Protein AF-A0A543CP16-F1 (afdb_monomer_lite)

Secondary structure (DSSP, 8-state):
--STHHHHHHHTTTSEEEEPPHHHHHHHHHHH-S--TT-EEEESHHHHHHHHHTT-SEEEETTEEEEPTTT--TTSHHHHHHHHHHHHHHHHHTT-------SSS-TTHHHHHHHHHHHHTT-PPP-----------S-----TTHHHHTTS-HHHHHHHHHT-TTHHHHHHHHHHHHGGGSS-TTS--HHHHHHH-TTS-EEEETTTTEEEEHHHHTTSTTT-SSTTHHHHS-HHHHHHHHHHHHHHHHHHHHHHHHSS---PPPTT-SSPPPPS-TTTHHHHTHHHHHHHTT-SSSSTTSHHHHHHHGGGGSTTHHHHHHHHHHHHHHHHHHHHHHHT-HHHHHHHHHHHHHHHHHHHHTT-GGGSS-HHHHHHHHHHHHTT-SS---TTHHHHTT-STTT-GGGG-GGGGSTT--S----HHHHHTSSSHHHHHHHTT---BTTB-HHHHHHHHHHHHHBHHHHHHHHHHHHHHHHS-EEEEESS--S-EEE--GGGTTSSSS-HHHHHHHHHHHHHHHHHHHHHHHHS--S--HHHHHHHSEEEEESSSS--EEHHHHHHHHHHHHHHHHHHTHHHHHHHHHH-S-SB-S---TT--SEEEEEEE-TT-TT---EEEEETTEEEEEETTEEEEE-TTT--EEEEEE--SS--S-EEEE-SSEEEEEETTEEEEEETTB-SS-SEE-SS-SSSSS----EEEEETTEEEEEETTEEEEE-TTT--EEEEEE----------EEEE-SSEEEEEETTEEEEEETTT--EEEE-SS-SSSS-SS---EEEEETTEEEEEETTEEEEE-TTT--EEEEEE--S-------EEEE-SSEEEEEETTEEEEEETTB-SS-SEEEE-STT-SS---EEEEETTEEEEEETTEEEEE-TTT--EEEEEE-S-S-S-S----EEEE-SSEEEEEETTEEEEEE-PPPS---

Radius of gyration: 31.69 Å; chains: 1; bounding box: 88×59×90 Å

Organism: NCBI:txid1490222

Sequence (946 aa):
MANDGRALARGIANGVTEALPTYLRKRLERGLGADLSLMRVHTGPVADRLARTLGAEAFTYGSDVFFRDGAYAPDTPQGLWLLAHEAAHVAQQAGARSLDDNTHDDPWERDADRCADRILAGRRAPSTAYGPPRVPVIQRHVSFEHRLLGDAPTADLVAVSTNGPTRGQFLGNQIELLTLWQDDPEQVTESDINAKCPWIRTLRLGPGNLLVTYGELNALPDYLADAGALDTVDPTIVLPILQVIRQEGFNQLTSLLTGGNPNVTFAQAACEPWSLSLVNNIVETTALDTLTIGLGSVGQNHYQGLLARNACHFAPFSWYRWQASHLIARDLAAQAHATGDPEMARRAWVHHGYADHFLEDSFAAGHLVNKTLIMQWFIEWAAQQTLLPVADWDAIKNITEARQPSLAGRWLYDPSFAGPSNDPQTDQEAASLVDRVVGSGILADGPVDQLAAYKNYLTFLASAVAQLGSATLHDYYNDNSVWASSAASTTPYELWGDSTLLSGANGGAGVQATSETAQLSQEALLEILGTGTTSITTAQIRAHFPTKAGPDRDHLHSLETWATTQKSFCMDRFGEFGPTIKTALLGLASPRLGLVSQDQDFTSVWSASLPGSGFYPVNSLFHGDRLFSASDGYVYELDPHSGAVLHTLRLTTDGDTTSLATNGTTLYAGVSGHAYAIALDDWSGYAWKTTRNLGGTLDEQVNLLVSGTRLFAGSDGSVYELAPTTGAVLHSTELTSSLGGGVTRVSTDGTYLFAGVHGYAYGVRLSDWTTTWETPDNLGGTFAYEEVNVFVSGTRLFAGSDGYVYELAPATGQILRSLQLTTDVGGDVTRMATDGTYLFAGVHGYAYGVRLNDWGDYAWSRSVGGTLAYEEVSVLSLDGRLFAGSNGHVYRLTPETGTVQYGQLLTSTVGAGDYDTSILTDGTFLYAGVHGYAYKVLVTTPSNAT

Structure (mmCIF, N/CA/C/O backbone):
data_AF-A0A543CP16-F1
#
_entry.id   AF-A0A543CP16-F1
#
loop_
_atom_site.group_PDB
_atom_site.id
_atom_site.type_symbol
_atom_site.label_atom_id
_atom_site.label_alt_id
_atom_site.label_comp_id
_atom_site.label_asym_id
_atom_site.label_entity_id
_atom_site.label_seq_id
_atom_site.pdbx_PDB_ins_code
_atom_site.Cartn_x
_atom_site.Cartn_y
_atom_site.Cartn_z
_atom_site.occupancy
_atom_site.B_iso_or_equiv
_atom_site.auth_seq_id
_atom_site.auth_comp_id
_atom_site.auth_asym_id
_atom_site.auth_atom_id
_atom_site.pdbx_PDB_model_num
ATOM 1 N N . MET A 1 1 ? 25.132 -16.169 -0.697 1.00 32.31 1 MET A N 1
ATOM 2 C CA . MET A 1 1 ? 25.993 -16.164 0.510 1.00 32.31 1 MET A CA 1
ATOM 3 C C . MET A 1 1 ? 27.246 -17.045 0.342 1.00 32.31 1 MET A C 1
ATOM 5 O O . MET A 1 1 ? 27.589 -17.802 1.242 1.00 32.31 1 MET A O 1
ATOM 9 N N . ALA A 1 2 ? 27.940 -16.976 -0.800 1.00 26.27 2 ALA A N 1
ATOM 10 C CA . ALA A 1 2 ? 29.213 -17.689 -1.022 1.00 26.27 2 ALA A CA 1
ATOM 11 C C . ALA A 1 2 ? 30.069 -17.101 -2.165 1.00 26.27 2 ALA A C 1
ATOM 13 O O . ALA A 1 2 ? 31.294 -17.176 -2.094 1.00 26.27 2 ALA A O 1
ATOM 14 N N . ASN A 1 3 ? 29.446 -16.494 -3.186 1.00 28.75 3 ASN A N 1
ATOM 15 C CA . ASN A 1 3 ? 30.147 -15.830 -4.300 1.00 28.75 3 ASN A CA 1
ATOM 16 C C . ASN A 1 3 ? 30.188 -14.298 -4.156 1.00 28.75 3 ASN A C 1
ATOM 18 O O . ASN A 1 3 ? 31.047 -13.647 -4.746 1.00 28.75 3 ASN A O 1
ATOM 22 N N . ASP A 1 4 ? 29.307 -13.744 -3.324 1.00 39.00 4 ASP A N 1
ATOM 23 C CA . ASP A 1 4 ? 28.976 -12.318 -3.201 1.00 39.00 4 ASP A CA 1
ATOM 24 C C . ASP A 1 4 ? 30.219 -11.450 -2.881 1.00 39.00 4 ASP A C 1
ATOM 26 O O . ASP A 1 4 ? 30.393 -10.345 -3.393 1.00 39.00 4 ASP A O 1
ATOM 30 N N . GLY A 1 5 ? 31.173 -12.006 -2.124 1.00 32.81 5 GLY A N 1
ATOM 31 C CA . GLY A 1 5 ? 32.444 -11.355 -1.790 1.00 32.81 5 GLY A CA 1
ATOM 32 C C . GLY A 1 5 ? 33.422 -11.146 -2.959 1.00 32.81 5 GLY A C 1
ATOM 33 O O . GLY A 1 5 ? 34.444 -10.489 -2.767 1.00 32.81 5 GLY A O 1
ATOM 34 N N . ARG A 1 6 ? 33.166 -11.677 -4.167 1.00 34.50 6 ARG A N 1
ATOM 35 C CA . ARG A 1 6 ? 34.040 -11.455 -5.342 1.00 34.50 6 ARG A CA 1
ATOM 36 C C . ARG A 1 6 ? 33.771 -10.142 -6.075 1.00 34.50 6 ARG A C 1
ATOM 38 O O . ARG A 1 6 ? 34.725 -9.571 -6.600 1.00 34.50 6 ARG A O 1
ATOM 45 N N . ALA A 1 7 ? 32.529 -9.657 -6.090 1.00 34.59 7 ALA A N 1
ATOM 46 C CA . ALA A 1 7 ? 32.197 -8.355 -6.671 1.00 34.59 7 ALA A CA 1
ATOM 47 C C . ALA A 1 7 ? 32.784 -7.224 -5.811 1.00 34.59 7 ALA A C 1
ATOM 49 O O . ALA A 1 7 ? 33.578 -6.416 -6.296 1.00 34.59 7 ALA A O 1
ATOM 50 N N . LEU A 1 8 ? 32.519 -7.268 -4.498 1.00 37.38 8 LEU A N 1
ATOM 51 C CA . LEU A 1 8 ? 33.074 -6.325 -3.521 1.00 37.38 8 LEU A CA 1
ATOM 52 C C . LEU A 1 8 ? 34.612 -6.261 -3.589 1.00 37.38 8 LEU A C 1
ATOM 54 O O . LEU A 1 8 ? 35.193 -5.179 -3.601 1.00 37.38 8 LEU A O 1
ATOM 58 N N . ALA A 1 9 ? 35.282 -7.413 -3.723 1.00 35.53 9 ALA A N 1
ATOM 59 C CA . ALA A 1 9 ? 36.740 -7.490 -3.827 1.00 35.53 9 ALA A CA 1
ATOM 60 C C . ALA A 1 9 ? 37.336 -6.858 -5.104 1.00 35.53 9 ALA A C 1
ATOM 62 O O . ALA A 1 9 ? 38.525 -6.539 -5.104 1.00 35.53 9 ALA A O 1
ATOM 63 N N . ARG A 1 10 ? 36.555 -6.653 -6.178 1.00 36.19 10 ARG A N 1
ATOM 64 C CA . ARG A 1 10 ? 37.014 -5.902 -7.363 1.00 36.19 10 ARG A CA 1
ATOM 65 C C . ARG A 1 10 ? 36.952 -4.387 -7.138 1.00 36.19 10 ARG A C 1
ATOM 67 O O . ARG A 1 10 ? 37.895 -3.698 -7.513 1.00 36.19 10 ARG A O 1
ATOM 74 N N . GLY A 1 11 ? 35.920 -3.883 -6.455 1.00 36.59 11 GLY A N 1
ATOM 75 C CA . GLY A 1 11 ? 35.843 -2.471 -6.045 1.00 36.59 11 GLY A CA 1
ATOM 76 C C . GLY A 1 11 ? 36.830 -2.099 -4.926 1.00 36.59 11 GLY A C 1
ATOM 77 O O . GLY A 1 11 ? 37.403 -1.012 -4.922 1.00 36.59 11 GLY A O 1
ATOM 78 N N . ILE A 1 12 ? 37.102 -3.024 -3.998 1.00 39.78 12 ILE A N 1
ATOM 79 C CA . ILE A 1 12 ? 37.961 -2.812 -2.813 1.00 39.78 12 ILE A CA 1
ATOM 80 C C . ILE A 1 12 ? 39.469 -2.981 -3.131 1.00 39.78 12 ILE A C 1
ATOM 82 O O . ILE A 1 12 ? 40.305 -3.010 -2.234 1.00 39.78 12 ILE A O 1
ATOM 86 N N . ALA A 1 13 ? 39.879 -2.981 -4.406 1.00 34.19 13 ALA A N 1
ATOM 87 C CA . ALA A 1 13 ? 41.264 -3.218 -4.855 1.00 34.19 13 ALA A CA 1
ATOM 88 C C . ALA A 1 13 ? 42.350 -2.224 -4.347 1.00 34.19 13 ALA A C 1
ATOM 90 O O . ALA A 1 13 ? 43.521 -2.374 -4.690 1.00 34.19 13 ALA A O 1
ATOM 91 N N . ASN A 1 14 ? 41.988 -1.232 -3.522 1.00 41.44 14 ASN A N 1
ATOM 92 C CA . ASN A 1 14 ? 42.895 -0.296 -2.840 1.00 41.44 14 ASN A CA 1
ATOM 93 C C . ASN A 1 14 ? 42.814 -0.354 -1.290 1.00 41.44 14 ASN A C 1
ATOM 95 O O . ASN A 1 14 ? 43.392 0.500 -0.615 1.00 41.44 14 ASN A O 1
ATOM 99 N N . GLY A 1 15 ? 42.088 -1.319 -0.711 1.00 44.03 15 GLY A N 1
ATOM 100 C CA . GLY A 1 15 ? 41.993 -1.561 0.737 1.00 44.03 15 GLY A CA 1
ATOM 101 C C . GLY A 1 15 ? 42.762 -2.811 1.179 1.00 44.03 15 GLY A C 1
ATOM 102 O O . GLY A 1 15 ? 42.984 -3.723 0.384 1.00 44.03 15 GLY A O 1
ATOM 103 N N . VAL A 1 16 ? 43.166 -2.876 2.453 1.00 52.72 16 VAL A N 1
ATOM 104 C CA . VAL A 1 16 ? 43.825 -4.069 3.015 1.00 52.72 16 VAL A CA 1
ATOM 105 C C . VAL A 1 16 ? 42.785 -4.922 3.737 1.00 52.72 16 VAL A C 1
ATOM 107 O O . VAL A 1 16 ? 42.403 -4.626 4.873 1.00 52.72 16 VAL A O 1
ATOM 110 N N . THR A 1 17 ? 42.335 -5.978 3.058 1.00 61.28 17 THR A N 1
ATOM 111 C CA . THR A 1 17 ? 41.457 -7.020 3.606 1.00 61.28 17 THR A CA 1
ATOM 112 C C . THR A 1 17 ? 42.283 -8.241 4.010 1.00 61.28 17 THR A C 1
ATOM 114 O O . THR A 1 17 ? 42.918 -8.871 3.164 1.00 61.28 17 THR A O 1
ATOM 117 N N . GLU A 1 18 ? 42.238 -8.629 5.284 1.00 72.00 18 GLU A N 1
ATOM 118 C CA . GLU A 1 18 ? 42.916 -9.823 5.800 1.00 72.00 18 GLU A CA 1
ATOM 119 C C . GLU A 1 18 ? 41.935 -10.834 6.414 1.00 72.00 18 GLU A C 1
ATOM 121 O O . GLU A 1 18 ? 40.929 -10.489 7.038 1.00 72.00 18 GLU A O 1
ATOM 126 N N . ALA A 1 19 ? 42.247 -12.123 6.261 1.00 77.81 19 ALA A N 1
ATOM 127 C CA . ALA A 1 19 ? 41.578 -13.190 6.999 1.00 77.81 19 ALA A CA 1
ATOM 128 C C . ALA A 1 19 ? 42.189 -13.303 8.402 1.00 77.81 19 ALA A C 1
ATOM 130 O O . ALA A 1 19 ? 43.414 -13.344 8.544 1.00 77.81 19 ALA A O 1
ATOM 131 N N . LEU A 1 20 ? 41.348 -13.386 9.438 1.00 80.31 20 LEU A N 1
ATOM 132 C CA . LEU A 1 20 ? 41.815 -13.223 10.814 1.00 80.31 20 LEU A CA 1
ATOM 133 C C . LEU A 1 20 ? 42.894 -14.267 11.202 1.00 80.31 20 LEU A C 1
ATOM 135 O O . LEU A 1 20 ? 42.661 -15.475 11.044 1.00 80.31 20 LEU A O 1
ATOM 139 N N . PRO A 1 21 ? 44.058 -13.848 11.750 1.00 83.88 21 PRO A N 1
ATOM 140 C CA . PRO A 1 21 ? 45.146 -14.749 12.118 1.00 83.88 21 PRO A CA 1
ATOM 141 C C . PRO A 1 21 ? 44.679 -15.952 12.942 1.00 83.88 21 PRO A C 1
ATOM 143 O O . PRO A 1 21 ? 43.956 -15.817 13.927 1.00 83.88 21 PRO A O 1
ATOM 146 N N . THR A 1 22 ? 45.133 -17.155 12.572 1.00 78.69 22 THR A N 1
ATOM 147 C CA . THR A 1 22 ? 44.592 -18.429 13.100 1.00 78.69 22 THR A CA 1
ATOM 148 C C . THR A 1 22 ? 44.652 -18.554 14.632 1.00 78.69 22 THR A C 1
ATOM 150 O O . THR A 1 22 ? 43.859 -19.296 15.212 1.00 78.69 22 THR A O 1
ATOM 153 N N . TYR A 1 23 ? 45.560 -17.841 15.306 1.00 81.56 23 TYR A N 1
ATOM 154 C CA . TYR A 1 23 ? 45.631 -17.816 16.770 1.00 81.56 23 TYR A CA 1
ATOM 155 C C . TYR A 1 23 ? 44.585 -16.877 17.408 1.00 81.56 23 TYR A C 1
ATOM 157 O O . TYR A 1 23 ? 44.006 -17.246 18.429 1.00 81.56 23 TYR A O 1
ATOM 165 N N . LEU A 1 24 ? 44.295 -15.722 16.789 1.00 85.25 24 LEU A N 1
ATOM 166 C CA . LEU A 1 24 ? 43.206 -14.820 17.185 1.00 85.25 24 LEU A CA 1
ATOM 167 C C . LEU A 1 24 ? 41.859 -15.490 16.929 1.00 85.25 24 LEU A C 1
ATOM 169 O O . LEU A 1 24 ? 41.069 -15.636 17.856 1.00 85.25 24 LEU A O 1
ATOM 173 N N . ARG A 1 25 ? 41.640 -16.018 15.718 1.00 87.50 25 ARG A N 1
ATOM 174 C CA . ARG A 1 25 ? 40.396 -16.710 15.358 1.00 87.50 25 ARG A CA 1
ATOM 175 C C . ARG A 1 25 ? 40.046 -17.827 16.353 1.00 87.50 25 ARG A C 1
ATOM 177 O O . ARG A 1 25 ? 39.002 -17.769 16.994 1.00 87.50 25 ARG A O 1
ATOM 184 N N . LYS A 1 26 ? 40.988 -18.737 16.638 1.00 82.75 26 LYS A N 1
ATOM 185 C CA . LYS A 1 26 ? 40.817 -19.817 17.637 1.00 82.75 26 LYS A CA 1
ATOM 186 C C . LYS A 1 26 ? 40.678 -19.347 19.095 1.00 82.75 26 LYS A C 1
ATOM 188 O O . LYS A 1 26 ? 40.353 -20.166 19.963 1.00 82.75 26 LYS A O 1
ATOM 193 N N . ARG A 1 27 ? 40.968 -18.075 19.396 1.00 82.69 27 ARG A N 1
ATOM 194 C CA . ARG A 1 27 ? 40.705 -17.439 20.697 1.00 82.69 27 ARG A CA 1
ATOM 195 C C . ARG A 1 27 ? 39.275 -16.900 20.751 1.00 82.69 27 ARG A C 1
ATOM 197 O O . ARG A 1 27 ? 38.585 -17.181 21.729 1.00 82.69 27 ARG A O 1
ATOM 204 N N . LEU A 1 28 ? 38.835 -16.197 19.706 1.00 85.19 28 LEU A N 1
ATOM 205 C CA . LEU A 1 28 ? 37.492 -15.618 19.599 1.00 85.19 28 LEU A CA 1
ATOM 206 C C . LEU A 1 28 ? 36.420 -16.718 19.511 1.00 85.19 28 LEU A C 1
ATOM 208 O O . LEU A 1 28 ? 35.553 -16.783 20.380 1.00 85.19 28 LEU A O 1
ATOM 212 N N . GLU A 1 29 ? 36.565 -17.679 18.591 1.00 83.94 29 GLU A N 1
ATOM 213 C CA . GLU A 1 29 ? 35.678 -18.855 18.435 1.00 83.94 29 GLU A CA 1
ATOM 214 C C . GLU A 1 29 ? 35.504 -19.640 19.746 1.00 83.94 29 GLU A C 1
ATOM 216 O O . GLU A 1 29 ? 34.424 -20.123 20.084 1.00 83.94 29 GLU A O 1
ATOM 221 N N . ARG A 1 30 ? 36.574 -19.749 20.544 1.00 79.50 30 ARG A N 1
ATOM 222 C CA . ARG A 1 30 ? 36.542 -20.454 21.833 1.00 79.50 30 ARG A CA 1
ATOM 223 C C . ARG A 1 30 ? 35.718 -19.714 22.888 1.00 79.50 30 ARG A C 1
ATOM 225 O O . ARG A 1 30 ? 35.100 -20.375 23.725 1.00 79.50 30 ARG A O 1
ATOM 232 N N . GLY A 1 31 ? 35.727 -18.381 22.869 1.00 76.19 31 GLY A N 1
ATOM 233 C CA . GLY A 1 31 ? 34.929 -17.543 23.764 1.00 76.19 31 GLY A CA 1
ATOM 234 C C . GLY A 1 31 ? 33.466 -17.463 23.328 1.00 76.19 31 GLY A C 1
ATOM 235 O O . GLY A 1 31 ? 32.573 -17.805 24.112 1.00 76.19 31 GLY A O 1
ATOM 236 N N . LEU A 1 32 ? 33.258 -17.085 22.063 1.00 76.69 32 LEU A N 1
ATOM 237 C CA . LEU A 1 32 ? 31.966 -16.830 21.415 1.00 76.69 32 LEU A CA 1
ATOM 238 C C . LEU A 1 32 ? 31.191 -18.095 21.054 1.00 76.69 32 LEU A C 1
ATOM 240 O O . LEU A 1 32 ? 29.971 -18.054 20.982 1.00 76.69 32 LEU A O 1
ATOM 244 N N . GLY A 1 33 ? 31.858 -19.234 20.871 1.00 72.81 33 GLY A N 1
ATOM 245 C CA . GLY A 1 33 ? 31.217 -20.515 20.564 1.00 72.81 33 GLY A CA 1
ATOM 246 C C . GLY A 1 33 ? 30.683 -20.679 19.136 1.00 72.81 33 GLY A C 1
ATOM 247 O O . GLY A 1 33 ? 30.185 -21.763 18.849 1.00 72.81 33 GLY A O 1
ATOM 248 N N . ALA A 1 34 ? 30.811 -19.663 18.280 1.00 70.69 34 ALA A N 1
ATOM 249 C CA . ALA A 1 34 ? 30.492 -19.697 16.852 1.00 70.69 34 ALA A CA 1
ATOM 250 C C . ALA A 1 34 ? 31.739 -19.998 15.990 1.00 70.69 34 ALA A C 1
ATOM 252 O O . ALA A 1 34 ? 32.868 -19.931 16.486 1.00 70.69 34 ALA A O 1
ATOM 253 N N . ASP A 1 35 ? 31.535 -20.312 14.707 1.00 77.31 35 ASP A N 1
ATOM 254 C CA . ASP A 1 35 ? 32.611 -20.344 13.706 1.00 77.31 35 ASP A CA 1
ATOM 255 C C . ASP A 1 35 ? 32.870 -18.932 13.165 1.00 77.31 35 ASP A C 1
ATOM 257 O O . ASP A 1 35 ? 31.935 -18.204 12.845 1.00 77.31 35 ASP A O 1
ATOM 261 N N . LEU A 1 36 ? 34.144 -18.557 13.048 1.00 81.19 36 LEU A N 1
ATOM 262 C CA . LEU A 1 36 ? 34.584 -17.280 12.480 1.00 81.19 36 LEU A CA 1
ATOM 263 C C . LEU A 1 36 ? 35.494 -17.504 11.260 1.00 81.19 36 LEU A C 1
ATOM 265 O O . LEU A 1 36 ? 36.272 -16.629 10.882 1.00 81.19 36 LEU A O 1
ATOM 269 N N . SER A 1 37 ? 35.437 -18.680 10.624 1.00 78.62 37 SER A N 1
ATOM 270 C CA . SER A 1 37 ? 36.195 -18.998 9.404 1.00 78.62 37 SER A CA 1
ATOM 271 C C . SER A 1 37 ? 35.905 -18.044 8.233 1.00 78.62 37 SER A C 1
ATOM 273 O O . SER A 1 37 ? 36.800 -17.744 7.430 1.00 78.62 37 SER A O 1
ATOM 275 N N . LEU A 1 38 ? 34.682 -17.513 8.169 1.00 75.06 38 LEU A N 1
ATOM 276 C CA . LEU A 1 38 ? 34.252 -16.526 7.178 1.00 75.06 38 LEU A CA 1
ATOM 277 C C . LEU A 1 38 ? 34.659 -15.087 7.532 1.00 75.06 38 LEU A C 1
ATOM 279 O O . LEU A 1 38 ? 34.729 -14.264 6.626 1.00 75.06 38 LEU A O 1
ATOM 283 N N . MET A 1 39 ? 35.033 -14.804 8.787 1.00 83.31 39 MET A N 1
ATOM 284 C CA . MET A 1 39 ? 35.362 -13.454 9.262 1.00 83.31 39 MET A CA 1
ATOM 285 C C . MET A 1 39 ? 36.518 -12.812 8.475 1.00 83.31 39 MET A C 1
ATOM 287 O O . MET A 1 39 ? 37.585 -13.422 8.299 1.00 83.31 39 MET A O 1
ATOM 291 N N . ARG A 1 40 ? 36.334 -11.564 8.042 1.00 82.06 40 ARG A N 1
ATOM 292 C CA . ARG A 1 40 ? 37.348 -10.722 7.389 1.00 82.06 40 ARG A CA 1
ATOM 293 C C . ARG A 1 40 ? 37.524 -9.418 8.153 1.00 82.06 40 ARG A C 1
ATOM 295 O O . ARG A 1 40 ? 36.583 -8.913 8.755 1.00 82.06 40 ARG A O 1
ATOM 302 N N . VAL A 1 41 ? 38.739 -8.885 8.116 1.00 81.81 41 VAL A N 1
ATOM 303 C CA . VAL A 1 41 ? 39.078 -7.579 8.682 1.00 81.81 41 VAL A CA 1
ATOM 304 C C . VAL A 1 41 ? 39.536 -6.659 7.558 1.00 81.81 41 VAL A C 1
ATOM 306 O O . VAL A 1 41 ? 40.439 -7.010 6.801 1.00 81.81 41 VAL A O 1
ATOM 309 N N . HIS A 1 42 ? 38.932 -5.479 7.479 1.00 78.12 42 HIS A N 1
ATOM 310 C CA . HIS A 1 42 ? 39.233 -4.427 6.513 1.00 78.12 42 HIS A CA 1
ATOM 311 C C . HIS A 1 42 ? 39.881 -3.239 7.217 1.00 78.12 42 HIS A C 1
ATOM 313 O O . HIS A 1 42 ? 39.372 -2.739 8.223 1.00 78.12 42 HIS A O 1
ATOM 319 N N . THR A 1 43 ? 40.998 -2.767 6.667 1.00 78.94 43 THR A N 1
ATOM 320 C CA . THR A 1 43 ? 41.755 -1.622 7.190 1.00 78.94 43 THR A CA 1
ATOM 321 C C . THR A 1 43 ? 42.197 -0.678 6.069 1.00 78.94 43 THR A C 1
ATOM 323 O O . THR A 1 43 ? 42.227 -1.038 4.887 1.00 78.94 43 THR A O 1
ATOM 326 N N . GLY A 1 44 ? 42.545 0.555 6.444 1.00 73.50 44 GLY A N 1
ATOM 327 C CA . GLY A 1 44 ? 42.998 1.598 5.522 1.00 73.50 44 GLY A CA 1
ATOM 328 C C . GLY A 1 44 ? 41.883 2.548 5.051 1.00 73.50 44 GLY A C 1
ATOM 329 O O . GLY A 1 44 ? 40.776 2.522 5.590 1.00 73.50 44 GLY A O 1
ATOM 330 N N . PRO A 1 45 ? 42.151 3.407 4.045 1.00 56.16 45 PRO A N 1
ATOM 331 C CA . PRO A 1 45 ? 41.350 4.612 3.771 1.00 56.16 45 PRO A CA 1
ATOM 332 C C . PRO A 1 45 ? 39.881 4.404 3.367 1.00 56.16 45 PRO A C 1
ATOM 334 O O . PRO A 1 45 ? 39.106 5.360 3.392 1.00 56.16 45 PRO A O 1
ATOM 337 N N . VAL A 1 46 ? 39.493 3.189 2.965 1.00 56.25 46 VAL A N 1
ATOM 338 C CA . VAL A 1 46 ? 38.095 2.842 2.652 1.00 56.25 46 VAL A CA 1
ATOM 339 C C . VAL A 1 46 ? 37.338 2.479 3.933 1.00 56.25 46 VAL A C 1
ATOM 341 O O . VAL A 1 46 ? 36.315 3.093 4.223 1.00 56.25 46 VAL A O 1
ATOM 344 N N . ALA A 1 47 ? 37.882 1.564 4.743 1.00 59.53 47 ALA A N 1
ATOM 345 C CA . ALA A 1 47 ? 37.319 1.200 6.046 1.00 59.53 47 ALA A CA 1
ATOM 346 C C . ALA A 1 47 ? 37.259 2.409 6.998 1.00 59.53 47 ALA A C 1
ATOM 348 O O . ALA A 1 47 ? 36.234 2.648 7.631 1.00 59.53 47 ALA A O 1
ATOM 349 N N . ASP A 1 48 ? 38.304 3.244 7.000 1.00 60.16 48 ASP A N 1
ATOM 350 C CA . ASP A 1 48 ? 38.351 4.494 7.763 1.00 60.16 48 ASP A CA 1
ATOM 351 C C . ASP A 1 48 ? 37.256 5.492 7.360 1.00 60.16 48 ASP A C 1
ATOM 353 O O . ASP A 1 48 ? 36.661 6.141 8.221 1.00 60.16 48 ASP A O 1
ATOM 357 N N . ARG A 1 49 ? 36.935 5.583 6.064 1.00 52.00 49 ARG A N 1
ATOM 358 C CA . ARG A 1 49 ? 35.844 6.433 5.574 1.00 52.00 49 ARG A CA 1
ATOM 359 C C . ARG A 1 49 ? 34.482 5.901 6.011 1.00 52.00 49 ARG A C 1
ATOM 361 O O . ARG A 1 49 ? 33.684 6.675 6.526 1.00 52.00 49 ARG A O 1
ATOM 368 N N . LEU A 1 50 ? 34.240 4.600 5.840 1.00 45.69 50 LEU A N 1
ATOM 369 C CA . LEU A 1 50 ? 32.975 3.958 6.209 1.00 45.69 50 LEU A CA 1
ATOM 370 C C . LEU A 1 50 ? 32.715 4.058 7.721 1.00 45.69 50 LEU A C 1
ATOM 372 O O . LEU A 1 50 ? 31.652 4.524 8.127 1.00 45.69 50 LEU A O 1
ATOM 376 N N . ALA A 1 51 ? 33.714 3.738 8.552 1.00 50.81 51 ALA A N 1
ATOM 377 C CA . ALA A 1 51 ? 33.610 3.858 10.006 1.00 50.81 51 ALA A CA 1
ATOM 378 C C . ALA A 1 51 ? 33.322 5.306 10.445 1.00 50.81 51 ALA A C 1
ATOM 380 O O . ALA A 1 51 ? 32.488 5.531 11.318 1.00 50.81 51 ALA A O 1
ATOM 381 N N . ARG A 1 52 ? 33.930 6.312 9.794 1.00 57.47 52 ARG A N 1
ATOM 382 C CA . ARG A 1 52 ? 33.633 7.734 10.058 1.00 57.47 52 ARG A CA 1
ATOM 383 C C . ARG A 1 52 ? 32.235 8.159 9.616 1.00 57.47 52 ARG A C 1
ATOM 385 O O . ARG A 1 52 ? 31.635 8.967 10.318 1.00 57.47 52 ARG A O 1
ATOM 392 N N . THR A 1 53 ? 31.709 7.633 8.509 1.00 43.28 53 THR A N 1
ATOM 393 C CA . THR A 1 53 ? 30.319 7.882 8.080 1.00 43.28 53 THR A CA 1
ATOM 394 C C . THR A 1 53 ? 29.309 7.351 9.100 1.00 43.28 53 THR A C 1
ATOM 396 O O . THR A 1 53 ? 28.287 7.993 9.325 1.00 43.28 53 THR A O 1
ATOM 399 N N . LEU A 1 54 ? 29.622 6.231 9.759 1.00 41.66 54 LEU A N 1
ATOM 400 C CA . LEU A 1 54 ? 28.819 5.646 10.841 1.00 41.66 54 LEU A CA 1
ATOM 401 C C . LEU A 1 54 ? 29.156 6.207 12.241 1.00 41.66 54 LEU A C 1
ATOM 403 O O . LEU A 1 54 ? 28.482 5.884 13.211 1.00 41.66 54 LEU A O 1
ATOM 407 N N . GLY A 1 55 ? 30.180 7.061 12.362 1.00 44.97 55 GLY A N 1
ATOM 408 C CA . GLY A 1 55 ? 30.615 7.673 13.624 1.00 44.97 55 GLY A CA 1
ATOM 409 C C . GLY A 1 55 ? 31.448 6.779 14.558 1.00 44.97 55 GLY A C 1
ATOM 410 O O . GLY A 1 55 ? 31.800 7.223 15.649 1.00 44.97 55 GLY A O 1
ATOM 411 N N . ALA A 1 56 ? 31.796 5.561 14.139 1.00 57.47 56 ALA A N 1
ATOM 412 C CA . ALA A 1 56 ? 32.354 4.509 14.989 1.00 57.47 56 ALA A CA 1
ATOM 413 C C . ALA A 1 56 ? 33.899 4.387 14.936 1.00 57.47 56 ALA A C 1
ATOM 415 O O . ALA A 1 56 ? 34.588 5.079 14.173 1.00 57.47 56 ALA A O 1
ATOM 416 N N . GLU A 1 57 ? 34.462 3.503 15.771 1.00 67.00 57 GLU A N 1
ATOM 417 C CA . GLU A 1 57 ? 35.883 3.099 15.723 1.00 67.00 57 GLU A CA 1
ATOM 418 C C . GLU A 1 57 ? 36.101 1.785 14.952 1.00 67.00 57 GLU A C 1
ATOM 420 O O . GLU A 1 57 ? 37.127 1.624 14.287 1.00 67.00 57 GLU A O 1
ATOM 425 N N . ALA A 1 58 ? 35.112 0.895 14.961 1.00 67.81 58 ALA A N 1
ATOM 426 C CA . ALA A 1 58 ? 34.945 -0.198 14.011 1.00 67.81 58 ALA A CA 1
ATOM 427 C C . ALA A 1 58 ? 33.440 -0.430 13.761 1.00 67.81 58 ALA A C 1
ATOM 429 O O . ALA A 1 58 ? 32.616 0.248 14.374 1.00 67.81 58 ALA A O 1
ATOM 430 N N . PHE A 1 59 ? 33.088 -1.294 12.806 1.00 63.06 59 PHE A N 1
ATOM 431 C CA . PHE A 1 59 ? 31.736 -1.848 12.673 1.00 63.06 59 PHE A CA 1
ATOM 432 C C . PHE A 1 59 ? 31.751 -3.184 11.914 1.00 63.06 59 PHE A C 1
ATOM 434 O O . PHE A 1 59 ? 32.675 -3.459 11.138 1.00 63.06 59 PHE A O 1
ATOM 441 N N . THR A 1 60 ? 30.689 -3.978 12.075 1.00 67.06 60 THR A N 1
ATOM 442 C CA . THR A 1 60 ? 30.526 -5.305 11.461 1.00 67.06 60 THR A CA 1
ATOM 443 C C . THR A 1 60 ? 29.309 -5.380 10.541 1.00 67.06 60 THR A C 1
ATOM 445 O O . THR A 1 60 ? 28.190 -5.069 10.953 1.00 67.06 60 THR A O 1
ATOM 448 N N . TYR A 1 61 ? 29.509 -5.900 9.327 1.00 53.56 61 TYR A N 1
ATOM 449 C CA . TYR A 1 61 ? 28.443 -6.230 8.380 1.00 53.56 61 TYR A CA 1
ATOM 450 C C . TYR A 1 61 ? 28.622 -7.654 7.824 1.00 53.56 61 TYR A C 1
ATOM 452 O O . TYR A 1 61 ? 29.581 -7.952 7.110 1.00 53.56 61 TYR A O 1
ATOM 460 N N . GLY A 1 62 ? 27.705 -8.560 8.164 1.00 62.22 62 GLY A N 1
ATOM 461 C CA . GLY A 1 62 ? 27.740 -9.974 7.791 1.00 62.22 62 GLY A CA 1
ATOM 462 C C . GLY A 1 62 ? 28.902 -10.727 8.446 1.00 62.22 62 GLY A C 1
ATOM 463 O O . GLY A 1 62 ? 28.808 -11.195 9.578 1.00 62.22 62 GLY A O 1
ATOM 464 N N . SER A 1 63 ? 30.003 -10.888 7.712 1.00 74.75 63 SER A N 1
ATOM 465 C CA . SER A 1 63 ? 31.269 -11.452 8.217 1.00 74.75 63 SER A CA 1
ATOM 466 C C . SER A 1 63 ? 32.445 -10.480 8.088 1.00 74.75 63 SER A C 1
ATOM 468 O O . SER A 1 63 ? 33.584 -10.841 8.388 1.00 74.75 63 SER A O 1
ATOM 470 N N . ASP A 1 64 ? 32.187 -9.252 7.650 1.00 68.94 64 ASP A N 1
ATOM 471 C CA . ASP A 1 64 ? 33.196 -8.272 7.286 1.00 68.94 64 ASP A CA 1
ATOM 472 C C . ASP A 1 64 ? 33.241 -7.158 8.336 1.00 68.94 64 ASP A C 1
ATOM 474 O O . ASP A 1 64 ? 32.255 -6.460 8.573 1.00 68.94 64 ASP A O 1
ATOM 478 N N . VAL A 1 65 ? 34.400 -7.014 8.984 1.00 73.81 65 VAL A N 1
ATOM 479 C CA . VAL A 1 65 ? 34.637 -6.028 10.045 1.00 73.81 65 VAL A CA 1
ATOM 480 C C . VAL A 1 65 ? 35.548 -4.925 9.531 1.00 73.81 65 VAL A C 1
ATOM 482 O O . VAL A 1 65 ? 36.659 -5.193 9.071 1.00 73.81 65 VAL A O 1
ATOM 485 N N . PHE A 1 66 ? 35.105 -3.681 9.640 1.00 79.38 66 PHE A N 1
ATOM 486 C CA . PHE A 1 66 ? 35.791 -2.507 9.115 1.00 79.38 66 PHE A CA 1
ATOM 487 C C . PHE A 1 66 ? 36.312 -1.658 10.268 1.00 79.38 66 PHE A C 1
ATOM 489 O O . PHE A 1 66 ? 35.531 -1.186 11.088 1.00 79.38 66 PHE A O 1
ATOM 496 N N . PHE A 1 67 ? 37.624 -1.432 10.324 1.00 78.56 67 PHE A N 1
ATOM 497 C CA . PHE A 1 67 ? 38.238 -0.599 11.359 1.00 78.56 67 PHE A CA 1
ATOM 498 C C . PHE A 1 67 ? 38.578 0.794 10.836 1.00 78.56 67 PHE A C 1
ATOM 500 O O . PHE A 1 67 ? 39.080 0.965 9.720 1.00 78.56 67 PHE A O 1
ATOM 507 N N . ARG A 1 68 ? 38.386 1.787 11.703 1.00 81.94 68 ARG A N 1
ATOM 508 C CA . ARG A 1 68 ? 38.922 3.136 11.539 1.00 81.94 68 ARG A CA 1
ATOM 509 C C . ARG A 1 68 ? 40.454 3.122 11.572 1.00 81.94 68 ARG A C 1
ATOM 511 O O . ARG A 1 68 ? 41.064 2.226 12.160 1.00 81.94 68 ARG A O 1
ATOM 518 N N . ASP A 1 69 ? 41.093 4.112 10.948 1.00 85.00 69 ASP A N 1
ATOM 519 C CA . ASP A 1 69 ? 42.556 4.184 10.912 1.00 85.00 69 ASP A CA 1
ATOM 520 C C . ASP A 1 69 ? 43.148 4.231 12.333 1.00 85.00 69 ASP A C 1
ATOM 522 O O . ASP A 1 69 ? 42.717 5.011 13.185 1.00 85.00 69 ASP A O 1
ATOM 526 N N . GLY A 1 70 ? 44.109 3.343 12.593 1.00 79.25 70 GLY A N 1
ATOM 527 C CA . GLY A 1 70 ? 44.708 3.115 13.911 1.00 79.25 70 GLY A CA 1
ATOM 528 C C . GLY A 1 70 ? 43.907 2.254 14.907 1.00 79.25 70 GLY A C 1
ATOM 529 O O . GLY A 1 70 ? 44.479 1.882 15.931 1.00 79.25 70 GLY A O 1
ATOM 530 N N . ALA A 1 71 ? 42.643 1.895 14.643 1.00 80.19 71 ALA A N 1
ATOM 531 C CA . ALA A 1 71 ? 41.805 1.157 15.604 1.00 80.19 71 ALA A CA 1
ATOM 532 C C . ALA A 1 71 ? 42.079 -0.365 15.643 1.00 80.19 71 ALA A C 1
ATOM 534 O O . ALA A 1 71 ? 41.952 -0.999 16.694 1.00 80.19 71 ALA A O 1
ATOM 535 N N . TYR A 1 72 ? 42.503 -0.969 14.525 1.00 86.00 72 TYR A N 1
ATOM 536 C CA . TYR A 1 72 ? 42.854 -2.396 14.474 1.00 86.00 72 TYR A CA 1
ATOM 537 C C . TYR A 1 72 ? 44.215 -2.669 15.137 1.00 86.00 72 TYR A C 1
ATOM 539 O O . TYR A 1 72 ? 45.261 -2.690 14.486 1.00 86.00 72 TYR A O 1
ATOM 547 N N . ALA A 1 73 ? 44.201 -2.889 16.453 1.00 86.31 73 ALA A N 1
ATOM 548 C CA . ALA A 1 73 ? 45.399 -3.132 17.260 1.00 86.31 73 ALA A CA 1
ATOM 549 C C . ALA A 1 73 ? 45.271 -4.402 18.140 1.00 86.31 73 ALA A C 1
ATOM 551 O O . ALA A 1 73 ? 45.272 -4.297 19.371 1.00 86.31 73 ALA A O 1
ATOM 552 N N . PRO A 1 74 ? 45.162 -5.612 17.552 1.00 87.06 74 PRO A N 1
ATOM 553 C CA . PRO A 1 74 ? 44.782 -6.846 18.260 1.00 87.06 74 PRO A CA 1
ATOM 554 C C . PRO A 1 74 ? 45.804 -7.378 19.282 1.00 87.06 74 PRO A C 1
ATOM 556 O O . PRO A 1 74 ? 45.467 -8.249 20.084 1.00 87.06 74 PRO A O 1
ATOM 559 N N . ASP A 1 75 ? 47.036 -6.863 19.283 1.00 84.81 75 ASP A N 1
ATOM 560 C CA . ASP A 1 75 ? 48.047 -7.147 20.315 1.00 84.81 75 ASP A CA 1
ATOM 561 C C . ASP A 1 75 ? 47.934 -6.216 21.543 1.00 84.81 75 ASP A C 1
ATOM 563 O O . ASP A 1 75 ? 48.577 -6.447 22.571 1.00 84.81 75 ASP A O 1
ATOM 567 N N . THR A 1 76 ? 47.105 -5.168 21.470 1.00 84.75 76 THR A N 1
ATOM 568 C CA . THR A 1 76 ? 46.785 -4.279 22.601 1.00 84.75 76 THR A CA 1
ATOM 569 C C . THR A 1 76 ? 45.501 -4.735 23.298 1.00 84.75 76 THR A C 1
ATOM 571 O O . THR A 1 76 ? 44.616 -5.268 22.629 1.00 84.75 76 THR A O 1
ATOM 574 N N . PRO A 1 77 ? 45.325 -4.507 24.615 1.00 75.88 77 PRO A N 1
ATOM 575 C CA . PRO A 1 77 ? 44.069 -4.832 25.292 1.00 75.88 77 PRO A CA 1
ATOM 576 C C . PRO A 1 77 ? 42.851 -4.154 24.650 1.00 75.88 77 PRO A C 1
ATOM 578 O O . PRO A 1 77 ? 41.828 -4.801 24.475 1.00 75.88 77 PRO A O 1
ATOM 581 N N . GLN A 1 78 ? 42.982 -2.884 24.259 1.00 71.88 78 GLN A N 1
ATOM 582 C CA . GLN A 1 78 ? 41.913 -2.073 23.674 1.00 71.88 78 GLN A CA 1
ATOM 583 C C . GLN A 1 78 ? 41.522 -2.555 22.269 1.00 71.88 78 GLN A C 1
ATOM 585 O O . GLN A 1 78 ? 40.365 -2.888 22.041 1.00 71.88 78 GLN A O 1
ATOM 590 N N . GLY A 1 79 ? 42.481 -2.672 21.344 1.00 80.25 79 GLY A N 1
ATOM 591 C CA . GLY A 1 79 ? 42.198 -3.140 19.982 1.00 80.25 79 GLY A CA 1
ATOM 592 C C . GLY A 1 79 ? 41.800 -4.619 19.917 1.00 80.25 79 GLY A C 1
ATOM 593 O O . GLY A 1 79 ? 41.055 -5.016 19.025 1.00 80.25 79 GLY A O 1
ATOM 594 N N . LEU A 1 80 ? 42.231 -5.438 20.884 1.00 86.25 80 LEU A N 1
ATOM 595 C CA . LEU A 1 80 ? 41.721 -6.799 21.062 1.00 86.25 80 LEU A CA 1
ATOM 596 C C . LEU A 1 80 ? 40.283 -6.820 21.592 1.00 86.25 80 LEU A C 1
ATOM 598 O O . LEU A 1 80 ? 39.522 -7.696 21.194 1.00 86.25 80 LEU A O 1
ATOM 602 N N . TRP A 1 81 ? 39.930 -5.912 22.505 1.00 87.50 81 TRP A N 1
ATOM 603 C CA . TRP A 1 81 ? 38.571 -5.790 23.034 1.00 87.50 81 TRP A CA 1
ATOM 604 C C . TRP A 1 81 ? 37.614 -5.358 21.924 1.00 87.50 81 TRP A C 1
ATOM 606 O O . TRP A 1 81 ? 36.634 -6.055 21.693 1.00 87.50 81 TRP A O 1
ATOM 616 N N . LEU A 1 82 ? 37.979 -4.334 21.142 1.00 81.81 82 LEU A N 1
ATOM 617 C CA . LEU A 1 82 ? 37.211 -3.893 19.974 1.00 81.81 82 LEU A CA 1
ATOM 618 C C . LEU A 1 82 ? 37.054 -5.033 18.952 1.00 81.81 82 LEU A C 1
ATOM 620 O O . LEU A 1 82 ? 35.942 -5.381 18.583 1.00 81.81 82 LEU A O 1
ATOM 624 N N . LEU A 1 83 ? 38.141 -5.727 18.588 1.00 88.19 83 LEU A N 1
ATOM 625 C CA . LEU A 1 83 ? 38.063 -6.911 17.719 1.00 88.19 83 LEU A CA 1
ATOM 626 C C . LEU A 1 83 ? 37.186 -8.041 18.295 1.00 88.19 83 LEU A C 1
ATOM 628 O O . LEU A 1 83 ? 36.593 -8.804 17.535 1.00 88.19 83 LEU A O 1
ATOM 632 N N . ALA A 1 84 ? 37.125 -8.196 19.617 1.00 83.06 84 ALA A N 1
ATOM 633 C CA . ALA A 1 84 ? 36.321 -9.223 20.273 1.00 83.06 84 ALA A CA 1
ATOM 634 C C . ALA A 1 84 ? 34.834 -8.838 20.397 1.00 83.06 84 ALA A C 1
ATOM 636 O O . ALA A 1 84 ? 33.995 -9.738 20.365 1.00 83.06 84 ALA A O 1
ATOM 637 N N . HIS A 1 85 ? 34.533 -7.541 20.496 1.00 81.81 85 HIS A N 1
ATOM 638 C CA . HIS A 1 85 ? 33.196 -6.951 20.414 1.00 81.81 85 HIS A CA 1
ATOM 639 C C . HIS A 1 85 ? 32.661 -7.100 18.975 1.00 81.81 85 HIS A C 1
ATOM 641 O O . HIS A 1 85 ? 31.648 -7.759 18.761 1.00 81.81 85 HIS A O 1
ATOM 647 N N . GLU A 1 86 ? 33.420 -6.678 17.960 1.00 86.44 86 GLU A N 1
ATOM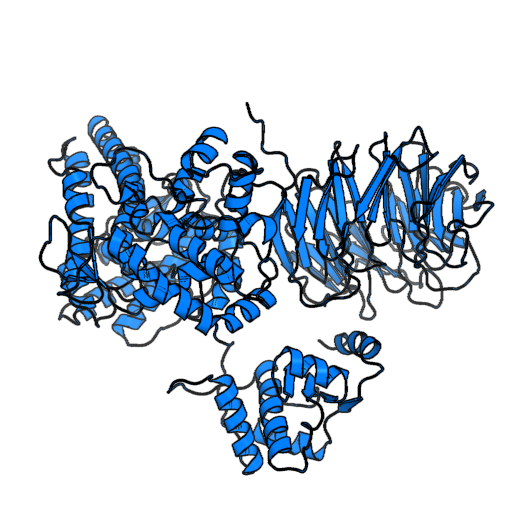 648 C CA . GLU A 1 86 ? 33.052 -6.864 16.545 1.00 86.44 86 GLU A CA 1
ATOM 649 C C . GLU A 1 86 ? 32.910 -8.347 16.151 1.00 86.44 86 GLU A C 1
ATOM 651 O O . GLU A 1 86 ? 31.981 -8.750 15.455 1.00 86.44 86 GLU A O 1
ATOM 656 N N . ALA A 1 87 ? 33.784 -9.227 16.650 1.00 82.56 87 ALA A N 1
ATOM 657 C CA . ALA A 1 87 ? 33.616 -10.665 16.441 1.00 82.56 87 ALA A CA 1
ATOM 658 C C . ALA A 1 87 ? 32.365 -11.234 17.133 1.00 82.56 87 ALA A C 1
ATOM 660 O O . ALA A 1 87 ? 31.844 -12.258 16.681 1.00 82.56 87 ALA A O 1
ATOM 661 N N . ALA A 1 88 ? 31.875 -10.599 18.205 1.00 75.00 88 ALA A N 1
ATOM 662 C CA . ALA A 1 88 ? 30.581 -10.934 18.781 1.00 75.00 88 ALA A CA 1
ATOM 663 C C . ALA A 1 88 ? 29.457 -10.545 17.818 1.00 75.00 88 ALA A C 1
ATOM 665 O O . ALA A 1 88 ? 28.619 -11.401 17.551 1.00 75.00 88 ALA A O 1
ATOM 666 N N . HIS A 1 89 ? 29.502 -9.360 17.197 1.00 63.19 89 HIS A N 1
ATOM 667 C CA . HIS A 1 89 ? 28.572 -9.002 16.121 1.00 63.19 89 HIS A CA 1
ATOM 668 C C . HIS A 1 89 ? 28.614 -9.986 14.946 1.00 63.19 89 HIS A C 1
ATOM 670 O O . HIS A 1 89 ? 27.555 -10.391 14.483 1.00 63.19 89 HIS A O 1
ATOM 676 N N . VAL A 1 90 ? 29.786 -10.474 14.515 1.00 72.69 90 VAL A N 1
ATOM 677 C CA . VAL A 1 90 ? 29.857 -11.527 13.476 1.00 72.69 90 VAL A CA 1
ATOM 678 C C . VAL A 1 90 ? 29.158 -12.814 13.941 1.00 72.69 90 VAL A C 1
ATOM 680 O O . VAL A 1 90 ? 28.396 -13.413 13.189 1.00 72.69 90 VAL A O 1
ATOM 683 N N . ALA A 1 91 ? 29.367 -13.243 15.190 1.00 70.75 91 ALA A N 1
ATOM 684 C CA . ALA A 1 91 ? 28.725 -14.439 15.751 1.00 70.75 91 ALA A CA 1
ATOM 685 C C . ALA A 1 91 ? 27.208 -14.271 16.002 1.00 70.75 91 ALA A C 1
ATOM 687 O O . ALA A 1 91 ? 26.450 -15.243 15.948 1.00 70.75 91 ALA A O 1
ATOM 688 N N . GLN A 1 92 ? 26.775 -13.043 16.282 1.00 60.31 92 GLN A N 1
ATOM 689 C CA . GLN A 1 92 ? 25.388 -12.625 16.469 1.00 60.31 92 GLN A CA 1
ATOM 690 C C . GLN A 1 92 ? 24.655 -12.563 15.117 1.00 60.31 92 GLN A C 1
ATOM 692 O O . GLN A 1 92 ? 23.617 -13.202 14.965 1.00 60.31 92 GLN A O 1
ATOM 697 N N . GLN A 1 93 ? 25.235 -11.903 14.107 1.00 52.94 93 GLN A N 1
ATOM 698 C CA . GLN A 1 93 ? 24.715 -11.824 12.732 1.00 52.94 93 GLN A CA 1
ATOM 699 C C . GLN A 1 93 ? 24.753 -13.189 12.012 1.00 52.94 93 GLN A C 1
ATOM 701 O O . GLN A 1 93 ? 23.897 -13.466 11.176 1.00 52.94 93 GLN A O 1
ATOM 706 N N . ALA A 1 94 ? 25.671 -14.089 12.390 1.00 53.25 94 ALA A N 1
ATOM 707 C CA . ALA A 1 94 ? 25.666 -15.500 11.983 1.00 53.25 94 ALA A CA 1
ATOM 708 C C . ALA A 1 94 ? 24.690 -16.396 12.790 1.00 53.25 94 ALA A C 1
ATOM 710 O O . ALA A 1 94 ? 24.639 -17.605 12.555 1.00 53.25 94 ALA A O 1
ATOM 711 N N . GLY A 1 95 ? 23.911 -15.829 13.722 1.00 55.25 95 GLY A N 1
ATOM 712 C CA . GLY A 1 95 ? 22.722 -16.461 14.307 1.00 55.25 95 GLY A CA 1
ATOM 713 C C . GLY A 1 95 ? 22.923 -17.318 15.564 1.00 55.25 95 GLY A C 1
ATOM 714 O O . GLY A 1 95 ? 22.276 -18.360 15.674 1.00 55.25 95 GLY A O 1
ATOM 715 N N . ALA A 1 96 ? 23.804 -16.945 16.512 1.00 42.28 96 ALA A N 1
ATOM 716 C CA . ALA A 1 96 ? 24.092 -17.825 17.661 1.00 42.28 96 ALA A CA 1
ATOM 717 C C . ALA A 1 96 ? 24.372 -17.201 19.058 1.00 42.28 96 ALA A C 1
ATOM 719 O O . ALA A 1 96 ? 25.126 -17.822 19.817 1.00 42.28 96 ALA A O 1
ATOM 720 N N . ARG A 1 97 ? 23.760 -16.066 19.469 1.00 35.75 97 ARG A N 1
ATOM 721 C CA . ARG A 1 97 ? 23.581 -15.714 20.913 1.00 35.75 97 ARG A CA 1
ATOM 722 C C . ARG A 1 97 ? 22.719 -14.477 21.217 1.00 35.75 97 ARG A C 1
ATOM 724 O O . ARG A 1 97 ? 22.737 -13.521 20.459 1.00 35.75 97 ARG A O 1
ATOM 731 N N . SER A 1 98 ? 22.047 -14.501 22.378 1.00 35.69 98 SER A N 1
ATOM 732 C CA . SER A 1 98 ? 21.524 -13.334 23.119 1.00 35.69 98 SER A CA 1
ATOM 733 C C . SER A 1 98 ? 21.304 -13.692 24.610 1.00 35.69 98 SER A C 1
ATOM 735 O O . SER A 1 98 ? 21.339 -14.881 24.961 1.00 35.69 98 SER A O 1
ATOM 737 N N . LEU A 1 99 ? 21.122 -12.695 25.491 1.00 33.81 99 LEU A N 1
ATOM 738 C CA . LEU A 1 99 ? 21.061 -12.820 26.962 1.00 33.81 99 LEU A CA 1
ATOM 739 C C . LEU A 1 99 ? 19.872 -12.071 27.600 1.00 33.81 99 LEU A C 1
ATOM 741 O O . LEU A 1 99 ? 19.366 -11.107 27.038 1.00 33.81 99 LEU A O 1
ATOM 745 N N . ASP A 1 100 ? 19.494 -12.497 28.814 1.00 29.69 100 ASP A N 1
ATOM 746 C CA . ASP A 1 100 ? 18.384 -11.938 29.608 1.00 29.69 100 ASP A CA 1
ATOM 747 C C . ASP A 1 100 ? 18.477 -10.429 29.901 1.00 29.69 100 ASP A C 1
ATOM 749 O O . ASP A 1 100 ? 19.555 -9.866 30.133 1.00 29.69 100 ASP A O 1
ATOM 753 N N . ASP A 1 101 ? 17.295 -9.813 29.967 1.00 31.12 101 ASP A N 1
ATOM 754 C CA . ASP A 1 101 ? 17.072 -8.376 30.118 1.00 31.12 101 ASP A CA 1
ATOM 755 C C . ASP A 1 101 ? 17.144 -7.916 31.585 1.00 31.12 101 ASP A C 1
ATOM 757 O O . ASP A 1 101 ? 16.453 -8.448 32.460 1.00 31.12 101 ASP A O 1
ATOM 761 N N . ASN A 1 102 ? 17.950 -6.881 31.843 1.00 30.20 102 ASN A N 1
ATOM 762 C CA . ASN A 1 102 ? 17.541 -5.750 32.680 1.00 30.20 102 ASN A CA 1
ATOM 763 C C . ASN A 1 102 ? 18.438 -4.511 32.426 1.00 30.20 102 ASN A C 1
ATOM 765 O O . ASN A 1 102 ? 19.564 -4.613 31.924 1.00 30.20 102 ASN A O 1
ATOM 769 N N . THR A 1 103 ? 17.922 -3.336 32.805 1.00 28.22 103 THR A N 1
ATOM 770 C CA . THR A 1 103 ? 18.569 -2.002 32.826 1.00 28.22 103 THR A CA 1
ATOM 771 C C . THR A 1 103 ? 19.187 -1.464 31.515 1.00 28.22 103 THR A C 1
ATOM 773 O O . THR A 1 103 ? 20.393 -1.552 31.311 1.00 28.22 103 THR A O 1
ATOM 776 N N . HIS A 1 104 ? 18.363 -0.780 30.714 1.00 38.50 104 HIS A N 1
ATOM 777 C CA . HIS A 1 104 ? 18.594 0.616 30.271 1.00 38.50 104 HIS A CA 1
ATOM 778 C C . HIS A 1 104 ? 19.821 1.004 29.403 1.00 38.50 104 HIS A C 1
ATOM 780 O O . HIS A 1 104 ? 20.194 2.170 29.389 1.00 38.50 104 HIS A O 1
ATOM 786 N N . ASP A 1 105 ? 20.390 0.074 28.638 1.00 36.22 105 ASP A N 1
ATOM 787 C CA . ASP A 1 105 ? 21.415 0.315 27.598 1.00 36.22 105 ASP A CA 1
ATOM 788 C C . ASP A 1 105 ? 21.219 -0.717 26.461 1.00 36.22 105 ASP A C 1
ATOM 790 O O . ASP A 1 105 ? 20.535 -1.727 26.677 1.00 36.22 105 ASP A O 1
ATOM 794 N N . ASP A 1 106 ? 21.815 -0.537 25.275 1.00 45.31 106 ASP A N 1
ATOM 795 C CA . ASP A 1 106 ? 21.597 -1.453 24.135 1.00 45.31 106 ASP A CA 1
ATOM 796 C C . ASP A 1 106 ? 21.988 -2.916 24.481 1.00 45.31 106 ASP A C 1
ATOM 798 O O . ASP A 1 106 ? 23.107 -3.161 24.947 1.00 45.31 106 ASP A O 1
ATOM 802 N N . PRO A 1 107 ? 21.086 -3.910 24.331 1.00 50.38 107 PRO A N 1
ATOM 803 C CA . PRO A 1 107 ? 21.383 -5.301 24.670 1.00 50.38 107 PRO A CA 1
ATOM 804 C C . PRO A 1 107 ? 22.454 -5.978 23.803 1.00 50.38 107 PRO A C 1
ATOM 806 O O . PRO A 1 107 ? 23.132 -6.868 24.320 1.00 50.38 107 PRO A O 1
ATOM 809 N N . TRP A 1 108 ? 22.606 -5.606 22.525 1.00 46.78 108 TRP A N 1
ATOM 810 C CA . TRP A 1 108 ? 23.545 -6.276 21.610 1.00 46.78 108 TRP A CA 1
ATOM 811 C C . TRP A 1 108 ? 24.968 -5.787 21.868 1.00 46.78 108 TRP A C 1
ATOM 813 O O . TRP A 1 108 ? 25.851 -6.616 22.096 1.00 46.78 108 TRP A O 1
ATOM 823 N N . GLU A 1 109 ? 25.148 -4.470 22.004 1.00 57.09 109 GLU A N 1
ATOM 824 C CA . GLU A 1 109 ? 26.384 -3.838 22.492 1.00 57.09 109 GLU A CA 1
ATOM 825 C C . GLU A 1 109 ? 26.785 -4.409 23.864 1.00 57.09 109 GLU A C 1
ATOM 827 O O . GLU A 1 109 ? 27.897 -4.899 24.054 1.00 57.09 109 GLU A O 1
ATOM 832 N N . ARG A 1 110 ? 25.847 -4.477 24.824 1.00 57.22 110 ARG A N 1
ATOM 833 C CA . ARG A 1 110 ? 26.104 -5.035 26.169 1.00 57.22 110 ARG A CA 1
ATOM 834 C C . ARG A 1 110 ? 26.283 -6.555 26.223 1.00 57.22 110 ARG A C 1
ATOM 836 O O . ARG A 1 110 ? 26.590 -7.078 27.306 1.00 57.22 110 ARG A O 1
ATOM 843 N N . ASP A 1 111 ? 26.064 -7.289 25.137 1.00 61.50 111 ASP A N 1
ATOM 844 C CA . ASP A 1 111 ? 26.515 -8.679 24.999 1.00 61.50 111 ASP A CA 1
ATOM 845 C C . ASP A 1 111 ? 27.862 -8.756 24.269 1.00 61.50 111 ASP A C 1
ATOM 847 O O . ASP A 1 111 ? 28.718 -9.542 24.678 1.00 61.50 111 ASP A O 1
ATOM 851 N N . ALA A 1 112 ? 28.105 -7.891 23.281 1.00 61.69 112 ALA A N 1
ATOM 852 C CA . ALA A 1 112 ? 29.385 -7.762 22.592 1.00 61.69 112 ALA A CA 1
ATOM 853 C C . ALA A 1 112 ? 30.510 -7.345 23.558 1.00 61.69 112 ALA A C 1
ATOM 855 O O . ALA A 1 112 ? 31.506 -8.063 23.672 1.00 61.69 112 ALA A O 1
ATOM 856 N N . ASP A 1 113 ? 30.297 -6.309 24.373 1.00 67.31 113 ASP A N 1
ATOM 857 C CA . ASP A 1 113 ? 31.160 -5.887 25.488 1.00 67.31 113 ASP A CA 1
ATOM 858 C C . ASP A 1 113 ? 31.424 -7.028 26.472 1.00 67.31 113 ASP A C 1
ATOM 860 O O . ASP A 1 113 ? 32.556 -7.331 26.852 1.00 67.31 113 ASP A O 1
ATOM 864 N N . ARG A 1 114 ? 30.353 -7.715 26.878 1.00 69.69 114 ARG A N 1
ATOM 865 C CA . ARG A 1 114 ? 30.388 -8.804 27.864 1.00 69.69 114 ARG A CA 1
ATOM 866 C C . ARG A 1 114 ? 31.094 -10.040 27.312 1.00 69.69 114 ARG A C 1
ATOM 868 O O . ARG A 1 114 ? 31.697 -10.799 28.078 1.00 69.69 114 ARG A O 1
ATOM 875 N N . CYS A 1 115 ? 31.045 -10.248 26.001 1.00 70.88 115 CYS A N 1
ATOM 876 C CA . CYS A 1 115 ? 31.824 -11.244 25.286 1.00 70.88 115 CYS A CA 1
ATOM 877 C C . CYS A 1 115 ? 33.292 -10.818 25.173 1.00 70.88 115 CYS A C 1
ATOM 879 O O . CYS A 1 115 ? 34.161 -11.623 25.519 1.00 70.88 115 CYS A O 1
ATOM 881 N N . ALA A 1 116 ? 33.577 -9.569 24.799 1.00 76.06 116 ALA A N 1
ATOM 882 C CA . ALA A 1 116 ? 34.921 -9.003 24.717 1.00 76.06 116 ALA A CA 1
ATOM 883 C C . ALA A 1 116 ? 35.658 -9.081 26.064 1.00 76.06 116 ALA A C 1
ATOM 885 O O . ALA A 1 116 ? 36.721 -9.703 26.150 1.00 76.06 116 ALA A O 1
ATOM 886 N N . ASP A 1 117 ? 35.047 -8.597 27.146 1.00 76.81 117 ASP A N 1
ATOM 887 C CA . ASP A 1 117 ? 35.542 -8.700 28.524 1.00 76.81 117 ASP A CA 1
ATOM 888 C C . ASP A 1 117 ? 35.865 -10.146 28.917 1.00 76.81 117 ASP A C 1
ATOM 890 O O . ASP A 1 117 ? 36.921 -10.445 29.488 1.00 76.81 117 ASP A O 1
ATOM 894 N N . ARG A 1 118 ? 34.969 -11.087 28.592 1.00 73.94 118 ARG A N 1
ATOM 895 C CA . ARG A 1 118 ? 35.163 -12.508 28.916 1.00 73.94 118 ARG A CA 1
ATOM 896 C C . ARG A 1 118 ? 36.261 -13.142 28.063 1.00 73.94 118 ARG A C 1
ATOM 898 O O . ARG A 1 118 ? 36.995 -13.975 28.590 1.00 73.94 118 ARG A O 1
ATOM 905 N N . ILE A 1 119 ? 36.439 -12.725 26.812 1.00 79.19 119 ILE A N 1
ATOM 906 C CA . ILE A 1 119 ? 37.507 -13.163 25.895 1.00 79.19 119 ILE A CA 1
ATOM 907 C C . ILE A 1 119 ? 38.878 -12.600 26.300 1.00 79.19 119 ILE A C 1
ATOM 909 O O . ILE A 1 119 ? 39.894 -13.311 26.230 1.00 79.19 119 ILE A O 1
ATOM 913 N N . LEU A 1 120 ? 38.922 -11.361 26.794 1.00 80.44 120 LEU A N 1
ATOM 914 C CA . LEU A 1 120 ? 40.099 -10.787 27.445 1.00 80.44 120 LEU A CA 1
ATOM 915 C C . LEU A 1 120 ? 40.436 -11.568 28.722 1.00 80.44 120 LEU A C 1
ATOM 917 O O . LEU A 1 120 ? 41.579 -11.994 28.888 1.00 80.44 120 LEU A O 1
ATOM 921 N N . ALA A 1 121 ? 39.436 -11.868 29.557 1.00 75.69 121 ALA A N 1
ATOM 922 C CA . ALA A 1 121 ? 39.574 -12.665 30.779 1.00 75.69 121 ALA A CA 1
ATOM 923 C C . ALA A 1 121 ? 39.746 -14.189 30.556 1.00 75.69 121 ALA A C 1
ATOM 925 O O . ALA A 1 121 ? 39.816 -14.943 31.532 1.00 75.69 121 ALA A O 1
ATOM 926 N N . GLY A 1 122 ? 39.801 -14.667 29.306 1.00 72.88 122 GLY A N 1
ATOM 927 C CA . GLY A 1 122 ? 40.044 -16.075 28.956 1.00 72.88 122 GLY A CA 1
ATOM 928 C C . GLY A 1 122 ? 38.893 -17.050 29.260 1.00 72.88 122 GLY A C 1
ATOM 929 O O . GLY A 1 122 ? 39.133 -18.244 29.445 1.00 72.88 122 GLY A O 1
ATOM 930 N N . ARG A 1 123 ? 37.651 -16.562 29.340 1.00 72.06 123 ARG A N 1
ATOM 931 C CA . ARG A 1 123 ? 36.430 -17.311 29.695 1.00 72.06 123 ARG A CA 1
ATOM 932 C C . ARG A 1 123 ? 35.504 -17.494 28.482 1.00 72.06 123 ARG A C 1
ATOM 934 O O . ARG A 1 123 ? 35.563 -16.741 27.519 1.00 72.06 123 ARG A O 1
ATOM 941 N N . ARG A 1 124 ? 34.611 -18.488 28.553 1.00 59.66 124 ARG A N 1
ATOM 942 C CA . ARG A 1 124 ? 33.581 -18.778 27.533 1.00 59.66 124 ARG A CA 1
ATOM 943 C C . ARG A 1 124 ? 32.230 -18.147 27.905 1.00 59.66 124 ARG A C 1
ATOM 945 O O . ARG A 1 124 ? 31.925 -18.025 29.098 1.00 59.66 124 ARG A O 1
ATOM 952 N N . ALA A 1 125 ? 31.430 -17.757 26.915 1.00 55.69 125 ALA A N 1
ATOM 953 C CA . ALA A 1 125 ? 30.048 -17.289 27.092 1.00 55.69 125 ALA A CA 1
ATOM 954 C C . ALA A 1 125 ? 29.033 -18.464 27.232 1.00 55.69 125 ALA A C 1
ATOM 956 O O . ALA A 1 125 ? 29.364 -19.592 26.840 1.00 55.69 125 ALA A O 1
ATOM 957 N N . PRO A 1 126 ? 27.827 -18.252 27.811 1.00 45.00 126 PRO A N 1
ATOM 958 C CA . PRO A 1 126 ? 26.762 -19.262 27.980 1.00 45.00 126 PRO A CA 1
ATOM 959 C C . PRO A 1 126 ? 25.776 -19.287 26.790 1.00 45.00 126 PRO A C 1
ATOM 961 O O . PRO A 1 126 ? 25.635 -18.289 26.100 1.00 45.00 126 PRO A O 1
ATOM 964 N N . SER A 1 127 ? 25.170 -20.433 26.450 1.00 35.78 127 SER A N 1
ATOM 965 C CA . SER A 1 127 ? 24.381 -20.616 25.205 1.00 35.78 127 SER A CA 1
ATOM 966 C C . SER A 1 127 ? 22.880 -20.803 25.438 1.00 35.78 127 SER A C 1
ATOM 968 O O . SER A 1 127 ? 22.487 -21.767 26.095 1.00 35.78 127 SER A O 1
ATOM 970 N N . THR A 1 128 ? 22.087 -19.957 24.786 1.00 31.41 128 THR A N 1
ATOM 971 C CA . THR A 1 128 ? 20.622 -19.992 24.643 1.00 31.41 128 THR A CA 1
ATOM 972 C C . THR A 1 128 ? 20.270 -19.490 23.236 1.00 31.41 128 THR A C 1
ATOM 974 O O . THR A 1 128 ? 21.008 -18.666 22.694 1.00 31.41 128 THR A O 1
ATOM 977 N N . ALA A 1 129 ? 19.209 -20.021 22.621 1.00 33.06 129 ALA A N 1
ATOM 978 C CA . ALA A 1 129 ? 18.810 -19.700 21.244 1.00 33.06 129 ALA A CA 1
ATOM 979 C C . ALA A 1 129 ? 17.720 -18.615 21.227 1.00 33.06 129 ALA A C 1
ATOM 981 O O . ALA A 1 129 ? 16.781 -18.711 22.012 1.00 33.06 129 ALA A O 1
ATOM 982 N N . TYR A 1 130 ? 17.856 -17.612 20.352 1.00 34.00 130 TYR A N 1
ATOM 983 C CA . TYR A 1 130 ? 16.994 -16.423 20.289 1.00 34.00 130 TYR A CA 1
ATOM 984 C C . TYR A 1 130 ? 16.925 -15.820 18.873 1.00 34.00 130 TYR A C 1
ATOM 986 O O . TYR A 1 130 ? 17.744 -16.158 18.020 1.00 34.00 130 TYR A O 1
ATOM 994 N N . GLY A 1 131 ? 15.926 -14.956 18.652 1.00 31.45 131 GLY A N 1
ATOM 995 C CA . GLY A 1 131 ? 15.617 -14.279 17.383 1.00 31.45 131 GLY A CA 1
ATOM 996 C C . GLY A 1 131 ? 16.174 -12.840 17.240 1.00 31.45 131 GLY A C 1
ATOM 997 O O . GLY A 1 131 ? 17.134 -12.493 17.930 1.00 31.45 131 GLY A O 1
ATOM 998 N N . PRO A 1 132 ? 15.607 -12.026 16.321 1.00 25.42 132 PRO A N 1
ATOM 999 C CA . PRO A 1 132 ? 16.208 -10.778 15.809 1.00 25.42 132 PRO A CA 1
ATOM 1000 C C . PRO A 1 132 ? 16.085 -9.511 16.714 1.00 25.42 132 PRO A C 1
ATOM 1002 O O . PRO A 1 132 ? 15.447 -9.572 17.767 1.00 25.42 132 PRO A O 1
ATOM 1005 N N . PRO A 1 133 ? 16.730 -8.371 16.342 1.00 26.34 133 PRO A N 1
ATOM 1006 C CA . PRO A 1 133 ? 16.841 -7.135 17.157 1.00 26.34 133 PRO A CA 1
ATOM 1007 C C . PRO A 1 133 ? 15.572 -6.246 17.285 1.00 26.34 133 PRO A C 1
ATOM 1009 O O . PRO A 1 133 ? 14.530 -6.563 16.720 1.00 26.34 133 PRO A O 1
ATOM 1012 N N . ARG A 1 134 ? 15.672 -5.116 18.030 1.00 29.20 134 ARG A N 1
ATOM 1013 C CA . ARG A 1 134 ? 14.570 -4.179 18.398 1.00 29.20 134 ARG A CA 1
ATOM 1014 C C . ARG A 1 134 ? 14.793 -2.705 17.961 1.00 29.20 134 ARG A C 1
ATOM 1016 O O . ARG A 1 134 ? 15.872 -2.184 18.217 1.00 29.20 134 ARG A O 1
ATOM 1023 N N . VAL A 1 135 ? 13.786 -2.018 17.376 1.00 31.72 135 VAL A N 1
ATOM 1024 C CA . VAL A 1 135 ? 13.794 -0.616 16.803 1.00 31.72 135 VAL A CA 1
ATOM 1025 C C . VAL A 1 135 ? 12.322 -0.009 16.832 1.00 31.72 135 VAL A C 1
ATOM 1027 O O . VAL A 1 135 ? 11.473 -0.829 17.129 1.00 31.72 135 VAL A O 1
ATOM 1030 N N . PRO A 1 136 ? 11.934 1.297 16.604 1.00 31.03 136 PRO A N 1
ATOM 1031 C CA . PRO A 1 136 ? 10.564 1.942 16.808 1.00 31.03 136 PRO A CA 1
ATOM 1032 C C . PRO A 1 136 ? 9.424 1.868 15.713 1.00 31.03 136 PRO A C 1
ATOM 1034 O O . PRO A 1 136 ? 9.753 1.675 14.556 1.00 31.03 136 PRO A O 1
ATOM 1037 N N . VAL A 1 137 ? 8.112 2.084 16.028 1.00 31.72 137 VAL A N 1
ATOM 1038 C CA . VAL A 1 137 ? 6.885 1.607 15.273 1.00 31.72 137 VAL A CA 1
ATOM 1039 C C . VAL A 1 137 ? 5.935 2.697 14.727 1.00 31.72 137 VAL A C 1
ATOM 1041 O O . VAL A 1 137 ? 6.225 3.889 14.789 1.00 31.72 137 VAL A O 1
ATOM 1044 N N . ILE A 1 138 ? 4.783 2.248 14.195 1.00 28.53 138 ILE A N 1
ATOM 1045 C CA . ILE A 1 138 ? 3.562 2.981 13.841 1.00 28.53 138 ILE A CA 1
ATOM 1046 C C . ILE A 1 138 ? 2.316 2.195 14.342 1.00 28.53 138 ILE A C 1
ATOM 1048 O O . ILE A 1 138 ? 2.030 1.145 13.784 1.00 28.53 138 ILE A O 1
ATOM 1052 N N . GLN A 1 139 ? 1.600 2.719 15.355 1.00 38.47 139 GLN A N 1
ATOM 1053 C CA . GLN A 1 139 ? 0.275 2.317 15.910 1.00 38.47 139 GLN A CA 1
ATOM 1054 C C . GLN A 1 139 ? 0.029 0.826 16.262 1.00 38.47 139 GLN A C 1
ATOM 1056 O O . GLN A 1 139 ? 0.094 -0.070 15.423 1.00 38.47 139 GLN A O 1
ATOM 1061 N N . ARG A 1 140 ? -0.368 0.543 17.513 1.00 39.41 140 ARG A N 1
ATOM 1062 C CA . ARG A 1 140 ? -0.649 -0.820 18.009 1.00 39.41 140 ARG A CA 1
ATOM 1063 C C . ARG A 1 140 ? -2.002 -1.338 17.499 1.00 39.41 140 ARG A C 1
ATOM 1065 O O . ARG A 1 140 ? -3.023 -1.099 18.116 1.00 39.41 140 ARG A O 1
ATOM 1072 N N . HIS A 1 141 ? -2.004 -2.144 16.440 1.00 49.91 141 HIS A N 1
ATOM 1073 C CA . HIS A 1 141 ? -3.229 -2.755 15.882 1.00 49.91 141 HIS A CA 1
ATOM 1074 C C . HIS A 1 141 ? -3.728 -3.993 16.676 1.00 49.91 141 HIS A C 1
ATOM 1076 O O . HIS A 1 141 ? -4.468 -4.831 16.153 1.00 49.91 141 HIS A O 1
ATOM 1082 N N . VAL A 1 142 ? -3.304 -4.139 17.942 1.00 55.25 142 VAL A N 1
ATOM 1083 C CA . VAL A 1 142 ? -3.789 -5.182 18.866 1.00 55.25 142 VAL A CA 1
ATOM 1084 C C . VAL A 1 142 ? -4.925 -4.605 19.704 1.00 55.25 142 VAL A C 1
ATOM 1086 O O . VAL A 1 142 ? -4.783 -4.399 20.909 1.00 55.25 142 VAL A O 1
ATOM 1089 N N . SER A 1 143 ? -6.052 -4.362 19.041 1.00 70.06 143 SER A N 1
ATOM 1090 C CA . SER A 1 143 ? -7.262 -3.732 19.586 1.00 70.06 143 SER A CA 1
ATOM 1091 C C . SER A 1 143 ? -8.069 -4.725 20.453 1.00 70.06 143 SER A C 1
ATOM 1093 O O . SER A 1 143 ? -9.256 -5.004 20.238 1.00 70.06 143 SER A O 1
ATOM 1095 N N . PHE A 1 144 ? -7.386 -5.398 21.388 1.00 83.62 144 PHE A N 1
ATOM 1096 C CA . PHE A 1 144 ? -7.939 -6.508 22.175 1.00 83.62 144 PHE A CA 1
ATOM 1097 C C . PHE A 1 144 ? -8.863 -6.019 23.293 1.00 83.62 144 PHE A C 1
ATOM 1099 O O . PHE A 1 144 ? -9.786 -6.730 23.701 1.00 83.62 144 PHE A O 1
ATOM 1106 N N . GLU A 1 145 ? -8.602 -4.815 23.791 1.00 86.94 145 GLU A N 1
ATOM 1107 C CA . GLU A 1 145 ? -9.472 -4.050 24.671 1.00 86.94 145 GLU A CA 1
ATOM 1108 C C . GLU A 1 145 ? -10.725 -3.564 23.937 1.00 86.94 145 GLU A C 1
ATOM 1110 O O . GLU A 1 145 ? -11.792 -3.749 24.506 1.00 86.94 145 GLU A O 1
ATOM 1115 N N . HIS A 1 146 ? -10.665 -3.097 22.680 1.00 89.94 146 HIS A N 1
ATOM 1116 C CA . HIS A 1 146 ? -11.858 -2.826 21.850 1.00 89.94 146 HIS A CA 1
ATOM 1117 C C . HIS A 1 146 ? -12.721 -4.098 21.721 1.00 89.94 146 HIS A C 1
ATOM 1119 O O . HIS A 1 146 ? -13.926 -4.093 21.990 1.00 89.94 146 HIS A O 1
ATOM 1125 N N . ARG A 1 147 ? -12.084 -5.257 21.478 1.00 90.94 147 ARG A N 1
ATOM 1126 C CA . ARG A 1 147 ? -12.761 -6.572 21.459 1.00 90.94 147 ARG A CA 1
ATOM 1127 C C . ARG A 1 147 ? -13.421 -6.964 22.791 1.00 90.94 147 ARG A C 1
ATOM 1129 O O . ARG A 1 147 ? -14.315 -7.814 22.805 1.00 90.94 147 ARG A O 1
ATOM 1136 N N . LEU A 1 148 ? -13.002 -6.378 23.913 1.00 90.12 148 LEU A N 1
ATOM 1137 C CA . LEU A 1 148 ? -13.668 -6.541 25.207 1.00 90.12 148 LEU A CA 1
ATOM 1138 C C . LEU A 1 148 ? -14.692 -5.431 25.499 1.00 90.12 148 LEU A C 1
ATOM 1140 O O . LEU A 1 148 ? -15.743 -5.736 26.057 1.00 90.12 148 LEU A O 1
ATOM 1144 N N . LEU A 1 149 ? -14.417 -4.178 25.135 1.00 88.19 149 LEU A N 1
ATOM 1145 C CA . LEU A 1 149 ? -15.239 -3.000 25.433 1.00 88.19 149 LEU A CA 1
ATOM 1146 C C . LEU A 1 149 ? -16.645 -3.082 24.822 1.00 88.19 149 LEU A C 1
ATOM 1148 O O . LEU A 1 149 ? -17.586 -2.629 25.474 1.00 88.19 149 LEU A O 1
ATOM 1152 N N . GLY A 1 150 ? -16.789 -3.756 23.673 1.00 84.69 150 GLY A N 1
ATOM 1153 C CA . GLY A 1 150 ? -18.069 -4.033 23.015 1.00 84.69 150 GLY A CA 1
ATOM 1154 C C . GLY A 1 150 ? -19.142 -4.639 23.939 1.00 84.69 150 GLY A C 1
ATOM 1155 O O . GLY A 1 150 ? -20.050 -3.937 24.368 1.00 84.69 150 GLY A O 1
ATOM 1156 N N . ASP A 1 151 ? -19.080 -5.942 24.245 1.00 88.94 151 ASP A N 1
ATOM 1157 C CA . ASP A 1 151 ? -20.143 -6.640 25.010 1.00 88.94 151 ASP A CA 1
ATOM 1158 C C . ASP A 1 151 ? -19.766 -7.018 26.460 1.00 88.94 151 ASP A C 1
ATOM 1160 O O . ASP A 1 151 ? -20.554 -7.674 27.150 1.00 88.94 151 ASP A O 1
ATOM 1164 N N . ALA A 1 152 ? -18.570 -6.685 26.961 1.00 91.44 152 ALA A N 1
ATOM 1165 C CA . ALA A 1 152 ? -18.203 -7.083 28.323 1.00 91.44 152 ALA A CA 1
ATOM 1166 C C . ALA A 1 152 ? -18.917 -6.246 29.406 1.00 91.44 152 ALA A C 1
ATOM 1168 O O . ALA A 1 152 ? -19.047 -5.026 29.274 1.00 91.44 152 ALA A O 1
ATOM 1169 N N . PRO A 1 153 ? -19.307 -6.860 30.542 1.00 92.06 153 PRO A N 1
ATOM 1170 C CA . PRO A 1 153 ? -19.821 -6.119 31.686 1.00 92.06 153 PRO A CA 1
ATOM 1171 C C . PRO A 1 153 ? -18.784 -5.136 32.248 1.00 92.06 153 PRO A C 1
ATOM 1173 O O . PRO A 1 153 ? -17.664 -5.520 32.592 1.00 92.06 153 PRO A O 1
ATOM 1176 N N . THR A 1 154 ? -19.197 -3.884 32.457 1.00 94.06 154 THR A N 1
ATOM 1177 C CA . THR A 1 154 ? -18.371 -2.790 33.009 1.00 94.06 154 THR A CA 1
ATOM 1178 C C . THR A 1 154 ? -17.658 -3.192 34.300 1.00 94.06 154 THR A C 1
ATOM 1180 O O . THR A 1 154 ? -16.488 -2.880 34.504 1.00 94.06 154 THR A O 1
ATOM 1183 N N . ALA A 1 155 ? -18.351 -3.931 35.172 1.00 94.31 155 ALA A N 1
ATOM 1184 C CA . ALA A 1 155 ? -17.813 -4.394 36.448 1.00 94.31 155 ALA A CA 1
ATOM 1185 C C . ALA A 1 155 ? -16.645 -5.386 36.291 1.00 94.31 155 ALA A C 1
ATOM 1187 O O . ALA A 1 155 ? -15.725 -5.366 37.108 1.00 94.31 155 ALA A O 1
ATOM 1188 N N . ASP A 1 156 ? -16.655 -6.217 35.246 1.00 93.69 156 ASP A N 1
ATOM 1189 C CA . ASP A 1 156 ? -15.576 -7.167 34.96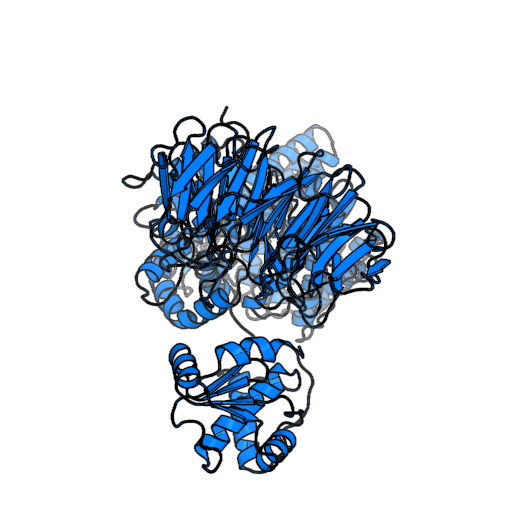9 1.00 93.69 156 ASP A CA 1
ATOM 1190 C C . ASP A 1 156 ? -14.397 -6.490 34.264 1.00 93.69 156 ASP A C 1
ATOM 1192 O O . ASP A 1 156 ? -13.252 -6.758 34.620 1.00 93.69 156 ASP A O 1
ATOM 1196 N N . LEU A 1 157 ? -14.647 -5.533 33.363 1.00 93.19 157 LEU A N 1
ATOM 1197 C CA . LEU A 1 157 ? -13.599 -4.678 32.786 1.00 93.19 157 LEU A CA 1
ATOM 1198 C C . LEU A 1 157 ? -12.862 -3.873 33.870 1.00 93.19 157 LEU A C 1
ATOM 1200 O O . LEU A 1 157 ? -11.630 -3.855 33.913 1.00 93.19 157 LEU A O 1
ATOM 1204 N N . VAL A 1 158 ? -13.610 -3.280 34.806 1.00 93.94 158 VAL A N 1
ATOM 1205 C CA . VAL A 1 158 ? -13.058 -2.616 35.996 1.00 93.94 158 VAL A CA 1
ATOM 1206 C C . VAL A 1 158 ? -12.314 -3.611 36.892 1.00 93.94 158 VAL A C 1
ATOM 1208 O O . VAL A 1 158 ? -11.264 -3.270 37.436 1.00 93.94 158 VAL A O 1
ATOM 1211 N N . ALA A 1 159 ? -12.785 -4.853 37.039 1.00 93.12 159 ALA A N 1
ATOM 1212 C CA . ALA A 1 159 ? -12.045 -5.874 37.781 1.00 93.12 159 ALA A CA 1
ATOM 1213 C C . ALA A 1 159 ? -10.729 -6.267 37.085 1.00 93.12 159 ALA A C 1
ATOM 1215 O O . ALA A 1 159 ? -9.725 -6.457 37.772 1.00 93.12 159 ALA A O 1
ATOM 1216 N N . VAL A 1 160 ? -10.686 -6.346 35.752 1.00 91.44 160 VAL A N 1
ATOM 1217 C CA . VAL A 1 160 ? -9.448 -6.606 35.001 1.00 91.44 160 VAL A CA 1
ATOM 1218 C C . VAL A 1 160 ? -8.424 -5.490 35.229 1.00 91.44 160 VAL A C 1
ATOM 1220 O O . VAL A 1 160 ? -7.292 -5.787 35.622 1.00 91.44 160 VAL A O 1
ATOM 1223 N N . SER A 1 161 ? -8.836 -4.227 35.080 1.00 89.44 161 SER A N 1
ATOM 1224 C CA . SER A 1 161 ? -7.957 -3.053 35.179 1.00 89.44 161 SER A CA 1
ATOM 1225 C C . SER A 1 161 ? -7.558 -2.654 36.608 1.00 89.44 161 SER A C 1
ATOM 1227 O O . SER A 1 161 ? -6.551 -1.976 36.786 1.00 89.44 161 SER A O 1
ATOM 1229 N N . THR A 1 162 ? -8.280 -3.117 37.637 1.00 90.25 162 THR A N 1
ATOM 1230 C CA . THR A 1 162 ? -7.965 -2.847 39.061 1.00 90.25 162 THR A CA 1
ATOM 1231 C C . THR A 1 162 ? -7.465 -4.065 39.850 1.00 90.25 162 THR A C 1
ATOM 1233 O O . THR A 1 162 ? -7.302 -3.985 41.068 1.00 90.25 162 THR A O 1
ATOM 1236 N N . ASN A 1 163 ? -7.224 -5.205 39.188 1.00 88.88 163 ASN A N 1
ATOM 1237 C CA . ASN A 1 163 ? -6.933 -6.493 39.840 1.00 88.88 163 ASN A CA 1
ATOM 1238 C C . ASN A 1 163 ? -8.024 -6.945 40.845 1.00 88.88 163 ASN A C 1
ATOM 1240 O O . ASN A 1 163 ? -7.749 -7.547 41.885 1.00 88.88 163 ASN A O 1
ATOM 1244 N N . GLY A 1 164 ? -9.283 -6.658 40.506 1.00 90.12 164 GLY A N 1
ATOM 1245 C CA . GLY A 1 164 ? -10.483 -7.028 41.252 1.00 90.12 164 GLY A CA 1
ATOM 1246 C C . GLY A 1 164 ? -10.841 -8.525 41.193 1.00 90.12 164 GLY A C 1
ATOM 1247 O O . GLY A 1 164 ? -10.283 -9.293 40.407 1.00 90.12 164 GLY A O 1
ATOM 1248 N N . PRO A 1 165 ? -11.802 -8.971 42.024 1.00 90.88 165 PRO A N 1
ATOM 1249 C CA . PRO A 1 165 ? -11.990 -10.386 42.352 1.00 90.88 165 PRO A CA 1
ATOM 1250 C C . PRO A 1 165 ? -12.506 -11.272 41.207 1.00 90.88 165 PRO A C 1
ATOM 1252 O O . PRO A 1 165 ? -12.261 -12.476 41.240 1.00 90.88 165 PRO A O 1
ATOM 1255 N N . THR A 1 166 ? -13.202 -10.726 40.204 1.00 92.81 166 THR A N 1
ATOM 1256 C CA . THR A 1 166 ? -13.711 -11.509 39.060 1.00 92.81 166 THR A CA 1
ATOM 1257 C C . THR A 1 166 ? -12.708 -11.640 37.910 1.00 92.81 166 THR A C 1
ATOM 1259 O O . THR A 1 166 ? -12.876 -12.525 37.070 1.00 92.81 166 THR A O 1
ATOM 1262 N N . ARG A 1 167 ? -11.616 -10.852 37.906 1.00 92.69 167 ARG A N 1
ATOM 1263 C CA . ARG A 1 167 ? -10.592 -10.787 36.839 1.00 92.69 167 ARG A CA 1
ATOM 1264 C C . ARG A 1 167 ? -10.160 -12.154 36.317 1.00 92.69 167 ARG A C 1
ATOM 1266 O O . ARG A 1 167 ? -10.187 -12.386 35.115 1.00 92.69 167 ARG A O 1
ATOM 1273 N N . GLY A 1 168 ? -9.774 -13.061 37.216 1.00 93.88 168 GLY A N 1
ATOM 1274 C CA . GLY A 1 168 ? -9.273 -14.385 36.834 1.00 93.88 168 GLY A CA 1
ATOM 1275 C C . GLY A 1 168 ? -10.322 -15.261 36.141 1.00 93.88 168 GLY A C 1
ATOM 1276 O O . GLY A 1 168 ? -9.992 -15.985 35.207 1.00 93.88 168 GLY A O 1
ATOM 1277 N N . GLN A 1 169 ? -11.588 -15.160 36.558 1.00 93.81 169 GLN A N 1
ATOM 1278 C CA . GLN A 1 169 ? -12.698 -15.887 35.937 1.00 93.81 169 GLN A CA 1
ATOM 1279 C C . GLN A 1 169 ? -13.080 -15.268 34.587 1.00 93.81 169 GLN A C 1
ATOM 1281 O O . GLN A 1 169 ? -13.271 -15.995 33.617 1.00 93.81 169 GLN A O 1
ATOM 1286 N N . PHE A 1 170 ? -13.156 -13.936 34.507 1.00 93.06 170 PHE A N 1
ATOM 1287 C CA . PHE A 1 170 ? -13.493 -13.236 33.269 1.00 93.06 170 PHE A CA 1
ATOM 1288 C C . PHE A 1 170 ? -12.439 -13.462 32.173 1.00 93.06 170 PHE A C 1
ATOM 1290 O O . PHE A 1 170 ? -12.792 -13.865 31.065 1.00 93.06 170 PHE A O 1
ATOM 1297 N N . LEU A 1 171 ? -11.150 -13.282 32.492 1.00 93.62 171 LEU A N 1
ATOM 1298 C CA . LEU A 1 171 ? -10.056 -13.549 31.552 1.00 93.62 171 LEU A CA 1
ATOM 1299 C C . LEU A 1 171 ? -10.033 -15.025 31.128 1.00 93.62 171 LEU A C 1
ATOM 1301 O O . LEU A 1 171 ? -9.920 -15.303 29.940 1.00 93.62 171 LEU A O 1
ATOM 1305 N N . GLY A 1 172 ? -10.216 -15.964 32.066 1.00 94.88 172 GLY A N 1
ATOM 1306 C CA . GLY A 1 172 ? -10.305 -17.395 31.754 1.00 94.88 172 GLY A CA 1
ATOM 1307 C C . GLY A 1 172 ? -11.423 -17.721 30.758 1.00 94.88 172 GLY A C 1
ATOM 1308 O O . GLY A 1 172 ? -11.167 -18.375 29.750 1.00 94.88 172 GLY A O 1
ATOM 1309 N N . ASN A 1 173 ? -12.633 -17.194 30.977 1.00 92.88 173 ASN A N 1
ATOM 1310 C CA . ASN A 1 173 ? -13.763 -17.372 30.058 1.00 92.88 173 ASN A CA 1
ATOM 1311 C C . ASN A 1 173 ? -13.476 -16.803 28.654 1.00 92.88 173 ASN A C 1
ATOM 1313 O O . ASN A 1 173 ? -13.848 -17.418 27.660 1.00 92.88 173 ASN A O 1
ATOM 1317 N N . GLN A 1 174 ? -12.819 -15.640 28.566 1.00 93.56 174 GLN A N 1
ATOM 1318 C CA . GLN A 1 174 ? -12.472 -15.002 27.289 1.00 93.56 174 GLN A CA 1
ATOM 1319 C C . GLN A 1 174 ? -11.371 -15.759 26.530 1.00 93.56 174 GLN A C 1
ATOM 1321 O O . GLN A 1 174 ? -11.435 -15.863 25.307 1.00 93.56 174 GLN A O 1
ATOM 1326 N N . ILE A 1 175 ? -10.398 -16.333 27.241 1.00 95.31 175 ILE A N 1
ATOM 1327 C CA . ILE A 1 175 ? -9.372 -17.206 26.655 1.00 95.31 175 ILE A CA 1
ATOM 1328 C C . ILE A 1 175 ? -10.027 -18.496 26.136 1.00 95.31 175 ILE A C 1
ATOM 1330 O O . ILE A 1 175 ? -9.848 -18.832 24.969 1.00 95.31 175 ILE A O 1
ATOM 1334 N N . GLU A 1 176 ? -10.864 -19.162 26.946 1.00 94.62 176 GLU A N 1
ATOM 1335 C CA . GLU A 1 176 ? -11.611 -20.365 26.535 1.00 94.62 176 GLU A CA 1
ATOM 1336 C C . GLU A 1 176 ? -12.577 -20.131 25.359 1.00 94.62 176 GLU A C 1
ATOM 1338 O O . GLU A 1 176 ? -12.886 -21.076 24.631 1.00 94.62 176 GLU A O 1
ATOM 1343 N N . LEU A 1 177 ? -13.083 -18.905 25.197 1.00 94.44 177 LEU A N 1
ATOM 1344 C CA . LEU A 1 177 ? -13.883 -18.485 24.048 1.00 94.44 177 LEU A CA 1
ATOM 1345 C C . LEU A 1 177 ? -13.018 -18.376 22.785 1.00 94.44 177 LEU A C 1
ATOM 1347 O O . LEU A 1 177 ? -13.389 -18.922 21.751 1.00 94.44 177 LEU A O 1
ATOM 1351 N N . LEU A 1 178 ? -11.861 -17.711 22.859 1.00 95.31 178 LEU A N 1
ATOM 1352 C CA . LEU A 1 178 ? -10.974 -17.546 21.702 1.00 95.31 178 LEU A CA 1
ATOM 1353 C C . LEU A 1 178 ? -10.368 -18.879 21.237 1.00 95.31 178 LEU A C 1
ATOM 1355 O O . LEU A 1 178 ? -10.266 -19.102 20.033 1.00 95.31 178 LEU A O 1
ATOM 1359 N N . THR A 1 179 ? -10.075 -19.809 22.156 1.00 96.50 179 THR A N 1
ATOM 1360 C CA . THR A 1 179 ? -9.613 -21.172 21.826 1.00 96.50 179 THR A CA 1
ATOM 1361 C C . THR A 1 179 ? -10.555 -21.929 20.877 1.00 96.50 179 THR A C 1
ATOM 1363 O O . THR A 1 179 ? -10.092 -22.819 20.170 1.00 96.50 179 THR A O 1
ATOM 1366 N N . LEU A 1 180 ? -11.851 -21.583 20.799 1.00 96.38 180 LEU A N 1
ATOM 1367 C CA . LEU A 1 180 ? -12.787 -22.229 19.864 1.00 96.38 180 LEU A CA 1
ATOM 1368 C C . LEU A 1 180 ? -12.348 -22.100 18.395 1.00 96.38 180 LEU A C 1
ATOM 1370 O O . LEU A 1 180 ? -12.550 -23.032 17.624 1.00 96.38 180 LEU A O 1
ATOM 1374 N N . TRP A 1 181 ? -11.742 -20.971 18.015 1.00 96.75 181 TRP A N 1
ATOM 1375 C CA . TRP A 1 181 ? -11.341 -20.683 16.632 1.00 96.75 181 TRP A CA 1
ATOM 1376 C C . TRP A 1 181 ? -9.901 -21.092 16.292 1.00 96.75 181 TRP A C 1
ATOM 1378 O O . TRP A 1 181 ? -9.488 -20.904 15.152 1.00 96.75 181 TRP A O 1
ATOM 1388 N N . GLN A 1 182 ? -9.135 -21.627 17.249 1.00 95.69 182 GLN A N 1
ATOM 1389 C CA . GLN A 1 182 ? -7.684 -21.787 17.111 1.00 95.69 182 GLN A CA 1
ATOM 1390 C C . GLN A 1 182 ? -7.260 -22.758 15.993 1.00 95.69 182 GLN A C 1
ATOM 1392 O O . GLN A 1 182 ? -6.299 -22.463 15.286 1.00 95.69 182 GLN A O 1
ATOM 1397 N N . ASP A 1 183 ? -7.951 -23.895 15.838 1.00 95.06 183 ASP A N 1
ATOM 1398 C CA . ASP A 1 183 ? -7.536 -24.982 14.930 1.00 95.06 183 ASP A CA 1
ATOM 1399 C C . ASP A 1 183 ? -8.390 -25.087 13.647 1.00 95.06 183 ASP A C 1
ATOM 1401 O O . ASP A 1 183 ? -7.856 -25.332 12.566 1.00 95.06 183 ASP A O 1
ATOM 1405 N N . ASP A 1 184 ? -9.715 -24.918 13.751 1.00 94.81 184 ASP A N 1
ATOM 1406 C CA . ASP A 1 184 ? -10.662 -24.959 12.623 1.00 94.81 184 ASP A CA 1
ATOM 1407 C C . ASP A 1 184 ? -11.773 -23.906 12.837 1.00 94.81 184 ASP A C 1
ATOM 1409 O O . ASP A 1 184 ? -12.810 -24.189 13.450 1.00 94.81 184 ASP A O 1
ATOM 1413 N N . PRO A 1 185 ? -11.555 -22.654 12.391 1.00 94.50 185 PRO A N 1
ATOM 1414 C CA . PRO A 1 185 ? -12.431 -21.538 12.729 1.00 94.50 185 PRO A CA 1
ATOM 1415 C C . PRO A 1 185 ? -13.784 -21.539 12.011 1.00 94.50 185 PRO A C 1
ATOM 1417 O O . PRO A 1 185 ? -14.661 -20.760 12.389 1.00 94.50 185 PRO A O 1
ATOM 1420 N N . GLU A 1 186 ? -13.973 -22.386 10.997 1.00 93.12 186 GLU A N 1
ATOM 1421 C CA . GLU A 1 186 ? -15.226 -22.480 10.240 1.00 93.12 186 GLU A CA 1
ATOM 1422 C C . GLU A 1 186 ? -16.255 -23.412 10.914 1.00 93.12 186 GLU A C 1
ATOM 1424 O O . GLU A 1 186 ? -17.447 -23.324 10.615 1.00 93.12 186 GLU A O 1
ATOM 1429 N N . GLN A 1 187 ? -15.832 -24.259 11.865 1.00 94.69 187 GLN A N 1
ATOM 1430 C CA . GLN A 1 187 ? -16.730 -25.138 12.640 1.00 94.69 187 GLN A CA 1
ATOM 1431 C C . GLN A 1 187 ? -17.489 -24.403 13.753 1.00 94.69 187 GLN A C 1
ATOM 1433 O O . GLN A 1 187 ? -18.506 -24.909 14.229 1.00 94.69 187 GLN A O 1
ATOM 1438 N N . VAL A 1 188 ? -16.975 -23.261 14.226 1.00 96.00 188 VAL A N 1
ATOM 1439 C CA . VAL A 1 188 ? -17.491 -22.592 15.430 1.00 96.00 188 VAL A CA 1
ATOM 1440 C C . VAL A 1 188 ? -18.908 -22.075 15.187 1.00 96.00 188 VAL A C 1
ATOM 1442 O O . VAL A 1 188 ? -19.177 -21.405 14.187 1.00 96.00 188 VAL A O 1
ATOM 1445 N N . THR A 1 189 ? -19.820 -22.354 16.120 1.00 96.38 189 THR A N 1
ATOM 1446 C CA . THR A 1 189 ? -21.217 -21.917 16.036 1.00 96.38 189 THR A CA 1
ATOM 1447 C C . THR A 1 189 ? -21.583 -20.908 17.122 1.00 96.38 189 THR A C 1
ATOM 1449 O O . THR A 1 189 ? -20.972 -20.827 18.190 1.00 96.38 189 THR A O 1
ATOM 1452 N N . GLU A 1 190 ? -22.673 -20.180 16.890 1.00 96.25 190 GLU A N 1
ATOM 1453 C CA . GLU A 1 190 ? -23.325 -19.311 17.870 1.00 96.25 190 GLU A CA 1
ATOM 1454 C C . GLU A 1 190 ? -23.667 -20.065 19.168 1.00 96.25 190 GLU A C 1
ATOM 1456 O O . GLU A 1 190 ? -23.673 -19.470 20.246 1.00 96.25 190 GLU A O 1
ATOM 1461 N N . SER A 1 191 ? -23.918 -21.379 19.090 1.00 96.44 191 SER A N 1
ATOM 1462 C CA . SER A 1 191 ? -24.201 -22.215 20.260 1.00 96.44 191 SER A CA 1
ATOM 1463 C C . SER A 1 191 ? -22.969 -22.435 21.138 1.00 96.44 191 SER A C 1
ATOM 1465 O O . SER A 1 191 ? -23.119 -22.535 22.356 1.00 96.44 191 SER A O 1
ATOM 1467 N N . ASP A 1 192 ? -21.773 -22.503 20.553 1.00 95.69 192 ASP A N 1
ATOM 1468 C CA . ASP A 1 192 ? -20.518 -22.705 21.286 1.00 95.69 192 ASP A CA 1
ATOM 1469 C C . ASP A 1 192 ? -20.103 -21.411 21.996 1.00 95.69 192 ASP A C 1
ATOM 1471 O O . ASP A 1 192 ? -19.781 -21.421 23.186 1.00 95.69 192 ASP A O 1
ATOM 1475 N N . ILE A 1 193 ? -20.243 -20.276 21.301 1.00 94.44 193 ILE A N 1
ATOM 1476 C CA . ILE A 1 193 ? -20.041 -18.931 21.859 1.00 94.44 193 ILE A CA 1
ATOM 1477 C C . ILE A 1 193 ? -21.016 -18.687 23.017 1.00 94.44 193 ILE A C 1
ATOM 1479 O O . ILE A 1 193 ? -20.594 -18.343 24.121 1.00 94.44 193 ILE A O 1
ATOM 1483 N N . ASN A 1 194 ? -22.314 -18.938 22.812 1.00 91.94 194 ASN A N 1
ATOM 1484 C CA . ASN A 1 194 ? -23.340 -18.772 23.844 1.00 91.94 194 ASN A CA 1
ATOM 1485 C C . ASN A 1 194 ? -23.165 -19.744 25.032 1.00 91.94 194 ASN A C 1
ATOM 1487 O O . ASN A 1 194 ? -23.574 -19.428 26.148 1.00 91.94 194 ASN A O 1
ATOM 1491 N N . ALA A 1 195 ? -22.530 -20.905 24.838 1.00 91.44 195 ALA A N 1
ATOM 1492 C CA . ALA A 1 195 ? -22.186 -21.816 25.933 1.00 91.44 195 ALA A CA 1
ATOM 1493 C C . ALA A 1 195 ? -21.012 -21.318 26.804 1.00 91.44 195 ALA A C 1
ATOM 1495 O O . ALA A 1 195 ? -20.895 -21.749 27.953 1.00 91.44 195 ALA A O 1
ATOM 1496 N N . LYS A 1 196 ? -20.162 -20.416 26.287 1.00 88.25 196 LYS A N 1
ATOM 1497 C CA . LYS A 1 196 ? -19.053 -19.772 27.019 1.00 88.25 196 LYS A CA 1
ATOM 1498 C C . LYS A 1 196 ? -19.440 -18.407 27.596 1.00 88.25 196 LYS A C 1
ATOM 1500 O O . LYS A 1 196 ? -19.254 -18.158 28.787 1.00 88.25 196 LYS A O 1
ATOM 1505 N N . CYS A 1 197 ? -19.982 -17.530 26.755 1.00 86.94 197 CYS A N 1
ATOM 1506 C CA . CYS A 1 197 ? -20.246 -16.123 27.050 1.00 86.94 197 CYS A CA 1
ATOM 1507 C C . CYS A 1 197 ? -21.627 -15.698 26.501 1.00 86.94 197 CYS A C 1
ATOM 1509 O O . CYS A 1 197 ? -21.694 -14.975 25.508 1.00 86.94 197 CYS A O 1
ATOM 1511 N N . PRO A 1 198 ? -22.743 -16.108 27.140 1.00 86.81 198 PRO A N 1
ATOM 1512 C CA . PRO A 1 198 ? -24.119 -15.872 26.662 1.00 86.81 198 PRO A CA 1
ATOM 1513 C C . PRO A 1 198 ? -24.575 -14.400 26.621 1.00 86.81 198 PRO A C 1
ATOM 1515 O O . PRO A 1 198 ? -25.718 -14.122 26.270 1.00 86.81 198 PRO A O 1
ATOM 1518 N N . TRP A 1 199 ? -23.718 -13.456 27.014 1.00 84.69 199 TRP A N 1
ATOM 1519 C CA . TRP A 1 199 ? -23.945 -12.014 26.875 1.00 84.69 199 TRP A CA 1
ATOM 1520 C C . TRP A 1 199 ? -23.379 -11.435 25.569 1.00 84.69 199 TRP A C 1
ATOM 1522 O O . TRP A 1 199 ? -23.726 -10.312 25.222 1.00 84.69 199 TRP A O 1
ATOM 1532 N N . ILE A 1 200 ? -22.530 -12.176 24.845 1.00 90.00 200 ILE A N 1
ATOM 1533 C CA . ILE A 1 200 ? -21.903 -11.695 23.610 1.00 90.00 200 ILE A CA 1
ATOM 1534 C C . ILE A 1 200 ? -22.874 -11.827 22.433 1.00 90.00 200 ILE A C 1
ATOM 1536 O O . ILE A 1 200 ? -23.347 -12.917 22.100 1.00 90.00 200 ILE A O 1
ATOM 1540 N N . ARG A 1 201 ? -23.126 -10.703 21.763 1.00 93.44 201 ARG A N 1
ATOM 1541 C CA . ARG A 1 201 ? -23.859 -10.607 20.504 1.00 93.44 201 ARG A CA 1
ATOM 1542 C C . ARG A 1 201 ? -23.000 -11.199 19.389 1.00 93.44 201 ARG A C 1
ATOM 1544 O O . ARG A 1 201 ? -21.822 -10.876 19.240 1.00 93.44 201 ARG A O 1
ATOM 1551 N N . THR A 1 202 ? -23.605 -12.068 18.591 1.00 95.38 202 THR A N 1
ATOM 1552 C CA . THR A 1 202 ? -22.971 -12.717 17.438 1.00 95.38 202 THR A CA 1
ATOM 1553 C C . THR A 1 202 ? -23.618 -12.242 16.147 1.00 95.38 202 THR A C 1
ATOM 1555 O O . THR A 1 202 ? -24.819 -11.967 16.102 1.00 95.38 202 THR A O 1
ATOM 1558 N N . LEU A 1 203 ? -22.803 -12.098 15.106 1.00 94.81 203 LEU A N 1
ATOM 1559 C CA . LEU A 1 203 ? -23.193 -11.631 13.780 1.00 94.81 203 LEU A CA 1
ATOM 1560 C C . LEU A 1 203 ? -22.507 -12.476 12.708 1.00 94.81 203 LEU A C 1
ATOM 1562 O O . LEU A 1 203 ? -21.567 -13.221 12.988 1.00 94.81 203 LEU A O 1
ATOM 1566 N N . ARG A 1 204 ? -22.975 -12.346 11.465 1.00 93.25 204 ARG A N 1
ATOM 1567 C CA . ARG A 1 204 ? -22.329 -12.961 10.305 1.00 93.25 204 ARG A CA 1
ATOM 1568 C C . ARG A 1 204 ? -21.990 -11.920 9.243 1.00 93.25 204 ARG A C 1
ATOM 1570 O O . ARG A 1 204 ? -22.755 -10.973 9.052 1.00 93.25 204 ARG A O 1
ATOM 1577 N N . LEU A 1 205 ? -20.830 -12.074 8.608 1.00 90.31 205 LEU A N 1
ATOM 1578 C CA . LEU A 1 205 ? -20.238 -11.094 7.692 1.00 90.31 205 LEU A CA 1
ATOM 1579 C C . LEU A 1 205 ? -19.993 -11.647 6.289 1.00 90.31 205 LEU A C 1
ATOM 1581 O O . LEU A 1 205 ? -19.692 -12.832 6.114 1.00 90.31 205 LEU A O 1
ATOM 1585 N N . GLY A 1 206 ? -20.045 -10.735 5.316 1.00 82.62 206 GLY A N 1
ATOM 1586 C CA . GLY A 1 206 ? -19.659 -10.966 3.928 1.00 82.62 206 GLY A CA 1
ATOM 1587 C C . GLY A 1 206 ? -20.473 -12.035 3.181 1.00 82.62 206 GLY A C 1
ATOM 1588 O O . GLY A 1 206 ? -21.366 -12.681 3.737 1.00 82.62 206 GLY A O 1
ATOM 1589 N N . PRO A 1 207 ? -20.130 -12.295 1.906 1.00 80.69 207 PRO A N 1
ATOM 1590 C CA . PRO A 1 207 ? -20.755 -13.360 1.118 1.00 80.69 207 PRO A CA 1
ATOM 1591 C C . PRO A 1 207 ? -20.449 -14.771 1.657 1.00 80.69 207 PRO A C 1
ATOM 1593 O O . PRO A 1 207 ? -21.174 -15.712 1.343 1.00 80.69 207 PRO A O 1
ATOM 1596 N N . GLY A 1 208 ? -19.406 -14.923 2.485 1.00 81.25 208 GLY A N 1
ATOM 1597 C CA . GLY A 1 208 ? -19.063 -16.177 3.167 1.00 81.25 208 GLY A CA 1
ATOM 1598 C C . GLY A 1 208 ? -19.842 -16.456 4.452 1.00 81.25 208 GLY A C 1
ATOM 1599 O O . GLY A 1 208 ? -19.681 -17.536 5.012 1.00 81.25 208 GLY A O 1
ATOM 1600 N N . ASN A 1 209 ? -20.685 -15.527 4.928 1.00 90.19 209 ASN A N 1
ATOM 1601 C CA . ASN A 1 209 ? -21.492 -15.712 6.141 1.00 90.19 209 ASN A CA 1
ATOM 1602 C C . ASN A 1 209 ? -20.627 -16.026 7.395 1.00 90.19 209 ASN A C 1
ATOM 1604 O O . ASN A 1 209 ? -21.018 -16.819 8.261 1.00 90.19 209 ASN A O 1
ATOM 1608 N N . LEU A 1 210 ? -19.436 -15.410 7.474 1.00 93.25 210 LEU A N 1
ATOM 1609 C CA . LEU A 1 210 ? -18.402 -15.646 8.492 1.00 93.25 210 LEU A CA 1
ATOM 1610 C C . LEU A 1 210 ? -18.896 -15.258 9.888 1.00 93.25 210 LEU A C 1
ATOM 1612 O O . LEU A 1 210 ? -19.351 -14.133 10.075 1.00 93.25 210 LEU A O 1
ATOM 1616 N N . LEU A 1 211 ? -18.774 -16.157 10.868 1.00 95.75 211 LEU A N 1
ATOM 1617 C CA . LEU A 1 211 ? -19.202 -15.901 12.246 1.00 95.75 211 LEU A CA 1
ATOM 1618 C C . LEU A 1 211 ? -18.219 -14.986 12.991 1.00 95.75 211 LEU A C 1
ATOM 1620 O O . LEU A 1 211 ? -17.026 -15.290 13.102 1.00 95.75 211 LEU A O 1
ATOM 1624 N N . VAL A 1 212 ? -18.759 -13.907 13.558 1.00 94.88 212 VAL A N 1
ATOM 1625 C CA . VAL A 1 212 ? -18.044 -12.949 14.408 1.00 94.88 212 VAL A CA 1
ATOM 1626 C C . VAL A 1 212 ? -18.833 -12.622 15.674 1.00 94.88 212 VAL A C 1
ATOM 1628 O O . VAL A 1 212 ? -20.062 -12.729 15.730 1.00 94.88 212 VAL A O 1
ATOM 1631 N N . THR A 1 213 ? -18.116 -12.186 16.697 1.00 95.38 213 THR A N 1
ATOM 1632 C CA . THR A 1 213 ? -18.664 -11.501 17.873 1.00 95.38 213 THR A CA 1
ATOM 1633 C C . THR A 1 213 ? -18.756 -9.995 17.617 1.00 95.38 213 THR A C 1
ATOM 1635 O O . THR A 1 213 ? -18.048 -9.464 16.764 1.00 95.38 213 THR A O 1
ATOM 1638 N N . TYR A 1 214 ? -19.599 -9.277 18.361 1.00 94.81 214 TYR A N 1
ATOM 1639 C CA . TYR A 1 214 ? -19.685 -7.818 18.231 1.00 94.81 214 TYR A CA 1
ATOM 1640 C C . TYR A 1 214 ? -18.346 -7.127 18.538 1.00 94.81 214 TYR A C 1
ATOM 1642 O O . TYR A 1 214 ? -17.918 -6.290 17.758 1.00 94.81 214 TYR A O 1
ATOM 1650 N N . GLY A 1 215 ? -17.612 -7.570 19.566 1.00 92.56 215 GLY A N 1
ATOM 1651 C CA . GLY A 1 215 ? -16.263 -7.059 19.845 1.00 92.56 215 GLY A CA 1
ATOM 1652 C C . GLY A 1 215 ? -15.246 -7.302 18.717 1.00 92.56 215 GLY A C 1
ATOM 1653 O O . GLY A 1 215 ? -14.305 -6.535 18.560 1.00 92.56 215 GLY A O 1
ATOM 1654 N N . GLU A 1 216 ? -15.421 -8.322 17.874 1.00 93.06 216 GLU A N 1
ATOM 1655 C CA . GLU A 1 216 ? -14.585 -8.466 16.670 1.00 93.06 216 GLU A CA 1
ATOM 1656 C C . GLU A 1 216 ? -14.940 -7.417 15.599 1.00 93.06 216 GLU A C 1
ATOM 1658 O O . GLU A 1 216 ? -14.056 -6.997 14.859 1.00 93.06 216 GLU A O 1
ATOM 1663 N N . LEU A 1 217 ? -16.180 -6.905 15.564 1.00 92.38 217 LEU A N 1
ATOM 1664 C CA . LEU A 1 217 ? -16.536 -5.737 14.742 1.00 92.38 217 LEU A CA 1
ATOM 1665 C C . LEU A 1 217 ? -15.891 -4.443 15.253 1.00 92.38 217 LEU A C 1
ATOM 1667 O O . LEU A 1 217 ? -15.559 -3.597 14.431 1.00 92.38 217 LEU A O 1
ATOM 1671 N N . ASN A 1 218 ? -15.678 -4.303 16.566 1.00 91.75 218 ASN A N 1
ATOM 1672 C CA . ASN A 1 218 ? -14.936 -3.181 17.154 1.00 91.75 218 ASN A CA 1
ATOM 1673 C C . ASN A 1 218 ? -13.433 -3.188 16.793 1.00 91.75 218 ASN A C 1
ATOM 1675 O O . ASN A 1 218 ? -12.778 -2.161 16.928 1.00 91.75 218 ASN A O 1
ATOM 1679 N N . ALA A 1 219 ? -12.871 -4.312 16.332 1.00 89.62 219 ALA A N 1
ATOM 1680 C CA . ALA A 1 219 ? -11.445 -4.439 15.993 1.00 89.62 219 ALA A CA 1
ATOM 1681 C C . ALA A 1 219 ? -11.151 -4.472 14.477 1.00 89.62 219 ALA A C 1
ATOM 1683 O O . ALA A 1 219 ? -10.005 -4.342 14.066 1.00 89.62 219 ALA A O 1
ATOM 1684 N N . LEU A 1 220 ? -12.164 -4.647 13.622 1.00 88.62 220 LEU A N 1
ATOM 1685 C CA . LEU A 1 220 ? -11.988 -4.649 12.162 1.00 88.62 220 LEU A CA 1
ATOM 1686 C C . LEU A 1 220 ? -11.744 -3.274 11.485 1.00 88.62 220 LEU A C 1
ATOM 1688 O O . LEU A 1 220 ? -11.167 -3.297 10.395 1.00 88.62 220 LEU A O 1
ATOM 1692 N N . PRO A 1 221 ? -12.121 -2.096 12.037 1.00 88.38 221 PRO A N 1
ATOM 1693 C CA . PRO A 1 221 ? -11.881 -0.803 11.378 1.00 88.38 221 PRO A CA 1
ATOM 1694 C C . PRO A 1 221 ? -10.400 -0.450 11.190 1.00 88.38 221 PRO A C 1
ATOM 1696 O O . PRO A 1 221 ? -10.066 0.211 10.211 1.00 88.38 221 PRO A O 1
ATOM 1699 N N . ASP A 1 222 ? -9.513 -0.973 12.043 1.00 83.12 222 ASP A N 1
ATOM 1700 C CA . ASP A 1 222 ? -8.052 -0.893 11.877 1.00 83.12 222 ASP A CA 1
ATOM 1701 C C . ASP A 1 222 ? -7.557 -1.537 10.563 1.00 83.12 222 ASP A C 1
ATOM 1703 O O . ASP A 1 222 ? -6.492 -1.199 10.049 1.00 83.12 222 ASP A O 1
ATOM 1707 N N . TYR A 1 223 ? -8.333 -2.472 10.003 1.00 85.44 223 TYR A N 1
ATOM 1708 C CA . TYR A 1 223 ? -7.959 -3.297 8.851 1.00 85.44 223 TYR A CA 1
ATOM 1709 C C . TYR A 1 223 ? -8.810 -3.028 7.601 1.00 85.44 223 TYR A C 1
ATOM 1711 O O . TYR A 1 223 ? -8.483 -3.531 6.525 1.00 85.44 223 TYR A O 1
ATOM 1719 N N . LEU A 1 224 ? -9.923 -2.290 7.722 1.00 87.12 224 LEU A N 1
ATOM 1720 C CA . LEU A 1 224 ? -10.917 -2.123 6.658 1.00 87.12 224 LEU A CA 1
ATOM 1721 C C . LEU A 1 224 ? -11.471 -0.691 6.601 1.00 87.12 224 LEU A C 1
ATOM 1723 O O . LEU A 1 224 ? -11.969 -0.148 7.583 1.00 87.12 224 LEU A O 1
ATOM 1727 N N . ALA A 1 225 ? -11.432 -0.115 5.395 1.00 86.25 225 ALA A N 1
ATOM 1728 C CA . ALA A 1 225 ? -11.722 1.294 5.112 1.00 86.25 225 ALA A CA 1
ATOM 1729 C C . ALA A 1 225 ? -13.049 1.822 5.676 1.00 86.25 225 ALA A C 1
ATOM 1731 O O . ALA A 1 225 ? -13.095 2.936 6.193 1.00 86.25 225 ALA A O 1
ATOM 1732 N N . ASP A 1 226 ? -14.121 1.039 5.561 1.00 87.75 226 ASP A N 1
ATOM 1733 C CA . ASP A 1 226 ? -15.486 1.467 5.845 1.00 87.75 226 ASP A CA 1
ATOM 1734 C C . ASP A 1 226 ? -16.378 0.287 6.273 1.00 87.75 226 ASP A C 1
ATOM 1736 O O . ASP A 1 226 ? -16.079 -0.881 6.021 1.00 87.75 226 ASP A O 1
ATOM 1740 N N . ALA A 1 227 ? -17.518 0.591 6.895 1.00 87.12 227 ALA A N 1
ATOM 1741 C CA . ALA A 1 227 ? -18.460 -0.420 7.378 1.00 87.12 227 ALA A CA 1
ATOM 1742 C C . ALA A 1 227 ? -19.108 -1.280 6.269 1.00 87.12 227 ALA A C 1
ATOM 1744 O O . ALA A 1 227 ? -19.595 -2.372 6.552 1.00 87.12 227 ALA A O 1
ATOM 1745 N N . GLY A 1 228 ? -19.137 -0.815 5.016 1.00 85.25 228 GLY A N 1
ATOM 1746 C CA . GLY A 1 228 ? -19.619 -1.579 3.863 1.00 85.25 228 GLY A CA 1
ATOM 1747 C C . GLY A 1 228 ? -18.604 -2.609 3.358 1.00 85.25 228 GLY A C 1
ATOM 1748 O O . GLY A 1 228 ? -19.007 -3.649 2.829 1.00 85.25 228 GLY A O 1
ATOM 1749 N N . ALA A 1 229 ? -17.305 -2.391 3.586 1.00 85.62 229 ALA A N 1
ATOM 1750 C CA . ALA A 1 229 ? -16.264 -3.386 3.322 1.00 85.62 229 ALA A CA 1
ATOM 1751 C C . ALA A 1 229 ? -16.498 -4.683 4.127 1.00 85.62 229 ALA A C 1
ATOM 1753 O O . ALA A 1 229 ? -16.345 -5.778 3.585 1.00 85.62 229 ALA A O 1
ATOM 1754 N N . LEU A 1 230 ? -16.983 -4.571 5.372 1.00 82.25 230 LEU A N 1
ATOM 1755 C CA . LEU A 1 230 ? -17.334 -5.704 6.252 1.00 82.25 230 LEU A CA 1
ATOM 1756 C C . LEU A 1 230 ? -18.396 -6.650 5.650 1.00 82.25 230 LEU A C 1
ATOM 1758 O O . LEU A 1 230 ? -18.443 -7.833 5.986 1.00 82.25 230 LEU A O 1
ATOM 1762 N N . ASP A 1 231 ? -19.235 -6.137 4.747 1.00 83.12 231 ASP A N 1
ATOM 1763 C CA . ASP A 1 231 ? -20.296 -6.886 4.065 1.00 83.12 231 ASP A CA 1
ATOM 1764 C C . ASP A 1 231 ? -19.918 -7.345 2.643 1.00 83.12 231 ASP A C 1
ATOM 1766 O O . ASP A 1 231 ? -20.669 -8.106 2.029 1.00 83.12 231 ASP A O 1
ATOM 1770 N N . THR A 1 232 ? -18.782 -6.894 2.096 1.00 85.94 232 THR A N 1
ATOM 1771 C CA . THR A 1 232 ? -18.466 -7.037 0.659 1.00 85.94 232 THR A CA 1
ATOM 1772 C C . THR A 1 232 ? -17.082 -7.598 0.337 1.00 85.94 232 THR A C 1
ATOM 1774 O O . THR A 1 232 ? -16.909 -8.137 -0.756 1.00 85.94 232 THR A O 1
ATOM 1777 N N . VAL A 1 233 ? -16.111 -7.517 1.252 1.00 86.00 233 VAL A N 1
ATOM 1778 C CA . VAL A 1 233 ? -14.770 -8.093 1.058 1.00 86.00 233 VAL A CA 1
ATOM 1779 C C . VAL A 1 233 ? -14.828 -9.626 1.097 1.00 86.00 233 VAL A C 1
ATOM 1781 O O . VAL A 1 233 ? -15.648 -10.226 1.797 1.00 86.00 233 VAL A O 1
ATOM 1784 N N . ASP A 1 234 ? -13.968 -10.268 0.305 1.00 87.94 234 ASP A N 1
ATOM 1785 C CA . ASP A 1 234 ? -13.944 -11.723 0.171 1.00 87.94 234 ASP A CA 1
ATOM 1786 C C . ASP A 1 234 ? -13.516 -12.419 1.487 1.00 87.94 234 ASP A C 1
ATOM 1788 O O . ASP A 1 234 ? -12.579 -11.959 2.151 1.00 87.94 234 ASP A O 1
ATOM 1792 N N . PRO A 1 235 ? -14.149 -13.546 1.874 1.00 89.25 235 PRO A N 1
ATOM 1793 C CA . PRO A 1 235 ? -13.773 -14.317 3.059 1.00 89.25 235 PRO A CA 1
ATOM 1794 C C . PRO A 1 235 ? -12.294 -14.713 3.130 1.00 89.25 235 PRO A C 1
ATOM 1796 O O . PRO A 1 235 ? -11.756 -14.794 4.232 1.00 89.25 235 PRO A O 1
ATOM 1799 N N . THR A 1 236 ? -11.625 -14.905 1.989 1.00 89.25 236 THR A N 1
ATOM 1800 C CA . THR A 1 236 ? -10.181 -15.203 1.920 1.00 89.25 236 THR A CA 1
ATOM 1801 C C . THR A 1 236 ? -9.289 -14.065 2.426 1.00 89.25 236 THR A C 1
ATOM 1803 O O . THR A 1 236 ? -8.136 -14.317 2.756 1.00 89.25 236 THR A O 1
ATOM 1806 N N . ILE A 1 237 ? -9.821 -12.843 2.550 1.00 88.62 237 ILE A N 1
ATOM 1807 C CA . ILE A 1 237 ? -9.153 -11.681 3.158 1.00 88.62 237 ILE A CA 1
ATOM 1808 C C . ILE A 1 237 ? -9.649 -11.469 4.597 1.00 88.62 237 ILE A C 1
ATOM 1810 O O . ILE A 1 237 ? -8.845 -11.305 5.513 1.00 88.62 237 ILE A O 1
ATOM 1814 N N . VAL A 1 238 ? -10.969 -11.514 4.828 1.00 89.62 238 VAL A N 1
ATOM 1815 C CA . VAL A 1 238 ? -11.549 -11.203 6.152 1.00 89.62 238 VAL A CA 1
ATOM 1816 C C . VAL A 1 238 ? -11.241 -12.282 7.199 1.00 89.62 238 VAL A C 1
ATOM 1818 O O . VAL A 1 238 ? -10.981 -11.945 8.354 1.00 89.62 238 VAL A O 1
ATOM 1821 N N . LEU A 1 239 ? -11.244 -13.571 6.836 1.00 93.06 239 LEU A N 1
ATOM 1822 C CA . LEU A 1 239 ? -10.991 -14.648 7.801 1.00 93.06 239 LEU A CA 1
ATOM 1823 C C . LEU A 1 239 ? -9.544 -14.626 8.337 1.00 93.06 239 LEU A C 1
ATOM 1825 O O . LEU A 1 239 ? -9.402 -14.646 9.560 1.00 93.06 239 LEU A O 1
ATOM 1829 N N . PRO A 1 240 ? -8.480 -14.488 7.518 1.00 91.38 240 PRO A N 1
ATOM 1830 C CA . PRO A 1 240 ? -7.120 -14.361 8.047 1.00 91.38 240 PRO A CA 1
ATOM 1831 C C . PRO A 1 240 ? -6.887 -13.126 8.927 1.00 91.38 240 PRO A C 1
ATOM 1833 O O . PRO A 1 240 ? -6.121 -13.209 9.888 1.00 91.38 240 PRO A O 1
ATOM 1836 N N . ILE A 1 241 ? -7.576 -12.008 8.658 1.00 88.56 241 ILE A N 1
ATOM 1837 C CA . ILE A 1 241 ? -7.561 -10.807 9.515 1.00 88.56 241 ILE A CA 1
ATOM 1838 C C . ILE A 1 241 ? -8.247 -11.091 10.861 1.00 88.56 241 ILE A C 1
ATOM 1840 O O . ILE A 1 241 ? -7.673 -10.826 11.918 1.00 88.56 241 ILE A O 1
ATOM 1844 N N . LEU A 1 242 ? -9.436 -11.706 10.846 1.00 91.81 242 LEU A N 1
ATOM 1845 C CA . LEU A 1 242 ? -10.127 -12.142 12.067 1.00 91.81 242 LEU A CA 1
ATOM 1846 C C . LEU A 1 242 ? -9.266 -13.089 12.912 1.00 91.81 242 LEU A C 1
ATOM 1848 O O . LEU A 1 242 ? -9.319 -13.026 14.136 1.00 91.81 242 LEU A O 1
ATOM 1852 N N . GLN A 1 243 ? -8.459 -13.948 12.287 1.00 93.31 243 GLN A N 1
ATOM 1853 C CA . GLN A 1 243 ? -7.548 -14.837 13.009 1.00 93.31 243 GLN A CA 1
ATOM 1854 C C . GLN A 1 243 ? -6.361 -14.107 13.650 1.00 93.31 243 GLN A C 1
ATOM 1856 O O . GLN A 1 243 ? -5.971 -14.477 14.755 1.00 93.31 243 GLN A O 1
ATOM 1861 N N . VAL A 1 244 ? -5.854 -13.022 13.053 1.00 86.19 244 VAL A N 1
ATOM 1862 C CA . VAL A 1 244 ? -4.879 -12.140 13.724 1.00 86.19 244 VAL A CA 1
ATOM 1863 C C . VAL A 1 244 ? -5.513 -11.466 14.949 1.00 86.19 244 VAL A C 1
ATOM 1865 O O . VAL A 1 244 ? -4.961 -11.550 16.044 1.00 86.19 244 VAL A O 1
ATOM 1868 N N . ILE A 1 245 ? -6.723 -10.907 14.816 1.00 88.81 245 ILE A N 1
ATOM 1869 C CA . ILE A 1 245 ? -7.475 -10.312 15.942 1.00 88.81 245 ILE A CA 1
ATOM 1870 C C . ILE A 1 245 ? -7.713 -11.345 17.066 1.00 88.81 245 ILE A C 1
ATOM 1872 O O . ILE A 1 245 ? -7.580 -11.032 18.254 1.00 88.81 245 ILE A O 1
ATOM 1876 N N . ARG A 1 246 ? -8.034 -12.597 16.709 1.00 93.31 246 ARG A N 1
ATOM 1877 C CA . ARG A 1 246 ? -8.281 -13.698 17.658 1.00 93.31 246 ARG A CA 1
ATOM 1878 C C . ARG A 1 246 ? -7.014 -14.179 18.361 1.00 93.31 246 ARG A C 1
ATOM 1880 O O . ARG A 1 246 ? -7.040 -14.313 19.586 1.00 93.31 246 ARG A O 1
ATOM 1887 N N . GLN A 1 247 ? -5.922 -14.406 17.628 1.00 91.50 247 GLN A N 1
ATOM 1888 C CA . GLN A 1 247 ? -4.667 -14.886 18.213 1.00 91.50 247 GLN A CA 1
ATOM 1889 C C . GLN A 1 247 ? -4.032 -13.823 19.112 1.00 91.50 247 GLN A C 1
ATOM 1891 O O . GLN A 1 247 ? -3.623 -14.132 20.229 1.00 91.50 247 GLN A O 1
ATOM 1896 N N . GLU A 1 248 ? -4.034 -12.554 18.694 1.00 85.44 248 GLU A N 1
ATOM 1897 C CA . GLU A 1 248 ? -3.510 -11.463 19.514 1.00 85.44 248 GLU A CA 1
ATOM 1898 C C . GLU A 1 248 ? -4.382 -11.227 20.751 1.00 85.44 248 GLU A C 1
ATOM 1900 O O . GLU A 1 248 ? -3.861 -11.133 21.863 1.00 85.44 248 GLU A O 1
ATOM 1905 N N . GLY A 1 249 ? -5.712 -11.285 20.614 1.00 89.06 249 GLY A N 1
ATOM 1906 C CA . GLY A 1 249 ? -6.616 -11.311 21.763 1.00 89.06 249 GLY A CA 1
ATOM 1907 C C . GLY A 1 249 ? -6.305 -12.452 22.741 1.00 89.06 249 GLY A C 1
ATOM 1908 O O . GLY A 1 249 ? -6.267 -12.237 23.952 1.00 89.06 249 GLY A O 1
ATOM 1909 N N . PHE A 1 250 ? -6.026 -13.658 22.244 1.00 93.12 250 PHE A N 1
ATOM 1910 C CA . PHE A 1 250 ? -5.673 -14.812 23.075 1.00 93.12 250 PHE A CA 1
ATOM 1911 C C . PHE A 1 250 ? -4.319 -14.615 23.778 1.00 93.12 250 PHE A C 1
ATOM 1913 O O . PHE A 1 250 ? -4.199 -14.873 24.982 1.00 93.12 250 PHE A O 1
ATOM 1920 N N . ASN A 1 251 ? -3.320 -14.110 23.052 1.00 87.00 251 ASN A N 1
ATOM 1921 C CA . ASN A 1 251 ? -1.967 -13.864 23.544 1.00 87.00 251 ASN A CA 1
ATOM 1922 C C . ASN A 1 251 ? -1.952 -12.777 24.633 1.00 87.00 251 ASN A C 1
ATOM 1924 O O . ASN A 1 251 ? -1.418 -13.012 25.722 1.00 87.00 251 ASN A O 1
ATOM 1928 N N . GLN A 1 252 ? -2.613 -11.636 24.404 1.00 87.06 252 GLN A N 1
ATOM 1929 C CA . GLN A 1 252 ? -2.702 -10.547 25.385 1.00 87.06 252 GLN A CA 1
ATOM 1930 C C . GLN A 1 252 ? -3.502 -10.947 26.628 1.00 87.06 252 GLN A C 1
ATOM 1932 O O . GLN A 1 252 ? -3.051 -10.721 27.752 1.00 87.06 252 GLN A O 1
ATOM 1937 N N . LEU A 1 253 ? -4.656 -11.606 26.477 1.00 91.50 253 LEU A N 1
ATOM 1938 C CA . LEU A 1 253 ? -5.474 -12.004 27.630 1.00 91.50 253 LEU A CA 1
ATOM 1939 C C . LEU A 1 253 ? -4.792 -13.089 28.473 1.00 91.50 253 LEU A C 1
ATOM 1941 O O . LEU A 1 253 ? -4.865 -13.045 29.705 1.00 91.50 253 LEU A O 1
ATOM 1945 N N . THR A 1 254 ? -4.060 -14.009 27.839 1.00 91.94 254 THR A N 1
ATOM 1946 C CA . THR A 1 254 ? -3.220 -14.985 28.550 1.00 91.94 254 THR A CA 1
ATOM 1947 C C . THR A 1 254 ? -2.040 -14.306 29.247 1.00 91.94 254 THR A C 1
ATOM 1949 O O . THR A 1 254 ? -1.742 -14.649 30.395 1.00 91.94 254 THR A O 1
ATOM 1952 N N . SER A 1 255 ? -1.424 -13.295 28.625 1.00 88.00 255 SER A N 1
ATOM 1953 C CA . SER A 1 255 ? -0.392 -12.458 29.250 1.00 88.00 255 SER A CA 1
ATOM 1954 C C . SER A 1 255 ? -0.928 -11.745 30.499 1.00 88.00 255 SER A C 1
ATOM 1956 O O . SER A 1 255 ? -0.350 -11.880 31.579 1.00 88.00 255 SER A O 1
ATOM 1958 N N . LEU A 1 256 ? -2.101 -11.104 30.416 1.00 87.75 256 LEU A N 1
ATOM 1959 C CA . LEU A 1 256 ? -2.765 -10.474 31.564 1.00 87.75 256 LEU A CA 1
ATOM 1960 C C . LEU A 1 256 ? -3.121 -11.473 32.676 1.00 87.75 256 LEU A C 1
ATOM 1962 O O . LEU A 1 256 ? -3.025 -11.125 33.857 1.00 87.75 256 LEU A O 1
ATOM 1966 N N . LEU A 1 257 ? -3.552 -12.691 32.334 1.00 91.56 257 LEU A N 1
ATOM 1967 C CA . LEU A 1 257 ? -3.945 -13.707 33.316 1.00 91.56 257 LEU A CA 1
ATOM 1968 C C . LEU A 1 257 ? -2.743 -14.371 34.009 1.00 91.56 257 LEU A C 1
ATOM 1970 O O . LEU A 1 257 ? -2.832 -14.686 35.196 1.00 91.56 257 LEU A O 1
ATOM 1974 N N . THR A 1 258 ? -1.643 -14.601 33.287 1.00 90.56 258 THR A N 1
ATOM 1975 C CA . THR A 1 258 ? -0.531 -15.461 33.742 1.00 90.56 258 THR A CA 1
ATOM 1976 C C . THR A 1 258 ? 0.783 -14.727 34.012 1.00 90.56 258 THR A C 1
ATOM 1978 O O . THR A 1 258 ? 1.630 -15.256 34.732 1.00 90.56 258 THR A O 1
ATOM 1981 N N . GLY A 1 259 ? 0.966 -13.526 33.456 1.00 84.38 259 GLY A N 1
ATOM 1982 C CA . GLY A 1 259 ? 2.236 -12.796 33.456 1.00 84.38 259 GLY A CA 1
ATOM 1983 C C . GLY A 1 259 ? 3.220 -13.220 32.356 1.00 84.38 259 GLY A C 1
ATOM 1984 O O . GLY A 1 259 ? 4.374 -12.800 32.404 1.00 84.38 259 GLY A O 1
ATOM 1985 N N . GLY A 1 260 ? 2.803 -14.042 31.384 1.00 80.81 260 GLY A N 1
ATOM 1986 C CA . GLY A 1 260 ? 3.627 -14.429 30.235 1.00 80.81 260 GLY A CA 1
ATOM 1987 C C . GLY A 1 260 ? 2.826 -14.513 28.935 1.00 80.81 260 GLY A C 1
ATOM 1988 O O . GLY A 1 260 ? 1.744 -15.096 28.903 1.00 80.81 260 GLY A O 1
ATOM 1989 N N . ASN A 1 261 ? 3.373 -13.954 27.853 1.00 78.69 261 ASN A N 1
ATOM 1990 C CA . ASN A 1 261 ? 2.822 -14.115 26.506 1.00 78.69 261 ASN A CA 1
ATOM 1991 C C . ASN A 1 261 ? 3.041 -15.574 26.039 1.00 78.69 261 ASN A C 1
ATOM 1993 O O . ASN A 1 261 ? 4.194 -16.017 26.021 1.00 78.69 261 ASN A O 1
ATOM 1997 N N . PRO A 1 262 ? 1.987 -16.333 25.676 1.00 82.38 262 PRO A N 1
ATOM 1998 C CA . PRO A 1 262 ? 2.130 -17.709 25.203 1.00 82.38 262 PRO A CA 1
ATOM 1999 C C . PRO A 1 262 ? 2.583 -17.805 23.734 1.00 82.38 262 PRO A C 1
ATOM 2001 O O . PRO A 1 262 ? 2.997 -18.886 23.322 1.00 82.38 262 PRO A O 1
ATOM 2004 N N . ASN A 1 263 ? 2.528 -16.704 22.969 1.00 80.62 263 ASN A N 1
ATOM 2005 C CA . ASN A 1 263 ? 2.953 -16.591 21.568 1.00 80.62 263 ASN A CA 1
ATOM 2006 C C . ASN A 1 263 ? 2.339 -17.680 20.661 1.00 80.62 263 ASN A C 1
ATOM 2008 O O . ASN A 1 263 ? 3.049 -18.396 19.951 1.00 80.62 263 ASN A O 1
ATOM 2012 N N . VAL A 1 264 ? 1.015 -17.834 20.724 1.00 86.69 264 VAL A N 1
ATOM 2013 C CA . VAL A 1 264 ? 0.257 -18.841 19.971 1.00 86.69 264 VAL A CA 1
ATOM 2014 C C . VAL A 1 264 ? -0.288 -18.243 18.680 1.00 86.69 264 VAL A C 1
ATOM 2016 O O . VAL A 1 264 ? -1.008 -17.247 18.710 1.00 86.69 264 VAL A O 1
ATOM 2019 N N . THR A 1 265 ? 0.043 -18.891 17.567 1.00 86.31 265 THR A N 1
ATOM 2020 C CA . THR A 1 265 ? -0.484 -18.637 16.219 1.00 86.31 265 THR A CA 1
ATOM 2021 C C . THR A 1 265 ? -1.785 -19.407 16.018 1.00 86.31 265 THR A C 1
ATOM 2023 O O . THR A 1 265 ? -1.874 -20.571 16.418 1.00 86.31 265 THR A O 1
ATOM 2026 N N . PHE A 1 266 ? -2.794 -18.787 15.407 1.00 92.62 266 PHE A N 1
ATOM 2027 C CA . PHE A 1 266 ? -4.060 -19.450 15.074 1.00 92.62 266 PHE A CA 1
ATOM 2028 C C . PHE A 1 266 ? -4.039 -19.955 13.624 1.00 92.62 266 PHE A C 1
ATOM 2030 O O . PHE A 1 266 ? -3.389 -19.382 12.745 1.00 92.62 266 PHE A O 1
ATOM 2037 N N . ALA A 1 267 ? -4.753 -21.048 13.355 1.00 92.75 267 ALA A N 1
ATOM 2038 C CA . ALA A 1 267 ? -4.870 -21.596 12.013 1.00 92.75 267 ALA A CA 1
ATOM 2039 C C . ALA A 1 267 ? -5.502 -20.570 11.059 1.00 92.75 267 ALA A C 1
ATOM 2041 O O . ALA A 1 267 ? -6.484 -19.912 11.393 1.00 92.75 267 ALA A O 1
ATOM 2042 N N . GLN A 1 268 ? -4.958 -20.479 9.843 1.00 92.06 268 GLN A N 1
ATOM 2043 C CA . GLN A 1 268 ? -5.376 -19.528 8.803 1.00 92.06 268 GLN A CA 1
ATOM 2044 C C . GLN A 1 268 ? -5.109 -18.036 9.114 1.00 92.06 268 GLN A C 1
ATOM 2046 O O . GLN A 1 268 ? -5.580 -17.189 8.361 1.00 92.06 268 GLN A O 1
ATOM 2051 N N . ALA A 1 269 ? -4.354 -17.685 10.166 1.00 85.62 269 ALA A N 1
ATOM 2052 C CA . ALA A 1 269 ? -3.950 -16.298 10.423 1.00 85.62 269 ALA A CA 1
ATOM 2053 C C . ALA A 1 269 ? -3.115 -15.695 9.280 1.00 85.62 269 ALA A C 1
ATOM 2055 O O . ALA A 1 269 ? -2.281 -16.371 8.680 1.00 85.62 269 ALA A O 1
ATOM 2056 N N . ALA A 1 270 ? -3.325 -14.401 9.001 1.00 78.38 270 ALA A N 1
ATOM 2057 C CA . ALA A 1 270 ? -2.587 -13.679 7.959 1.00 78.38 270 ALA A CA 1
ATOM 2058 C C . ALA A 1 270 ? -1.078 -13.574 8.252 1.00 78.38 270 ALA A C 1
ATOM 2060 O O . ALA A 1 270 ? -0.274 -13.466 7.329 1.00 78.38 270 ALA A O 1
ATOM 2061 N N . CYS A 1 271 ? -0.693 -13.604 9.529 1.00 72.44 271 CYS A N 1
ATOM 2062 C CA . CYS A 1 271 ? 0.691 -13.581 9.985 1.00 72.44 271 CYS A CA 1
ATOM 2063 C C . CYS A 1 271 ? 0.849 -14.332 11.317 1.00 72.44 271 CYS A C 1
ATOM 2065 O O . CYS A 1 271 ? -0.123 -14.563 12.039 1.00 72.44 271 CYS A O 1
ATOM 2067 N N . GLU A 1 272 ? 2.092 -14.660 11.664 1.00 70.06 272 GLU A N 1
ATOM 2068 C CA . GLU A 1 272 ? 2.470 -15.095 13.015 1.00 70.06 272 GLU A CA 1
ATOM 2069 C C . GLU A 1 272 ? 2.154 -14.002 14.067 1.00 70.06 272 GLU A C 1
ATOM 2071 O O . GLU A 1 272 ? 2.030 -12.825 13.702 1.00 70.06 272 GLU A O 1
ATOM 2076 N N . PRO A 1 273 ? 2.041 -14.352 15.365 1.00 63.09 273 PRO A N 1
ATOM 2077 C CA . PRO A 1 273 ? 1.880 -13.391 16.450 1.00 63.09 273 PRO A CA 1
ATOM 2078 C C . PRO A 1 273 ? 2.987 -12.346 16.468 1.00 63.09 273 PRO A C 1
ATOM 2080 O O . PRO A 1 273 ? 4.159 -12.664 16.240 1.00 63.09 273 PRO A O 1
ATOM 2083 N N . TRP A 1 274 ? 2.628 -11.099 16.756 1.00 55.19 274 TRP A N 1
ATOM 2084 C CA . TRP A 1 274 ? 3.561 -9.995 16.569 1.00 55.19 274 TRP A CA 1
ATOM 2085 C C . TRP A 1 274 ? 4.653 -10.006 17.629 1.00 55.19 274 TRP A C 1
ATOM 2087 O O . TRP A 1 274 ? 4.402 -9.983 18.840 1.00 55.19 274 TRP A O 1
ATOM 2097 N N . SER A 1 275 ? 5.903 -9.969 17.167 1.00 41.12 275 SER A N 1
ATOM 2098 C CA . SER A 1 275 ? 6.991 -9.628 18.064 1.00 41.12 275 SER A CA 1
ATOM 2099 C C . SER A 1 275 ? 6.809 -8.156 18.437 1.00 41.12 275 SER A C 1
ATOM 2101 O O . SER A 1 275 ? 6.693 -7.299 17.565 1.00 41.12 275 SER A O 1
ATOM 2103 N N . LEU A 1 276 ? 6.751 -7.834 19.735 1.00 36.56 276 LEU A N 1
ATOM 2104 C CA . LEU A 1 276 ? 6.665 -6.445 20.215 1.00 36.56 276 LEU A CA 1
ATOM 2105 C C . LEU A 1 276 ? 8.031 -5.744 20.067 1.00 36.56 276 LEU A C 1
ATOM 2107 O O . LEU A 1 276 ? 8.652 -5.284 21.026 1.00 36.56 276 LEU A O 1
ATOM 2111 N N . SER A 1 277 ? 8.511 -5.725 18.827 1.00 31.59 277 SER A N 1
ATOM 2112 C CA . SER A 1 277 ? 9.623 -4.965 18.301 1.00 31.59 277 SER A CA 1
ATOM 2113 C C . SER A 1 277 ? 9.059 -4.032 17.256 1.00 31.59 277 SER A C 1
ATOM 2115 O O . SER A 1 277 ? 8.281 -4.395 16.378 1.00 31.59 277 SER A O 1
ATOM 2117 N N . LEU A 1 278 ? 9.422 -2.779 17.405 1.00 40.00 278 LEU A N 1
ATOM 2118 C CA . LEU A 1 278 ? 8.548 -1.733 16.970 1.00 40.00 278 LEU A CA 1
ATOM 2119 C C . LEU A 1 278 ? 8.742 -1.444 15.442 1.00 40.00 278 LEU A C 1
ATOM 2121 O O . LEU A 1 278 ? 7.767 -1.552 14.702 1.00 40.00 278 LEU A O 1
ATOM 2125 N N . VAL A 1 279 ? 9.958 -1.248 14.897 1.00 33.53 279 VAL A N 1
ATOM 2126 C CA . VAL A 1 279 ? 10.187 -0.993 13.439 1.00 33.53 279 VAL A CA 1
ATOM 2127 C C . VAL A 1 279 ? 9.929 -2.212 12.578 1.00 33.53 279 VAL A C 1
ATOM 2129 O O . VAL A 1 279 ? 9.681 -2.060 11.381 1.00 33.53 279 VAL A O 1
ATOM 2132 N N . ASN A 1 280 ? 9.986 -3.409 13.176 1.00 34.88 280 ASN A N 1
ATOM 2133 C CA . ASN A 1 280 ? 9.753 -4.645 12.447 1.00 34.88 280 ASN A CA 1
ATOM 2134 C C . ASN A 1 280 ? 8.427 -4.571 11.689 1.00 34.88 280 ASN A C 1
ATOM 2136 O O . ASN A 1 280 ? 8.353 -5.061 10.575 1.00 34.88 280 ASN A O 1
ATOM 2140 N N . ASN A 1 281 ? 7.423 -3.883 12.239 1.00 43.84 281 ASN A N 1
ATOM 2141 C CA . ASN A 1 281 ? 6.071 -3.799 11.701 1.00 43.84 281 ASN A CA 1
ATOM 2142 C C . ASN A 1 281 ? 5.962 -3.276 10.262 1.00 43.84 281 ASN A C 1
ATOM 2144 O O . ASN A 1 281 ? 5.049 -3.713 9.577 1.00 43.84 281 ASN A O 1
ATOM 2148 N N . ILE A 1 282 ? 6.869 -2.447 9.725 1.00 43.12 282 ILE A N 1
ATOM 2149 C CA . ILE A 1 282 ? 6.779 -2.080 8.287 1.00 43.12 282 ILE A CA 1
ATOM 2150 C C . ILE A 1 282 ? 7.110 -3.290 7.374 1.00 43.12 282 ILE A C 1
ATOM 2152 O O . ILE A 1 282 ? 6.679 -3.334 6.223 1.00 43.12 282 ILE A O 1
ATOM 2156 N N . VAL A 1 283 ? 7.807 -4.299 7.912 1.00 39.09 283 VAL A N 1
ATOM 2157 C CA . VAL A 1 283 ? 8.202 -5.559 7.250 1.00 39.09 283 VAL A CA 1
ATOM 2158 C C . VAL A 1 283 ? 7.383 -6.772 7.745 1.00 39.09 283 VAL A C 1
ATOM 2160 O O . VAL A 1 283 ? 7.111 -7.691 6.982 1.00 39.09 283 VAL A O 1
ATOM 2163 N N . GLU A 1 284 ? 6.939 -6.787 9.006 1.00 45.50 284 GLU A N 1
ATOM 2164 C CA . GLU A 1 284 ? 6.075 -7.833 9.580 1.00 45.50 284 GLU A CA 1
ATOM 2165 C C . GLU A 1 284 ? 4.611 -7.650 9.132 1.00 45.50 284 GLU A C 1
ATOM 2167 O O . GLU A 1 284 ? 3.947 -8.631 8.797 1.00 45.50 284 GLU A O 1
ATOM 2172 N N . THR A 1 285 ? 4.117 -6.410 8.989 1.00 55.41 285 THR A N 1
ATOM 2173 C CA . THR A 1 285 ? 2.776 -6.156 8.416 1.00 55.41 285 THR A CA 1
ATOM 2174 C C . THR A 1 285 ? 2.727 -6.319 6.899 1.00 55.41 285 THR A C 1
ATOM 2176 O O . THR A 1 285 ? 1.638 -6.280 6.332 1.00 55.41 285 THR A O 1
ATOM 2179 N N . THR A 1 286 ? 3.855 -6.582 6.222 1.00 63.28 286 THR A N 1
ATOM 2180 C CA . THR A 1 286 ? 3.869 -6.889 4.782 1.00 63.28 286 THR A CA 1
ATOM 2181 C C . THR A 1 286 ? 2.931 -8.049 4.440 1.00 63.28 286 THR A C 1
ATOM 2183 O O . THR A 1 286 ? 2.324 -8.017 3.381 1.00 63.28 286 THR A O 1
ATOM 2186 N N . ALA A 1 287 ? 2.716 -9.020 5.336 1.00 68.00 287 ALA A N 1
ATOM 2187 C CA . ALA A 1 287 ? 1.742 -10.090 5.107 1.00 68.00 287 ALA A CA 1
ATOM 2188 C C . ALA A 1 287 ? 0.280 -9.586 5.065 1.00 68.00 287 ALA A C 1
ATOM 2190 O O . ALA A 1 287 ? -0.472 -9.954 4.163 1.00 68.00 287 ALA A O 1
ATOM 2191 N N . LEU A 1 288 ? -0.108 -8.697 5.990 1.00 74.56 288 LEU A N 1
ATOM 2192 C CA . LEU A 1 288 ? -1.425 -8.041 5.999 1.00 74.56 288 LEU A CA 1
ATOM 2193 C C . LEU A 1 288 ? -1.586 -7.082 4.813 1.00 74.56 288 LEU A C 1
ATOM 2195 O O . LEU A 1 288 ? -2.656 -7.017 4.207 1.00 74.56 288 LEU A O 1
ATOM 2199 N N . ASP A 1 289 ? -0.521 -6.373 4.444 1.00 78.06 289 ASP A N 1
ATOM 2200 C CA . ASP A 1 289 ? -0.534 -5.464 3.304 1.00 78.06 289 ASP A CA 1
ATOM 2201 C C . ASP A 1 289 ? -0.642 -6.221 1.975 1.00 78.06 289 ASP A C 1
ATOM 2203 O O . ASP A 1 289 ? -1.530 -5.936 1.182 1.00 78.06 289 ASP A O 1
ATOM 2207 N N . THR A 1 290 ? 0.155 -7.276 1.775 1.00 76.44 290 THR A N 1
ATOM 2208 C CA . THR A 1 290 ? 0.044 -8.213 0.643 1.00 76.44 290 THR A CA 1
ATOM 2209 C C . THR A 1 290 ? -1.356 -8.820 0.538 1.00 76.44 290 THR A C 1
ATOM 2211 O O . THR A 1 290 ? -1.906 -8.878 -0.560 1.00 76.44 290 THR A O 1
ATOM 2214 N N . LEU A 1 291 ? -1.963 -9.226 1.658 1.00 80.06 291 LEU A N 1
ATOM 2215 C CA . LEU A 1 291 ? -3.330 -9.757 1.686 1.00 80.06 291 LEU A CA 1
ATOM 2216 C C . LEU A 1 291 ? -4.381 -8.709 1.270 1.00 80.06 291 LEU A C 1
ATOM 2218 O O . LEU A 1 291 ? -5.406 -9.055 0.686 1.00 80.06 291 LEU A O 1
ATOM 2222 N N . THR A 1 292 ? -4.130 -7.428 1.551 1.00 83.44 292 THR A N 1
ATOM 2223 C CA . THR A 1 292 ? -5.073 -6.321 1.314 1.00 83.44 292 THR A CA 1
ATOM 2224 C C . THR A 1 292 ? -4.728 -5.444 0.102 1.00 83.44 292 THR A C 1
ATOM 2226 O O . THR A 1 292 ? -5.510 -4.559 -0.240 1.00 83.44 292 THR A O 1
ATOM 2229 N N . ILE A 1 293 ? -3.638 -5.721 -0.628 1.00 81.00 293 ILE A N 1
ATOM 2230 C CA . ILE A 1 293 ? -3.129 -4.913 -1.761 1.00 81.00 293 ILE A CA 1
ATOM 2231 C C . ILE A 1 293 ? -4.108 -4.797 -2.948 1.00 81.00 293 ILE A C 1
ATOM 2233 O O . ILE A 1 293 ? -3.940 -3.968 -3.840 1.00 81.00 293 ILE A O 1
ATOM 2237 N N . GLY A 1 294 ? -5.159 -5.625 -2.970 1.00 81.25 294 GLY A N 1
ATOM 2238 C CA . GLY A 1 294 ? -6.270 -5.550 -3.927 1.00 81.25 294 GLY A CA 1
ATOM 2239 C C . GLY A 1 294 ? -7.499 -4.759 -3.470 1.00 81.25 294 GLY A C 1
ATOM 2240 O O . GLY A 1 294 ? -8.462 -4.685 -4.229 1.00 81.25 294 GLY A O 1
ATOM 2241 N N . LEU A 1 295 ? -7.519 -4.203 -2.256 1.00 85.06 295 LEU A N 1
ATOM 2242 C CA . LEU A 1 295 ? -8.694 -3.512 -1.726 1.00 85.06 295 LEU A CA 1
ATOM 2243 C C . LEU A 1 295 ? -8.790 -2.068 -2.238 1.00 85.06 295 LEU A C 1
ATOM 2245 O O . LEU A 1 295 ? -7.825 -1.306 -2.227 1.00 85.06 295 LEU A O 1
ATOM 2249 N N . GLY A 1 296 ? -10.001 -1.653 -2.612 1.00 85.00 296 GLY A N 1
ATOM 2250 C CA . GLY A 1 296 ? -10.269 -0.332 -3.184 1.00 85.00 296 GLY A CA 1
ATOM 2251 C C . GLY A 1 296 ? -10.167 -0.300 -4.713 1.00 85.00 296 GLY A C 1
ATOM 2252 O O . GLY A 1 296 ? -9.835 -1.285 -5.364 1.00 85.00 296 GLY A O 1
ATOM 2253 N N . SER A 1 297 ? -10.489 0.851 -5.300 1.00 80.75 297 SER A N 1
ATOM 2254 C CA . SER A 1 297 ? -10.568 1.063 -6.755 1.00 80.75 297 SER A CA 1
ATOM 2255 C C . SER A 1 297 ? -9.228 0.943 -7.497 1.00 80.75 297 SER A C 1
ATOM 2257 O O . SER A 1 297 ? -9.233 0.625 -8.685 1.00 80.75 297 SER A O 1
ATOM 2259 N N . VAL A 1 298 ? -8.100 1.178 -6.819 1.00 78.50 298 VAL A N 1
ATOM 2260 C CA . VAL A 1 298 ? -6.731 1.042 -7.361 1.00 78.50 298 VAL A CA 1
ATOM 2261 C C . VAL A 1 298 ? -5.764 0.330 -6.396 1.00 78.50 298 VAL A C 1
ATOM 2263 O O . VAL A 1 298 ? -4.553 0.424 -6.569 1.00 78.50 298 VAL A O 1
ATOM 2266 N N . GLY A 1 299 ? -6.280 -0.360 -5.371 1.00 82.31 299 GLY A N 1
ATOM 2267 C CA . GLY A 1 299 ? -5.480 -0.948 -4.282 1.00 82.31 299 GLY A CA 1
ATOM 2268 C C . GLY A 1 299 ? -5.261 -0.022 -3.075 1.00 82.31 299 GLY A C 1
ATOM 2269 O O . GLY A 1 299 ? -4.560 -0.384 -2.138 1.00 82.31 299 GLY A O 1
ATOM 2270 N N . GLN A 1 300 ? -5.867 1.172 -3.050 1.00 87.31 300 GLN A N 1
ATOM 2271 C CA . GLN A 1 300 ? -5.609 2.186 -2.019 1.00 87.31 300 GLN A CA 1
ATOM 2272 C C . GLN A 1 300 ? -6.178 1.875 -0.622 1.00 87.31 300 GLN A C 1
ATOM 2274 O O . GLN A 1 300 ? -5.893 2.598 0.333 1.00 87.31 300 GLN A O 1
ATOM 2279 N N . ASN A 1 301 ? -7.015 0.845 -0.484 1.00 88.81 301 ASN A N 1
ATOM 2280 C CA . ASN A 1 301 ? -7.544 0.393 0.807 1.00 88.81 301 ASN A CA 1
ATOM 2281 C C . ASN A 1 301 ? -6.728 -0.779 1.383 1.00 88.81 301 ASN A C 1
ATOM 2283 O O . ASN A 1 301 ? -7.201 -1.453 2.294 1.00 88.81 301 ASN A O 1
ATOM 2287 N N . HIS A 1 302 ? -5.514 -1.003 0.868 1.00 86.69 302 HIS A N 1
ATOM 2288 C CA . HIS A 1 302 ? -4.507 -1.830 1.524 1.00 86.69 302 HIS A CA 1
ATOM 2289 C C . HIS A 1 302 ? -4.121 -1.275 2.905 1.00 86.69 302 HIS A C 1
ATOM 2291 O O . HIS A 1 302 ? -4.272 -0.079 3.177 1.00 86.69 302 HIS A O 1
ATOM 2297 N N . TYR A 1 303 ? -3.633 -2.152 3.777 1.00 82.62 303 TYR A N 1
ATOM 2298 C CA . TYR A 1 303 ? -3.363 -1.891 5.192 1.00 82.62 303 TYR A CA 1
ATOM 2299 C C . TYR A 1 303 ? -2.446 -0.674 5.431 1.00 82.62 303 TYR A C 1
ATOM 2301 O O . TYR A 1 303 ? -2.755 0.189 6.253 1.00 82.62 303 TYR A O 1
ATOM 2309 N N . GLN A 1 304 ? -1.364 -0.524 4.663 1.00 80.88 304 GLN A N 1
ATOM 2310 C CA . GLN A 1 304 ? -0.464 0.633 4.747 1.00 80.88 304 GLN A CA 1
ATOM 2311 C C . GLN A 1 304 ? -1.102 1.926 4.203 1.00 80.88 304 GLN A C 1
ATOM 2313 O O . GLN A 1 304 ? -0.847 3.012 4.734 1.00 80.88 304 GLN A O 1
ATOM 2318 N N . GLY A 1 305 ? -2.011 1.818 3.231 1.00 86.25 305 GLY A N 1
ATOM 2319 C CA . GLY A 1 305 ? -2.854 2.921 2.765 1.00 86.25 305 GLY A CA 1
ATOM 2320 C C . GLY A 1 305 ? -3.860 3.393 3.822 1.00 86.25 305 GLY A C 1
ATOM 2321 O O . GLY A 1 305 ? -4.086 4.598 3.956 1.00 86.25 305 GLY A O 1
ATOM 2322 N N . LEU A 1 306 ? -4.420 2.472 4.615 1.00 85.12 306 LEU A N 1
ATOM 2323 C CA . LEU A 1 306 ? -5.270 2.788 5.770 1.00 85.12 306 LEU A CA 1
ATOM 2324 C C . LEU A 1 306 ? -4.459 3.468 6.879 1.00 85.12 306 LEU A C 1
ATOM 2326 O O . LEU A 1 306 ? -4.787 4.594 7.252 1.00 85.12 306 LEU A O 1
ATOM 2330 N N . LEU A 1 307 ? -3.344 2.868 7.310 1.00 80.19 307 LEU A N 1
ATOM 2331 C CA . LEU A 1 307 ? -2.365 3.448 8.247 1.00 80.19 307 LEU A CA 1
ATOM 2332 C C . LEU A 1 307 ? -1.973 4.894 7.898 1.00 80.19 307 LEU A C 1
ATOM 2334 O O . LEU A 1 307 ? -1.848 5.753 8.777 1.00 80.19 307 LEU A O 1
ATOM 2338 N N . ALA A 1 308 ? -1.786 5.178 6.608 1.00 86.38 308 ALA A N 1
ATOM 2339 C CA . ALA A 1 308 ? -1.437 6.509 6.136 1.00 86.38 308 ALA A CA 1
ATOM 2340 C C . ALA A 1 308 ? -2.571 7.540 6.303 1.00 86.38 308 ALA A C 1
ATOM 2342 O O . ALA A 1 308 ? -2.298 8.731 6.486 1.00 86.38 308 ALA A O 1
ATOM 2343 N N . ARG A 1 309 ? -3.832 7.094 6.255 1.00 90.75 309 ARG A N 1
ATOM 2344 C CA . ARG A 1 309 ? -5.042 7.929 6.339 1.00 90.75 309 ARG A CA 1
ATOM 2345 C C . ARG A 1 309 ? -5.711 7.956 7.714 1.00 90.75 309 ARG A C 1
ATOM 2347 O O . ARG A 1 309 ? -6.569 8.808 7.934 1.00 90.75 309 ARG A O 1
ATOM 2354 N N . ASN A 1 310 ? -5.313 7.087 8.641 1.00 88.06 310 ASN A N 1
ATOM 2355 C CA . ASN A 1 310 ? -6.011 6.800 9.900 1.00 88.06 310 ASN A CA 1
ATOM 2356 C C . ASN A 1 310 ? -6.003 7.924 10.973 1.00 88.06 310 ASN A C 1
ATOM 2358 O O . ASN A 1 310 ? -6.176 7.676 12.166 1.00 88.06 310 ASN A O 1
ATOM 2362 N N . ALA A 1 311 ? -5.874 9.199 10.587 1.00 91.31 311 ALA A N 1
ATOM 2363 C CA . ALA A 1 311 ? -6.106 10.312 11.511 1.00 91.31 311 ALA A CA 1
ATOM 2364 C C . ALA A 1 311 ? -7.539 10.304 12.086 1.00 91.31 311 ALA A C 1
ATOM 2366 O O . ALA A 1 311 ? -7.758 10.884 13.144 1.00 91.31 311 ALA A O 1
ATOM 2367 N N . CYS A 1 312 ? -8.480 9.593 11.449 1.00 91.56 312 CYS A N 1
ATOM 2368 C CA . CYS A 1 312 ? -9.832 9.325 11.939 1.00 91.56 312 CYS A CA 1
ATOM 2369 C C . CYS A 1 312 ? -9.922 8.607 13.294 1.00 91.56 312 CYS A C 1
ATOM 2371 O O . CYS A 1 312 ? -11.001 8.622 13.865 1.00 91.56 312 CYS A O 1
ATOM 2373 N N . HIS A 1 313 ? -8.845 8.028 13.831 1.00 92.00 313 HIS A N 1
ATOM 2374 C CA . HIS A 1 313 ? -8.825 7.473 15.194 1.00 92.00 313 HIS A CA 1
ATOM 2375 C C . HIS A 1 313 ? -8.513 8.557 16.248 1.00 92.00 313 HIS A C 1
ATOM 2377 O O . HIS A 1 313 ? -8.884 8.466 17.416 1.00 92.00 313 HIS A O 1
ATOM 2383 N N . PHE A 1 314 ? -7.848 9.637 15.839 1.00 93.69 314 PHE A N 1
ATOM 2384 C CA . PHE A 1 314 ? -7.290 10.650 16.731 1.00 93.69 314 PHE A CA 1
ATOM 2385 C C . PHE A 1 314 ? -8.283 11.787 16.995 1.00 93.69 314 PHE A C 1
ATOM 2387 O O . PHE A 1 314 ? -8.965 12.266 16.088 1.00 93.69 314 PHE A O 1
ATOM 2394 N N . ALA A 1 315 ? -8.343 12.280 18.232 1.00 92.44 315 ALA A N 1
ATOM 2395 C CA . ALA A 1 315 ? -9.263 13.348 18.606 1.00 92.44 315 ALA A CA 1
ATOM 2396 C C . ALA A 1 315 ? -8.814 14.711 18.017 1.00 92.44 315 ALA A C 1
ATOM 2398 O O . ALA A 1 315 ? -7.728 15.212 18.338 1.00 92.44 315 ALA A O 1
ATOM 2399 N N . PRO A 1 316 ? -9.650 15.362 17.184 1.00 93.00 316 PRO A N 1
ATOM 2400 C CA . PRO A 1 316 ? -11.111 15.332 17.250 1.00 93.00 316 PRO A CA 1
ATOM 2401 C C . PRO A 1 316 ? -11.793 14.513 16.144 1.00 93.00 316 PRO A C 1
ATOM 2403 O O . PRO A 1 316 ? -13.017 14.462 16.120 1.00 93.00 316 PRO A O 1
ATOM 2406 N N . PHE A 1 317 ? -11.057 13.919 15.207 1.00 95.19 317 PHE A N 1
ATOM 2407 C CA . PHE A 1 317 ? -11.614 13.294 14.006 1.00 95.19 317 PHE A CA 1
ATOM 2408 C C . PHE A 1 317 ? -12.465 12.052 14.322 1.00 95.19 317 PHE A C 1
ATOM 2410 O O . PHE A 1 317 ? -13.571 11.918 13.790 1.00 95.19 317 PHE A O 1
ATOM 2417 N N . SER A 1 318 ? -12.028 11.214 15.270 1.00 94.06 318 SER A N 1
ATOM 2418 C CA . SER A 1 318 ? -12.771 10.033 15.755 1.00 94.06 318 SER A CA 1
ATOM 2419 C C . SER A 1 318 ? -14.174 10.351 16.251 1.00 94.06 318 SER A C 1
ATOM 2421 O O . SER A 1 318 ? -15.108 9.573 16.063 1.00 94.06 318 SER A O 1
ATOM 2423 N N . TRP A 1 319 ? -14.379 11.561 16.763 1.00 93.56 319 TRP A N 1
ATOM 2424 C CA . TRP A 1 319 ? -15.685 12.042 17.196 1.00 93.56 319 TRP A CA 1
ATOM 2425 C C . TRP A 1 319 ? -16.693 12.139 16.049 1.00 93.56 319 TRP A C 1
ATOM 2427 O O . TRP A 1 319 ? -17.880 11.869 16.241 1.00 93.56 319 TRP A O 1
ATOM 2437 N N . TYR A 1 320 ? -16.225 12.543 14.868 1.00 93.31 320 TYR A N 1
ATOM 2438 C CA . TYR A 1 320 ? -17.038 12.699 13.664 1.00 93.31 320 TYR A CA 1
ATOM 2439 C C . TYR A 1 320 ? -17.129 11.377 12.896 1.00 93.31 320 TYR A C 1
ATOM 2441 O O . TYR A 1 320 ? -18.194 11.076 12.357 1.00 93.31 320 TYR A O 1
ATOM 2449 N N . ARG A 1 321 ? -16.073 10.548 12.928 1.00 92.50 321 ARG A N 1
ATOM 2450 C CA . ARG A 1 321 ? -16.058 9.191 12.358 1.00 92.50 321 ARG A CA 1
ATOM 2451 C C . ARG A 1 321 ? -17.042 8.250 13.067 1.00 92.50 321 ARG A C 1
ATOM 2453 O O . ARG A 1 321 ? -17.867 7.623 12.396 1.00 92.50 321 ARG A O 1
ATOM 2460 N N . TRP A 1 322 ? -17.050 8.248 14.408 1.00 95.19 322 TRP A N 1
ATOM 2461 C CA . TRP A 1 322 ? -18.107 7.618 15.212 1.00 95.19 322 TRP A CA 1
ATOM 2462 C C . TRP A 1 322 ? -19.474 8.208 14.854 1.00 95.19 322 TRP A C 1
ATOM 2464 O O . TRP A 1 322 ? -20.397 7.468 14.529 1.00 95.19 322 TRP A O 1
ATOM 2474 N N . GLN A 1 323 ? -19.619 9.541 14.858 1.00 93.88 323 GLN A N 1
ATOM 2475 C CA . GLN A 1 323 ? -20.927 10.182 14.689 1.00 93.88 323 GLN A CA 1
ATOM 2476 C C . GLN A 1 323 ? -21.569 9.879 13.328 1.00 93.88 323 GLN A C 1
ATOM 2478 O O . GLN A 1 323 ? -22.772 9.624 13.278 1.00 93.88 323 GLN A O 1
ATOM 2483 N N . ALA A 1 324 ? -20.800 9.891 12.238 1.00 91.81 324 ALA A N 1
ATOM 2484 C CA . ALA A 1 324 ? -21.293 9.542 10.909 1.00 91.81 324 ALA A CA 1
ATOM 2485 C C . ALA A 1 324 ? -21.768 8.080 10.858 1.00 91.81 324 ALA A C 1
ATOM 2487 O O . ALA A 1 324 ? -22.907 7.808 10.473 1.00 91.81 324 ALA A O 1
ATOM 2488 N N . SER A 1 325 ? -20.929 7.155 11.329 1.00 93.44 325 SER A N 1
ATOM 2489 C CA . SER A 1 325 ? -21.201 5.713 11.327 1.00 93.44 325 SER A CA 1
ATOM 2490 C C . SER A 1 325 ? -22.392 5.346 12.225 1.00 93.44 325 SER A C 1
ATOM 2492 O O . SER A 1 325 ? -23.299 4.630 11.799 1.00 93.44 325 SER A O 1
ATOM 2494 N N . HIS A 1 326 ? -22.466 5.931 13.426 1.00 96.12 326 HIS A N 1
ATOM 2495 C CA . HIS A 1 326 ? -23.571 5.766 14.378 1.00 96.12 326 HIS A CA 1
ATOM 2496 C C . HIS A 1 326 ? -24.895 6.319 13.842 1.00 96.12 326 HIS A C 1
ATOM 2498 O O . HIS A 1 326 ? -25.951 5.724 14.045 1.00 96.12 326 HIS A O 1
ATOM 2504 N N . LEU A 1 327 ? -24.878 7.444 13.118 1.00 95.81 327 LEU A N 1
ATOM 2505 C CA . LEU A 1 327 ? -26.090 7.974 12.483 1.00 95.81 327 LEU A CA 1
ATOM 2506 C C . LEU A 1 327 ? -26.605 7.049 11.368 1.00 95.81 327 LEU A C 1
ATOM 2508 O O . LEU A 1 327 ? -27.817 6.847 11.283 1.00 95.81 327 LEU A O 1
ATOM 2512 N N . ILE A 1 328 ? -25.715 6.433 10.580 1.00 95.69 328 ILE A N 1
ATOM 2513 C CA . ILE A 1 328 ? -26.091 5.415 9.582 1.00 95.69 328 ILE A CA 1
ATOM 2514 C C . ILE A 1 328 ? -26.657 4.164 10.272 1.00 95.69 328 ILE A C 1
ATOM 2516 O O . ILE A 1 328 ? -27.714 3.673 9.874 1.00 95.69 328 ILE A O 1
ATOM 2520 N N . ALA A 1 329 ? -26.018 3.688 11.346 1.00 97.75 329 ALA A N 1
ATOM 2521 C CA . ALA A 1 329 ? -26.511 2.565 12.146 1.00 97.75 329 ALA A CA 1
ATOM 2522 C C . ALA A 1 329 ? -27.929 2.815 12.690 1.00 97.75 329 ALA A C 1
ATOM 2524 O O . ALA A 1 329 ? -28.803 1.955 12.570 1.00 97.75 329 ALA A O 1
ATOM 2525 N N . ARG A 1 330 ? -28.189 4.012 13.233 1.00 98.19 330 ARG A N 1
ATOM 2526 C CA . ARG A 1 330 ? -29.506 4.416 13.758 1.00 98.19 330 ARG A CA 1
ATOM 2527 C C . ARG A 1 330 ? -30.584 4.481 12.678 1.00 98.19 330 ARG A C 1
ATOM 2529 O O . ARG A 1 330 ? -31.714 4.079 12.947 1.00 98.19 330 ARG A O 1
ATOM 2536 N N . ASP A 1 331 ? -30.259 4.968 11.482 1.00 98.06 331 ASP A N 1
ATOM 2537 C CA . ASP A 1 331 ? -31.207 5.001 10.363 1.00 98.06 331 ASP A CA 1
ATOM 2538 C C . ASP A 1 331 ? -31.532 3.584 9.866 1.00 98.06 331 ASP A C 1
ATOM 2540 O O . ASP A 1 331 ? -32.705 3.220 9.770 1.00 98.06 331 ASP A O 1
ATOM 2544 N N . LEU A 1 332 ? -30.514 2.732 9.685 1.00 98.12 332 LEU A N 1
ATOM 2545 C CA . LEU A 1 332 ? -30.698 1.311 9.372 1.00 98.12 332 LEU A CA 1
ATOM 2546 C C . LEU A 1 332 ? -31.539 0.594 10.438 1.00 98.12 332 LEU A C 1
ATOM 2548 O O . LEU A 1 332 ? -32.441 -0.160 10.087 1.00 98.12 332 LEU A O 1
ATOM 2552 N N . ALA A 1 333 ? -31.316 0.862 11.728 1.00 98.50 333 ALA A N 1
ATOM 2553 C CA . ALA A 1 333 ? -32.124 0.298 12.810 1.00 98.50 333 ALA A CA 1
ATOM 2554 C C . ALA A 1 333 ? -33.589 0.766 12.766 1.00 98.50 333 ALA A C 1
ATOM 2556 O O . ALA A 1 333 ? -34.497 -0.032 13.004 1.00 98.50 333 ALA A O 1
ATOM 2557 N N . ALA A 1 334 ? -33.839 2.039 12.444 1.00 98.38 334 ALA A N 1
ATOM 2558 C CA . ALA A 1 334 ? -35.192 2.581 12.339 1.00 98.38 334 ALA A CA 1
ATOM 2559 C C . ALA A 1 334 ? -35.938 1.996 11.128 1.00 98.38 334 ALA A C 1
ATOM 2561 O O . ALA A 1 334 ? -37.104 1.605 11.245 1.00 98.38 334 ALA A O 1
ATOM 2562 N N . GLN A 1 335 ? -35.256 1.864 9.986 1.00 98.25 335 GLN A N 1
ATOM 2563 C CA . GLN A 1 335 ? -35.790 1.179 8.810 1.00 98.25 335 GLN A CA 1
ATOM 2564 C C . GLN A 1 335 ? -36.024 -0.321 9.086 1.00 98.25 335 GLN A C 1
ATOM 2566 O O . GLN A 1 335 ? -37.077 -0.848 8.719 1.00 98.25 335 GLN A O 1
ATOM 2571 N N . ALA A 1 336 ? -35.112 -0.999 9.794 1.00 98.31 336 ALA A N 1
ATOM 2572 C CA . ALA A 1 336 ? -35.248 -2.405 10.183 1.00 98.31 336 ALA A CA 1
ATOM 2573 C C . ALA A 1 336 ? -36.458 -2.632 11.102 1.00 98.31 336 ALA A C 1
ATOM 2575 O O . ALA A 1 336 ? -37.245 -3.546 10.868 1.00 98.31 336 ALA A O 1
ATOM 2576 N N . HIS A 1 337 ? -36.673 -1.759 12.094 1.00 98.19 337 HIS A N 1
ATOM 2577 C CA . HIS A 1 337 ? -37.869 -1.800 12.938 1.00 98.19 337 HIS A CA 1
ATOM 2578 C C . HIS A 1 337 ? -39.156 -1.584 12.124 1.00 98.19 337 HIS A C 1
ATOM 2580 O O . HIS A 1 337 ? -40.137 -2.305 12.301 1.00 98.19 337 HIS A O 1
ATOM 2586 N N . ALA A 1 338 ? -39.158 -0.613 11.205 1.00 98.12 338 ALA A N 1
ATOM 2587 C CA . ALA A 1 338 ? -40.327 -0.283 10.387 1.00 98.12 338 ALA A CA 1
ATOM 2588 C C . ALA A 1 338 ? -40.691 -1.362 9.345 1.00 98.12 338 ALA A C 1
ATOM 2590 O O . ALA A 1 338 ? -41.847 -1.441 8.925 1.00 98.12 338 ALA A O 1
ATOM 2591 N N . THR A 1 339 ? -39.722 -2.178 8.920 1.00 98.00 339 THR A N 1
ATOM 2592 C CA . THR A 1 339 ? -39.892 -3.237 7.907 1.00 98.00 339 THR A CA 1
ATOM 2593 C C . THR A 1 339 ? -39.997 -4.644 8.496 1.00 98.00 339 THR A C 1
ATOM 2595 O O . THR A 1 339 ? -40.615 -5.513 7.881 1.00 98.00 339 THR A O 1
ATOM 2598 N N . GLY A 1 340 ? -39.413 -4.877 9.674 1.00 96.81 340 GLY A N 1
ATOM 2599 C CA . GLY A 1 340 ? -39.185 -6.210 10.233 1.00 96.81 340 GLY A CA 1
ATOM 2600 C C . GLY A 1 340 ? -38.033 -6.973 9.563 1.00 96.81 340 GLY A C 1
ATOM 2601 O O . GLY A 1 340 ? -37.986 -8.196 9.684 1.00 96.81 340 GLY A O 1
ATOM 2602 N N . ASP A 1 341 ? -37.144 -6.289 8.834 1.00 96.81 341 ASP A N 1
ATOM 2603 C CA . ASP A 1 341 ? -36.045 -6.907 8.084 1.00 96.81 341 ASP A CA 1
ATOM 2604 C C . ASP A 1 341 ? -34.841 -7.253 8.999 1.00 96.81 341 ASP A C 1
ATOM 2606 O O . ASP A 1 341 ? -34.178 -6.346 9.519 1.00 96.81 341 ASP A O 1
ATOM 2610 N N . PRO A 1 342 ? -34.519 -8.549 9.203 1.00 94.38 342 PRO A N 1
ATOM 2611 C CA . PRO A 1 342 ? -33.399 -8.963 10.043 1.00 94.38 342 PRO A CA 1
ATOM 2612 C C . PRO A 1 342 ? -32.030 -8.686 9.407 1.00 94.38 342 PRO A C 1
ATOM 2614 O O . PRO A 1 342 ? -31.060 -8.505 10.139 1.00 94.38 342 PRO A O 1
ATOM 2617 N N . GLU A 1 343 ? -31.932 -8.620 8.077 1.00 93.38 343 GLU A N 1
ATOM 2618 C CA . GLU A 1 343 ? -30.685 -8.275 7.386 1.00 93.38 343 GLU A CA 1
ATOM 2619 C C . GLU A 1 343 ? -30.382 -6.785 7.570 1.00 93.38 343 GLU A C 1
ATOM 2621 O O . GLU A 1 343 ? -29.260 -6.393 7.882 1.00 93.38 343 GLU A O 1
ATOM 2626 N N . MET A 1 344 ? -31.409 -5.942 7.505 1.00 95.38 344 MET A N 1
ATOM 2627 C CA . MET A 1 344 ? -31.275 -4.520 7.813 1.00 95.38 344 MET A CA 1
ATOM 2628 C C . MET A 1 344 ? -30.888 -4.276 9.283 1.00 95.38 344 MET A C 1
ATOM 2630 O O . MET A 1 344 ? -30.061 -3.407 9.563 1.00 95.38 344 MET A O 1
ATOM 2634 N N . ALA A 1 345 ? -31.403 -5.088 10.216 1.00 96.69 345 ALA A N 1
ATOM 2635 C CA . ALA A 1 345 ? -30.979 -5.069 11.618 1.00 96.69 345 ALA A CA 1
ATOM 2636 C C . ALA A 1 345 ? -29.525 -5.549 11.807 1.00 96.69 345 ALA A C 1
ATOM 2638 O O . ALA A 1 345 ? -28.790 -4.964 12.604 1.00 96.69 345 ALA A O 1
ATOM 2639 N N . ARG A 1 346 ? -29.081 -6.572 11.060 1.00 95.50 346 ARG A N 1
ATOM 2640 C CA . ARG A 1 346 ? -27.678 -7.024 11.033 1.00 95.50 346 ARG A CA 1
ATOM 2641 C C . ARG A 1 346 ? -26.761 -5.895 10.557 1.00 95.50 346 ARG A C 1
ATOM 2643 O O . ARG A 1 346 ? -25.800 -5.564 11.244 1.00 95.50 346 ARG A O 1
ATOM 2650 N N . ARG A 1 347 ? -27.106 -5.241 9.444 1.00 95.56 347 ARG A N 1
ATOM 2651 C CA . ARG A 1 347 ? -26.355 -4.101 8.891 1.00 95.56 347 ARG A CA 1
ATOM 2652 C C . ARG A 1 347 ? -26.305 -2.906 9.840 1.00 95.56 347 ARG A C 1
ATOM 2654 O O . ARG A 1 347 ? -25.259 -2.273 9.948 1.00 95.56 347 ARG A O 1
ATOM 2661 N N . ALA A 1 348 ? -27.384 -2.628 10.574 1.00 97.38 348 ALA A N 1
ATOM 2662 C CA . ALA A 1 348 ? -27.375 -1.607 11.621 1.00 97.38 348 ALA A CA 1
ATOM 2663 C C . ALA A 1 348 ? -26.283 -1.882 12.672 1.00 97.38 348 ALA A C 1
ATOM 2665 O O . ALA A 1 348 ? -25.514 -0.984 12.998 1.00 97.38 348 ALA A O 1
ATOM 2666 N N . TRP A 1 349 ? -26.154 -3.130 13.138 1.00 97.00 349 TRP A N 1
ATOM 2667 C CA . TRP A 1 349 ? -25.091 -3.536 14.065 1.00 97.00 349 TRP A CA 1
ATOM 2668 C C . TRP A 1 349 ? -23.686 -3.532 13.449 1.00 97.00 349 TRP A C 1
ATOM 2670 O O . TRP A 1 349 ? -22.741 -3.194 14.154 1.00 97.00 349 TRP A O 1
ATOM 2680 N N . VAL A 1 350 ? -23.531 -3.851 12.158 1.00 95.38 350 VAL A N 1
ATOM 2681 C CA . VAL A 1 350 ? -22.239 -3.745 11.445 1.00 95.38 350 VAL A CA 1
ATOM 2682 C C . VAL A 1 350 ? -21.751 -2.293 11.415 1.00 95.38 350 VAL A C 1
ATOM 2684 O O . VAL A 1 350 ? -20.635 -2.009 11.846 1.00 95.38 350 VAL A O 1
ATOM 2687 N N . HIS A 1 351 ? -22.614 -1.354 11.010 1.00 95.75 351 HIS A N 1
ATOM 2688 C CA . HIS A 1 351 ? -22.303 0.078 11.066 1.00 95.75 351 HIS A CA 1
ATOM 2689 C C . HIS A 1 351 ? -22.104 0.595 12.504 1.00 95.75 351 HIS A C 1
ATOM 2691 O O . HIS A 1 351 ? -21.378 1.568 12.691 1.00 95.75 351 HIS A O 1
ATOM 2697 N N . HIS A 1 352 ? -22.715 -0.038 13.513 1.00 97.44 352 HIS A N 1
ATOM 2698 C CA . HIS A 1 352 ? -22.562 0.352 14.918 1.00 97.44 352 HIS A CA 1
ATOM 2699 C C . HIS A 1 352 ? -21.252 -0.142 15.545 1.00 97.44 352 HIS A C 1
ATOM 2701 O O . HIS A 1 352 ? -20.600 0.635 16.227 1.00 97.44 352 HIS A O 1
ATOM 2707 N N . GLY A 1 353 ? -20.821 -1.380 15.278 1.00 95.25 353 GLY A N 1
ATOM 2708 C CA . GLY A 1 353 ? -19.512 -1.877 15.731 1.00 95.25 353 GLY A CA 1
ATOM 2709 C C . GLY A 1 353 ? -18.362 -1.106 15.080 1.00 95.25 353 GLY A C 1
ATOM 2710 O O . GLY A 1 353 ? -17.431 -0.681 15.758 1.00 95.25 353 GLY A O 1
ATOM 2711 N N . TYR A 1 354 ? -18.503 -0.802 13.783 1.00 93.69 354 TYR A N 1
ATOM 2712 C CA . TYR A 1 354 ? -17.597 0.105 13.076 1.00 93.69 354 TYR A CA 1
ATOM 2713 C C . TYR A 1 354 ? -17.605 1.528 13.670 1.00 93.69 354 TYR A C 1
ATOM 2715 O O . TYR A 1 354 ? -16.583 2.203 13.655 1.00 93.69 354 TYR A O 1
ATOM 2723 N N . ALA A 1 355 ? -18.736 2.003 14.210 1.00 95.88 355 ALA A N 1
ATOM 2724 C CA . ALA A 1 355 ? -18.800 3.292 14.896 1.00 95.88 355 ALA A CA 1
ATOM 2725 C C . ALA A 1 355 ? -18.116 3.250 16.270 1.00 95.88 355 ALA A C 1
ATOM 2727 O O . ALA A 1 355 ? -17.285 4.113 16.553 1.00 95.88 355 ALA A O 1
ATOM 2728 N N . ASP A 1 356 ? -18.487 2.284 17.117 1.00 95.94 356 ASP A N 1
ATOM 2729 C CA . ASP A 1 356 ? -18.066 2.192 18.520 1.00 95.94 356 ASP A CA 1
ATOM 2730 C C . ASP A 1 356 ? -16.542 2.045 18.664 1.00 95.94 356 ASP A C 1
ATOM 2732 O O . ASP A 1 356 ? -15.989 2.593 19.610 1.00 95.94 356 ASP A O 1
ATOM 2736 N N . HIS A 1 357 ? -15.846 1.463 17.685 1.00 94.50 357 HIS A N 1
ATOM 2737 C CA . HIS A 1 357 ? -14.382 1.521 17.581 1.00 94.50 357 HIS A CA 1
ATOM 2738 C C . HIS A 1 357 ? -13.819 2.952 17.752 1.00 94.50 357 HIS A C 1
ATOM 2740 O O . HIS A 1 357 ? -12.977 3.201 18.610 1.00 94.50 357 HIS A O 1
ATOM 2746 N N . PHE A 1 358 ? -14.347 3.934 17.009 1.00 94.50 358 PHE A N 1
ATOM 2747 C CA . PHE A 1 358 ? -13.897 5.333 17.096 1.00 94.50 358 PHE A CA 1
ATOM 2748 C C . PHE A 1 358 ? -14.403 6.048 18.365 1.00 94.50 358 PHE A C 1
ATOM 2750 O O . PHE A 1 358 ? -13.894 7.107 18.747 1.00 94.50 358 PHE A O 1
ATOM 2757 N N . LEU A 1 359 ? -15.411 5.491 19.045 1.00 96.31 359 LEU A N 1
ATOM 2758 C CA . LEU A 1 359 ? -15.778 5.893 20.406 1.00 96.31 359 LEU A CA 1
ATOM 2759 C C . LEU A 1 359 ? -14.741 5.372 21.402 1.00 96.31 359 LEU A C 1
ATOM 2761 O O . LEU A 1 359 ? -14.357 6.126 22.288 1.00 96.31 359 LEU A O 1
ATOM 2765 N N . GLU A 1 360 ? -14.264 4.142 21.248 1.00 94.00 360 GLU A N 1
ATOM 2766 C CA . GLU A 1 360 ? -13.274 3.506 22.123 1.00 94.00 360 GLU A CA 1
ATOM 2767 C C . GLU A 1 360 ? -11.897 4.185 21.980 1.00 94.00 360 GLU A C 1
ATOM 2769 O O . GLU A 1 360 ? -11.363 4.650 22.994 1.00 94.00 360 GLU A O 1
ATOM 2774 N N . ASP A 1 361 ? -11.441 4.449 20.744 1.00 92.81 361 ASP A N 1
ATOM 2775 C CA . ASP A 1 361 ? -10.304 5.340 20.429 1.00 92.81 361 ASP A CA 1
ATOM 2776 C C . ASP A 1 361 ? -10.407 6.686 21.166 1.00 92.81 361 ASP A C 1
ATOM 2778 O O . ASP A 1 361 ? -9.428 7.226 21.679 1.00 92.81 361 ASP A O 1
ATOM 2782 N N . SER A 1 362 ? -11.615 7.261 21.240 1.00 94.19 362 SER A N 1
ATOM 2783 C CA . SER A 1 362 ? -11.829 8.578 21.853 1.00 94.19 362 SER A CA 1
ATOM 2784 C C . SER A 1 362 ? -11.551 8.604 23.363 1.00 94.19 362 SER A C 1
ATOM 2786 O O . SER A 1 362 ? -11.511 9.694 23.938 1.00 94.19 362 SER A O 1
ATOM 2788 N N . PHE A 1 363 ? -11.341 7.449 24.006 1.00 93.38 363 PHE A N 1
ATOM 2789 C CA . PHE A 1 363 ? -10.872 7.322 25.390 1.00 93.38 363 PHE A CA 1
ATOM 2790 C C . PHE A 1 363 ? -9.462 6.698 25.507 1.00 93.38 363 PHE A C 1
ATOM 2792 O O . PHE A 1 363 ? -8.963 6.561 26.624 1.00 93.38 363 PHE A O 1
ATOM 2799 N N . ALA A 1 364 ? -8.790 6.355 24.406 1.00 90.19 364 ALA A N 1
ATOM 2800 C CA . ALA A 1 364 ? -7.416 5.858 24.428 1.00 90.19 364 ALA A CA 1
ATOM 2801 C C . ALA A 1 364 ? -6.413 7.021 24.564 1.00 90.19 364 ALA A C 1
ATOM 2803 O O . ALA A 1 364 ? -6.462 8.015 23.836 1.00 90.19 364 ALA A O 1
ATOM 2804 N N . ALA A 1 365 ? -5.479 6.924 25.515 1.00 90.50 365 ALA A N 1
ATOM 2805 C CA . ALA A 1 365 ? -4.575 8.033 25.838 1.00 90.50 365 ALA A CA 1
ATOM 2806 C C . ALA A 1 365 ? -3.655 8.453 24.667 1.00 90.50 365 ALA A C 1
ATOM 2808 O O . ALA A 1 365 ? -3.462 9.656 24.468 1.00 90.50 365 ALA A O 1
ATOM 2809 N N . GLY A 1 366 ? -3.162 7.513 23.847 1.00 86.81 366 GLY A N 1
ATOM 2810 C CA . GLY A 1 366 ? -2.397 7.803 22.622 1.00 86.81 366 GLY A CA 1
ATOM 2811 C C . GLY A 1 366 ? -3.181 8.519 21.525 1.00 86.81 366 GLY A C 1
ATOM 2812 O O . GLY A 1 366 ? -2.574 9.150 20.662 1.00 86.81 366 GLY A O 1
ATOM 2813 N N . HIS A 1 367 ? -4.514 8.491 21.587 1.00 92.12 367 HIS A N 1
ATOM 2814 C CA . HIS A 1 367 ? -5.420 9.068 20.593 1.00 92.12 367 HIS A CA 1
ATOM 2815 C C . HIS A 1 367 ? -5.952 10.453 21.001 1.00 92.12 367 HIS A C 1
ATOM 2817 O O . HIS A 1 367 ? -6.502 11.184 20.173 1.00 92.12 367 HIS A O 1
ATOM 2823 N N . LEU A 1 368 ? -5.713 10.892 22.245 1.00 94.12 368 LEU A N 1
ATOM 2824 C CA . LEU A 1 368 ? -6.020 12.244 22.741 1.00 94.12 368 LEU A CA 1
ATOM 2825 C C . LEU A 1 368 ? -5.006 13.311 22.274 1.00 94.12 368 LEU A C 1
ATOM 2827 O O . LEU A 1 368 ? -4.722 14.280 22.982 1.00 94.12 368 LEU A O 1
ATOM 2831 N N . VAL A 1 369 ? -4.464 13.151 21.067 1.00 92.12 369 VAL A N 1
ATOM 2832 C CA . VAL A 1 369 ? -3.497 14.044 20.410 1.00 92.12 369 VAL A CA 1
ATOM 2833 C C . VAL A 1 369 ? -3.879 14.220 18.936 1.00 92.12 369 VAL A C 1
ATOM 2835 O O . VAL A 1 369 ? -4.670 13.453 18.401 1.00 92.12 369 VAL A O 1
ATOM 2838 N N . ASN A 1 370 ? -3.336 15.227 18.249 1.00 94.62 370 ASN A N 1
ATOM 2839 C CA . ASN A 1 370 ? -3.746 15.556 16.879 1.00 94.62 370 ASN A CA 1
ATOM 2840 C C . ASN A 1 370 ? -2.727 15.039 15.843 1.00 94.62 370 ASN A C 1
ATOM 2842 O O . ASN A 1 370 ? -1.704 15.685 15.607 1.00 94.62 370 ASN A O 1
ATOM 2846 N N . LYS A 1 371 ? -2.990 13.869 15.237 1.00 92.94 371 LYS A N 1
ATOM 2847 C CA . LYS A 1 371 ? -2.044 13.167 14.343 1.00 92.94 371 LYS A CA 1
ATOM 2848 C C . LYS A 1 371 ? -1.498 14.041 13.206 1.00 92.94 371 LYS A C 1
ATOM 2850 O O . LYS A 1 371 ? -0.281 14.166 13.070 1.00 92.94 371 LYS A O 1
ATOM 2855 N N . THR A 1 372 ? -2.366 14.672 12.416 1.00 93.81 372 THR A N 1
ATOM 2856 C CA . THR A 1 372 ? -1.959 15.492 11.259 1.00 93.81 372 THR A CA 1
ATOM 2857 C C . THR A 1 372 ? -1.119 16.700 11.670 1.00 93.81 372 THR A C 1
ATOM 2859 O O . THR A 1 372 ? -0.110 16.988 11.027 1.00 93.81 372 THR A O 1
ATOM 2862 N N . LEU A 1 373 ? -1.462 17.357 12.780 1.00 95.31 373 LEU A N 1
ATOM 2863 C CA . LEU A 1 373 ? -0.690 18.468 13.339 1.00 95.31 373 LEU A CA 1
ATOM 2864 C C . LEU A 1 373 ? 0.724 18.037 13.776 1.00 95.31 373 LEU A C 1
ATOM 2866 O O . LEU A 1 373 ? 1.694 18.744 13.502 1.00 95.31 373 LEU A O 1
ATOM 2870 N N . ILE A 1 374 ? 0.870 16.855 14.385 1.00 93.69 374 ILE A N 1
ATOM 2871 C CA . ILE A 1 374 ? 2.185 16.308 14.769 1.00 93.69 374 ILE A CA 1
ATOM 2872 C C . ILE A 1 374 ? 3.025 15.977 13.527 1.00 93.69 374 ILE A C 1
ATOM 2874 O O . ILE A 1 374 ? 4.219 16.277 13.498 1.00 93.69 374 ILE A O 1
ATOM 2878 N N . MET A 1 375 ? 2.412 15.433 12.470 1.00 93.25 375 MET A N 1
ATOM 2879 C CA . MET A 1 375 ? 3.091 15.205 11.187 1.00 93.25 375 MET A CA 1
ATOM 2880 C C . MET A 1 375 ? 3.571 16.527 10.556 1.00 93.25 375 MET A C 1
ATOM 2882 O O . MET A 1 375 ? 4.694 16.598 10.060 1.00 93.25 375 MET A O 1
ATOM 2886 N N . GLN A 1 376 ? 2.780 17.606 10.625 1.00 95.81 376 GLN A N 1
ATOM 2887 C CA . GLN A 1 376 ? 3.203 18.940 10.166 1.00 95.81 376 GLN A CA 1
ATOM 2888 C C . GLN A 1 376 ? 4.389 19.481 10.981 1.00 95.81 376 GLN A C 1
ATOM 2890 O O . GLN A 1 376 ? 5.322 20.059 10.420 1.00 95.81 376 GLN A O 1
ATOM 2895 N N . TRP A 1 377 ? 4.397 19.262 12.297 1.00 95.44 377 TRP A N 1
ATOM 2896 C CA . TRP A 1 377 ? 5.526 19.616 13.162 1.00 95.44 377 TRP A CA 1
ATOM 2897 C C . TRP A 1 377 ? 6.775 18.784 12.882 1.00 95.44 377 TRP A C 1
ATOM 2899 O O . TRP A 1 377 ? 7.884 19.308 12.983 1.00 95.44 377 TRP A O 1
ATOM 2909 N N . PHE A 1 378 ? 6.617 17.521 12.481 1.00 91.25 378 PHE A N 1
ATOM 2910 C CA . PHE A 1 378 ? 7.736 16.707 12.024 1.00 91.25 378 PHE A CA 1
ATOM 2911 C C . PHE A 1 378 ? 8.385 17.306 10.768 1.00 91.25 378 PHE A C 1
ATOM 2913 O O . PHE A 1 378 ? 9.609 17.395 10.708 1.00 91.25 378 PHE A O 1
ATOM 2920 N N . ILE A 1 379 ? 7.602 17.808 9.804 1.00 92.62 379 ILE A N 1
ATOM 2921 C CA . ILE A 1 379 ? 8.139 18.534 8.637 1.00 92.62 379 ILE A CA 1
ATOM 2922 C C . ILE A 1 379 ? 8.861 19.826 9.067 1.00 92.62 379 ILE A C 1
ATOM 2924 O O . ILE A 1 379 ? 9.970 20.096 8.600 1.00 92.62 379 ILE A O 1
ATOM 2928 N N . GLU A 1 380 ? 8.295 20.602 9.998 1.00 93.44 380 GLU A N 1
ATOM 2929 C CA . GLU A 1 380 ? 8.938 21.810 10.551 1.00 93.44 380 GLU A CA 1
ATOM 2930 C C . GLU A 1 380 ? 10.274 21.515 11.261 1.00 93.44 380 GLU A C 1
ATOM 2932 O O . GLU A 1 380 ? 11.200 22.329 11.201 1.00 93.44 380 GLU A O 1
ATOM 2937 N N . TRP A 1 381 ? 10.395 20.354 11.909 1.00 91.19 381 TRP A N 1
ATOM 2938 C CA . TRP A 1 381 ? 11.625 19.872 12.540 1.00 91.19 381 TRP A CA 1
ATOM 2939 C C . TRP A 1 381 ? 12.634 19.319 11.523 1.00 91.19 381 TRP A C 1
ATOM 2941 O O . TRP A 1 381 ? 13.819 19.662 11.578 1.00 91.19 381 TRP A O 1
ATOM 2951 N N . ALA A 1 382 ? 12.174 18.506 10.568 1.00 87.00 382 ALA A N 1
ATOM 2952 C CA . ALA A 1 382 ? 12.992 17.891 9.524 1.00 87.00 382 ALA A CA 1
ATOM 2953 C C . ALA A 1 382 ? 13.674 18.952 8.646 1.00 87.00 382 ALA A C 1
ATOM 2955 O O . ALA A 1 382 ? 14.850 18.814 8.313 1.00 87.00 382 ALA A O 1
ATOM 2956 N N . ALA A 1 383 ? 12.986 20.068 8.378 1.00 89.38 383 ALA A N 1
ATOM 2957 C CA . ALA A 1 383 ? 13.521 21.222 7.652 1.00 89.38 383 ALA A CA 1
ATOM 2958 C C . ALA A 1 383 ? 14.753 21.881 8.304 1.00 89.38 383 ALA A C 1
ATOM 2960 O O . ALA A 1 383 ? 15.439 22.672 7.656 1.00 89.38 383 ALA A O 1
ATOM 2961 N N . GLN A 1 384 ? 15.032 21.579 9.575 1.00 88.50 384 GLN A N 1
ATOM 2962 C CA . GLN A 1 384 ? 16.174 22.101 10.330 1.00 88.50 384 GLN A CA 1
ATOM 2963 C C . GLN A 1 384 ? 17.345 21.100 10.395 1.00 88.50 384 GLN A C 1
ATOM 2965 O O . GLN A 1 384 ? 18.419 21.446 10.887 1.00 88.50 384 GLN A O 1
ATOM 2970 N N . GLN A 1 385 ? 17.172 19.875 9.880 1.00 82.75 385 GLN A N 1
ATOM 2971 C CA . GLN A 1 385 ? 18.175 18.810 9.939 1.00 82.75 385 GLN A CA 1
ATOM 2972 C C . GLN A 1 385 ? 19.073 18.809 8.696 1.00 82.75 385 GLN A C 1
ATOM 2974 O O . GLN A 1 385 ? 18.608 18.718 7.565 1.00 82.75 385 GLN A O 1
ATOM 2979 N N . THR A 1 386 ? 20.391 18.841 8.894 1.00 70.50 386 THR A N 1
ATOM 2980 C CA . THR A 1 386 ? 21.376 18.873 7.792 1.00 70.50 386 THR A CA 1
ATOM 2981 C C . THR A 1 386 ? 21.725 17.502 7.211 1.00 70.50 386 THR A C 1
ATOM 2983 O O . THR A 1 386 ? 22.362 17.430 6.164 1.00 70.50 386 THR A O 1
ATOM 2986 N N . LEU A 1 387 ? 21.358 16.415 7.899 1.00 65.81 387 LEU A N 1
ATOM 2987 C CA . LEU A 1 387 ? 21.773 15.038 7.591 1.00 65.81 387 LEU A CA 1
ATOM 2988 C C . LEU A 1 387 ? 20.610 14.035 7.716 1.00 65.81 387 LEU A C 1
ATOM 2990 O O . LEU A 1 387 ? 20.834 12.891 8.116 1.00 65.81 387 LEU A O 1
ATOM 2994 N N . LEU A 1 388 ? 19.373 14.465 7.449 1.00 69.56 388 LEU A N 1
ATOM 2995 C CA . LEU A 1 388 ? 18.187 13.604 7.414 1.00 69.56 388 LEU A CA 1
ATOM 2996 C C . LEU A 1 388 ? 17.616 13.588 5.982 1.00 69.56 388 LEU A C 1
ATOM 2998 O O . LEU A 1 388 ? 16.956 14.550 5.592 1.00 69.56 388 LEU A O 1
ATOM 3002 N N . PRO A 1 389 ? 17.885 12.543 5.178 1.00 66.56 389 PRO A N 1
ATOM 3003 C CA . PRO A 1 389 ? 17.350 12.446 3.824 1.00 66.56 389 PRO A CA 1
ATOM 3004 C C . PRO A 1 389 ? 15.869 12.052 3.877 1.00 66.56 389 PRO A C 1
ATOM 3006 O O . PRO A 1 389 ? 15.534 10.886 4.062 1.00 66.56 389 PRO A O 1
ATOM 3009 N N . VAL A 1 390 ? 14.971 13.023 3.721 1.00 72.94 390 VAL A N 1
ATOM 3010 C CA . VAL A 1 390 ? 13.531 12.761 3.592 1.00 72.94 390 VAL A CA 1
ATOM 3011 C C . VAL A 1 390 ? 13.186 12.636 2.107 1.00 72.94 390 VAL A C 1
ATOM 3013 O O . VAL A 1 390 ? 13.498 13.529 1.320 1.00 72.94 390 VAL A O 1
ATOM 3016 N N . ALA A 1 391 ? 12.558 11.527 1.709 1.00 72.19 391 ALA A N 1
ATOM 3017 C CA . ALA A 1 391 ? 12.099 11.340 0.334 1.00 72.19 391 ALA A CA 1
ATOM 3018 C C . ALA A 1 391 ? 11.018 12.367 -0.043 1.00 72.19 391 ALA A C 1
ATOM 3020 O O . ALA A 1 391 ? 10.289 12.861 0.817 1.00 72.19 391 ALA A O 1
ATOM 3021 N N . ASP A 1 392 ? 10.934 12.698 -1.335 1.00 76.94 392 ASP A N 1
ATOM 3022 C CA . ASP A 1 392 ? 9.966 13.656 -1.893 1.00 76.94 392 ASP A CA 1
ATOM 3023 C C . ASP A 1 392 ? 9.950 15.041 -1.206 1.00 76.94 392 ASP A C 1
ATOM 3025 O O . ASP A 1 392 ? 8.952 15.766 -1.254 1.00 76.94 392 ASP A O 1
ATOM 3029 N N . TRP A 1 393 ? 11.068 15.438 -0.581 1.00 83.69 393 TRP A N 1
ATOM 3030 C CA . TRP A 1 393 ? 11.162 16.644 0.249 1.00 83.69 393 TRP A CA 1
ATOM 3031 C C . TRP A 1 393 ? 10.642 17.911 -0.441 1.00 83.69 393 TRP A C 1
ATOM 3033 O O . TRP A 1 393 ? 9.941 18.708 0.179 1.00 83.69 393 TRP A O 1
ATOM 3043 N N . ASP A 1 394 ? 10.916 18.088 -1.736 1.00 82.69 394 ASP A N 1
ATOM 3044 C CA . ASP A 1 394 ? 10.458 19.257 -2.493 1.00 82.69 394 ASP A CA 1
ATOM 3045 C C . ASP A 1 394 ? 8.929 19.386 -2.591 1.00 82.69 394 ASP A C 1
ATOM 3047 O O . ASP A 1 394 ? 8.436 20.515 -2.668 1.00 82.69 394 ASP A O 1
ATOM 3051 N N . ALA A 1 395 ? 8.188 18.275 -2.522 1.00 83.62 395 ALA A N 1
ATOM 3052 C CA . ALA A 1 395 ? 6.730 18.269 -2.442 1.00 83.62 395 ALA A CA 1
ATOM 3053 C C . ALA A 1 395 ? 6.242 18.573 -1.015 1.00 83.62 395 ALA A C 1
ATOM 3055 O O . ALA A 1 395 ? 5.396 19.450 -0.816 1.00 83.62 395 ALA A O 1
ATOM 3056 N N . ILE A 1 396 ? 6.785 17.874 -0.012 1.00 89.31 396 ILE A N 1
ATOM 3057 C CA . ILE A 1 396 ? 6.195 17.840 1.338 1.00 89.31 396 ILE A CA 1
ATOM 3058 C C . ILE A 1 396 ? 6.693 18.943 2.286 1.00 89.31 396 ILE A C 1
ATOM 3060 O O . ILE A 1 396 ? 5.979 19.298 3.219 1.00 89.31 396 ILE A O 1
ATOM 3064 N N . LYS A 1 397 ? 7.858 19.562 2.038 1.00 90.38 397 LYS A N 1
ATOM 3065 C CA . LYS A 1 397 ? 8.476 20.593 2.911 1.00 90.38 397 LYS A CA 1
ATOM 3066 C C . LYS A 1 397 ? 7.622 21.836 3.193 1.00 90.38 397 LYS A C 1
ATOM 3068 O O . LYS A 1 397 ? 7.917 22.594 4.114 1.00 90.38 397 LYS A O 1
ATOM 3073 N N . ASN A 1 398 ? 6.597 22.082 2.378 1.00 91.44 398 ASN A N 1
ATOM 3074 C CA . ASN A 1 398 ? 5.670 23.202 2.548 1.00 91.44 398 ASN A CA 1
ATOM 3075 C C . ASN A 1 398 ? 4.434 22.834 3.394 1.00 91.44 398 ASN A C 1
ATOM 3077 O O . ASN A 1 398 ? 3.628 23.712 3.696 1.00 91.44 398 ASN A O 1
ATOM 3081 N N . ILE A 1 399 ? 4.266 21.566 3.781 1.00 95.06 399 ILE A N 1
ATOM 3082 C CA . ILE A 1 399 ? 3.098 21.066 4.517 1.00 95.06 399 ILE A CA 1
ATOM 3083 C C . ILE A 1 399 ? 3.369 21.203 6.018 1.00 95.06 399 ILE A C 1
ATOM 3085 O O . ILE A 1 399 ? 3.667 20.254 6.737 1.00 95.06 399 ILE A O 1
ATOM 3089 N N . THR A 1 400 ? 3.307 22.455 6.466 1.00 95.38 400 THR A N 1
ATOM 3090 C CA . THR A 1 400 ? 3.576 22.900 7.839 1.00 95.38 400 THR A CA 1
ATOM 3091 C C . THR A 1 400 ? 2.327 23.540 8.448 1.00 95.38 400 THR A C 1
ATOM 3093 O O . THR A 1 400 ? 1.422 23.948 7.711 1.00 95.38 400 THR A O 1
ATOM 3096 N N . GLU A 1 401 ? 2.264 23.672 9.777 1.00 95.12 401 GLU A N 1
ATOM 3097 C CA . GLU A 1 401 ? 1.095 24.224 10.490 1.00 95.12 401 GLU A CA 1
ATOM 3098 C C . GLU A 1 401 ? 0.774 25.645 9.995 1.00 95.12 401 GLU A C 1
ATOM 3100 O O . GLU A 1 401 ? -0.384 26.010 9.807 1.00 95.12 401 GLU A O 1
ATOM 3105 N N . ALA A 1 402 ? 1.814 26.434 9.711 1.00 94.19 402 ALA A N 1
ATOM 3106 C CA . ALA A 1 402 ? 1.687 27.819 9.262 1.00 94.19 402 ALA A CA 1
ATOM 3107 C C . ALA A 1 402 ? 1.194 27.988 7.809 1.00 94.19 402 ALA A C 1
ATOM 3109 O O . ALA A 1 402 ? 0.747 29.080 7.456 1.00 94.19 402 ALA A O 1
ATOM 3110 N N . ARG A 1 403 ? 1.306 26.957 6.957 1.00 95.12 403 ARG A N 1
ATOM 3111 C CA . ARG A 1 403 ? 0.944 27.025 5.523 1.00 95.12 403 ARG A CA 1
ATOM 3112 C C . ARG A 1 403 ? -0.292 26.201 5.179 1.00 95.12 403 ARG A C 1
ATOM 3114 O O . ARG A 1 403 ? -1.029 26.582 4.278 1.00 95.12 403 ARG A O 1
ATOM 3121 N N . GLN A 1 404 ? -0.539 25.120 5.917 1.00 96.62 404 GLN A N 1
ATOM 3122 C CA . GLN A 1 404 ? -1.702 24.245 5.754 1.00 96.62 404 GLN A CA 1
ATOM 3123 C C . GLN A 1 404 ? -2.470 24.081 7.086 1.00 96.62 404 GLN A C 1
ATOM 3125 O O . GLN A 1 404 ? -2.670 22.954 7.545 1.00 96.62 404 GLN A O 1
ATOM 3130 N N . PRO A 1 405 ? -2.905 25.177 7.746 1.00 94.25 405 PRO A N 1
ATOM 3131 C CA . PRO A 1 405 ? -3.517 25.128 9.082 1.00 94.25 405 PRO A CA 1
ATOM 3132 C C . PRO A 1 405 ? -4.83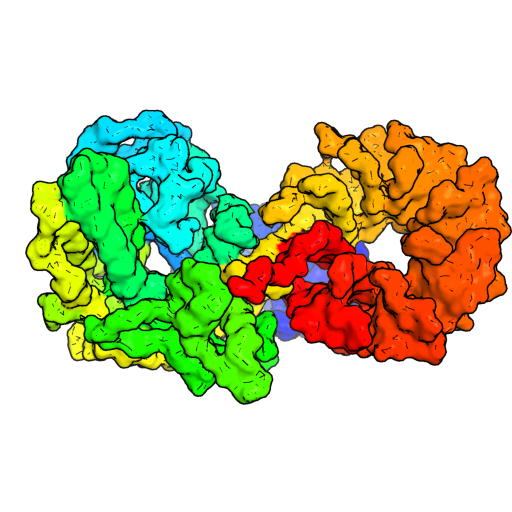0 24.328 9.134 1.00 94.25 405 PRO A C 1
ATOM 3134 O O . PRO A 1 405 ? -5.236 23.888 10.209 1.00 94.25 405 PRO A O 1
ATOM 3137 N N . SER A 1 406 ? -5.483 24.121 7.985 1.00 93.31 406 SER A N 1
ATOM 3138 C CA . SER A 1 406 ? -6.695 23.309 7.845 1.00 93.31 406 SER A CA 1
ATOM 3139 C C . SER A 1 406 ? -6.503 21.853 8.270 1.00 93.31 406 SER A C 1
ATOM 3141 O O . SER A 1 406 ? -7.414 21.262 8.843 1.00 93.31 406 SER A O 1
ATOM 3143 N N . LEU A 1 407 ? -5.324 21.269 8.018 1.00 95.06 407 LEU A N 1
ATOM 3144 C CA . LEU A 1 407 ? -5.089 19.827 8.183 1.00 95.06 407 LEU A CA 1
ATOM 3145 C C . LEU A 1 407 ? -5.210 19.357 9.638 1.00 95.06 407 LEU A C 1
ATOM 3147 O O . LEU A 1 407 ? -5.510 18.194 9.881 1.00 95.06 407 LEU A O 1
ATOM 3151 N N . ALA A 1 408 ? -5.025 20.260 10.603 1.00 93.50 408 ALA A N 1
ATOM 3152 C CA . ALA A 1 408 ? -5.204 19.988 12.028 1.00 93.50 408 ALA A CA 1
ATOM 3153 C C . ALA A 1 408 ? -6.683 19.969 12.478 1.00 93.50 408 ALA A C 1
ATOM 3155 O O . ALA A 1 408 ? -6.957 19.694 13.645 1.00 93.50 408 ALA A O 1
ATOM 3156 N N . GLY A 1 409 ? -7.635 20.320 11.602 1.00 94.00 409 GLY A N 1
ATOM 3157 C CA . GLY A 1 409 ? -9.076 20.247 11.875 1.00 94.00 409 GLY A CA 1
ATOM 3158 C C . GLY A 1 409 ? -9.540 21.067 13.085 1.00 94.00 409 GLY A C 1
ATOM 3159 O O . GLY A 1 409 ? -10.498 20.685 13.746 1.00 94.00 409 GLY A O 1
ATOM 3160 N N . ARG A 1 410 ? -8.861 22.173 13.438 1.00 93.25 410 ARG A N 1
ATOM 3161 C CA . ARG A 1 410 ? -9.022 22.853 14.748 1.00 93.25 410 ARG A CA 1
ATOM 3162 C C . ARG A 1 410 ? -10.468 23.240 15.108 1.00 93.25 410 ARG A C 1
ATOM 3164 O O . ARG A 1 410 ? -10.820 23.226 16.283 1.00 93.25 410 ARG A O 1
ATOM 3171 N N . TRP A 1 411 ? -11.322 23.539 14.128 1.00 91.88 411 TRP A N 1
ATOM 3172 C CA . TRP A 1 411 ? -12.748 23.834 14.356 1.00 91.88 411 TRP A CA 1
ATOM 3173 C C . TRP A 1 411 ? -13.565 22.621 14.832 1.00 91.88 411 TRP A C 1
ATOM 3175 O O . TRP A 1 411 ? -14.584 22.808 15.488 1.00 91.88 411 TRP A O 1
ATOM 3185 N N . LEU A 1 412 ? -13.122 21.391 14.554 1.00 93.69 412 LEU A N 1
ATOM 3186 C CA . LEU A 1 412 ? -13.790 20.151 14.966 1.00 93.69 412 LEU A CA 1
ATOM 3187 C C . LEU A 1 412 ? -13.790 19.964 16.496 1.00 93.69 412 LEU A C 1
ATOM 3189 O O . LEU A 1 412 ? -14.637 19.239 17.021 1.00 93.69 412 LEU A O 1
ATOM 3193 N N . TYR A 1 413 ? -12.888 20.642 17.222 1.00 93.50 413 TYR A N 1
ATOM 3194 C CA . TYR A 1 413 ? -12.906 20.681 18.689 1.00 93.50 413 TYR A CA 1
ATOM 3195 C C . TYR A 1 413 ? -14.115 21.450 19.267 1.00 93.50 413 TYR A C 1
ATOM 3197 O O . TYR A 1 413 ? -14.409 21.288 20.453 1.00 93.50 413 TYR A O 1
ATOM 3205 N N . ASP A 1 414 ? -14.834 22.251 18.468 1.00 89.25 414 ASP A N 1
ATOM 3206 C CA . ASP A 1 414 ? -16.123 22.837 18.857 1.00 89.25 414 ASP A CA 1
ATOM 3207 C C . ASP A 1 414 ? -17.250 21.801 18.653 1.00 89.25 414 ASP A C 1
ATOM 3209 O O . ASP A 1 414 ? -17.571 21.461 17.513 1.00 89.25 414 ASP A O 1
ATOM 3213 N N . PRO A 1 415 ? -17.908 21.303 19.720 1.00 77.88 415 PRO A N 1
ATOM 3214 C CA . PRO A 1 415 ? -18.970 20.302 19.603 1.00 77.88 415 PRO A CA 1
ATOM 3215 C C . PRO A 1 415 ? -20.274 20.843 18.985 1.00 77.88 415 PRO A C 1
ATOM 3217 O O . PRO A 1 415 ? -21.234 20.086 18.850 1.00 77.88 415 PRO A O 1
ATOM 3220 N N . SER A 1 416 ? -20.344 22.135 18.642 1.00 82.50 416 SER A N 1
ATOM 3221 C CA . SER A 1 416 ? -21.440 22.731 17.869 1.00 82.50 416 SER A CA 1
ATOM 3222 C C . SER A 1 416 ? -21.173 22.793 16.359 1.00 82.50 416 SER A C 1
ATOM 3224 O O . SER A 1 416 ? -22.076 23.153 15.598 1.00 82.50 416 SER A O 1
ATOM 3226 N N . PHE A 1 417 ? -19.971 22.419 15.901 1.00 86.44 417 PHE A N 1
ATOM 3227 C CA . PHE A 1 417 ? -19.659 22.340 14.478 1.00 86.44 417 PHE A CA 1
ATOM 3228 C C . PHE A 1 417 ? -20.454 21.210 13.801 1.00 86.44 417 PHE A C 1
ATOM 3230 O O . PHE A 1 417 ? -20.450 20.063 14.240 1.00 86.44 417 PHE A O 1
ATOM 3237 N N . ALA A 1 418 ? -21.152 21.553 12.715 1.00 76.94 418 ALA A N 1
ATOM 3238 C CA . ALA A 1 418 ? -22.082 20.663 12.010 1.00 76.94 418 ALA A CA 1
ATOM 3239 C C . ALA A 1 418 ? -21.638 20.304 10.577 1.00 76.94 418 ALA A C 1
ATOM 3241 O O . ALA A 1 418 ? -22.435 19.775 9.802 1.00 76.94 418 ALA A O 1
ATOM 3242 N N . GLY A 1 419 ? -20.401 20.641 10.199 1.00 70.44 419 GLY A N 1
ATOM 3243 C CA . GLY A 1 419 ? -19.806 20.214 8.931 1.00 70.44 419 GLY A CA 1
ATOM 3244 C C . GLY A 1 419 ? -19.206 18.803 9.010 1.00 70.44 419 GLY A C 1
ATOM 3245 O O . GLY A 1 419 ? -19.177 18.205 10.088 1.00 70.44 419 GLY A O 1
ATOM 3246 N N . PRO A 1 420 ? -18.720 18.264 7.879 1.00 74.75 420 PRO A N 1
ATOM 3247 C CA . PRO A 1 420 ? -17.990 17.002 7.860 1.00 74.75 420 PRO A CA 1
ATOM 3248 C C . PRO A 1 420 ? -16.627 17.120 8.560 1.00 74.75 420 PRO A C 1
ATOM 3250 O O . PRO A 1 420 ? -16.085 18.215 8.733 1.00 74.75 420 PRO A O 1
ATOM 3253 N N . SER A 1 421 ? -16.070 15.964 8.917 1.00 87.25 421 SER A N 1
ATOM 3254 C CA . SER A 1 421 ? -14.645 15.816 9.216 1.00 87.25 421 SER A CA 1
ATOM 3255 C C . SER A 1 421 ? -13.800 16.141 7.976 1.00 87.25 421 SER A C 1
ATOM 3257 O O . SER A 1 421 ? -14.277 15.962 6.858 1.00 87.25 421 SER A O 1
ATOM 3259 N N . ASN A 1 422 ? -12.553 16.569 8.180 1.00 91.50 422 ASN A N 1
ATOM 3260 C CA . ASN A 1 422 ? -11.515 16.647 7.144 1.00 91.50 422 ASN A CA 1
ATOM 3261 C C . ASN A 1 422 ? -10.337 15.715 7.481 1.00 91.50 422 ASN A C 1
ATOM 3263 O O . ASN A 1 422 ? -9.167 16.095 7.407 1.00 91.50 422 ASN A O 1
ATOM 3267 N N . ASP A 1 423 ? -10.669 14.516 7.966 1.00 93.25 423 ASP A N 1
ATOM 3268 C CA . ASP A 1 423 ? -9.700 13.438 8.115 1.00 93.25 423 ASP A CA 1
ATOM 3269 C C . ASP A 1 423 ? -9.483 12.717 6.773 1.00 93.25 423 ASP A C 1
ATOM 3271 O O . ASP A 1 423 ? -10.432 12.575 5.993 1.00 93.25 423 ASP A O 1
ATOM 3275 N N . PRO A 1 424 ? -8.270 12.196 6.511 1.00 94.00 424 PRO A N 1
ATOM 3276 C CA . PRO A 1 424 ? -7.926 11.698 5.186 1.00 94.00 424 PRO A CA 1
ATOM 3277 C C . PRO A 1 424 ? -8.746 10.483 4.730 1.00 94.00 424 PRO A C 1
ATOM 3279 O O . PRO A 1 424 ? -8.833 10.241 3.528 1.00 94.00 424 PRO A O 1
ATOM 3282 N N . GLN A 1 425 ? -9.320 9.697 5.650 1.00 91.50 425 GLN A N 1
ATOM 3283 C CA . GLN A 1 425 ? -10.116 8.513 5.311 1.00 91.50 425 GLN A CA 1
ATOM 3284 C C . GLN A 1 425 ? -11.541 8.910 4.900 1.00 91.50 425 GLN A C 1
ATOM 3286 O O . GLN A 1 425 ? -12.009 8.488 3.843 1.00 91.50 425 GLN A O 1
ATOM 3291 N N . THR A 1 426 ? -12.188 9.790 5.667 1.00 89.94 426 THR A N 1
ATOM 3292 C CA . THR A 1 426 ? -13.479 10.396 5.307 1.00 89.94 426 THR A CA 1
ATOM 3293 C C . THR A 1 426 ? -13.377 11.196 4.004 1.00 89.94 426 THR A C 1
ATOM 3295 O O . THR A 1 426 ? -14.280 11.121 3.171 1.00 89.94 426 THR A O 1
ATOM 3298 N N . ASP A 1 427 ? -12.260 11.894 3.770 1.00 91.00 427 ASP A N 1
ATOM 3299 C CA . ASP A 1 427 ? -11.991 12.540 2.481 1.00 91.00 427 ASP A CA 1
ATOM 3300 C C . ASP A 1 427 ? -11.879 11.511 1.350 1.00 91.00 427 ASP A C 1
ATOM 3302 O O . ASP A 1 427 ? -12.512 11.664 0.310 1.00 91.00 427 ASP A O 1
ATOM 3306 N N . GLN A 1 428 ? -11.105 10.438 1.539 1.00 90.44 428 GLN A N 1
ATOM 3307 C CA . GLN A 1 428 ? -10.857 9.415 0.518 1.00 90.44 428 GLN A CA 1
ATOM 3308 C C . GLN A 1 428 ? -12.131 8.667 0.066 1.00 90.44 428 GLN A C 1
ATOM 3310 O O . GLN A 1 428 ? -12.173 8.144 -1.053 1.00 90.44 428 GLN A O 1
ATOM 3315 N N . GLU A 1 429 ? -13.177 8.650 0.888 1.00 87.81 429 GLU A N 1
ATOM 3316 C CA . GLU A 1 429 ? -14.489 8.067 0.577 1.00 87.81 429 GLU A CA 1
ATOM 3317 C C . GLU A 1 429 ? -15.382 8.952 -0.307 1.00 87.81 429 GLU A C 1
ATOM 3319 O O . GLU A 1 429 ? -16.337 8.448 -0.906 1.00 87.81 429 GLU A O 1
ATOM 3324 N N . ALA A 1 430 ? -15.096 10.252 -0.443 1.00 88.38 430 ALA A N 1
ATOM 3325 C CA . ALA A 1 430 ? -15.921 11.129 -1.269 1.00 88.38 430 ALA A CA 1
ATOM 3326 C C . ALA A 1 430 ? -15.814 10.761 -2.763 1.00 88.38 430 ALA A C 1
ATOM 3328 O O . ALA A 1 430 ? -14.741 10.436 -3.275 1.00 88.38 430 ALA A O 1
ATOM 3329 N N . ALA A 1 431 ? -16.941 10.798 -3.482 1.00 85.75 431 ALA A N 1
ATOM 3330 C CA . ALA A 1 431 ? -17.064 10.153 -4.792 1.00 85.75 431 ALA A CA 1
ATOM 3331 C C . ALA A 1 431 ? -16.248 10.823 -5.917 1.00 85.75 431 ALA A C 1
ATOM 3333 O O . ALA A 1 431 ? -15.636 10.117 -6.725 1.00 85.75 431 ALA A O 1
ATOM 3334 N N . SER A 1 432 ? -16.193 12.159 -5.981 1.00 86.12 432 SER A N 1
ATOM 3335 C CA . SER A 1 432 ? -15.442 12.881 -7.020 1.00 86.12 432 SER A CA 1
ATOM 3336 C C . SER A 1 432 ? -14.110 13.437 -6.510 1.00 86.12 432 SER A C 1
ATOM 3338 O O . SER A 1 432 ? -13.994 13.826 -5.352 1.00 86.12 432 SER A O 1
ATOM 3340 N N . LEU A 1 433 ? -13.116 13.554 -7.401 1.00 86.44 433 LEU A N 1
ATOM 3341 C CA . LEU A 1 433 ? -11.838 14.231 -7.119 1.00 86.44 433 LEU A CA 1
ATOM 3342 C C . LEU A 1 433 ? -12.049 15.647 -6.551 1.00 86.44 433 LEU A C 1
ATOM 3344 O O . LEU A 1 433 ? -11.295 16.085 -5.689 1.00 86.44 433 LEU A O 1
ATOM 3348 N N . VAL A 1 434 ? -13.079 16.367 -7.011 1.00 88.38 434 VAL A N 1
ATOM 3349 C CA . VAL A 1 434 ? -13.384 17.721 -6.524 1.00 88.38 434 VAL A CA 1
ATOM 3350 C C . VAL A 1 434 ? -13.798 17.682 -5.054 1.00 88.38 434 VAL A C 1
ATOM 3352 O O . VAL A 1 434 ? -13.299 18.485 -4.269 1.00 88.38 434 VAL A O 1
ATOM 3355 N N . ASP A 1 435 ? -14.645 16.727 -4.667 1.00 88.88 435 ASP A N 1
ATOM 3356 C CA . ASP A 1 435 ? -15.074 16.568 -3.275 1.00 88.88 435 ASP A CA 1
ATOM 3357 C C . ASP A 1 435 ? -13.898 16.166 -2.372 1.00 88.88 435 ASP A C 1
ATOM 3359 O O . ASP A 1 435 ? -13.764 16.717 -1.284 1.00 88.88 435 ASP A O 1
ATOM 3363 N N . ARG A 1 436 ? -12.994 15.291 -2.842 1.00 92.88 436 ARG A N 1
ATOM 3364 C CA . ARG A 1 436 ? -11.793 14.862 -2.092 1.00 92.88 436 ARG A CA 1
ATOM 3365 C C . ARG A 1 436 ? -10.771 15.992 -1.900 1.00 92.88 436 ARG A C 1
ATOM 3367 O O . ARG A 1 436 ? -10.231 16.176 -0.809 1.00 92.88 436 ARG A O 1
ATOM 3374 N N . VAL A 1 437 ? -10.546 16.802 -2.939 1.00 91.94 437 VAL A N 1
ATOM 3375 C CA . VAL A 1 437 ? -9.690 18.003 -2.877 1.00 91.94 437 VAL A CA 1
ATOM 3376 C C . VAL A 1 437 ? -10.277 19.058 -1.933 1.00 91.94 437 VAL A C 1
ATOM 3378 O O . VAL A 1 437 ? -9.530 19.697 -1.193 1.00 91.94 437 VAL A O 1
ATOM 3381 N N . VAL A 1 438 ? -11.601 19.251 -1.941 1.00 90.25 438 VAL A N 1
ATOM 3382 C CA . VAL A 1 438 ? -12.283 20.230 -1.077 1.00 90.25 438 VAL A CA 1
ATOM 3383 C C . VAL A 1 438 ? -12.374 19.750 0.374 1.00 90.25 438 VAL A C 1
ATOM 3385 O O . VAL A 1 438 ? -12.126 20.556 1.271 1.00 90.25 438 VAL A O 1
ATOM 3388 N N . GLY A 1 439 ? -12.684 18.470 0.602 1.00 90.88 439 GLY A N 1
ATOM 3389 C CA . GLY A 1 439 ? -12.819 17.856 1.928 1.00 90.88 439 GLY A CA 1
ATOM 3390 C C . GLY A 1 439 ? -11.565 18.038 2.776 1.00 90.88 439 GLY A C 1
ATOM 3391 O O . GLY A 1 439 ? -11.635 18.669 3.830 1.00 90.88 439 GLY A O 1
ATOM 3392 N N . SER A 1 440 ? -10.402 17.664 2.224 1.00 93.19 440 SER A N 1
ATOM 3393 C CA . SER A 1 440 ? -9.100 17.760 2.909 1.00 93.19 440 SER A CA 1
ATOM 3394 C C . SER A 1 440 ? -8.714 19.167 3.378 1.00 93.19 440 SER A C 1
ATOM 3396 O O . SER A 1 440 ? -7.792 19.333 4.181 1.00 93.19 440 SER A O 1
ATOM 3398 N N . GLY A 1 441 ? -9.396 20.210 2.891 1.00 92.19 441 GLY A N 1
ATOM 3399 C CA . GLY A 1 441 ? -9.151 21.597 3.280 1.00 92.19 441 GLY A CA 1
ATOM 3400 C C . GLY A 1 441 ? -7.785 22.131 2.838 1.00 92.19 441 GLY A C 1
ATOM 3401 O O . GLY A 1 441 ? -7.364 23.186 3.327 1.00 92.19 441 GLY A O 1
ATOM 3402 N N . ILE A 1 442 ? -7.089 21.419 1.942 1.00 94.25 442 ILE A N 1
ATOM 3403 C CA . ILE A 1 442 ? -5.755 21.778 1.461 1.00 94.25 442 ILE A CA 1
ATOM 3404 C C . ILE A 1 442 ? -5.793 23.095 0.673 1.00 94.25 442 ILE A C 1
ATOM 3406 O O . ILE A 1 442 ? -6.672 23.337 -0.162 1.00 94.25 442 ILE A O 1
ATOM 3410 N N . LEU A 1 443 ? -4.826 23.968 0.948 1.00 93.44 443 LEU A N 1
ATOM 3411 C CA . LEU A 1 443 ? -4.755 25.317 0.399 1.00 93.44 443 LEU A CA 1
ATOM 3412 C C . LEU A 1 443 ? -3.689 25.407 -0.699 1.00 93.44 443 LEU A C 1
ATOM 3414 O O . LEU A 1 443 ? -2.601 24.843 -0.579 1.00 93.44 443 LEU A O 1
ATOM 3418 N N . ALA A 1 444 ? -3.980 26.174 -1.752 1.00 92.31 444 ALA A N 1
ATOM 3419 C CA . ALA A 1 444 ? -2.973 26.581 -2.730 1.00 92.31 444 ALA A CA 1
ATOM 3420 C C . ALA A 1 444 ? -1.897 27.459 -2.058 1.00 92.31 444 ALA A C 1
ATOM 3422 O O . ALA A 1 444 ? -2.215 28.322 -1.236 1.00 92.31 444 ALA A O 1
ATOM 3423 N N . ASP A 1 445 ? -0.628 27.258 -2.416 1.00 85.25 445 ASP A N 1
ATOM 3424 C CA . ASP A 1 445 ? 0.527 27.796 -1.690 1.00 85.25 445 ASP A CA 1
ATOM 3425 C C . ASP A 1 445 ? 1.520 28.488 -2.638 1.00 85.25 445 ASP A C 1
ATOM 3427 O O . ASP A 1 445 ? 2.364 27.864 -3.286 1.00 85.25 445 ASP A O 1
ATOM 3431 N N . GLY A 1 446 ? 1.416 29.816 -2.730 1.00 85.81 446 GLY A N 1
ATOM 3432 C CA . GLY A 1 446 ? 2.270 30.639 -3.586 1.00 85.81 446 GLY A CA 1
ATOM 3433 C C . GLY A 1 446 ? 2.094 30.299 -5.076 1.00 85.81 446 GLY A C 1
ATOM 3434 O O . GLY A 1 446 ? 1.033 30.591 -5.624 1.00 85.81 446 GLY A O 1
ATOM 3435 N N . PRO A 1 447 ? 3.112 29.737 -5.761 1.00 83.81 447 PRO A N 1
ATOM 3436 C CA . PRO A 1 447 ? 2.992 29.283 -7.148 1.00 83.81 447 PRO A CA 1
ATOM 3437 C C . PRO A 1 447 ? 2.345 27.892 -7.295 1.00 83.81 447 PRO A C 1
ATOM 3439 O O . PRO A 1 447 ? 2.114 27.464 -8.422 1.00 83.81 447 PRO A O 1
ATOM 3442 N N . VAL A 1 448 ? 2.101 27.167 -6.196 1.00 84.50 448 VAL A N 1
ATOM 3443 C CA . VAL A 1 448 ? 1.510 25.821 -6.207 1.00 84.50 448 VAL A CA 1
ATOM 3444 C C . VAL A 1 448 ? -0.014 25.946 -6.191 1.00 84.50 448 VAL A C 1
ATOM 3446 O O . VAL A 1 448 ? -0.578 26.450 -5.219 1.00 84.50 448 VAL A O 1
ATOM 3449 N N . ASP A 1 449 ? -0.685 25.507 -7.259 1.00 90.81 449 ASP A N 1
ATOM 3450 C CA . ASP A 1 449 ? -2.152 25.478 -7.316 1.00 90.81 449 ASP A CA 1
ATOM 3451 C C . ASP A 1 449 ? -2.761 24.418 -6.377 1.00 90.81 449 ASP A C 1
ATOM 3453 O O . ASP A 1 449 ? -2.054 23.612 -5.775 1.00 90.81 449 ASP A O 1
ATOM 3457 N N . GLN A 1 450 ? -4.088 24.420 -6.229 1.00 91.44 450 GLN A N 1
ATOM 3458 C CA . GLN A 1 450 ? -4.775 23.546 -5.274 1.00 91.44 450 GLN A CA 1
ATOM 3459 C C . GLN A 1 450 ? -4.644 22.047 -5.608 1.00 91.44 450 GLN A C 1
ATOM 3461 O O . GLN A 1 450 ? -4.565 21.232 -4.692 1.00 91.44 450 GLN A O 1
ATOM 3466 N N . LEU A 1 451 ? -4.577 21.665 -6.889 1.00 88.31 451 LEU A N 1
ATOM 3467 C CA . LEU A 1 451 ? -4.435 20.262 -7.291 1.00 88.31 451 LEU A CA 1
ATOM 3468 C C . LEU A 1 451 ? -2.989 19.783 -7.110 1.00 88.31 451 LEU A C 1
ATOM 3470 O O . LEU A 1 451 ? -2.761 18.654 -6.678 1.00 88.31 451 LEU A O 1
ATOM 3474 N N . ALA A 1 452 ? -2.009 20.647 -7.379 1.00 86.75 452 ALA A N 1
ATOM 3475 C CA . ALA A 1 452 ? -0.610 20.387 -7.051 1.00 86.75 452 ALA A CA 1
ATOM 3476 C C . ALA A 1 452 ? -0.384 20.310 -5.525 1.00 86.75 452 ALA A C 1
ATOM 3478 O O . ALA A 1 452 ? 0.316 19.416 -5.052 1.00 86.75 452 ALA A O 1
ATOM 3479 N N . ALA A 1 453 ? -1.034 21.177 -4.741 1.00 91.94 453 ALA A N 1
ATOM 3480 C CA . ALA A 1 453 ? -1.002 21.127 -3.279 1.00 91.94 453 ALA A CA 1
ATOM 3481 C C . ALA A 1 453 ? -1.651 19.842 -2.734 1.00 91.94 453 ALA A C 1
ATOM 3483 O O . ALA A 1 453 ? -1.087 19.212 -1.841 1.00 91.94 453 ALA A O 1
ATOM 3484 N N . TYR A 1 454 ? -2.774 19.403 -3.316 1.00 93.06 454 TYR A N 1
ATOM 3485 C CA . TYR A 1 454 ? -3.408 18.125 -2.984 1.00 93.06 454 TYR A CA 1
ATOM 3486 C C . TYR A 1 454 ? -2.497 16.928 -3.294 1.00 93.06 454 TYR A C 1
ATOM 3488 O O . TYR A 1 454 ? -2.304 16.072 -2.436 1.00 93.06 454 TYR A O 1
ATOM 3496 N N . LYS A 1 455 ? -1.837 16.895 -4.461 1.00 89.88 455 LYS A N 1
ATOM 3497 C CA . LYS A 1 455 ? -0.848 15.846 -4.776 1.00 89.88 455 LYS A CA 1
ATOM 3498 C C . LYS A 1 455 ? 0.315 15.823 -3.781 1.00 89.88 455 LYS A C 1
ATOM 3500 O O . LYS A 1 455 ? 0.688 14.750 -3.318 1.00 89.88 455 LYS A O 1
ATOM 3505 N N . ASN A 1 456 ? 0.837 16.987 -3.390 1.00 91.25 456 ASN A N 1
ATOM 3506 C CA . ASN A 1 456 ? 1.867 17.074 -2.350 1.00 91.25 456 ASN A CA 1
ATOM 3507 C C . ASN A 1 456 ? 1.361 16.555 -0.990 1.00 91.25 456 ASN A C 1
ATOM 3509 O O . ASN A 1 456 ? 2.117 15.913 -0.264 1.00 91.25 456 ASN A O 1
ATOM 3513 N N . TYR A 1 457 ? 0.091 16.799 -0.654 1.00 94.19 457 TYR A N 1
ATOM 3514 C CA . TYR A 1 457 ? -0.560 16.280 0.552 1.00 94.19 457 TYR A CA 1
ATOM 3515 C C . TYR A 1 457 ? -0.697 14.754 0.541 1.00 94.19 457 TYR A C 1
ATOM 3517 O O . TYR A 1 457 ? -0.342 14.119 1.532 1.00 94.19 457 TYR A O 1
ATOM 3525 N N . LEU A 1 458 ? -1.072 14.146 -0.587 1.00 93.25 458 LEU A N 1
ATOM 3526 C CA . LEU A 1 458 ? -1.068 12.685 -0.736 1.00 93.25 458 LEU A CA 1
ATOM 3527 C C . LEU A 1 458 ? 0.346 12.096 -0.561 1.00 93.25 458 LEU A C 1
ATOM 3529 O O . LEU A 1 458 ? 0.513 11.079 0.109 1.00 93.25 458 LEU A O 1
ATOM 3533 N N . THR A 1 459 ? 1.383 12.767 -1.071 1.00 88.88 459 THR A N 1
ATOM 3534 C CA . THR A 1 459 ? 2.789 12.382 -0.836 1.00 88.88 459 THR A CA 1
ATOM 3535 C C . THR A 1 459 ? 3.210 12.527 0.634 1.00 88.88 459 THR A C 1
ATOM 3537 O O . THR A 1 459 ? 3.994 11.722 1.132 1.00 88.88 459 THR A O 1
ATOM 3540 N N . PHE A 1 460 ? 2.675 13.514 1.359 1.00 92.31 460 PHE A N 1
ATOM 3541 C CA . PHE A 1 460 ? 2.902 13.700 2.799 1.00 92.31 460 PHE A CA 1
ATOM 3542 C C . PHE A 1 460 ? 2.214 12.623 3.647 1.00 92.31 460 PHE A C 1
ATOM 3544 O O . PHE A 1 460 ? 2.845 12.096 4.561 1.00 92.31 460 PHE A O 1
ATOM 3551 N N . LEU A 1 461 ? 0.981 12.226 3.308 1.00 92.00 461 LEU A N 1
ATOM 3552 C CA . LEU A 1 461 ? 0.313 11.077 3.932 1.00 92.00 461 LEU A CA 1
ATOM 3553 C C . LEU A 1 461 ? 1.095 9.777 3.684 1.00 92.00 461 LEU A C 1
ATOM 3555 O O . LEU A 1 461 ? 1.322 9.009 4.616 1.00 92.00 461 LEU A O 1
ATOM 3559 N N . ALA A 1 462 ? 1.566 9.560 2.452 1.00 87.31 462 ALA A N 1
ATOM 3560 C CA . ALA A 1 462 ? 2.357 8.386 2.079 1.00 87.31 462 ALA A CA 1
ATOM 3561 C C . ALA A 1 462 ? 3.773 8.356 2.679 1.00 87.31 462 ALA A C 1
ATOM 3563 O O . ALA A 1 462 ? 4.427 7.314 2.629 1.00 87.31 462 ALA A O 1
ATOM 3564 N N . SER A 1 463 ? 4.271 9.463 3.237 1.00 82.44 463 SER A N 1
ATOM 3565 C CA . SER A 1 463 ? 5.623 9.543 3.792 1.00 82.44 463 SER A CA 1
ATOM 3566 C C . SER A 1 463 ? 5.719 8.785 5.118 1.00 82.44 463 SER A C 1
ATOM 3568 O O . SER A 1 463 ? 5.321 9.295 6.168 1.00 82.44 463 SER A O 1
ATOM 3570 N N . ALA A 1 464 ? 6.326 7.593 5.096 1.00 75.12 464 ALA A N 1
ATOM 3571 C CA . ALA A 1 464 ? 6.570 6.793 6.302 1.00 75.12 464 ALA A CA 1
ATOM 3572 C C . ALA A 1 464 ? 7.313 7.599 7.390 1.00 75.12 464 ALA A C 1
ATOM 3574 O O . ALA A 1 464 ? 7.036 7.470 8.581 1.00 75.12 464 ALA A O 1
ATOM 3575 N N . VAL A 1 465 ? 8.205 8.506 6.972 1.00 74.19 465 VAL A N 1
ATOM 3576 C CA . VAL A 1 465 ? 8.971 9.392 7.861 1.00 74.19 465 VAL A CA 1
ATOM 3577 C C . VAL A 1 465 ? 8.075 10.392 8.601 1.00 74.19 465 VAL A C 1
ATOM 3579 O O . VAL A 1 465 ? 8.277 10.622 9.790 1.00 74.19 465 VAL A O 1
ATOM 3582 N N . ALA A 1 466 ? 7.070 10.967 7.930 1.00 82.19 466 ALA A N 1
ATOM 3583 C CA . ALA A 1 466 ? 6.113 11.869 8.575 1.00 82.19 466 ALA A CA 1
ATOM 3584 C C . ALA A 1 466 ? 5.217 11.112 9.571 1.00 82.19 466 ALA A C 1
ATOM 3586 O O . ALA A 1 466 ? 4.965 11.600 10.674 1.00 82.19 466 ALA A O 1
ATOM 3587 N N . GLN A 1 467 ? 4.792 9.896 9.210 1.00 79.50 467 GLN A N 1
ATOM 3588 C CA . GLN A 1 467 ? 3.947 9.033 10.043 1.00 79.50 467 GLN A CA 1
ATOM 3589 C C . GLN A 1 467 ? 4.633 8.654 11.372 1.00 79.50 467 GLN A C 1
ATOM 3591 O O . GLN A 1 467 ? 4.008 8.786 12.430 1.00 79.50 467 GLN A O 1
ATOM 3596 N N . LEU A 1 468 ? 5.931 8.304 11.347 1.00 71.94 468 LEU A N 1
ATOM 3597 C CA . LEU A 1 468 ? 6.752 8.024 12.545 1.00 71.94 468 LEU A CA 1
ATOM 3598 C C . LEU A 1 468 ? 6.724 9.157 13.590 1.00 71.94 468 LEU A C 1
ATOM 3600 O O . LEU A 1 468 ? 6.767 8.897 14.797 1.00 71.94 468 LEU A O 1
ATOM 3604 N N . GLY A 1 469 ? 6.619 10.414 13.141 1.00 73.75 469 GLY A N 1
ATOM 3605 C CA . GLY A 1 469 ? 6.499 11.573 14.027 1.00 73.75 469 GLY A CA 1
ATOM 3606 C C . GLY A 1 469 ? 5.239 11.526 14.897 1.00 73.75 469 GLY A C 1
ATOM 3607 O O . GLY A 1 469 ? 5.300 11.841 16.083 1.00 73.75 469 GLY A O 1
ATOM 3608 N N . SER A 1 470 ? 4.109 11.077 14.341 1.00 78.88 470 SER A N 1
ATOM 3609 C CA . SER A 1 470 ? 2.866 10.889 15.105 1.00 78.88 470 SER A CA 1
ATOM 3610 C C . SER A 1 470 ? 2.902 9.648 16.002 1.00 78.88 470 SER A C 1
ATOM 3612 O O . SER A 1 470 ? 2.496 9.719 17.163 1.00 78.88 470 SER A O 1
ATOM 3614 N N . ALA A 1 471 ? 3.466 8.545 15.498 1.00 71.50 471 ALA A N 1
ATOM 3615 C CA . ALA A 1 471 ? 3.542 7.271 16.206 1.00 71.50 471 ALA A CA 1
ATOM 3616 C C . ALA A 1 471 ? 4.289 7.372 17.543 1.00 71.50 471 ALA A C 1
ATOM 3618 O O . ALA A 1 471 ? 3.817 6.869 18.554 1.00 71.50 471 ALA A O 1
ATOM 3619 N N . THR A 1 472 ? 5.401 8.111 17.588 1.00 70.19 472 THR A N 1
ATOM 3620 C CA . THR A 1 472 ? 6.202 8.223 18.821 1.00 70.19 472 THR A CA 1
ATOM 3621 C C . THR A 1 472 ? 5.436 8.890 19.974 1.00 70.19 472 THR A C 1
ATOM 3623 O O . THR A 1 472 ? 5.669 8.565 21.139 1.00 70.19 472 THR A O 1
ATOM 3626 N N . LEU A 1 473 ? 4.513 9.817 19.681 1.00 79.19 473 LEU A N 1
ATOM 3627 C CA . LEU A 1 473 ? 3.678 10.446 20.711 1.00 79.19 473 LEU A CA 1
ATOM 3628 C C . LEU A 1 473 ? 2.517 9.538 21.136 1.00 79.19 473 LEU A C 1
ATOM 3630 O O . LEU A 1 473 ? 2.235 9.431 22.328 1.00 79.19 473 LEU A O 1
ATOM 3634 N N . HIS A 1 474 ? 1.885 8.888 20.158 1.00 81.94 474 HIS A N 1
ATOM 3635 C CA . HIS A 1 474 ? 0.863 7.864 20.362 1.00 81.94 474 HIS A CA 1
ATOM 3636 C C . HIS A 1 474 ? 1.379 6.759 21.297 1.00 81.94 474 HIS A C 1
ATOM 3638 O O . HIS A 1 474 ? 0.813 6.541 22.364 1.00 81.94 474 HIS A O 1
ATOM 3644 N N . ASP A 1 475 ? 2.519 6.147 20.971 1.00 73.44 475 ASP A N 1
ATOM 3645 C CA . ASP A 1 475 ? 3.095 5.042 21.743 1.00 73.44 475 ASP A CA 1
ATOM 3646 C C . ASP A 1 475 ? 3.520 5.480 23.147 1.00 73.44 475 ASP A C 1
ATOM 3648 O O . ASP A 1 475 ? 3.318 4.749 24.118 1.00 73.44 475 ASP A O 1
ATOM 3652 N N . TYR A 1 476 ? 4.061 6.698 23.279 1.00 80.38 476 TYR A N 1
ATOM 3653 C CA . TYR A 1 476 ? 4.397 7.259 24.585 1.00 80.38 476 TYR A CA 1
ATOM 3654 C C . TYR A 1 476 ? 3.165 7.331 25.494 1.00 80.38 476 TYR A C 1
ATOM 3656 O O . TYR A 1 476 ? 3.238 6.866 26.631 1.00 80.38 476 TYR A O 1
ATOM 3664 N N . TYR A 1 477 ? 2.036 7.848 25.002 1.00 83.00 477 TYR A N 1
ATOM 3665 C CA . TYR A 1 477 ? 0.790 7.892 25.774 1.00 83.00 477 TYR A CA 1
ATOM 3666 C C . TYR A 1 477 ? 0.025 6.558 25.805 1.00 83.00 477 TYR A C 1
ATOM 3668 O O . TYR A 1 477 ? -0.837 6.368 26.660 1.00 83.00 477 TYR A O 1
ATOM 3676 N N . ASN A 1 478 ? 0.398 5.579 24.981 1.00 76.31 478 ASN A N 1
ATOM 3677 C CA . ASN A 1 478 ? -0.076 4.207 25.144 1.00 76.31 478 ASN A CA 1
ATOM 3678 C C . ASN A 1 478 ? 0.642 3.440 26.255 1.00 76.31 478 ASN A C 1
ATOM 3680 O O . ASN A 1 478 ? 0.060 2.493 26.777 1.00 76.31 478 ASN A O 1
ATOM 3684 N N . ASP A 1 479 ? 1.828 3.879 26.683 1.00 78.12 479 ASP A N 1
ATOM 3685 C CA . ASP A 1 479 ? 2.527 3.346 27.863 1.00 78.12 479 ASP A CA 1
ATOM 3686 C C . ASP A 1 479 ? 2.525 4.306 29.077 1.00 78.12 479 ASP A C 1
ATOM 3688 O O . ASP A 1 479 ? 2.992 3.936 30.156 1.00 78.12 479 ASP A O 1
ATOM 3692 N N . ASN A 1 480 ? 1.988 5.528 28.940 1.00 83.19 480 ASN A N 1
ATOM 3693 C CA . ASN A 1 480 ? 1.903 6.543 30.002 1.00 83.19 480 ASN A CA 1
ATOM 3694 C C . ASN A 1 480 ? 0.506 7.183 30.032 1.00 83.19 480 ASN A C 1
ATOM 3696 O O . ASN A 1 480 ? 0.052 7.735 29.036 1.00 83.19 480 ASN A O 1
ATOM 3700 N N . SER A 1 481 ? -0.155 7.179 31.188 1.00 88.62 481 SER A N 1
ATOM 3701 C CA . SER A 1 481 ? -1.521 7.696 31.330 1.00 88.62 481 SER A CA 1
ATOM 3702 C C . SER A 1 481 ? -1.689 9.190 31.012 1.00 88.62 481 SER A C 1
ATOM 3704 O O . SER A 1 481 ? -0.810 10.004 31.305 1.00 88.62 481 SER A O 1
ATOM 3706 N N . VAL A 1 482 ? -2.888 9.565 30.559 1.00 92.56 482 VAL A N 1
ATOM 3707 C CA . VAL A 1 482 ? -3.354 10.955 30.409 1.00 92.56 482 VAL A CA 1
ATOM 3708 C C . VAL A 1 482 ? -4.556 11.181 31.324 1.00 92.56 482 VAL A C 1
ATOM 3710 O O . VAL A 1 482 ? -5.485 10.376 31.358 1.00 92.56 482 VAL A O 1
ATOM 3713 N N . TRP A 1 483 ? -4.580 12.292 32.060 1.00 95.25 483 TRP A N 1
ATOM 3714 C CA . TRP A 1 483 ? -5.754 12.675 32.848 1.00 95.25 483 TRP A CA 1
ATOM 3715 C C . TRP A 1 483 ? -6.761 13.405 31.969 1.00 95.25 483 TRP A C 1
ATOM 3717 O O . TRP A 1 483 ? -6.393 14.307 31.220 1.00 95.25 483 TRP A O 1
ATOM 3727 N N . ALA A 1 484 ? -8.037 13.039 32.073 1.00 96.06 484 ALA A N 1
ATOM 3728 C CA . ALA A 1 484 ? -9.101 13.518 31.199 1.00 96.06 484 ALA A CA 1
ATOM 3729 C C . ALA A 1 484 ? -10.375 13.908 31.963 1.00 96.06 484 ALA A C 1
ATOM 3731 O O . ALA A 1 484 ? -10.586 13.537 33.118 1.00 96.06 484 ALA A O 1
ATOM 3732 N N . SER A 1 485 ? -11.242 14.682 31.305 1.00 96.69 485 SER A N 1
ATOM 3733 C CA . SER A 1 485 ? -12.634 14.891 31.733 1.00 96.69 485 SER A CA 1
ATOM 3734 C C . SER A 1 485 ? -13.528 15.270 30.549 1.00 96.69 485 SER A C 1
ATOM 3736 O O . SER A 1 485 ? -13.046 15.715 29.502 1.00 96.69 485 SER A O 1
ATOM 3738 N N . SER A 1 486 ? -14.838 15.108 30.721 1.00 95.56 486 SER A N 1
ATOM 3739 C CA . SER A 1 486 ? -15.852 15.358 29.695 1.00 95.56 486 SER A CA 1
ATOM 3740 C C . SER A 1 486 ? -16.966 16.286 30.188 1.00 95.56 486 SER A C 1
ATOM 3742 O O . SER A 1 486 ? -16.938 16.781 31.318 1.00 95.56 486 SER A O 1
ATOM 3744 N N . ALA A 1 487 ? -17.948 16.577 29.330 1.00 94.44 487 ALA A N 1
ATOM 3745 C CA . ALA A 1 487 ? -19.090 17.410 29.710 1.00 94.44 487 ALA A CA 1
ATOM 3746 C C . ALA A 1 487 ? -20.060 16.667 30.650 1.00 94.44 487 ALA A C 1
ATOM 3748 O O . ALA A 1 487 ? -20.637 17.288 31.542 1.00 94.44 487 ALA A O 1
ATOM 3749 N N . ALA A 1 488 ? -20.202 15.349 30.482 1.00 93.75 488 ALA A N 1
ATOM 3750 C CA . ALA A 1 488 ? -20.979 14.484 31.366 1.00 93.75 488 ALA A CA 1
ATOM 3751 C C . ALA A 1 488 ? -20.212 14.123 32.653 1.00 93.75 488 ALA A C 1
ATOM 3753 O O . ALA A 1 488 ? -20.786 14.174 33.740 1.00 93.75 488 ALA A O 1
ATOM 3754 N N . SER A 1 489 ? -18.908 13.832 32.554 1.00 91.31 489 SER A N 1
ATOM 3755 C CA . SER A 1 489 ? -18.051 13.526 33.705 1.00 91.31 489 SER A CA 1
ATOM 3756 C C . SER A 1 489 ? -17.014 14.627 33.933 1.00 91.31 489 SER A C 1
ATOM 3758 O O . SER A 1 489 ? -15.904 14.612 33.400 1.00 91.31 489 SER A O 1
ATOM 3760 N N . THR A 1 490 ? -17.397 15.607 34.757 1.00 90.81 490 THR A N 1
ATOM 3761 C CA . THR A 1 490 ? -16.555 16.760 35.129 1.00 90.81 490 THR A CA 1
ATOM 3762 C C . THR A 1 490 ? -15.563 16.466 36.259 1.00 90.81 490 THR A C 1
ATOM 3764 O O . THR A 1 490 ? -14.719 17.307 36.567 1.00 90.81 490 THR A O 1
ATOM 3767 N N . THR A 1 491 ? -15.644 15.285 36.882 1.00 94.12 491 THR A N 1
ATOM 3768 C CA . THR A 1 491 ? -14.615 14.801 37.812 1.00 94.12 491 THR A CA 1
ATOM 3769 C C . THR A 1 491 ? -13.500 14.156 36.993 1.00 94.12 491 THR A C 1
ATOM 3771 O O . THR A 1 491 ? -13.803 13.228 36.248 1.00 94.12 491 THR A O 1
ATOM 3774 N N . PRO A 1 492 ? -12.234 14.594 37.117 1.00 95.44 492 PRO A N 1
ATOM 3775 C CA . PRO A 1 492 ? -11.164 14.033 36.307 1.00 95.44 492 PRO A CA 1
ATOM 3776 C C . PRO A 1 492 ? -10.912 12.560 36.619 1.00 95.44 492 PRO A C 1
ATOM 3778 O O . PRO A 1 492 ? -10.901 12.165 37.793 1.00 95.44 492 PRO A O 1
ATOM 3781 N N . TYR A 1 493 ? -10.657 11.792 35.567 1.00 94.00 493 TYR A N 1
ATOM 3782 C CA . TYR A 1 493 ? -10.286 10.382 35.598 1.00 94.00 493 TYR A CA 1
ATOM 3783 C C . TYR A 1 493 ? -9.006 10.160 34.788 1.00 94.00 493 TYR A C 1
ATOM 3785 O O . TYR A 1 493 ? -8.634 10.973 33.945 1.00 94.00 493 TYR A O 1
ATOM 3793 N N . GLU A 1 494 ? -8.317 9.066 35.084 1.00 92.50 494 GLU A N 1
ATOM 3794 C CA . GLU A 1 494 ? -7.100 8.659 34.392 1.00 92.50 494 GLU A CA 1
ATOM 3795 C C . GLU A 1 494 ? -7.460 7.733 33.226 1.00 92.50 494 GLU A C 1
ATOM 3797 O O . GLU A 1 494 ? -8.197 6.762 33.412 1.00 92.50 494 GLU A O 1
ATOM 3802 N N . LEU A 1 495 ? -6.949 8.044 32.037 1.00 90.75 495 LEU A N 1
ATOM 3803 C CA . LEU A 1 495 ? -7.021 7.212 30.842 1.00 90.75 495 LEU A CA 1
ATOM 3804 C C . LEU A 1 495 ? -5.643 6.644 30.513 1.00 90.75 495 LEU A C 1
ATOM 3806 O O . LEU A 1 495 ? -4.609 7.239 30.814 1.00 90.75 495 LEU A O 1
ATOM 3810 N N . TRP A 1 496 ? -5.662 5.488 29.870 1.00 87.88 496 TRP A N 1
ATOM 3811 C CA . TRP A 1 496 ? -4.507 4.746 29.381 1.00 87.88 496 TRP A CA 1
ATOM 3812 C C . T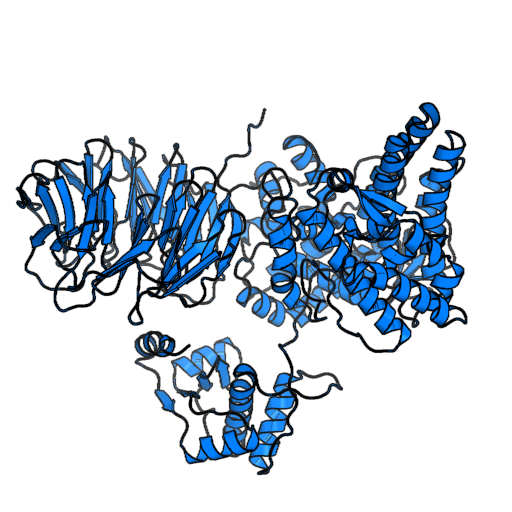RP A 1 496 ? -4.773 4.399 27.909 1.00 87.88 496 TRP A C 1
ATOM 3814 O O . TRP A 1 496 ? -5.913 4.506 27.456 1.00 87.88 496 TRP A O 1
ATOM 3824 N N . GLY A 1 497 ? -3.740 4.071 27.140 1.00 83.75 497 GLY A N 1
ATOM 3825 C CA . GLY A 1 497 ? -3.908 3.705 25.732 1.00 83.75 497 GLY A CA 1
ATOM 3826 C C . GLY A 1 497 ? -4.204 2.229 25.530 1.00 83.75 497 GLY A C 1
ATOM 3827 O O . GLY A 1 497 ? -4.164 1.459 26.486 1.00 83.75 497 GLY A O 1
ATOM 3828 N N . ASP A 1 498 ? -4.464 1.859 24.282 1.00 74.88 498 ASP A N 1
ATOM 3829 C CA . ASP A 1 498 ? -5.037 0.598 23.797 1.00 74.88 498 ASP A CA 1
ATOM 3830 C C . ASP A 1 498 ? -4.542 -0.605 24.619 1.00 74.88 498 ASP A C 1
ATOM 3832 O O . ASP A 1 498 ? -5.184 -1.013 25.593 1.00 74.88 498 ASP A O 1
ATOM 3836 N N . SER A 1 499 ? -3.317 -1.079 24.375 1.00 70.94 499 SER A N 1
ATOM 3837 C CA . SER A 1 499 ? -2.828 -2.289 25.049 1.00 70.94 499 SER A CA 1
ATOM 3838 C C . SER A 1 499 ? -2.515 -2.140 26.553 1.00 70.94 499 SER A C 1
ATOM 3840 O O . SER A 1 499 ? -2.100 -3.116 27.183 1.00 70.94 499 SER A O 1
ATOM 3842 N N . THR A 1 500 ? -2.693 -0.959 27.162 1.00 81.12 500 THR A N 1
ATOM 3843 C CA . THR A 1 500 ? -2.507 -0.740 28.612 1.00 81.12 500 THR A CA 1
ATOM 3844 C C . THR A 1 500 ? -3.789 -0.410 29.377 1.00 81.12 500 THR A C 1
ATOM 3846 O O . THR A 1 500 ? -3.787 -0.520 30.609 1.00 81.12 500 THR A O 1
ATOM 3849 N N . LEU A 1 501 ? -4.902 -0.111 28.697 1.00 84.19 501 LEU A N 1
ATOM 3850 C CA . LEU A 1 501 ? -6.206 0.241 29.278 1.00 84.19 501 LEU A CA 1
ATOM 3851 C C . LEU A 1 501 ? -6.750 -0.826 30.243 1.00 84.19 501 LEU A C 1
ATOM 3853 O O . LEU A 1 501 ? -7.414 -0.504 31.228 1.00 84.19 501 LEU A O 1
ATOM 3857 N N . LEU A 1 502 ? -6.410 -2.094 29.996 1.00 84.69 502 LEU A N 1
ATOM 3858 C CA . LEU A 1 502 ? -6.793 -3.252 30.812 1.00 84.69 502 LEU A CA 1
ATOM 3859 C C . LEU A 1 502 ? -5.595 -3.923 31.522 1.00 84.69 502 LEU A C 1
ATOM 3861 O O . LEU A 1 502 ? -5.708 -5.052 32.001 1.00 84.69 502 LEU A O 1
ATOM 3865 N N . SER A 1 503 ? -4.446 -3.244 31.617 1.00 72.00 503 SER A N 1
ATOM 3866 C CA . SER A 1 503 ? -3.193 -3.816 32.149 1.00 72.00 503 SER A CA 1
ATOM 3867 C C . SER A 1 503 ? -3.267 -4.272 33.611 1.00 72.00 503 SER A C 1
ATOM 3869 O O . SER A 1 503 ? -2.579 -5.218 34.001 1.00 72.00 503 SER A O 1
ATOM 3871 N N . GLY A 1 504 ? -4.095 -3.624 34.436 1.00 61.91 504 GLY A N 1
ATOM 3872 C CA . GLY A 1 504 ? -4.112 -3.837 35.887 1.00 61.91 504 GLY A CA 1
ATOM 3873 C C . GLY A 1 504 ? -3.297 -2.804 36.677 1.00 61.91 504 GLY A C 1
ATOM 3874 O O . GLY A 1 504 ? -3.256 -2.880 37.906 1.00 61.91 504 GLY A O 1
ATOM 3875 N N . ALA A 1 505 ? -2.645 -1.856 35.993 1.00 63.41 505 ALA A N 1
ATOM 3876 C CA . ALA A 1 505 ? -1.964 -0.708 36.602 1.00 63.41 505 ALA A CA 1
ATOM 3877 C C . ALA A 1 505 ? -2.896 0.507 36.804 1.00 63.41 505 ALA A C 1
ATOM 3879 O O . ALA A 1 505 ? -2.491 1.511 37.385 1.00 63.41 505 ALA A O 1
ATOM 3880 N N . ASN A 1 506 ? -4.131 0.417 36.305 1.00 64.81 506 ASN A N 1
ATOM 3881 C CA . ASN A 1 506 ? -5.020 1.542 36.050 1.00 64.81 506 ASN A CA 1
ATOM 3882 C C . ASN A 1 506 ? -5.883 1.921 37.266 1.00 64.81 506 ASN A C 1
ATOM 3884 O O . ASN A 1 506 ? -6.294 1.076 38.069 1.00 64.81 506 ASN A O 1
ATOM 3888 N N . GLY A 1 507 ? -6.320 3.180 37.318 1.00 75.81 507 GLY A N 1
ATOM 3889 C CA . GLY A 1 507 ? -7.573 3.516 37.991 1.00 75.81 507 GLY A CA 1
ATOM 3890 C C . GLY A 1 507 ? -8.786 3.005 37.198 1.00 75.81 507 GLY A C 1
ATOM 3891 O O . GLY A 1 507 ? -8.940 3.321 36.023 1.00 75.81 507 GLY A O 1
ATOM 3892 N N . GLY A 1 508 ? -9.712 2.286 37.844 1.00 88.06 508 GLY A N 1
ATOM 3893 C CA . GLY A 1 508 ? -10.903 1.735 37.169 1.00 88.06 508 GLY A CA 1
ATOM 3894 C C . GLY A 1 508 ? -11.867 2.774 36.568 1.00 88.06 508 GLY A C 1
ATOM 3895 O O . GLY A 1 508 ? -12.705 2.423 35.746 1.00 88.06 508 GLY A O 1
ATOM 3896 N N . ALA A 1 509 ? -11.744 4.052 36.947 1.00 92.19 509 ALA A N 1
ATOM 3897 C CA . ALA A 1 509 ? -12.641 5.125 36.514 1.00 92.19 509 ALA A CA 1
ATOM 3898 C C . ALA A 1 509 ? -12.566 5.434 35.006 1.00 92.19 509 ALA A C 1
ATOM 3900 O O . ALA A 1 509 ? -13.591 5.771 34.420 1.00 92.19 509 ALA A O 1
ATOM 3901 N N . GLY A 1 510 ? -11.389 5.306 34.380 1.00 91.94 510 GLY A N 1
ATOM 3902 C CA . GLY A 1 510 ? -11.238 5.499 32.933 1.00 91.94 510 GLY A CA 1
ATOM 3903 C C . GLY A 1 510 ? -11.966 4.416 32.144 1.00 91.94 510 GLY A C 1
ATOM 3904 O O . GLY A 1 510 ? -12.861 4.711 31.362 1.00 91.94 510 GLY A O 1
ATOM 3905 N N . VAL A 1 511 ? -11.664 3.152 32.455 1.00 93.25 511 VAL A N 1
ATOM 3906 C CA . VAL A 1 511 ? -12.309 1.966 31.864 1.00 93.25 511 VAL A CA 1
ATOM 3907 C C . VAL A 1 511 ? -13.828 1.981 32.060 1.00 93.25 511 VAL A C 1
ATOM 3909 O O . VAL A 1 511 ? -14.573 1.655 31.137 1.00 93.25 511 VAL A O 1
ATOM 3912 N N . GLN A 1 512 ? -14.294 2.398 33.243 1.00 94.81 512 GLN A N 1
ATOM 3913 C CA . GLN A 1 512 ? -15.717 2.594 33.510 1.00 94.81 512 GLN A CA 1
ATOM 3914 C C . GLN A 1 512 ? -16.321 3.660 32.582 1.00 94.81 512 GLN A C 1
ATOM 3916 O O . GLN A 1 512 ? -17.344 3.394 31.958 1.00 94.81 512 GLN A O 1
ATOM 3921 N N . ALA A 1 513 ? -15.683 4.828 32.443 1.00 94.75 513 ALA A N 1
ATOM 3922 C CA . ALA A 1 513 ? -16.172 5.902 31.580 1.00 94.75 513 ALA A CA 1
ATOM 3923 C C . ALA A 1 513 ? -16.244 5.488 30.098 1.00 94.75 513 ALA A C 1
ATOM 3925 O O . ALA A 1 513 ? -17.245 5.789 29.444 1.00 94.75 513 ALA A O 1
ATOM 3926 N N . THR A 1 514 ? -15.246 4.762 29.580 1.00 94.38 514 THR A N 1
ATOM 3927 C CA . THR A 1 514 ? -15.264 4.220 28.209 1.00 94.38 514 THR A CA 1
ATOM 3928 C C . THR A 1 514 ? -16.420 3.235 28.024 1.00 94.38 514 THR A C 1
ATOM 3930 O O . THR A 1 514 ? -17.281 3.433 27.169 1.00 94.38 514 THR A O 1
ATOM 3933 N N . SER A 1 515 ? -16.489 2.205 28.874 1.00 95.31 515 SER A N 1
ATOM 3934 C CA . SER A 1 515 ? -17.456 1.108 28.748 1.00 95.31 515 SER A CA 1
ATOM 3935 C C . SER A 1 515 ? -18.909 1.553 28.966 1.00 95.31 515 SER A C 1
ATOM 3937 O O . SER A 1 515 ? -19.788 1.141 28.212 1.00 95.31 515 SER A O 1
ATOM 3939 N N . GLU A 1 516 ? -19.180 2.453 29.919 1.00 96.12 516 GLU A N 1
ATOM 3940 C CA . GLU A 1 516 ? -20.520 3.041 30.092 1.00 96.12 516 GLU A CA 1
ATOM 3941 C C . GLU A 1 516 ? -20.932 3.901 28.884 1.00 96.12 516 GLU A C 1
ATOM 3943 O O . GLU A 1 516 ? -22.116 3.981 28.557 1.00 96.12 516 GLU A O 1
ATOM 3948 N N . THR A 1 517 ? -19.973 4.513 28.180 1.00 97.12 517 THR A N 1
ATOM 3949 C CA . THR A 1 517 ? -20.249 5.313 26.975 1.00 97.12 517 THR A CA 1
ATOM 3950 C C . THR A 1 517 ? -20.519 4.428 25.755 1.00 97.12 517 THR A C 1
ATOM 3952 O O . THR A 1 517 ? -21.454 4.713 25.005 1.00 97.12 517 THR A O 1
ATOM 3955 N N . ALA A 1 518 ? -19.784 3.322 25.592 1.00 96.19 518 ALA A N 1
ATOM 3956 C CA . ALA A 1 518 ? -20.055 2.308 24.567 1.00 96.19 518 ALA A CA 1
ATOM 3957 C C . ALA A 1 518 ? -21.424 1.635 24.791 1.00 96.19 518 ALA A C 1
ATOM 3959 O O . ALA A 1 518 ? -22.241 1.544 23.876 1.00 96.19 518 ALA A O 1
ATOM 3960 N N . GLN A 1 519 ? -21.749 1.262 26.033 1.00 95.94 519 GLN A N 1
ATOM 3961 C CA . GLN A 1 519 ? -23.061 0.697 26.373 1.00 95.94 519 GLN A CA 1
ATOM 3962 C C . GLN A 1 519 ? -24.209 1.692 26.136 1.00 95.94 519 GLN A C 1
ATOM 3964 O O . GLN A 1 519 ? -25.252 1.289 25.628 1.00 95.94 519 GLN A O 1
ATOM 3969 N N . LEU A 1 520 ? -24.020 2.990 26.412 1.00 97.62 520 LEU A N 1
ATOM 3970 C CA . LEU A 1 520 ? -25.002 4.036 26.085 1.00 97.62 520 LEU A CA 1
ATOM 3971 C C . LEU A 1 520 ? -25.188 4.217 24.562 1.00 97.62 520 LEU A C 1
ATOM 3973 O O . LEU A 1 520 ? -26.294 4.517 24.105 1.00 97.62 520 LEU A O 1
ATOM 3977 N N . SER A 1 521 ? -24.126 4.018 23.773 1.00 97.75 521 SER A N 1
ATOM 3978 C CA . SER A 1 521 ? -24.181 3.963 22.305 1.00 97.75 521 SER A CA 1
ATOM 3979 C C . SER A 1 521 ? -25.107 2.822 21.855 1.00 97.75 521 SER A C 1
ATOM 3981 O O . SER A 1 521 ? -26.126 3.060 21.199 1.00 97.75 521 SER A O 1
ATOM 3983 N N . GLN A 1 522 ? -24.839 1.603 22.337 1.00 97.31 522 GLN A N 1
ATOM 3984 C CA . GLN A 1 522 ? -25.598 0.392 22.004 1.00 97.31 522 GLN A CA 1
ATOM 3985 C C . GLN A 1 522 ? -27.043 0.403 22.522 1.00 97.31 522 GLN A C 1
ATOM 3987 O O . GLN A 1 522 ? -27.940 -0.079 21.829 1.00 97.31 522 GLN A O 1
ATOM 3992 N N . GLU A 1 523 ? -27.301 0.953 23.714 1.00 97.75 523 GLU A N 1
ATOM 3993 C CA . GLU A 1 523 ? -28.655 1.102 24.266 1.00 97.75 523 GLU A CA 1
ATOM 3994 C C . GLU A 1 523 ? -29.522 1.968 23.343 1.00 97.75 523 GLU A C 1
ATOM 3996 O O . GLU A 1 523 ? -30.676 1.627 23.077 1.00 97.75 523 GLU A O 1
ATOM 4001 N N . ALA A 1 524 ? -28.946 3.020 22.750 1.00 98.31 524 ALA A N 1
ATOM 4002 C CA . ALA A 1 524 ? -29.644 3.848 21.774 1.00 98.31 524 ALA A CA 1
ATOM 4003 C C . ALA A 1 524 ? -30.038 3.068 20.505 1.00 98.31 524 ALA A C 1
ATOM 4005 O O . ALA A 1 524 ? -31.116 3.301 19.956 1.00 98.31 524 ALA A O 1
ATOM 4006 N N . LEU A 1 525 ? -29.201 2.132 20.039 1.00 98.12 525 LEU A N 1
ATOM 4007 C CA . LEU A 1 525 ? -29.537 1.265 18.905 1.00 98.12 525 LEU A CA 1
ATOM 4008 C C . LEU A 1 525 ? -30.582 0.205 19.285 1.00 98.12 525 LEU A C 1
ATOM 4010 O O . LEU A 1 525 ? -31.506 -0.052 18.513 1.00 98.12 525 LEU A O 1
ATOM 4014 N N . LEU A 1 526 ? -30.478 -0.375 20.485 1.00 97.81 526 LEU A N 1
ATOM 4015 C CA . LEU A 1 526 ? -31.436 -1.345 21.026 1.00 97.81 526 LEU A CA 1
ATOM 4016 C C . LEU A 1 526 ? -32.834 -0.736 21.211 1.00 97.81 526 LEU A C 1
ATOM 4018 O O . LEU A 1 526 ? -33.819 -1.373 20.833 1.00 97.81 526 LEU A O 1
ATOM 4022 N N . GLU A 1 527 ? -32.938 0.497 21.723 1.00 98.50 527 GLU A N 1
ATOM 4023 C CA . GLU A 1 527 ? -34.210 1.230 21.800 1.00 98.50 527 GLU A CA 1
ATOM 4024 C C . GLU A 1 527 ? -34.832 1.413 20.401 1.00 98.50 527 GLU A C 1
ATOM 4026 O O . GLU A 1 527 ? -36.029 1.156 20.230 1.00 98.50 527 GLU A O 1
ATOM 4031 N N . ILE A 1 528 ? -34.035 1.779 19.384 1.00 98.62 528 ILE A N 1
ATOM 4032 C CA . ILE A 1 528 ? -34.528 1.960 18.006 1.00 98.62 528 ILE A CA 1
ATOM 4033 C C . ILE A 1 528 ? -34.970 0.625 17.395 1.00 98.62 528 ILE A C 1
ATOM 4035 O O . ILE A 1 528 ? -36.075 0.546 16.865 1.00 98.62 528 ILE A O 1
ATOM 4039 N N . LEU A 1 529 ? -34.166 -0.437 17.492 1.00 98.25 529 LEU A N 1
ATOM 4040 C CA . LEU A 1 529 ? -34.541 -1.761 16.979 1.00 98.25 529 LEU A CA 1
ATOM 4041 C C . LEU A 1 529 ? -35.805 -2.300 17.674 1.00 98.25 529 LEU A C 1
ATOM 4043 O O . LEU A 1 529 ? -36.663 -2.906 17.030 1.00 98.25 529 LEU A O 1
ATOM 4047 N N . GLY A 1 530 ? -35.956 -2.048 18.978 1.00 98.00 530 GLY A N 1
ATOM 4048 C CA . GLY A 1 530 ? -37.099 -2.500 19.771 1.00 98.00 530 GLY A CA 1
ATOM 4049 C C . GLY A 1 530 ? -38.376 -1.663 19.619 1.00 98.00 530 GLY A C 1
ATOM 4050 O O . GLY A 1 530 ? -39.469 -2.214 19.753 1.00 98.00 530 GLY A O 1
ATOM 4051 N N . THR A 1 531 ? -38.273 -0.355 19.349 1.00 97.69 531 THR A N 1
ATOM 4052 C CA . THR A 1 531 ? -39.415 0.589 19.430 1.00 97.69 531 THR A CA 1
ATOM 4053 C C . THR A 1 531 ? -39.547 1.578 18.264 1.00 97.69 531 THR A C 1
ATOM 4055 O O . THR A 1 531 ? -40.483 2.378 18.241 1.00 97.69 531 THR A O 1
ATOM 4058 N N . GLY A 1 532 ? -38.603 1.575 17.321 1.00 96.44 532 GLY A N 1
ATOM 4059 C CA . GLY A 1 532 ? -38.506 2.524 16.208 1.00 96.44 532 GLY A CA 1
ATOM 4060 C C . GLY A 1 532 ? -37.956 3.902 16.590 1.00 96.44 532 GLY A C 1
ATOM 4061 O O . GLY A 1 532 ? -37.778 4.749 15.717 1.00 96.44 532 GLY A O 1
ATOM 4062 N N . THR A 1 533 ? -37.686 4.154 17.874 1.00 97.00 533 THR A N 1
ATOM 4063 C CA . THR A 1 533 ? -37.191 5.440 18.395 1.00 97.00 533 THR A CA 1
ATOM 4064 C C . THR A 1 533 ? -36.245 5.231 19.577 1.00 97.00 533 THR A C 1
ATOM 4066 O O . THR A 1 533 ? -36.172 4.143 20.126 1.00 97.00 533 THR A O 1
ATOM 4069 N N . THR A 1 534 ? -35.536 6.276 19.997 1.00 98.00 534 THR A N 1
ATOM 4070 C CA . THR A 1 534 ? -34.764 6.281 21.249 1.00 98.00 534 THR A CA 1
ATOM 4071 C C . THR A 1 534 ? -34.828 7.661 21.890 1.00 98.00 534 THR A C 1
ATOM 4073 O O . THR A 1 534 ? -34.944 8.673 21.189 1.00 98.00 534 THR A O 1
ATOM 4076 N N . SER A 1 535 ? -34.741 7.712 23.219 1.00 97.50 535 SER A N 1
ATOM 4077 C CA . SER A 1 535 ? -34.550 8.965 23.959 1.00 97.50 535 SER A CA 1
ATOM 4078 C C . SER A 1 535 ? -33.080 9.406 24.026 1.00 97.50 535 SER A C 1
ATOM 4080 O O . SER A 1 535 ? -32.799 10.568 24.322 1.00 97.50 535 SER A O 1
ATOM 4082 N N . ILE A 1 536 ? -32.144 8.506 23.707 1.00 98.12 536 ILE A N 1
ATOM 4083 C CA . ILE A 1 536 ? -30.700 8.729 23.760 1.00 98.12 536 ILE A CA 1
ATOM 4084 C C . ILE A 1 536 ? -30.246 9.396 22.457 1.00 98.12 536 ILE A C 1
ATOM 4086 O O . ILE A 1 536 ? -30.193 8.794 21.375 1.00 98.12 536 ILE A O 1
ATOM 4090 N N . THR A 1 537 ? -29.919 10.682 22.548 1.00 96.25 537 THR A N 1
ATOM 4091 C CA . THR A 1 537 ? -29.415 11.469 21.418 1.00 96.25 537 THR A CA 1
ATOM 4092 C C . THR A 1 537 ? -27.905 11.324 21.241 1.00 96.25 537 THR A C 1
ATOM 4094 O O . THR A 1 537 ? -27.152 11.180 22.204 1.00 96.25 537 THR A O 1
ATOM 4097 N N . THR A 1 538 ? -27.444 11.474 19.999 1.00 94.06 538 THR A N 1
ATOM 4098 C CA . THR A 1 538 ? -26.022 11.585 19.638 1.00 94.06 538 THR A CA 1
ATOM 4099 C C . THR A 1 538 ? -25.287 12.626 20.493 1.00 94.06 538 THR A C 1
ATOM 4101 O O . THR A 1 538 ? -24.160 12.393 20.914 1.00 94.06 538 THR A O 1
ATOM 4104 N N . ALA A 1 539 ? -25.947 13.743 20.826 1.00 93.38 539 ALA A N 1
ATOM 4105 C CA . ALA A 1 539 ? -25.389 14.804 21.664 1.00 93.38 539 ALA A CA 1
ATOM 4106 C C . ALA A 1 539 ? -25.180 14.393 23.137 1.00 93.38 539 ALA A C 1
ATOM 4108 O O . ALA A 1 539 ? -24.243 14.877 23.768 1.00 93.38 539 ALA A O 1
ATOM 4109 N N . GLN A 1 540 ? -26.009 13.495 23.687 1.00 95.88 540 GLN A N 1
ATOM 4110 C CA . GLN A 1 540 ? -25.790 12.937 25.030 1.00 95.88 540 GLN A CA 1
ATOM 4111 C C . GLN A 1 540 ? -24.567 12.018 25.046 1.00 95.88 540 GLN A C 1
ATOM 4113 O O . GLN A 1 540 ? -23.709 12.185 25.906 1.00 95.88 540 GLN A O 1
ATOM 4118 N N . ILE A 1 541 ? -24.439 11.120 24.064 1.00 96.81 541 ILE A N 1
ATOM 4119 C CA . ILE A 1 541 ? -23.282 10.216 23.959 1.00 96.81 541 ILE A CA 1
ATOM 4120 C C . ILE A 1 541 ? -21.992 11.034 23.750 1.00 96.81 541 ILE A C 1
ATOM 4122 O O . ILE A 1 541 ? -21.028 10.879 24.495 1.00 96.81 541 ILE A O 1
ATOM 4126 N N . ARG A 1 542 ? -22.003 12.024 22.843 1.00 93.81 542 ARG A N 1
ATOM 4127 C CA . ARG A 1 542 ? -20.879 12.961 22.632 1.00 93.81 542 ARG A CA 1
ATOM 4128 C C . ARG A 1 542 ? -20.480 13.751 23.879 1.00 93.81 542 ARG A C 1
ATOM 4130 O O . ARG A 1 542 ? -19.315 14.113 24.000 1.00 93.81 542 ARG A O 1
ATOM 4137 N N . ALA A 1 543 ? -21.397 14.009 24.814 1.00 95.25 543 ALA A N 1
ATOM 4138 C CA . ALA A 1 543 ? -21.070 14.704 26.059 1.00 95.25 543 ALA A CA 1
ATOM 4139 C C . ALA A 1 543 ? -20.164 13.878 26.994 1.00 95.25 543 ALA A C 1
ATOM 4141 O O . ALA A 1 543 ? -19.511 14.459 27.865 1.00 95.25 543 ALA A O 1
ATOM 4142 N N . HIS A 1 544 ? -20.103 12.552 26.825 1.00 96.31 544 HIS A N 1
ATOM 4143 C CA . HIS A 1 544 ? -19.228 11.672 27.601 1.00 96.31 544 HIS A CA 1
ATOM 4144 C C . HIS A 1 544 ? -17.777 11.653 27.106 1.00 96.31 544 HIS A C 1
ATOM 4146 O O . HIS A 1 544 ? -16.886 11.409 27.919 1.00 96.31 544 HIS A O 1
ATOM 4152 N N . PHE A 1 545 ? -17.538 11.949 25.825 1.00 95.75 545 PHE A N 1
ATOM 4153 C CA . PHE A 1 545 ? -16.208 11.921 25.211 1.00 95.75 545 PHE A CA 1
ATOM 4154 C C . PHE A 1 545 ? -15.283 12.960 25.885 1.00 95.75 545 PHE A C 1
ATOM 4156 O O . PHE A 1 545 ? -15.748 14.063 26.206 1.00 95.75 545 PHE A O 1
ATOM 4163 N N . PRO A 1 546 ? -13.984 12.669 26.092 1.00 95.75 546 PRO A N 1
ATOM 4164 C CA . PRO A 1 546 ? -13.028 13.617 26.660 1.00 95.75 546 PRO A CA 1
ATOM 4165 C C . PRO A 1 546 ? -12.994 14.949 25.900 1.00 95.75 546 PRO A C 1
ATOM 4167 O O . PRO A 1 546 ? -12.670 15.001 24.720 1.00 95.75 546 PRO A O 1
ATOM 4170 N N . THR A 1 547 ? -13.295 16.056 26.579 1.00 95.00 547 THR A N 1
ATOM 4171 C CA . THR A 1 547 ? -13.169 17.423 26.021 1.00 95.00 547 THR A CA 1
ATOM 4172 C C . THR A 1 547 ? -12.002 18.197 26.633 1.00 95.00 547 THR A C 1
ATOM 4174 O O . THR A 1 547 ? -11.674 19.309 26.202 1.00 95.00 547 THR A O 1
ATOM 4177 N N . LYS A 1 548 ? -11.348 17.594 27.630 1.00 97.00 548 LYS A N 1
ATOM 4178 C CA . LYS A 1 548 ? -10.155 18.092 28.303 1.00 97.00 548 LYS A CA 1
ATOM 4179 C C . LYS A 1 548 ? -9.169 16.965 28.561 1.00 97.00 548 LYS A C 1
ATOM 4181 O O . LYS A 1 548 ? -9.594 15.868 28.918 1.00 97.00 548 LYS A O 1
ATOM 4186 N N . ALA A 1 549 ? -7.885 17.291 28.482 1.00 97.12 549 ALA A N 1
ATOM 4187 C CA . ALA A 1 549 ? -6.777 16.403 28.812 1.00 97.12 549 ALA A CA 1
ATOM 4188 C C . ALA A 1 549 ? -5.642 17.172 29.516 1.00 97.12 549 ALA A C 1
ATOM 4190 O O . ALA A 1 549 ? -5.574 18.404 29.438 1.00 97.12 549 ALA A O 1
ATOM 4191 N N . GLY A 1 550 ? -4.777 16.458 30.232 1.00 95.81 550 GLY A N 1
ATOM 4192 C CA . GLY A 1 550 ? -3.665 17.020 30.995 1.00 95.81 550 GLY A CA 1
ATOM 4193 C C . GLY A 1 550 ? -2.710 15.945 31.533 1.00 95.81 550 GLY A C 1
ATOM 4194 O O . GLY A 1 550 ? -3.039 14.757 31.507 1.00 95.81 550 GLY A O 1
ATOM 4195 N N . PRO A 1 551 ? -1.530 16.347 32.041 1.00 92.94 551 PRO A N 1
ATOM 4196 C CA . PRO A 1 551 ? -0.538 15.420 32.586 1.00 92.94 551 PRO A CA 1
ATOM 4197 C C . PRO A 1 551 ? -0.920 14.903 33.982 1.00 92.94 551 PRO A C 1
ATOM 4199 O O . PRO A 1 551 ? -0.410 13.879 34.425 1.00 92.94 551 PRO A O 1
ATOM 4202 N N . ASP A 1 552 ? -1.804 15.615 34.684 1.00 93.62 552 ASP A N 1
ATOM 4203 C CA . ASP A 1 552 ? -2.304 15.253 36.002 1.00 93.62 552 ASP A CA 1
ATOM 4204 C C . ASP A 1 552 ? -3.743 15.753 36.215 1.00 93.62 552 ASP A C 1
ATOM 4206 O O . ASP A 1 552 ? -4.323 16.471 35.393 1.00 93.62 552 ASP A O 1
ATOM 4210 N N . ARG A 1 553 ? -4.311 15.351 37.353 1.00 93.50 553 ARG A N 1
ATOM 4211 C CA . ARG A 1 553 ? -5.689 15.608 37.774 1.00 93.50 553 ARG A CA 1
ATOM 4212 C C . ARG A 1 553 ? -6.073 17.087 37.874 1.00 93.50 553 ARG A C 1
ATOM 4214 O O . ARG A 1 553 ? -7.243 17.414 37.667 1.00 93.50 553 ARG A O 1
ATOM 4221 N N . ASP A 1 554 ? -5.131 17.951 38.235 1.00 95.38 554 ASP A N 1
ATOM 4222 C CA . ASP A 1 554 ? -5.384 19.350 38.581 1.00 95.38 554 ASP A CA 1
ATOM 4223 C C . ASP A 1 554 ? -5.041 20.302 37.411 1.00 95.38 554 ASP A C 1
ATOM 4225 O O . ASP A 1 554 ? -5.611 21.393 37.319 1.00 95.38 554 ASP A O 1
ATOM 4229 N N . HIS A 1 555 ? -4.192 19.875 36.465 1.00 95.44 555 HIS A N 1
ATOM 4230 C CA . HIS A 1 555 ? -3.740 20.657 35.302 1.00 95.44 555 HIS A CA 1
ATOM 4231 C C . HIS A 1 555 ? -4.397 20.238 33.969 1.00 95.44 555 HIS A C 1
ATOM 4233 O O . HIS A 1 555 ? -3.730 19.990 32.964 1.00 95.44 555 HIS A O 1
ATOM 4239 N N . LEU A 1 556 ? -5.732 20.189 33.940 1.00 96.88 556 LEU A N 1
ATOM 4240 C CA . LEU A 1 556 ? -6.510 19.907 32.727 1.00 96.88 556 LEU A CA 1
ATOM 4241 C C . LEU A 1 556 ? -6.675 21.129 31.804 1.00 96.88 556 LEU A C 1
ATOM 4243 O O . LEU A 1 556 ? -7.228 22.160 32.198 1.00 96.88 556 LEU A O 1
ATOM 4247 N N . HIS A 1 557 ? -6.332 20.956 30.529 1.00 96.94 557 HIS A N 1
ATOM 4248 C CA . HIS A 1 557 ? -6.534 21.920 29.444 1.00 96.94 557 HIS A CA 1
ATOM 4249 C C . HIS A 1 557 ? -7.712 21.509 28.539 1.00 96.94 557 HIS A C 1
ATOM 4251 O O . HIS A 1 557 ? -8.134 20.357 28.572 1.00 96.94 557 HIS A O 1
ATOM 4257 N N . SER A 1 558 ? -8.263 22.415 27.712 1.00 96.88 558 SER A N 1
ATOM 4258 C CA . SER A 1 558 ? -9.164 21.990 26.617 1.00 96.88 558 SER A CA 1
ATOM 4259 C C . SER A 1 558 ? -8.399 21.120 25.622 1.00 96.88 558 SER A C 1
ATOM 4261 O O . SER A 1 558 ? -7.195 21.318 25.462 1.00 96.88 558 SER A O 1
ATOM 4263 N N . LEU A 1 559 ? -9.063 20.181 24.940 1.00 95.56 559 LEU A N 1
ATOM 4264 C CA . LEU A 1 559 ? -8.335 19.207 24.120 1.00 95.56 559 LEU A CA 1
ATOM 4265 C C . LEU A 1 559 ? -7.535 19.844 22.963 1.00 95.56 559 LEU A C 1
ATOM 4267 O O . LEU A 1 559 ? -6.414 19.419 22.710 1.00 95.56 559 LEU A O 1
ATOM 4271 N N . GLU A 1 560 ? -8.021 20.933 22.354 1.00 96.06 560 GLU A N 1
ATOM 4272 C CA . GLU A 1 560 ? -7.232 21.721 21.385 1.00 96.06 560 GLU A CA 1
ATOM 4273 C C . GLU A 1 560 ? -5.965 22.332 22.019 1.00 96.06 560 GLU A C 1
ATOM 4275 O O . GLU A 1 560 ? -4.879 22.317 21.428 1.00 96.06 560 GLU A O 1
ATOM 4280 N N . THR A 1 561 ? -6.087 22.868 23.240 1.00 97.06 561 THR A N 1
ATOM 4281 C CA . THR A 1 561 ? -4.952 23.445 23.977 1.00 97.06 561 THR A CA 1
ATOM 4282 C C . THR A 1 561 ? -3.947 22.352 24.328 1.00 97.06 561 THR A C 1
ATOM 4284 O O . THR A 1 561 ? -2.757 22.535 24.091 1.00 97.06 561 THR A O 1
ATOM 4287 N N . TRP A 1 562 ? -4.427 21.208 24.828 1.00 96.19 562 TRP A N 1
ATOM 4288 C CA . TRP A 1 562 ? -3.620 20.032 25.152 1.00 96.19 562 TRP A CA 1
ATOM 4289 C C . TRP A 1 562 ? -2.864 19.497 23.933 1.00 96.19 562 TRP A C 1
ATOM 4291 O O . TRP A 1 562 ? -1.653 19.294 24.014 1.00 96.19 562 TRP A O 1
ATOM 4301 N N . ALA A 1 563 ? -3.548 19.334 22.795 1.00 95.00 563 ALA A N 1
ATOM 4302 C CA . ALA A 1 563 ? -2.920 18.943 21.539 1.00 95.00 563 ALA A CA 1
ATOM 4303 C C . ALA A 1 563 ? -1.823 19.945 21.156 1.00 95.00 563 ALA A C 1
ATOM 4305 O O . ALA A 1 563 ? -0.693 19.547 20.896 1.00 95.00 563 ALA A O 1
ATOM 4306 N N . THR A 1 564 ? -2.112 21.250 21.228 1.00 94.81 564 THR A N 1
ATOM 4307 C CA . THR A 1 564 ? -1.145 22.317 20.911 1.00 94.81 564 THR A CA 1
ATOM 4308 C C . THR A 1 564 ? 0.062 22.329 21.865 1.00 94.81 564 THR A C 1
ATOM 4310 O O . THR A 1 564 ? 1.178 22.606 21.424 1.00 94.81 564 THR A O 1
ATOM 4313 N N . THR A 1 565 ? -0.104 21.983 23.149 1.00 94.25 565 THR A N 1
ATOM 4314 C CA . THR A 1 565 ? 1.019 21.899 24.106 1.00 94.25 565 THR A CA 1
ATOM 4315 C C . THR A 1 565 ? 1.994 20.753 23.830 1.00 94.25 565 THR A C 1
ATOM 4317 O O . THR A 1 565 ? 3.123 20.816 24.311 1.00 94.25 565 THR A O 1
ATOM 4320 N N . GLN A 1 566 ? 1.637 19.762 23.005 1.00 93.88 566 GLN A N 1
ATOM 4321 C CA . GLN A 1 566 ? 2.544 18.656 22.666 1.00 93.88 566 GLN A CA 1
ATOM 4322 C C . GLN A 1 566 ? 3.727 19.077 21.781 1.00 93.88 566 GLN A C 1
ATOM 4324 O O . GLN A 1 566 ? 4.697 18.326 21.671 1.00 93.88 566 GLN A O 1
ATOM 4329 N N . LYS A 1 567 ? 3.695 20.275 21.170 1.00 94.12 567 LYS A N 1
ATOM 4330 C CA . LYS A 1 567 ? 4.697 20.704 20.178 1.00 94.12 567 LYS A CA 1
ATOM 4331 C C . LYS A 1 567 ? 6.135 20.643 20.696 1.00 94.12 567 LYS A C 1
ATOM 4333 O O . LYS A 1 567 ? 7.004 20.173 19.972 1.00 94.12 567 LYS A O 1
ATOM 4338 N N . SER A 1 568 ? 6.400 21.076 21.932 1.00 91.25 568 SER A N 1
ATOM 4339 C CA . SER A 1 568 ? 7.758 21.023 22.500 1.00 91.25 568 SER A CA 1
ATOM 4340 C C . SER A 1 568 ? 8.223 19.589 22.747 1.00 91.25 568 SER A C 1
ATOM 4342 O O . SER A 1 568 ? 9.309 19.232 22.308 1.00 91.25 568 SER A O 1
ATOM 4344 N N . PHE A 1 569 ? 7.371 18.749 23.347 1.00 88.50 569 PHE A N 1
ATOM 4345 C CA . PHE A 1 569 ? 7.680 17.334 23.572 1.00 88.50 569 PHE A CA 1
ATOM 4346 C C . PHE A 1 569 ? 7.981 16.616 22.249 1.00 88.50 569 PHE A C 1
ATOM 4348 O O . PHE A 1 569 ? 8.964 15.889 22.159 1.00 88.50 569 PHE A O 1
ATOM 4355 N N . CYS A 1 570 ? 7.195 16.876 21.198 1.00 88.88 570 CYS A N 1
ATOM 4356 C CA . CYS A 1 570 ? 7.447 16.334 19.862 1.00 88.88 570 CYS A CA 1
ATOM 4357 C C . CYS A 1 570 ? 8.836 16.741 19.339 1.00 88.88 570 CYS A C 1
ATOM 4359 O O . CYS A 1 570 ? 9.617 15.877 18.955 1.00 88.88 570 CYS A O 1
ATOM 4361 N N . MET A 1 571 ? 9.171 18.037 19.379 1.00 89.19 571 MET A N 1
ATOM 4362 C CA . MET A 1 571 ? 10.463 18.560 18.903 1.00 89.19 571 MET A CA 1
ATOM 4363 C C . MET A 1 571 ? 11.661 17.956 19.650 1.00 89.19 571 MET A C 1
ATOM 4365 O O . MET A 1 571 ? 12.661 17.615 19.015 1.00 89.19 571 MET A O 1
ATOM 4369 N N . ASP A 1 572 ? 11.548 17.803 20.973 1.00 85.75 572 ASP A N 1
ATOM 4370 C CA . ASP A 1 572 ? 12.581 17.189 21.810 1.00 85.75 572 ASP A CA 1
ATOM 4371 C C . ASP A 1 572 ? 12.748 15.699 21.452 1.00 85.75 572 ASP A C 1
ATOM 4373 O O . ASP A 1 572 ? 13.855 15.260 21.129 1.00 85.75 572 ASP A O 1
ATOM 4377 N N . ARG A 1 573 ? 11.642 14.936 21.394 1.00 80.25 573 ARG A N 1
ATOM 4378 C CA . ARG A 1 573 ? 11.654 13.510 21.021 1.00 80.25 573 ARG A CA 1
ATOM 4379 C C . ARG A 1 573 ? 12.222 13.271 19.626 1.00 80.25 573 ARG A C 1
ATOM 4381 O O . ARG A 1 573 ? 13.063 12.389 19.477 1.00 80.25 573 ARG A O 1
ATOM 4388 N N . PHE A 1 574 ? 11.821 14.050 18.618 1.00 81.81 574 PHE A N 1
ATOM 4389 C CA . PHE A 1 574 ? 12.338 13.904 17.249 1.00 81.81 574 PHE A CA 1
ATOM 4390 C C . PHE A 1 574 ? 13.876 14.010 17.210 1.00 81.81 574 PHE A C 1
ATOM 4392 O O . PHE A 1 574 ? 14.532 13.294 16.452 1.00 81.81 574 PHE A O 1
ATOM 4399 N N . GLY A 1 575 ? 14.462 14.848 18.076 1.00 74.81 575 GLY A N 1
ATOM 4400 C CA . GLY A 1 575 ? 15.908 14.922 18.290 1.00 74.81 575 GLY A CA 1
ATOM 4401 C C . GLY A 1 575 ? 16.518 13.634 18.855 1.00 74.81 575 GLY A C 1
ATOM 4402 O O . GLY A 1 575 ? 17.541 13.177 18.343 1.00 74.81 575 GLY A O 1
ATOM 4403 N N . GLU A 1 576 ? 15.892 13.034 19.872 1.00 71.44 576 GLU A N 1
ATOM 4404 C CA . GLU A 1 576 ? 16.373 11.817 20.549 1.00 71.44 576 GLU A CA 1
ATOM 4405 C C . GLU A 1 576 ? 16.461 10.604 19.608 1.00 71.44 576 GLU A C 1
ATOM 4407 O O . GLU A 1 576 ? 17.492 9.932 19.574 1.00 71.44 576 GLU A O 1
ATOM 4412 N N . PHE A 1 577 ? 15.416 10.333 18.812 1.00 63.62 577 PHE A N 1
ATOM 4413 C CA . PHE A 1 577 ? 15.375 9.167 17.913 1.00 63.62 577 PHE A CA 1
ATOM 4414 C C . PHE A 1 577 ? 15.823 9.462 16.470 1.00 63.62 577 PHE A C 1
ATOM 4416 O O . PHE A 1 577 ? 15.752 8.589 15.604 1.00 63.62 577 PHE A O 1
ATOM 4423 N N . GLY A 1 578 ? 16.357 10.658 16.198 1.00 61.66 578 GLY A N 1
ATOM 4424 C CA . GLY A 1 578 ? 16.878 11.058 14.886 1.00 61.66 578 GLY A CA 1
ATOM 4425 C C . GLY A 1 578 ? 17.868 10.075 14.221 1.00 61.66 578 GLY A C 1
ATOM 4426 O O . GLY A 1 578 ? 17.773 9.893 13.005 1.00 61.66 578 GLY A O 1
ATOM 4427 N N . PRO A 1 579 ? 18.795 9.405 14.943 1.00 62.50 579 PRO A N 1
ATOM 4428 C CA . PRO A 1 579 ? 19.622 8.332 14.377 1.00 62.50 579 PRO A CA 1
ATOM 4429 C C . PRO A 1 579 ? 18.783 7.139 13.905 1.00 62.50 579 PRO A C 1
ATOM 4431 O O . PRO A 1 579 ? 19.006 6.602 12.823 1.00 62.50 579 PRO A O 1
ATOM 4434 N N . THR A 1 580 ? 17.766 6.778 14.679 1.00 57.72 580 THR A N 1
ATOM 4435 C CA . THR A 1 580 ? 16.874 5.648 14.429 1.00 57.72 580 THR A CA 1
ATOM 4436 C C . THR A 1 580 ? 15.989 5.861 13.203 1.00 57.72 580 THR A C 1
ATOM 4438 O O . THR A 1 580 ? 15.783 4.918 12.442 1.00 57.72 580 THR A O 1
ATOM 4441 N N . ILE A 1 581 ? 15.558 7.104 12.933 1.00 59.00 581 ILE A N 1
ATOM 4442 C CA . ILE A 1 581 ? 14.880 7.460 11.670 1.00 59.00 581 ILE A CA 1
ATOM 4443 C C . ILE A 1 581 ? 15.787 7.153 10.469 1.00 59.00 581 ILE A C 1
ATOM 4445 O O . ILE A 1 581 ? 15.316 6.640 9.457 1.00 59.00 581 ILE A O 1
ATOM 4449 N N . LYS A 1 582 ? 17.097 7.423 10.574 1.00 61.56 582 LYS A N 1
ATOM 4450 C CA . LYS A 1 582 ? 18.055 7.125 9.496 1.00 61.56 582 LYS A CA 1
ATOM 4451 C C . LYS A 1 582 ? 18.231 5.623 9.310 1.00 61.56 582 LYS A C 1
ATOM 4453 O O . LYS A 1 582 ? 18.216 5.167 8.176 1.00 61.56 582 LYS A O 1
ATOM 4458 N N . THR A 1 583 ? 18.342 4.853 10.393 1.00 57.09 583 THR A N 1
ATOM 4459 C CA . THR A 1 583 ? 18.416 3.384 10.316 1.00 57.09 583 THR A CA 1
ATOM 4460 C C . THR A 1 583 ? 17.156 2.786 9.686 1.00 57.09 583 THR A C 1
ATOM 4462 O O . THR A 1 583 ? 17.269 1.917 8.826 1.00 57.09 583 THR A O 1
ATOM 4465 N N . ALA A 1 584 ? 15.966 3.295 10.027 1.00 54.47 584 ALA A N 1
ATOM 4466 C CA . ALA A 1 584 ? 14.719 2.902 9.371 1.00 54.47 584 ALA A CA 1
ATOM 4467 C C . ALA A 1 584 ? 14.736 3.251 7.869 1.00 54.47 584 ALA A C 1
ATOM 4469 O O . ALA A 1 584 ? 14.526 2.377 7.036 1.00 54.47 584 ALA A O 1
ATOM 4470 N N . LEU A 1 585 ? 15.085 4.492 7.509 1.00 55.41 585 LEU A N 1
ATOM 4471 C CA . LEU A 1 585 ? 15.221 4.948 6.116 1.00 55.41 585 LEU A CA 1
ATOM 4472 C C . LEU A 1 585 ? 16.227 4.141 5.278 1.00 55.41 585 LEU A C 1
ATOM 4474 O O . LEU A 1 585 ? 16.052 4.032 4.067 1.00 55.41 585 LEU A O 1
ATOM 4478 N N . LEU A 1 586 ? 17.270 3.589 5.901 1.00 54.59 586 LEU A N 1
ATOM 4479 C CA . LEU A 1 586 ? 18.232 2.695 5.250 1.00 54.59 586 LEU A CA 1
ATOM 4480 C C . LEU A 1 586 ? 17.652 1.296 4.993 1.00 54.59 586 LEU A C 1
ATOM 4482 O O . LEU A 1 586 ? 17.985 0.688 3.980 1.00 54.59 586 LEU A O 1
ATOM 4486 N N . GLY A 1 587 ? 16.802 0.792 5.894 1.00 49.94 587 GLY A N 1
ATOM 4487 C CA . GLY A 1 587 ? 16.171 -0.529 5.790 1.00 49.94 587 GLY A CA 1
ATOM 4488 C C . GLY A 1 587 ? 14.905 -0.582 4.923 1.00 49.94 587 GLY A C 1
ATOM 4489 O O . GLY A 1 587 ? 14.451 -1.671 4.584 1.00 49.94 587 GLY A O 1
ATOM 4490 N N . LEU A 1 588 ? 14.327 0.567 4.560 1.00 52.78 588 LEU A N 1
ATOM 4491 C CA . LEU A 1 588 ? 13.126 0.641 3.726 1.00 52.78 588 LEU A CA 1
ATOM 4492 C C . LEU A 1 588 ? 13.439 0.442 2.233 1.00 52.78 588 LEU A C 1
ATOM 4494 O O . LEU A 1 588 ? 14.125 1.257 1.617 1.00 52.78 588 LEU A O 1
ATOM 4498 N N . ALA A 1 589 ? 12.839 -0.590 1.629 1.00 54.00 589 ALA A N 1
ATOM 4499 C CA . ALA A 1 589 ? 12.877 -0.831 0.180 1.00 54.00 589 ALA A CA 1
ATOM 4500 C C . ALA A 1 589 ? 12.093 0.218 -0.641 1.00 54.00 589 ALA A C 1
ATOM 4502 O O . ALA A 1 589 ? 12.389 0.422 -1.817 1.00 54.00 589 ALA A O 1
ATOM 4503 N N . SER A 1 590 ? 11.125 0.892 -0.007 1.00 63.53 590 SER A N 1
ATOM 4504 C CA . SER A 1 590 ? 10.369 2.045 -0.513 1.00 63.53 590 SER A CA 1
ATOM 4505 C C . SER A 1 590 ? 10.208 3.072 0.617 1.00 63.53 590 SER A C 1
ATOM 4507 O O . SER A 1 590 ? 9.787 2.694 1.710 1.00 63.53 590 SER A O 1
ATOM 4509 N N . PRO A 1 591 ? 10.466 4.375 0.393 1.00 66.12 591 PRO A N 1
ATOM 4510 C CA . PRO A 1 591 ? 10.246 5.410 1.407 1.00 66.12 591 PRO A CA 1
ATOM 4511 C C . PRO A 1 591 ? 8.768 5.835 1.556 1.00 66.12 591 PRO A C 1
ATOM 4513 O O . PRO A 1 591 ? 8.458 6.672 2.410 1.00 66.12 591 PRO A O 1
ATOM 4516 N N . ARG A 1 592 ? 7.862 5.292 0.725 1.00 76.19 592 ARG A N 1
ATOM 4517 C CA . ARG A 1 592 ? 6.408 5.527 0.771 1.00 76.19 592 ARG A CA 1
ATOM 4518 C C . ARG A 1 592 ? 5.647 4.272 1.214 1.00 76.19 592 ARG A C 1
ATOM 4520 O O . ARG A 1 592 ? 5.979 3.177 0.757 1.00 76.19 592 ARG A O 1
ATOM 4527 N N . LEU A 1 593 ? 4.579 4.466 1.992 1.00 74.94 593 LEU A N 1
ATOM 4528 C CA . LEU A 1 593 ? 3.604 3.455 2.450 1.00 74.94 593 LEU A CA 1
ATOM 4529 C C . LEU A 1 593 ? 2.619 2.993 1.345 1.00 74.94 593 LEU A C 1
ATOM 4531 O O . LEU A 1 593 ? 1.421 2.875 1.580 1.00 74.94 593 LEU A O 1
ATOM 4535 N N . GLY A 1 594 ? 3.100 2.792 0.115 1.00 78.81 594 GLY A N 1
ATOM 4536 C CA . GLY A 1 594 ? 2.268 2.382 -1.024 1.00 78.81 594 GLY A CA 1
ATOM 4537 C C . GLY A 1 594 ? 1.256 3.437 -1.505 1.00 78.81 594 GLY A C 1
ATOM 4538 O O . GLY A 1 594 ? 1.577 4.629 -1.596 1.00 78.81 594 GLY A O 1
ATOM 4539 N N . LEU A 1 595 ? 0.044 2.987 -1.860 1.00 85.00 595 LEU A N 1
ATOM 4540 C CA . LEU A 1 595 ? -1.036 3.806 -2.422 1.00 85.00 595 LEU A CA 1
ATOM 4541 C C . LEU A 1 595 ? -2.014 4.268 -1.337 1.00 85.00 595 LEU A C 1
ATOM 4543 O O . LEU A 1 595 ? -2.913 3.556 -0.901 1.00 85.00 595 LEU A O 1
ATOM 4547 N N . VAL A 1 596 ? -1.911 5.538 -0.970 1.00 88.62 596 VAL A N 1
ATOM 4548 C CA . VAL A 1 596 ? -2.742 6.163 0.062 1.00 88.62 596 VAL A CA 1
ATOM 4549 C C . VAL A 1 596 ? -3.960 6.895 -0.504 1.00 88.62 596 VAL A C 1
ATOM 4551 O O . VAL A 1 596 ? -4.756 7.409 0.277 1.00 88.62 596 VAL A O 1
ATOM 4554 N N . SER A 1 597 ? -4.148 6.959 -1.828 1.00 90.50 597 SER A N 1
ATOM 4555 C CA . SER A 1 597 ? -5.352 7.540 -2.439 1.00 90.50 597 SER A CA 1
ATOM 4556 C C . SER A 1 597 ? -5.593 7.095 -3.884 1.00 90.50 597 SER A C 1
ATOM 4558 O O . SER A 1 597 ? -4.653 6.891 -4.648 1.00 90.50 597 SER A O 1
ATOM 4560 N N . GLN A 1 598 ? -6.869 7.042 -4.286 1.00 86.50 598 GLN A N 1
ATOM 4561 C CA . GLN A 1 598 ? -7.279 6.787 -5.677 1.00 86.50 598 GLN A CA 1
ATOM 4562 C C . GLN A 1 598 ? -6.971 7.932 -6.660 1.00 86.50 598 GLN A C 1
ATOM 4564 O O . GLN A 1 598 ? -7.124 7.754 -7.865 1.00 86.50 598 GLN A O 1
ATOM 4569 N N . ASP A 1 599 ? -6.539 9.096 -6.161 1.00 87.69 599 ASP A N 1
ATOM 4570 C CA . ASP A 1 599 ? -6.102 10.231 -6.985 1.00 87.69 599 ASP A CA 1
ATOM 4571 C C . ASP A 1 599 ? -4.575 10.297 -7.171 1.00 87.69 599 ASP A C 1
ATOM 4573 O O . ASP A 1 599 ? -4.065 11.218 -7.821 1.00 87.69 599 ASP A O 1
ATOM 4577 N N . GLN A 1 600 ? -3.827 9.332 -6.620 1.00 83.62 600 GLN A N 1
ATOM 4578 C CA . GLN A 1 600 ? -2.400 9.203 -6.902 1.00 83.62 600 GLN A CA 1
ATOM 4579 C C . GLN A 1 600 ? -2.159 8.661 -8.317 1.00 83.62 600 GLN A C 1
ATOM 4581 O O . GLN A 1 600 ? -2.777 7.708 -8.777 1.00 83.62 600 GLN A O 1
ATOM 4586 N N . ASP A 1 601 ? -1.191 9.277 -8.984 1.00 77.69 601 ASP A N 1
ATOM 4587 C CA . ASP A 1 601 ? -0.551 8.860 -10.232 1.00 77.69 601 ASP A CA 1
ATOM 4588 C C . ASP A 1 601 ? 0.954 8.953 -9.938 1.00 77.69 601 ASP A C 1
ATOM 4590 O O . ASP A 1 601 ? 1.380 9.816 -9.161 1.00 77.69 601 ASP A O 1
ATOM 4594 N N . PHE A 1 602 ? 1.756 8.056 -10.502 1.00 79.06 602 PHE A N 1
ATOM 4595 C CA . PHE A 1 602 ? 3.202 7.988 -10.286 1.00 79.06 602 PHE A CA 1
ATOM 4596 C C . PHE A 1 602 ? 3.616 7.739 -8.814 1.00 79.06 602 PHE A C 1
ATOM 4598 O O . PHE A 1 602 ? 4.307 8.534 -8.165 1.00 79.06 602 PHE A O 1
ATOM 4605 N N . THR A 1 603 ? 3.136 6.618 -8.265 1.00 79.25 603 THR A N 1
ATOM 4606 C CA . THR A 1 603 ? 3.459 6.117 -6.914 1.00 79.25 603 THR A CA 1
ATOM 4607 C C . THR A 1 603 ? 3.705 4.605 -6.934 1.00 79.25 603 THR A C 1
ATOM 4609 O O . THR A 1 603 ? 3.066 3.890 -7.709 1.00 79.25 603 THR A O 1
ATOM 4612 N N . SER A 1 604 ? 4.635 4.124 -6.094 1.00 78.31 604 SER A N 1
ATOM 4613 C CA . SER A 1 604 ? 4.895 2.688 -5.914 1.00 78.31 604 SER A CA 1
ATOM 4614 C C . SER A 1 604 ? 3.664 1.989 -5.343 1.00 78.31 604 SER A C 1
ATOM 4616 O O . SER A 1 604 ? 3.136 2.420 -4.323 1.00 78.31 604 SER A O 1
ATOM 4618 N N . VAL A 1 605 ? 3.244 0.905 -5.984 1.00 79.62 605 VAL A N 1
ATOM 4619 C CA . VAL A 1 605 ? 2.222 -0.026 -5.494 1.00 79.62 605 VAL A CA 1
ATOM 4620 C C . VAL A 1 605 ? 2.883 -1.051 -4.576 1.00 79.62 605 VAL A C 1
ATOM 4622 O O . VAL A 1 605 ? 2.447 -1.240 -3.450 1.00 79.62 605 VAL A O 1
ATOM 4625 N N . TRP A 1 606 ? 3.980 -1.659 -5.039 1.00 79.81 606 TRP A N 1
ATOM 4626 C CA . TRP A 1 606 ? 4.796 -2.594 -4.268 1.00 79.81 606 TRP A CA 1
ATOM 4627 C C . TRP A 1 606 ? 6.268 -2.545 -4.692 1.00 79.81 606 TRP A C 1
ATOM 4629 O O . TRP A 1 606 ? 6.611 -2.093 -5.790 1.00 79.81 606 TRP A O 1
ATOM 4639 N N . SER A 1 607 ? 7.133 -3.048 -3.811 1.00 79.69 607 SER A N 1
ATOM 4640 C CA . SER A 1 607 ? 8.556 -3.308 -4.056 1.00 79.69 607 SER A CA 1
ATOM 4641 C C . SER A 1 607 ? 8.915 -4.696 -3.528 1.00 79.69 607 SER A C 1
ATOM 4643 O O . SER A 1 607 ? 8.657 -4.980 -2.359 1.00 79.69 607 SER A O 1
ATOM 4645 N N . ALA A 1 608 ? 9.527 -5.538 -4.354 1.00 77.31 608 ALA A N 1
ATOM 4646 C CA . ALA A 1 608 ? 9.843 -6.928 -4.041 1.00 77.31 608 ALA A CA 1
ATOM 4647 C C . ALA A 1 608 ? 11.352 -7.178 -4.136 1.00 77.31 608 ALA A C 1
ATOM 4649 O O . ALA A 1 608 ? 11.954 -6.933 -5.181 1.00 77.31 608 ALA A O 1
ATOM 4650 N N . SER A 1 609 ? 11.961 -7.681 -3.059 1.00 79.81 609 SER A N 1
ATOM 4651 C CA . SER A 1 609 ? 13.356 -8.139 -3.080 1.00 79.81 609 SER A CA 1
ATOM 4652 C C . SER A 1 609 ? 13.454 -9.483 -3.802 1.00 79.81 609 SER A C 1
ATOM 4654 O O . SER A 1 609 ? 12.660 -10.385 -3.537 1.00 79.81 609 SER A O 1
ATOM 4656 N N . LEU A 1 610 ? 14.433 -9.630 -4.693 1.00 83.06 610 LEU A N 1
ATOM 4657 C CA . LEU A 1 610 ? 14.683 -10.844 -5.465 1.00 83.06 610 LEU A CA 1
ATOM 4658 C C . LEU A 1 610 ? 15.732 -11.717 -4.734 1.00 83.06 610 LEU A C 1
ATOM 4660 O O . LEU A 1 610 ? 16.895 -11.317 -4.610 1.00 83.06 610 LEU A O 1
ATOM 4664 N N . PRO A 1 611 ? 15.372 -12.902 -4.195 1.00 81.12 611 PRO A N 1
ATOM 4665 C CA . PRO A 1 611 ? 16.264 -13.638 -3.297 1.00 81.12 611 PRO A CA 1
ATOM 4666 C C . PRO A 1 611 ? 17.518 -14.207 -3.979 1.00 81.12 611 PRO A C 1
ATOM 4668 O O . PRO A 1 611 ? 17.505 -15.302 -4.538 1.00 81.12 611 PRO A O 1
ATOM 4671 N N . GLY A 1 612 ? 18.638 -13.495 -3.834 1.00 78.19 612 GLY A N 1
ATOM 4672 C CA . GLY A 1 612 ? 19.965 -13.940 -4.275 1.00 78.19 612 GLY A CA 1
ATOM 4673 C C . GLY A 1 612 ? 20.635 -13.063 -5.332 1.00 78.19 612 GLY A C 1
ATOM 4674 O O . GLY A 1 612 ? 21.787 -13.330 -5.651 1.00 78.19 612 GLY A O 1
ATOM 4675 N N . SER A 1 613 ? 19.971 -12.013 -5.824 1.00 75.94 613 SER A N 1
ATOM 4676 C CA . SER A 1 613 ? 20.491 -11.094 -6.852 1.00 75.94 613 SER A CA 1
ATOM 4677 C C . SER A 1 613 ? 21.434 -9.994 -6.350 1.00 75.94 613 SER A C 1
ATOM 4679 O O . SER A 1 613 ? 21.912 -9.200 -7.153 1.00 75.94 613 SER A O 1
ATOM 4681 N N . GLY A 1 614 ? 21.671 -9.876 -5.039 1.00 75.19 614 GLY A N 1
ATOM 4682 C CA . GLY A 1 614 ? 22.497 -8.801 -4.473 1.00 75.19 614 GLY A CA 1
ATOM 4683 C C . GLY A 1 614 ? 22.057 -7.409 -4.949 1.00 75.19 614 GLY A C 1
ATOM 4684 O O . GLY A 1 614 ? 20.870 -7.108 -4.934 1.00 75.19 614 GLY A O 1
ATOM 4685 N N . PHE A 1 615 ? 23.016 -6.596 -5.405 1.00 73.56 615 PHE A N 1
ATOM 4686 C CA . PHE A 1 615 ? 22.788 -5.264 -5.986 1.00 73.56 615 PHE A CA 1
ATOM 4687 C C . PHE A 1 615 ? 22.847 -5.251 -7.529 1.00 73.56 615 PHE A C 1
ATOM 4689 O O . PHE A 1 615 ? 22.949 -4.181 -8.124 1.00 73.56 615 PHE A O 1
ATOM 4696 N N . TYR A 1 616 ? 22.826 -6.412 -8.193 1.00 76.94 616 TYR A N 1
ATOM 4697 C CA . TYR A 1 616 ? 22.990 -6.489 -9.649 1.00 76.94 616 TYR A CA 1
ATOM 4698 C C . TYR A 1 616 ? 21.787 -5.884 -10.414 1.00 76.94 616 TYR A C 1
ATOM 4700 O O . TYR A 1 616 ? 20.674 -5.823 -9.870 1.00 76.94 616 TYR A O 1
ATOM 4708 N N . PRO A 1 617 ? 21.973 -5.469 -11.687 1.00 79.44 617 PRO A N 1
ATOM 4709 C CA . PRO A 1 617 ? 20.884 -5.012 -12.548 1.00 79.44 617 PRO A CA 1
ATOM 4710 C C . PRO A 1 617 ? 19.758 -6.043 -12.646 1.00 79.44 617 PRO A C 1
ATOM 4712 O O . PRO A 1 617 ? 20.001 -7.253 -12.685 1.00 79.44 617 PRO A O 1
ATOM 4715 N N . VAL A 1 618 ? 18.517 -5.563 -12.692 1.00 88.25 618 VAL A N 1
ATOM 4716 C CA . VAL A 1 618 ? 17.315 -6.402 -12.781 1.00 88.25 618 VAL A CA 1
ATOM 4717 C C . VAL A 1 618 ? 16.649 -6.139 -14.119 1.00 88.25 618 VAL A C 1
ATOM 4719 O O . VAL A 1 618 ? 16.087 -5.067 -14.328 1.00 88.25 618 VAL A O 1
ATOM 4722 N N . ASN A 1 619 ? 16.661 -7.127 -15.010 1.00 90.38 619 ASN A N 1
ATOM 4723 C CA . ASN A 1 619 ? 15.817 -7.108 -16.203 1.00 90.38 619 ASN A CA 1
ATOM 4724 C C . ASN A 1 619 ? 14.462 -7.721 -15.869 1.00 90.38 619 ASN A C 1
ATOM 4726 O O . ASN A 1 619 ? 14.401 -8.728 -15.167 1.00 90.38 619 ASN A O 1
ATOM 4730 N N . SER A 1 620 ? 13.386 -7.156 -16.412 1.00 92.81 620 SER A N 1
ATOM 4731 C CA . SER A 1 620 ? 12.038 -7.712 -16.272 1.00 92.81 620 SER A CA 1
ATOM 4732 C C . SER A 1 620 ? 11.361 -7.889 -17.630 1.00 92.81 620 SER A C 1
ATOM 4734 O O . SER A 1 620 ? 11.727 -7.245 -18.614 1.00 92.81 620 SER A O 1
ATOM 4736 N N . LEU A 1 621 ? 10.379 -8.787 -17.692 1.00 92.81 621 LEU A N 1
ATOM 4737 C CA . LEU A 1 621 ? 9.624 -9.135 -18.891 1.00 92.81 621 LEU A CA 1
ATOM 4738 C C . LEU A 1 621 ? 8.181 -9.478 -18.513 1.00 92.81 621 LEU A C 1
ATOM 4740 O O . LEU A 1 621 ? 7.948 -10.216 -17.560 1.00 92.81 621 LEU A O 1
ATOM 4744 N N . PHE A 1 622 ? 7.219 -8.989 -19.292 1.00 90.50 622 PHE A N 1
ATOM 4745 C CA . PHE A 1 622 ? 5.796 -9.263 -19.095 1.00 90.50 622 PHE A CA 1
ATOM 4746 C C . PHE A 1 622 ? 5.227 -10.066 -20.271 1.00 90.50 622 PHE A C 1
ATOM 4748 O O . PHE A 1 622 ? 5.578 -9.807 -21.427 1.00 90.50 622 PHE A O 1
ATOM 4755 N N . HIS A 1 623 ? 4.351 -11.037 -20.001 1.00 89.62 623 HIS A N 1
ATOM 4756 C CA . HIS A 1 623 ? 3.633 -11.772 -21.045 1.00 89.62 623 HIS A CA 1
ATOM 4757 C C . HIS A 1 623 ? 2.280 -12.290 -20.550 1.00 89.62 623 HIS A C 1
ATOM 4759 O O . HIS A 1 623 ? 2.221 -13.064 -19.598 1.00 89.62 623 HIS A O 1
ATOM 4765 N N . GLY A 1 624 ? 1.203 -11.915 -21.246 1.00 86.31 624 GLY A N 1
ATOM 4766 C CA . GLY A 1 624 ? -0.162 -12.250 -20.843 1.00 86.31 624 GLY A CA 1
ATOM 4767 C C . GLY A 1 624 ? -0.526 -11.530 -19.548 1.00 86.31 624 GLY A C 1
ATOM 4768 O O . GLY A 1 624 ? -0.741 -10.323 -19.558 1.00 86.31 624 GLY A O 1
ATOM 4769 N N . ASP A 1 625 ? -0.564 -12.287 -18.461 1.00 85.94 625 ASP A N 1
ATOM 4770 C CA . ASP A 1 625 ? -0.830 -11.885 -17.080 1.00 85.94 625 ASP A CA 1
ATOM 4771 C C . ASP A 1 625 ? 0.344 -12.219 -16.133 1.00 85.94 625 ASP A C 1
ATOM 4773 O O . ASP A 1 625 ? 0.178 -12.203 -14.917 1.00 85.94 625 ASP A O 1
ATOM 4777 N N . ARG A 1 626 ? 1.536 -12.527 -16.669 1.00 91.75 626 ARG A N 1
ATOM 4778 C CA . ARG A 1 626 ? 2.699 -13.015 -15.903 1.00 91.75 626 ARG A CA 1
ATOM 4779 C C . ARG A 1 626 ? 3.884 -12.054 -15.982 1.00 91.75 626 ARG A C 1
ATOM 4781 O O . ARG A 1 626 ? 4.247 -11.594 -17.070 1.00 91.75 626 ARG A O 1
ATOM 4788 N N . LEU A 1 627 ? 4.507 -11.798 -14.830 1.00 94.50 627 LEU A N 1
ATOM 4789 C CA . LEU A 1 627 ? 5.703 -10.970 -14.677 1.00 94.50 627 LEU A CA 1
ATOM 4790 C C . LEU A 1 627 ? 6.914 -11.846 -14.334 1.00 94.50 627 LEU A C 1
ATOM 4792 O O . LEU A 1 627 ? 6.902 -12.606 -13.366 1.00 94.50 627 LEU A O 1
ATOM 4796 N N . PHE A 1 628 ? 7.981 -11.695 -15.111 1.00 96.06 628 PHE A N 1
ATOM 4797 C CA . PHE A 1 628 ? 9.263 -12.355 -14.890 1.00 96.06 628 PHE A CA 1
ATOM 4798 C C . PHE A 1 628 ? 10.350 -11.313 -14.635 1.00 96.06 628 PHE A C 1
ATOM 4800 O O . PHE A 1 628 ? 10.361 -10.266 -15.284 1.00 96.06 628 PHE A O 1
ATOM 4807 N N . SER A 1 629 ? 11.302 -11.629 -13.761 1.00 95.44 629 SER A N 1
ATOM 4808 C CA . SER A 1 629 ? 12.511 -10.823 -13.541 1.00 95.44 629 SER A CA 1
ATOM 4809 C C . SER A 1 629 ? 13.759 -11.704 -13.538 1.00 95.44 629 SER A C 1
ATOM 4811 O O . SER A 1 629 ? 13.677 -12.909 -13.302 1.00 95.44 629 SER A O 1
ATOM 4813 N N . ALA A 1 630 ? 14.928 -11.127 -13.812 1.00 93.12 630 ALA A N 1
ATOM 4814 C CA . ALA A 1 630 ? 16.203 -11.839 -13.825 1.00 93.12 630 ALA A CA 1
ATOM 4815 C C . ALA A 1 630 ? 17.382 -10.946 -13.420 1.00 93.12 630 ALA A C 1
ATOM 4817 O O . ALA A 1 630 ? 17.436 -9.771 -13.791 1.00 93.12 630 ALA A O 1
ATOM 4818 N N . SER A 1 631 ? 18.322 -11.517 -12.661 1.00 89.12 631 SER A N 1
ATOM 4819 C CA . SER A 1 631 ? 19.508 -10.837 -12.118 1.00 89.12 631 SER A CA 1
ATOM 4820 C C . SER A 1 631 ? 20.494 -11.858 -11.515 1.00 89.12 631 SER A C 1
ATOM 4822 O O . SER A 1 631 ? 20.048 -12.882 -10.999 1.00 89.12 631 SER A O 1
ATOM 4824 N N . ASP A 1 632 ? 21.813 -11.624 -11.600 1.00 86.88 632 ASP A N 1
ATOM 4825 C CA . ASP A 1 632 ? 22.908 -12.547 -11.192 1.00 86.88 632 ASP A CA 1
ATOM 4826 C C . ASP A 1 632 ? 22.703 -14.023 -11.615 1.00 86.88 632 ASP A C 1
ATOM 4828 O O . ASP A 1 632 ? 22.940 -14.975 -10.866 1.00 86.88 632 ASP A O 1
ATOM 4832 N N . GLY A 1 633 ? 22.186 -14.253 -12.824 1.00 88.62 633 GLY A N 1
ATOM 4833 C CA . GLY A 1 633 ? 21.922 -15.608 -13.309 1.00 88.62 633 GLY A CA 1
ATOM 4834 C C . GLY A 1 633 ? 20.818 -16.367 -12.560 1.00 88.62 633 GLY A C 1
ATOM 4835 O O . GLY A 1 633 ? 20.712 -17.589 -12.712 1.00 88.62 633 GLY A O 1
ATOM 4836 N N . TYR A 1 634 ? 19.993 -15.676 -11.774 1.00 93.31 634 TYR A N 1
ATOM 4837 C CA . TYR A 1 634 ? 18.690 -16.150 -11.315 1.00 93.31 634 TYR A CA 1
ATOM 4838 C C . TYR A 1 634 ? 17.587 -15.646 -12.247 1.00 93.31 634 TYR A C 1
ATOM 4840 O O . TYR A 1 634 ? 17.683 -14.560 -12.823 1.00 93.31 634 TYR A O 1
ATOM 4848 N N . VAL A 1 635 ? 16.514 -16.426 -12.336 1.00 95.81 635 VAL A N 1
ATOM 4849 C CA . VAL A 1 635 ? 15.232 -16.022 -12.914 1.00 95.81 635 VAL A CA 1
ATOM 4850 C C . VAL A 1 635 ? 14.126 -16.213 -11.883 1.00 95.81 635 VAL A C 1
ATOM 4852 O O . VAL A 1 635 ? 14.145 -17.165 -11.099 1.00 95.81 635 VAL A O 1
ATOM 4855 N N . TYR A 1 636 ? 13.169 -15.296 -11.906 1.00 96.06 636 TYR A N 1
ATOM 4856 C CA . TYR A 1 636 ? 12.077 -15.188 -10.953 1.00 96.06 636 TYR A CA 1
ATOM 4857 C C . TYR A 1 636 ? 10.753 -15.059 -11.705 1.00 96.06 636 TYR A C 1
ATOM 4859 O O . TYR A 1 636 ? 10.687 -14.406 -12.750 1.00 96.06 636 TYR A O 1
ATOM 4867 N N . GLU A 1 637 ? 9.697 -15.630 -11.143 1.00 96.44 637 GLU A N 1
ATOM 4868 C CA . GLU A 1 637 ? 8.315 -15.299 -11.481 1.00 96.44 637 GLU A CA 1
ATOM 4869 C C . GLU A 1 637 ? 7.679 -14.601 -10.286 1.00 96.44 637 GLU A C 1
ATOM 4871 O O . GLU A 1 637 ? 7.774 -15.086 -9.156 1.00 96.44 637 GLU A O 1
ATOM 4876 N N . LEU A 1 638 ? 7.049 -13.460 -10.546 1.00 93.50 638 LEU A N 1
ATOM 4877 C CA . LEU A 1 638 ? 6.387 -12.642 -9.544 1.00 93.50 638 LEU A CA 1
ATOM 4878 C C . LEU A 1 638 ? 4.892 -12.596 -9.841 1.00 93.50 638 LEU A C 1
ATOM 4880 O O . LEU A 1 638 ? 4.486 -12.474 -10.998 1.00 93.50 638 LEU A O 1
ATOM 4884 N N . ASP A 1 639 ? 4.082 -12.616 -8.789 1.00 87.94 639 ASP A N 1
ATOM 4885 C CA . ASP A 1 639 ? 2.703 -12.157 -8.874 1.00 87.94 639 ASP A CA 1
ATOM 4886 C C . ASP A 1 639 ? 2.710 -10.662 -9.258 1.00 87.94 639 ASP A C 1
ATOM 4888 O O . ASP A 1 639 ? 3.210 -9.843 -8.480 1.00 87.94 639 ASP A O 1
ATOM 4892 N N . PRO A 1 640 ? 2.163 -10.254 -10.421 1.00 86.12 640 PRO A N 1
ATOM 4893 C CA . PRO A 1 640 ? 2.116 -8.843 -10.786 1.00 86.12 640 PRO A CA 1
ATOM 4894 C C . PRO A 1 640 ? 1.229 -8.027 -9.843 1.00 86.12 640 PRO A C 1
ATOM 4896 O O . PRO A 1 640 ? 1.348 -6.800 -9.810 1.00 86.12 640 PRO A O 1
ATOM 4899 N N . HIS A 1 641 ? 0.313 -8.658 -9.100 1.00 79.38 641 HIS A N 1
ATOM 4900 C CA . HIS A 1 641 ? -0.584 -7.970 -8.181 1.00 79.38 641 HIS A CA 1
ATOM 4901 C C . HIS A 1 641 ? 0.127 -7.540 -6.898 1.00 79.38 641 HIS A C 1
ATOM 4903 O O . HIS A 1 641 ? 0.199 -6.336 -6.654 1.00 79.38 641 HIS A O 1
ATOM 4909 N N . SER A 1 642 ? 0.711 -8.480 -6.148 1.00 74.50 642 SER A N 1
ATOM 4910 C CA . SER A 1 642 ? 1.392 -8.226 -4.865 1.00 74.50 642 SER A CA 1
ATOM 4911 C C . SER A 1 642 ? 2.910 -8.028 -4.932 1.00 74.50 642 SER A C 1
ATOM 4913 O O . SER A 1 642 ? 3.494 -7.505 -3.985 1.00 74.50 642 SER A O 1
ATOM 4915 N N . GLY A 1 643 ? 3.568 -8.475 -6.004 1.00 82.62 643 GLY A N 1
ATOM 4916 C CA . GLY A 1 643 ? 5.029 -8.570 -6.074 1.00 82.62 643 GLY A CA 1
ATOM 4917 C C . GLY A 1 643 ? 5.611 -9.798 -5.367 1.00 82.62 643 GLY A C 1
ATOM 4918 O O . GLY A 1 643 ? 6.830 -9.959 -5.343 1.00 82.62 643 GLY A O 1
ATOM 4919 N N . ALA A 1 644 ? 4.784 -10.687 -4.805 1.00 80.50 644 ALA A N 1
ATOM 4920 C CA . ALA A 1 644 ? 5.265 -11.920 -4.190 1.00 80.50 644 ALA A CA 1
ATOM 4921 C C . ALA A 1 644 ? 6.014 -12.794 -5.212 1.00 80.50 644 ALA A C 1
ATOM 4923 O O . ALA A 1 644 ? 5.516 -13.066 -6.306 1.00 80.50 644 ALA A O 1
ATOM 4924 N N . VAL A 1 645 ? 7.211 -13.257 -4.845 1.00 86.81 645 VAL A N 1
ATOM 4925 C CA . VAL A 1 645 ? 8.020 -14.155 -5.680 1.00 86.81 645 VAL A CA 1
ATOM 4926 C C . VAL A 1 645 ? 7.420 -15.561 -5.620 1.00 86.81 645 VAL A C 1
ATOM 4928 O O . VAL A 1 645 ? 7.586 -16.276 -4.634 1.00 86.81 645 VAL A O 1
ATOM 4931 N N . LEU A 1 646 ? 6.710 -15.944 -6.682 1.00 90.69 646 LEU A N 1
ATOM 4932 C CA . LEU A 1 646 ? 6.038 -17.238 -6.823 1.00 90.69 646 LEU A CA 1
ATOM 4933 C C . LEU A 1 646 ? 7.045 -18.361 -7.092 1.00 90.69 646 LEU A C 1
ATOM 4935 O O . LEU A 1 646 ? 6.943 -19.445 -6.518 1.00 90.69 646 LEU A O 1
ATOM 4939 N N . HIS A 1 647 ? 8.039 -18.092 -7.942 1.00 94.62 647 HIS A N 1
ATOM 4940 C CA . HIS A 1 647 ? 9.088 -19.046 -8.293 1.00 94.62 647 HIS A CA 1
ATOM 4941 C C . HIS A 1 647 ? 10.460 -18.368 -8.375 1.00 94.62 647 HIS A C 1
ATOM 4943 O O . HIS A 1 647 ? 10.579 -17.242 -8.854 1.00 94.62 647 HIS A O 1
ATOM 4949 N N . THR A 1 648 ? 11.502 -19.098 -7.971 1.00 95.19 648 THR A N 1
ATOM 4950 C CA . THR A 1 648 ? 12.914 -18.697 -8.075 1.00 95.19 648 THR A CA 1
ATOM 4951 C C . THR A 1 648 ? 13.723 -19.874 -8.604 1.00 95.19 648 THR A C 1
ATOM 4953 O O . THR A 1 648 ? 13.711 -20.946 -7.998 1.00 95.19 648 THR A O 1
ATOM 4956 N N . LEU A 1 649 ? 14.483 -19.675 -9.682 1.00 95.19 649 LEU A N 1
ATOM 4957 C CA . LEU A 1 649 ? 15.409 -20.673 -10.220 1.00 95.19 649 LEU A CA 1
ATOM 4958 C C . LEU A 1 649 ? 16.779 -20.046 -10.496 1.00 95.19 649 LEU A C 1
ATOM 4960 O O . LEU A 1 649 ? 16.893 -19.046 -11.203 1.00 95.19 649 LEU A O 1
ATOM 4964 N N . ARG A 1 650 ? 17.845 -20.675 -9.986 1.00 93.94 650 ARG A N 1
ATOM 4965 C CA . ARG A 1 650 ? 19.228 -20.298 -10.304 1.00 93.94 650 ARG A CA 1
ATOM 4966 C C . ARG A 1 650 ? 19.737 -21.074 -11.519 1.00 93.94 650 ARG A C 1
ATOM 4968 O O . ARG A 1 650 ? 19.751 -22.303 -11.502 1.00 93.94 650 ARG A O 1
ATOM 4975 N N . LEU A 1 651 ? 20.204 -20.364 -12.544 1.00 92.19 651 LEU A N 1
ATOM 4976 C CA . LEU A 1 651 ? 20.712 -20.942 -13.794 1.00 92.19 651 LEU A CA 1
ATOM 4977 C C . LEU A 1 651 ? 22.235 -21.145 -13.781 1.00 92.19 651 LEU A C 1
ATOM 4979 O O . LEU A 1 651 ? 22.737 -22.108 -14.362 1.00 92.19 651 LEU A O 1
ATOM 4983 N N . THR A 1 652 ? 22.974 -20.244 -13.125 1.00 87.62 652 THR A N 1
ATOM 4984 C CA . THR A 1 652 ? 24.448 -20.204 -13.119 1.00 87.62 652 THR A CA 1
ATOM 4985 C C . THR A 1 652 ? 25.006 -19.612 -11.818 1.00 87.62 652 THR A C 1
ATOM 4987 O O . THR A 1 652 ? 24.289 -18.957 -11.063 1.00 87.62 652 THR A O 1
ATOM 4990 N N . THR A 1 653 ? 26.286 -19.863 -11.535 1.00 82.62 653 THR A N 1
ATOM 4991 C CA . THR A 1 653 ? 27.051 -19.293 -10.406 1.00 82.62 653 THR A CA 1
ATOM 4992 C C . THR A 1 653 ? 27.881 -18.066 -10.769 1.00 82.62 653 THR A C 1
ATOM 4994 O O . THR A 1 653 ? 28.387 -17.390 -9.872 1.00 82.62 653 THR A O 1
ATOM 4997 N N . ASP A 1 654 ? 28.035 -17.814 -12.064 1.00 73.50 654 ASP A N 1
ATOM 4998 C CA . ASP A 1 654 ? 29.002 -16.885 -12.649 1.00 73.50 654 ASP A CA 1
ATOM 4999 C C . ASP A 1 654 ? 28.234 -15.780 -13.392 1.00 73.50 654 ASP A C 1
ATOM 5001 O O . ASP A 1 654 ? 28.405 -15.567 -14.593 1.00 73.50 654 ASP A O 1
ATOM 5005 N N . GLY A 1 655 ? 27.272 -15.194 -12.674 1.00 64.81 655 GLY A N 1
ATOM 5006 C CA . GLY A 1 655 ? 26.236 -14.318 -13.199 1.00 64.81 655 GLY A CA 1
ATOM 5007 C C . GLY A 1 655 ? 26.632 -12.848 -13.315 1.00 64.81 655 GLY A C 1
ATOM 5008 O O . GLY A 1 655 ? 27.652 -12.386 -12.803 1.00 64.81 655 GLY A O 1
ATOM 5009 N N . ASP A 1 656 ? 25.770 -12.147 -14.044 1.00 67.56 656 ASP A N 1
ATOM 5010 C CA . ASP A 1 656 ? 25.719 -10.703 -14.258 1.00 67.56 656 ASP A CA 1
ATOM 5011 C C . ASP A 1 656 ? 24.290 -10.401 -14.782 1.00 67.56 656 ASP A C 1
ATOM 5013 O O . ASP A 1 656 ? 23.370 -11.227 -14.643 1.00 67.56 656 ASP A O 1
ATOM 5017 N N . THR A 1 657 ? 24.099 -9.254 -15.427 1.00 75.25 657 THR A N 1
ATOM 5018 C CA . THR A 1 657 ? 22.944 -8.879 -16.247 1.00 75.25 657 THR A CA 1
ATOM 5019 C C . THR A 1 657 ? 22.445 -10.064 -17.079 1.00 75.25 657 THR A C 1
ATOM 5021 O O . THR A 1 657 ? 23.122 -10.579 -17.968 1.00 75.25 657 THR A O 1
ATOM 5024 N N . THR A 1 658 ? 21.233 -10.517 -16.761 1.00 87.38 658 THR A N 1
ATOM 5025 C CA . THR A 1 658 ? 20.598 -11.691 -17.372 1.00 87.38 658 THR A CA 1
ATOM 5026 C C . THR A 1 658 ? 19.477 -11.220 -18.290 1.00 87.38 658 THR A C 1
ATOM 5028 O O . THR A 1 658 ? 18.581 -10.512 -17.833 1.00 87.38 658 THR A O 1
ATOM 5031 N N . SER A 1 659 ? 19.513 -11.569 -19.578 1.00 89.88 659 SER A N 1
ATOM 5032 C CA . SER A 1 659 ? 18.448 -11.196 -20.521 1.00 89.88 659 SER A CA 1
ATOM 5033 C C . SER A 1 659 ? 17.268 -12.170 -20.454 1.00 89.88 659 SER A C 1
ATOM 5035 O O . SER A 1 659 ? 17.443 -13.332 -20.081 1.00 89.88 659 SER A O 1
ATOM 5037 N N . LEU A 1 660 ? 16.071 -11.705 -20.830 1.00 94.81 660 LEU A N 1
ATOM 5038 C CA . LEU A 1 660 ? 14.839 -12.497 -20.851 1.00 94.81 660 LEU A CA 1
ATOM 5039 C C . LEU A 1 660 ? 14.115 -12.382 -22.198 1.00 94.81 660 LEU A C 1
ATOM 5041 O O . LEU A 1 660 ? 14.005 -11.298 -22.766 1.00 94.81 660 LEU A O 1
ATOM 5045 N N . ALA A 1 661 ? 13.542 -13.492 -22.661 1.00 95.94 661 ALA A N 1
ATOM 5046 C CA . ALA A 1 661 ? 12.558 -13.544 -23.742 1.00 95.94 661 ALA A CA 1
ATOM 5047 C C . ALA A 1 661 ? 11.540 -14.669 -23.467 1.00 95.94 661 ALA A C 1
ATOM 5049 O O . ALA A 1 661 ? 11.828 -15.591 -22.713 1.00 95.94 661 ALA A O 1
ATOM 5050 N N . THR A 1 662 ? 10.346 -14.645 -24.063 1.00 95.88 662 THR A N 1
ATOM 5051 C CA . THR A 1 662 ? 9.339 -15.707 -23.855 1.00 95.88 662 THR A CA 1
ATOM 5052 C C . THR A 1 662 ? 8.453 -15.903 -25.078 1.00 95.88 662 THR A C 1
ATOM 5054 O O . THR A 1 662 ? 8.239 -14.975 -25.857 1.00 95.88 662 THR A O 1
ATOM 5057 N N . ASN A 1 663 ? 7.932 -17.119 -25.241 1.00 93.94 663 ASN A N 1
ATOM 5058 C CA . ASN A 1 663 ? 6.906 -17.464 -26.231 1.00 93.94 663 ASN A CA 1
ATOM 5059 C C . ASN A 1 663 ? 5.517 -17.722 -25.603 1.00 93.94 663 ASN A C 1
ATOM 5061 O O . ASN A 1 663 ? 4.607 -18.148 -26.310 1.00 93.94 663 ASN A O 1
ATOM 5065 N N . GLY A 1 664 ? 5.367 -17.509 -24.289 1.00 92.00 664 GLY A N 1
ATOM 5066 C CA . GLY A 1 664 ? 4.129 -17.745 -23.535 1.00 92.00 664 GLY A CA 1
ATOM 5067 C C . GLY A 1 664 ? 3.979 -19.144 -22.927 1.00 92.00 664 GLY A C 1
ATOM 5068 O O . GLY A 1 664 ? 3.183 -19.318 -22.010 1.00 92.00 664 GLY A O 1
ATOM 5069 N N . THR A 1 665 ? 4.775 -20.130 -23.357 1.00 93.25 665 THR A N 1
ATOM 5070 C CA . THR A 1 665 ? 4.860 -21.469 -22.726 1.00 93.25 665 THR A CA 1
ATOM 5071 C C . THR A 1 665 ? 6.234 -21.760 -22.120 1.00 93.25 665 THR A C 1
ATOM 5073 O O . THR A 1 665 ? 6.413 -22.729 -21.386 1.00 93.25 665 THR A O 1
ATOM 5076 N N . THR A 1 666 ? 7.240 -20.960 -22.463 1.00 96.19 666 THR A N 1
ATOM 5077 C CA . THR A 1 666 ? 8.642 -21.198 -22.125 1.00 96.19 666 THR A CA 1
ATOM 5078 C C . THR A 1 666 ? 9.349 -19.860 -21.958 1.00 96.19 666 THR A C 1
ATOM 5080 O O . THR A 1 666 ? 9.364 -19.045 -22.885 1.00 96.19 666 THR A O 1
ATOM 5083 N N . LEU A 1 667 ? 9.939 -19.646 -20.782 1.00 97.69 667 LEU A N 1
ATOM 5084 C CA . LEU A 1 667 ? 10.822 -18.515 -20.515 1.00 97.69 667 LEU A CA 1
ATOM 5085 C C . LEU A 1 667 ? 12.225 -18.871 -21.009 1.00 97.69 667 LEU A C 1
ATOM 5087 O O . LEU A 1 667 ? 12.736 -19.951 -20.719 1.00 97.69 667 LEU A O 1
ATOM 5091 N N . TYR A 1 668 ? 12.853 -17.961 -21.738 1.00 97.75 668 TYR A N 1
ATOM 5092 C CA . TYR A 1 668 ? 14.226 -18.075 -22.205 1.00 97.75 668 TYR A CA 1
ATOM 5093 C C . TYR A 1 668 ? 15.082 -17.032 -21.499 1.00 97.75 668 TYR A C 1
ATOM 5095 O O . TYR A 1 668 ? 14.695 -15.867 -21.420 1.00 97.75 668 TYR A O 1
ATOM 5103 N N . ALA A 1 669 ? 16.245 -17.449 -21.005 1.00 95.81 669 ALA A N 1
ATOM 5104 C CA . ALA A 1 669 ? 17.148 -16.593 -20.245 1.00 95.81 669 ALA A CA 1
ATOM 5105 C C . ALA A 1 669 ? 18.576 -16.671 -20.794 1.00 95.81 669 ALA A C 1
ATOM 5107 O O . ALA A 1 669 ? 19.061 -17.765 -21.095 1.00 95.81 669 ALA A O 1
ATOM 5108 N N . GLY A 1 670 ? 19.232 -15.521 -20.955 1.00 92.88 670 GLY A N 1
ATOM 5109 C CA . GLY A 1 670 ? 20.571 -15.402 -21.537 1.00 92.88 670 GLY A CA 1
ATOM 5110 C C . GLY A 1 670 ? 21.576 -14.844 -20.532 1.00 92.88 670 GLY A C 1
ATOM 5111 O O . GLY A 1 670 ? 21.421 -13.708 -20.089 1.00 92.88 670 GLY A O 1
ATOM 5112 N N . VAL A 1 671 ? 22.583 -15.640 -20.155 1.00 90.12 671 VAL A N 1
ATOM 5113 C CA . VAL A 1 671 ? 23.602 -15.286 -19.145 1.00 90.12 671 VAL A CA 1
ATOM 5114 C C . VAL A 1 671 ? 24.838 -16.195 -19.254 1.00 90.12 671 VAL A C 1
ATOM 5116 O O . VAL A 1 671 ? 24.714 -17.372 -19.608 1.00 90.12 671 VAL A O 1
ATOM 5119 N N . SER A 1 672 ? 26.025 -15.665 -18.937 1.00 86.44 672 SER A N 1
ATOM 5120 C CA . SER A 1 672 ? 27.314 -16.388 -18.901 1.00 86.44 672 SER A CA 1
ATOM 5121 C C . SER A 1 672 ? 27.590 -17.220 -20.166 1.00 86.44 672 SER A C 1
ATOM 5123 O O . SER A 1 672 ? 27.731 -18.443 -20.102 1.00 86.44 672 SER A O 1
ATOM 5125 N N . GLY A 1 673 ? 27.555 -16.590 -21.340 1.00 88.19 673 GLY A N 1
ATOM 5126 C CA . GLY A 1 673 ? 27.778 -17.236 -22.635 1.00 88.19 673 GLY A CA 1
ATOM 5127 C C . GLY A 1 673 ? 26.728 -18.283 -23.023 1.00 88.19 673 GLY A C 1
ATOM 5128 O O . GLY A 1 673 ? 26.966 -19.073 -23.933 1.00 88.19 673 GLY A O 1
ATOM 5129 N N . HIS A 1 674 ? 25.573 -18.362 -22.357 1.00 91.56 674 HIS A N 1
ATOM 5130 C CA . HIS A 1 674 ? 24.591 -19.416 -22.609 1.00 91.56 674 HIS A CA 1
ATOM 5131 C C . HIS A 1 674 ? 23.142 -18.933 -22.628 1.00 91.56 674 HIS A C 1
ATOM 5133 O O . HIS A 1 674 ? 22.751 -18.028 -21.894 1.00 91.56 674 HIS A O 1
ATOM 5139 N N . ALA A 1 675 ? 22.326 -19.623 -23.429 1.00 94.62 675 ALA A N 1
ATOM 5140 C CA . ALA A 1 675 ? 20.874 -19.546 -23.352 1.00 94.62 675 ALA A CA 1
ATOM 5141 C C . ALA A 1 675 ? 20.311 -20.769 -22.609 1.00 94.62 675 ALA A C 1
ATOM 5143 O O . ALA A 1 675 ? 20.768 -21.905 -22.797 1.00 94.62 675 ALA A O 1
ATOM 5144 N N . TYR A 1 676 ? 19.293 -20.523 -21.795 1.00 96.44 676 TYR A N 1
ATOM 5145 C CA . TYR A 1 676 ? 18.544 -21.501 -21.010 1.00 96.44 676 TYR A CA 1
ATOM 5146 C C . TYR A 1 676 ? 17.060 -21.408 -21.378 1.00 96.44 676 TYR A C 1
ATOM 5148 O O . TYR A 1 676 ? 16.591 -20.341 -21.778 1.00 96.44 676 TYR A O 1
ATOM 5156 N N . ALA A 1 677 ? 16.318 -22.498 -21.198 1.00 97.75 677 ALA A N 1
ATOM 5157 C CA . ALA A 1 677 ? 14.862 -22.516 -21.305 1.00 97.75 677 ALA A CA 1
ATOM 5158 C C . ALA A 1 677 ? 14.231 -23.115 -20.049 1.00 97.75 677 ALA A C 1
ATOM 5160 O O . ALA A 1 677 ? 14.621 -24.201 -19.625 1.00 97.75 677 ALA A O 1
ATOM 5161 N N . ILE A 1 678 ? 13.238 -22.431 -19.491 1.00 97.62 678 ILE A N 1
ATOM 5162 C CA . ILE A 1 678 ? 12.472 -22.829 -18.312 1.00 97.62 678 ILE A CA 1
ATOM 5163 C C . ILE A 1 678 ? 11.038 -23.091 -18.778 1.00 97.62 678 ILE A C 1
ATOM 5165 O O . ILE A 1 678 ? 10.442 -22.257 -19.468 1.00 97.62 678 ILE A O 1
ATOM 5169 N N . ALA A 1 679 ? 10.496 -24.262 -18.450 1.00 95.44 679 ALA A N 1
ATOM 5170 C CA . ALA A 1 679 ? 9.106 -24.584 -18.747 1.00 95.44 679 ALA A CA 1
ATOM 5171 C C . ALA A 1 679 ? 8.210 -23.803 -17.776 1.00 95.44 679 ALA A C 1
ATOM 5173 O O . ALA A 1 679 ? 8.429 -23.838 -16.569 1.00 95.44 679 ALA A O 1
ATOM 5174 N N . LEU A 1 680 ? 7.223 -23.060 -18.284 1.00 94.12 680 LEU A N 1
ATOM 5175 C CA . LEU A 1 680 ? 6.423 -22.156 -17.443 1.00 94.12 680 LEU A CA 1
ATOM 5176 C C . LEU A 1 680 ? 5.413 -22.874 -16.523 1.00 94.12 680 LEU A C 1
ATOM 5178 O O . LEU A 1 680 ? 4.684 -22.212 -15.780 1.00 94.12 680 LEU A O 1
ATOM 5182 N N . ASP A 1 681 ? 5.380 -24.203 -16.590 1.00 94.19 681 ASP A N 1
ATOM 5183 C CA . ASP A 1 681 ? 4.657 -25.158 -15.751 1.00 94.19 681 ASP A CA 1
ATOM 5184 C C . ASP A 1 681 ? 5.585 -26.061 -14.899 1.00 94.19 681 ASP A C 1
ATOM 5186 O O . ASP A 1 681 ? 5.087 -26.804 -14.054 1.00 94.19 681 ASP A O 1
ATOM 5190 N N . ASP A 1 682 ? 6.915 -25.978 -15.062 1.00 94.12 682 ASP A N 1
ATOM 5191 C CA . ASP A 1 682 ? 7.907 -26.711 -14.259 1.00 94.12 682 ASP A CA 1
ATOM 5192 C C . ASP A 1 682 ? 9.163 -25.862 -13.982 1.00 94.12 682 ASP A C 1
ATOM 5194 O O . ASP A 1 682 ? 10.094 -25.778 -14.787 1.00 94.12 682 ASP A O 1
ATOM 5198 N N . TRP A 1 683 ? 9.196 -25.270 -12.785 1.00 94.75 683 TRP A N 1
ATOM 5199 C CA . TRP A 1 683 ? 10.316 -24.479 -12.263 1.00 94.75 683 TRP A CA 1
ATOM 5200 C C . TRP A 1 683 ? 11.368 -25.310 -11.499 1.00 94.75 683 TRP A C 1
ATOM 5202 O O . TRP A 1 683 ? 12.281 -24.740 -10.899 1.00 94.75 683 TRP A O 1
ATOM 5212 N N . SER A 1 684 ? 11.292 -26.649 -11.507 1.00 93.00 684 SER A N 1
ATOM 5213 C CA . SER A 1 684 ? 12.266 -27.509 -10.804 1.00 93.00 684 SER A CA 1
ATOM 5214 C C . SER A 1 684 ? 13.672 -27.504 -11.428 1.00 93.00 684 SER A C 1
ATOM 5216 O O . SER A 1 684 ? 14.637 -27.950 -10.801 1.00 93.00 684 SER A O 1
ATOM 5218 N N . GLY A 1 685 ? 13.807 -26.968 -12.643 1.00 94.12 685 GLY A N 1
ATOM 5219 C CA . GLY A 1 685 ? 15.066 -26.782 -13.351 1.00 94.12 685 GLY A CA 1
ATOM 5220 C C . GLY A 1 685 ? 14.864 -26.081 -14.695 1.00 94.12 685 GLY A C 1
ATOM 5221 O O . GLY A 1 685 ? 13.797 -25.547 -14.983 1.00 94.12 685 GLY A O 1
ATOM 5222 N N . TYR A 1 686 ? 15.892 -26.097 -15.544 1.00 94.69 686 TYR A N 1
ATOM 5223 C CA . TYR A 1 686 ? 15.758 -25.706 -16.949 1.00 94.69 686 TYR A CA 1
ATOM 5224 C C . TYR A 1 686 ? 15.495 -26.939 -17.828 1.00 94.69 686 TYR A C 1
ATOM 5226 O O . TYR A 1 686 ? 16.144 -27.976 -17.681 1.00 94.69 686 TYR A O 1
ATOM 5234 N N . ALA A 1 687 ? 14.581 -26.813 -18.790 1.00 95.31 687 ALA A N 1
ATOM 5235 C CA . ALA A 1 687 ? 14.276 -27.837 -19.786 1.00 95.31 687 ALA A CA 1
ATOM 5236 C C . ALA A 1 687 ? 15.456 -28.080 -20.747 1.00 95.31 687 ALA A C 1
ATOM 5238 O O . ALA A 1 687 ? 15.688 -29.210 -21.180 1.00 95.31 687 ALA A O 1
ATOM 5239 N N . TRP A 1 688 ? 16.226 -27.033 -21.065 1.00 97.00 688 TRP A N 1
ATOM 5240 C CA . TRP A 1 688 ? 17.512 -27.151 -21.757 1.00 97.00 688 TRP A CA 1
ATOM 5241 C C . TRP A 1 688 ? 18.460 -25.985 -21.449 1.00 97.00 688 TRP A C 1
ATOM 5243 O O . TRP A 1 688 ? 18.038 -24.890 -21.079 1.00 97.00 688 TRP A O 1
ATOM 5253 N N . LYS A 1 689 ? 19.759 -26.233 -21.658 1.00 95.38 689 LYS A N 1
ATOM 5254 C CA . LYS A 1 689 ? 20.841 -25.240 -21.737 1.00 95.38 689 LYS A CA 1
ATOM 5255 C C . LYS A 1 689 ? 21.591 -25.459 -23.054 1.00 95.38 689 LYS A C 1
ATOM 5257 O O . LYS A 1 689 ? 21.841 -26.605 -23.428 1.00 95.38 689 LYS A O 1
ATOM 5262 N N . THR A 1 690 ? 21.986 -24.389 -23.743 1.00 93.88 690 THR A N 1
ATOM 5263 C CA . THR A 1 690 ? 22.848 -24.470 -24.938 1.00 93.88 690 THR A CA 1
ATOM 5264 C C . THR A 1 690 ? 24.141 -25.236 -24.646 1.00 93.88 690 THR A C 1
ATOM 5266 O O . THR A 1 690 ? 24.900 -24.860 -23.756 1.00 93.88 690 THR A O 1
ATOM 5269 N N . THR A 1 691 ? 24.424 -26.290 -25.418 1.00 82.94 691 THR A N 1
ATOM 5270 C CA . THR A 1 691 ? 25.568 -27.197 -25.185 1.00 82.94 691 THR A CA 1
ATOM 5271 C C . THR A 1 691 ? 26.930 -26.617 -25.573 1.00 82.94 691 THR A C 1
ATOM 5273 O O . THR A 1 691 ? 27.956 -27.231 -25.290 1.00 82.94 691 THR A O 1
ATOM 5276 N N . ARG A 1 692 ? 26.949 -25.462 -26.245 1.00 84.00 692 ARG A N 1
ATOM 5277 C CA . ARG A 1 692 ? 28.142 -24.649 -26.504 1.00 84.00 692 ARG A CA 1
ATOM 5278 C C . ARG A 1 692 ? 27.963 -23.275 -25.863 1.00 84.00 692 ARG A C 1
ATOM 5280 O O . ARG A 1 692 ? 26.825 -22.827 -25.716 1.00 84.00 692 ARG A O 1
ATOM 5287 N N . ASN A 1 693 ? 29.070 -22.627 -25.516 1.00 85.50 693 ASN A N 1
ATOM 5288 C CA . ASN A 1 693 ? 29.077 -21.189 -25.272 1.00 85.50 693 ASN A CA 1
ATOM 5289 C C . ASN A 1 693 ? 28.702 -20.471 -26.597 1.00 85.50 693 ASN A C 1
ATOM 5291 O O . ASN A 1 693 ? 29.097 -20.899 -27.689 1.00 85.50 693 ASN A O 1
ATOM 5295 N N . LEU A 1 694 ? 27.834 -19.468 -26.494 1.00 84.44 694 LEU A N 1
ATOM 5296 C CA . LEU A 1 694 ? 27.432 -18.536 -27.537 1.00 84.44 694 LEU A CA 1
ATOM 5297 C C . LEU A 1 694 ? 28.348 -17.315 -27.414 1.00 84.44 694 LEU A C 1
ATOM 5299 O O . LEU A 1 694 ? 28.275 -16.591 -26.424 1.00 84.44 694 LEU A O 1
ATOM 5303 N N . GLY A 1 695 ? 29.199 -17.116 -28.416 1.00 67.00 695 GLY A N 1
ATOM 5304 C CA . GLY A 1 695 ? 30.329 -16.193 -28.396 1.00 67.00 695 GLY A CA 1
ATOM 5305 C C . GLY A 1 695 ? 31.626 -16.941 -28.701 1.00 67.00 695 GLY A C 1
ATOM 5306 O O . GLY A 1 695 ? 32.085 -16.958 -29.841 1.00 67.00 695 GLY A O 1
ATOM 5307 N N . GLY A 1 696 ? 32.142 -17.709 -27.738 1.00 66.56 696 GLY A N 1
ATOM 5308 C CA . GLY A 1 696 ? 33.250 -18.633 -27.991 1.00 66.56 696 GLY A CA 1
ATOM 5309 C C . GLY A 1 696 ? 33.940 -19.150 -26.733 1.00 66.56 696 GLY A C 1
ATOM 5310 O O . GLY A 1 696 ? 33.658 -20.257 -26.272 1.00 66.56 696 GLY A O 1
ATOM 5311 N N . THR A 1 697 ? 34.909 -18.380 -26.233 1.00 58.38 697 THR A N 1
ATOM 5312 C CA . THR A 1 697 ? 35.760 -18.735 -25.076 1.00 58.38 697 THR A CA 1
ATOM 5313 C C . THR A 1 697 ? 35.632 -17.776 -23.893 1.00 58.38 697 THR A C 1
ATOM 5315 O O . THR A 1 697 ? 36.363 -17.928 -22.916 1.00 58.38 697 THR A O 1
ATOM 5318 N N . LEU A 1 698 ? 34.751 -16.783 -23.996 1.00 60.41 698 LEU A N 1
ATOM 5319 C CA . LEU A 1 698 ? 34.435 -15.809 -22.957 1.00 60.41 698 LEU A CA 1
ATOM 5320 C C . LEU A 1 698 ? 32.964 -15.983 -22.566 1.00 60.41 698 LEU A C 1
ATOM 5322 O O . LEU A 1 698 ? 32.115 -16.198 -23.432 1.00 60.41 698 LEU A O 1
ATOM 5326 N N . ASP A 1 699 ? 32.652 -15.926 -21.275 1.00 64.88 699 ASP A N 1
ATOM 5327 C CA . ASP A 1 699 ? 31.296 -16.151 -20.757 1.00 64.88 699 ASP A CA 1
ATOM 5328 C C . ASP A 1 699 ? 30.480 -14.842 -20.753 1.00 64.88 699 ASP A C 1
ATOM 5330 O O . ASP A 1 699 ? 29.968 -14.405 -19.726 1.00 64.88 699 ASP A O 1
ATOM 5334 N N . GLU A 1 700 ? 30.389 -14.212 -21.928 1.00 75.56 700 GLU A N 1
ATOM 5335 C CA . GLU A 1 700 ? 29.786 -12.890 -22.166 1.00 75.56 700 GLU A CA 1
ATOM 5336 C C . GLU A 1 700 ? 28.248 -12.873 -22.047 1.00 75.56 700 GLU A C 1
ATOM 5338 O O . GLU A 1 700 ? 27.582 -13.913 -22.001 1.00 75.56 700 GLU A O 1
ATOM 5343 N N . GLN A 1 701 ? 27.643 -11.682 -22.014 1.00 80.62 701 GLN A N 1
ATOM 5344 C CA . GLN A 1 701 ? 26.182 -11.563 -21.977 1.00 80.62 701 GLN A CA 1
ATOM 5345 C C . GLN A 1 701 ? 25.535 -12.053 -23.282 1.00 80.62 701 GLN A C 1
ATOM 5347 O O . GLN A 1 701 ? 25.888 -11.622 -24.380 1.00 80.62 701 GLN A O 1
ATOM 5352 N N . VAL A 1 702 ? 24.506 -12.893 -23.151 1.00 90.06 702 VAL A N 1
ATOM 5353 C CA . VAL A 1 702 ? 23.688 -13.354 -24.281 1.00 90.06 702 VAL A CA 1
ATOM 5354 C C . VAL A 1 702 ? 22.406 -12.534 -24.337 1.00 90.06 702 VAL A C 1
ATOM 5356 O O . VAL A 1 702 ? 21.557 -12.651 -23.453 1.00 90.06 702 VAL A O 1
ATOM 5359 N N . ASN A 1 703 ? 22.222 -11.743 -25.393 1.00 92.44 703 ASN A N 1
ATOM 5360 C CA . ASN A 1 703 ? 20.952 -11.079 -25.689 1.00 92.44 703 ASN A CA 1
ATOM 5361 C C . ASN A 1 703 ? 19.999 -12.063 -26.391 1.00 92.44 703 ASN A C 1
ATOM 5363 O O . ASN A 1 703 ? 20.429 -12.798 -27.279 1.00 92.44 703 ASN A O 1
ATOM 5367 N N . LEU A 1 704 ? 18.719 -12.089 -26.002 1.00 95.12 704 LEU A N 1
ATOM 5368 C CA . LEU A 1 704 ? 17.705 -13.003 -26.544 1.00 95.12 704 LEU A CA 1
ATOM 5369 C C . LEU A 1 704 ? 16.516 -12.254 -27.149 1.00 95.12 704 LEU A C 1
ATOM 5371 O O . LEU A 1 704 ? 16.084 -11.228 -26.630 1.00 95.12 704 LEU A O 1
ATOM 5375 N N . LEU A 1 705 ? 15.945 -12.821 -28.215 1.00 96.00 705 LEU A N 1
ATOM 5376 C CA . LEU A 1 705 ? 14.769 -12.283 -28.896 1.00 96.00 705 LEU A CA 1
ATOM 5377 C C . LEU A 1 705 ? 13.867 -13.413 -29.403 1.00 96.00 705 LEU A C 1
ATOM 5379 O O . LEU A 1 705 ? 14.292 -14.245 -30.204 1.00 96.00 705 LEU A O 1
ATOM 5383 N N . VAL A 1 706 ? 12.597 -13.413 -28.994 1.00 96.19 706 VAL A N 1
ATOM 5384 C CA . VAL A 1 706 ? 11.554 -14.259 -29.595 1.00 96.19 706 VAL A CA 1
ATOM 5385 C C . VAL A 1 706 ? 10.790 -13.445 -30.638 1.00 96.19 706 VAL A C 1
ATOM 5387 O O . VAL A 1 706 ? 10.365 -12.325 -30.366 1.00 96.19 706 VAL A O 1
ATOM 5390 N N . SER A 1 707 ? 10.590 -14.010 -31.830 1.00 93.88 707 SER A N 1
ATOM 5391 C CA . SER A 1 707 ? 9.736 -13.421 -32.866 1.00 93.88 707 SER A CA 1
ATOM 5392 C C . SER A 1 707 ? 8.931 -14.511 -33.572 1.00 93.88 707 SER A C 1
ATOM 5394 O O . SER A 1 707 ? 9.479 -15.399 -34.234 1.00 93.88 707 SER A O 1
ATOM 5396 N N . GLY A 1 708 ? 7.609 -14.484 -33.381 1.00 90.88 708 GLY A N 1
ATOM 5397 C CA . GLY A 1 708 ? 6.724 -15.574 -33.787 1.00 90.88 708 GLY A CA 1
ATOM 5398 C C . GLY A 1 708 ? 7.135 -16.895 -33.131 1.00 90.88 708 GLY A C 1
ATOM 5399 O O . GLY A 1 708 ? 7.157 -17.013 -31.912 1.00 90.88 708 GLY A O 1
ATOM 5400 N N . THR A 1 709 ? 7.479 -17.893 -33.946 1.00 91.81 709 THR A N 1
ATOM 5401 C CA . THR A 1 709 ? 7.937 -19.220 -33.494 1.00 91.81 709 THR A CA 1
ATOM 5402 C C . THR A 1 709 ? 9.464 -19.363 -33.421 1.00 91.81 709 THR A C 1
ATOM 5404 O O . THR A 1 709 ? 9.958 -20.472 -33.220 1.00 91.81 709 THR A O 1
ATOM 5407 N N . ARG A 1 710 ? 10.224 -18.277 -33.618 1.00 95.62 710 ARG A N 1
ATOM 5408 C CA . ARG A 1 710 ? 11.692 -18.289 -33.721 1.00 95.62 710 ARG A CA 1
ATOM 5409 C C . ARG A 1 710 ? 12.330 -17.680 -32.476 1.00 95.62 710 ARG A C 1
ATOM 5411 O O . ARG A 1 710 ? 11.830 -16.685 -31.955 1.00 95.62 710 ARG A O 1
ATOM 5418 N N . LEU A 1 711 ? 13.444 -18.266 -32.041 1.00 97.69 711 LEU A N 1
ATOM 5419 C CA . LEU A 1 711 ? 14.284 -17.766 -30.955 1.00 97.69 711 LEU A CA 1
ATOM 5420 C C . LEU A 1 711 ? 15.654 -17.392 -31.528 1.00 97.69 711 LEU A C 1
ATOM 5422 O O . LEU A 1 711 ? 16.369 -18.248 -32.051 1.00 97.69 711 LEU A O 1
ATOM 5426 N N . PHE A 1 712 ? 16.010 -16.119 -31.419 1.00 97.62 712 PHE A N 1
ATOM 5427 C CA . PHE A 1 712 ? 17.311 -15.584 -31.799 1.00 97.62 712 PHE A CA 1
ATOM 5428 C C . PHE A 1 712 ? 18.149 -15.282 -30.557 1.00 97.62 712 PHE A C 1
ATOM 5430 O O . PHE A 1 712 ? 17.608 -14.978 -29.490 1.00 97.62 712 PHE A O 1
ATOM 5437 N N . ALA A 1 713 ? 19.468 -15.340 -30.716 1.00 95.12 713 ALA A N 1
ATOM 5438 C CA . ALA A 1 713 ? 20.425 -14.917 -29.703 1.00 95.12 713 ALA A CA 1
ATOM 5439 C C . ALA A 1 713 ? 21.587 -14.137 -30.335 1.00 95.12 713 ALA A C 1
ATOM 5441 O O . ALA A 1 713 ? 21.991 -14.447 -31.458 1.00 95.12 713 ALA A O 1
ATOM 5442 N N . GLY A 1 714 ? 22.147 -13.174 -29.604 1.00 92.12 714 GLY A N 1
ATOM 5443 C CA . GLY A 1 714 ? 23.388 -12.473 -29.946 1.00 92.12 714 GLY A CA 1
ATOM 5444 C C . GLY A 1 714 ? 24.377 -12.495 -28.777 1.00 92.12 714 GLY A C 1
ATOM 5445 O O . GLY A 1 714 ? 23.961 -12.374 -27.626 1.00 92.12 714 GLY A O 1
ATOM 5446 N N . SER A 1 715 ? 25.664 -12.708 -29.066 1.00 89.19 715 SER A N 1
ATOM 5447 C CA . SER A 1 715 ? 26.778 -12.687 -28.098 1.00 89.19 715 SER A CA 1
ATOM 5448 C C . SER A 1 715 ? 28.128 -12.612 -28.833 1.00 89.19 715 SER A C 1
ATOM 5450 O O . SER A 1 715 ? 28.237 -13.219 -29.898 1.00 89.19 715 SER A O 1
ATOM 5452 N N . ASP A 1 716 ? 29.119 -11.892 -28.282 1.00 84.38 716 ASP A N 1
ATOM 5453 C CA . ASP A 1 716 ? 30.523 -11.760 -28.757 1.00 84.38 716 ASP A CA 1
ATOM 5454 C C . ASP A 1 716 ? 30.672 -11.795 -30.296 1.00 84.38 716 ASP A C 1
ATOM 5456 O O . ASP A 1 716 ? 31.052 -12.795 -30.914 1.00 84.38 716 ASP A O 1
ATOM 5460 N N . GLY A 1 717 ? 30.249 -10.703 -30.944 1.00 86.19 717 GLY A N 1
ATOM 5461 C CA . GLY A 1 717 ? 30.370 -10.505 -32.393 1.00 86.19 717 GLY A CA 1
ATOM 5462 C C . GLY A 1 717 ? 29.522 -11.438 -33.267 1.00 86.19 717 GLY A C 1
ATOM 5463 O O . GLY A 1 717 ? 29.672 -11.413 -34.489 1.00 86.19 717 GLY A O 1
ATOM 5464 N N . SER A 1 718 ? 28.645 -12.263 -32.688 1.00 89.62 718 SER A N 1
ATOM 5465 C CA . SER A 1 718 ? 27.947 -13.350 -33.384 1.00 89.62 718 SER A CA 1
ATOM 5466 C C . SER A 1 718 ? 26.441 -13.371 -33.127 1.00 89.62 718 SER A C 1
ATOM 5468 O O . SER A 1 718 ? 25.964 -13.042 -32.040 1.00 89.62 718 SER A O 1
ATOM 5470 N N . VAL A 1 719 ? 25.681 -13.846 -34.119 1.00 94.00 719 VAL A N 1
ATOM 5471 C CA . VAL A 1 719 ? 24.231 -14.081 -34.010 1.00 94.00 719 VAL A CA 1
ATOM 5472 C C . VAL A 1 719 ? 23.835 -15.513 -34.346 1.00 94.00 719 VAL A C 1
ATOM 5474 O O . VAL A 1 719 ? 24.464 -16.193 -35.160 1.00 94.00 719 VAL A O 1
ATOM 5477 N N . TYR A 1 720 ? 22.758 -15.968 -33.709 1.00 94.69 720 TYR A N 1
ATOM 5478 C CA . TYR A 1 720 ? 22.313 -17.355 -33.689 1.00 94.69 720 TYR A CA 1
ATOM 5479 C C . TYR A 1 720 ? 20.791 -17.458 -33.828 1.00 94.69 720 TYR A C 1
ATOM 5481 O O . TYR A 1 720 ? 20.051 -16.622 -33.312 1.00 94.69 720 TYR A O 1
ATOM 5489 N N . GLU A 1 721 ? 20.317 -18.542 -34.438 1.00 97.12 721 GLU A N 1
ATOM 5490 C CA . GLU A 1 721 ? 18.945 -19.033 -34.270 1.00 97.12 721 GLU A CA 1
ATOM 5491 C C . GLU A 1 721 ? 18.975 -20.356 -33.512 1.00 97.12 721 GLU A C 1
ATOM 5493 O O . GLU A 1 721 ? 19.701 -21.285 -33.877 1.00 97.12 721 GLU A O 1
ATOM 5498 N N . LEU A 1 722 ? 18.183 -20.430 -32.447 1.00 97.19 722 LEU A N 1
ATOM 5499 C CA . LEU A 1 722 ? 18.106 -21.562 -31.535 1.00 97.19 722 LEU A CA 1
ATOM 5500 C C . LEU A 1 722 ? 16.784 -22.303 -31.746 1.00 97.19 722 LEU A C 1
ATOM 5502 O O . LEU A 1 722 ? 15.724 -21.691 -31.857 1.00 97.19 722 LEU A O 1
ATOM 5506 N N . ALA A 1 723 ? 16.830 -23.633 -31.744 1.00 96.44 723 ALA A N 1
ATOM 5507 C CA . ALA A 1 723 ? 15.640 -24.470 -31.691 1.00 96.44 723 ALA A CA 1
ATOM 5508 C C . ALA A 1 723 ? 14.930 -24.263 -30.333 1.00 96.44 723 ALA A C 1
ATOM 5510 O O . ALA A 1 723 ? 15.479 -24.689 -29.311 1.00 96.44 723 ALA A O 1
ATOM 5511 N N . PRO A 1 724 ? 13.718 -23.668 -30.275 1.00 95.31 724 PRO A N 1
ATOM 5512 C CA . PRO A 1 724 ? 13.122 -23.229 -29.004 1.00 95.31 724 PRO A CA 1
ATOM 5513 C C . PRO A 1 724 ? 12.821 -24.369 -28.014 1.00 95.31 724 PRO A C 1
ATOM 5515 O O . PRO A 1 724 ? 12.657 -24.135 -26.818 1.00 95.31 724 PRO A O 1
ATOM 5518 N N . THR A 1 725 ? 12.765 -25.612 -28.498 1.00 94.38 725 THR A N 1
ATOM 5519 C CA . THR A 1 725 ? 12.483 -26.827 -27.719 1.00 94.38 725 THR A CA 1
ATOM 5520 C C . THR A 1 725 ? 13.724 -27.624 -27.306 1.00 94.38 725 THR A C 1
ATOM 5522 O O . THR A 1 725 ? 13.582 -28.570 -26.535 1.00 94.38 725 THR A O 1
ATOM 5525 N N . THR A 1 726 ? 14.927 -27.296 -27.799 1.00 95.25 726 THR A N 1
ATOM 5526 C CA . THR A 1 726 ? 16.150 -28.082 -27.510 1.00 95.25 726 THR A CA 1
ATOM 5527 C C . THR A 1 726 ? 17.429 -27.269 -27.296 1.00 95.25 726 THR A C 1
ATOM 5529 O O . THR A 1 726 ? 18.442 -27.846 -26.905 1.00 95.25 726 THR A O 1
ATOM 5532 N N . GLY A 1 727 ? 17.442 -25.968 -27.603 1.00 94.94 727 GLY A N 1
ATOM 5533 C CA . GLY A 1 727 ? 18.647 -25.133 -27.528 1.00 94.94 727 GLY A CA 1
ATOM 5534 C C . GLY A 1 727 ? 19.711 -25.458 -28.581 1.00 94.94 727 GLY A C 1
ATOM 5535 O O . GLY A 1 727 ? 20.796 -24.877 -28.562 1.00 94.94 727 GLY A O 1
ATOM 5536 N N . ALA A 1 728 ? 19.430 -26.376 -29.511 1.00 95.19 728 ALA A N 1
ATOM 5537 C CA . ALA A 1 728 ? 20.315 -26.653 -30.634 1.00 95.19 728 ALA A CA 1
ATOM 5538 C C . ALA A 1 728 ? 20.370 -25.441 -31.573 1.00 95.19 728 ALA A C 1
ATOM 5540 O O . ALA A 1 728 ? 19.335 -24.929 -31.997 1.00 95.19 728 ALA A O 1
ATOM 5541 N N . VAL A 1 729 ? 21.578 -25.005 -31.925 1.00 94.88 729 VAL A N 1
ATOM 5542 C CA . VAL A 1 729 ? 21.770 -23.922 -32.894 1.00 94.88 729 VAL A CA 1
ATOM 5543 C C . VAL A 1 729 ? 21.396 -24.429 -34.287 1.00 94.88 729 VAL A C 1
ATOM 5545 O O . VAL A 1 729 ? 22.013 -25.367 -34.792 1.00 94.88 729 VAL A O 1
ATOM 5548 N N . LEU A 1 730 ? 20.384 -23.810 -34.894 1.00 95.06 730 LEU A N 1
ATOM 5549 C CA . LEU A 1 730 ? 19.918 -24.097 -36.251 1.00 95.06 730 LEU A CA 1
ATOM 5550 C C . LEU A 1 730 ? 20.766 -23.354 -37.288 1.00 95.06 730 LEU A C 1
ATOM 5552 O O . LEU A 1 730 ? 21.171 -23.937 -38.291 1.00 95.06 730 LEU A O 1
ATOM 5556 N N . HIS A 1 731 ? 21.075 -22.087 -37.006 1.00 95.38 731 HIS A N 1
ATOM 5557 C CA . HIS A 1 731 ? 21.884 -21.216 -37.854 1.00 95.38 731 HIS A CA 1
ATOM 5558 C C . HIS A 1 731 ? 22.789 -20.324 -36.998 1.00 95.38 731 HIS A C 1
ATOM 5560 O O . HIS A 1 731 ? 22.453 -20.007 -35.854 1.00 95.38 731 HIS A O 1
ATOM 5566 N N . SER A 1 732 ? 23.939 -19.917 -37.538 1.00 92.88 732 SER A N 1
ATOM 5567 C CA . SER A 1 732 ? 24.858 -19.002 -36.859 1.00 92.88 732 SER A CA 1
ATOM 5568 C C . SER A 1 732 ? 25.717 -18.216 -37.838 1.00 92.88 732 SER A C 1
ATOM 5570 O O . SER A 1 732 ? 26.302 -18.829 -38.734 1.00 92.88 732 SER A O 1
ATOM 5572 N N . THR A 1 733 ? 25.861 -16.915 -37.598 1.00 92.94 733 THR A N 1
ATOM 5573 C CA . THR A 1 733 ? 26.650 -15.997 -38.426 1.00 92.94 733 THR A CA 1
ATOM 5574 C C . THR A 1 733 ? 27.555 -15.152 -37.531 1.00 92.94 733 THR A C 1
ATOM 5576 O O . THR A 1 733 ? 27.079 -14.454 -36.639 1.00 92.94 733 THR A O 1
ATOM 5579 N N . GLU A 1 734 ? 28.862 -15.242 -37.771 1.00 90.88 734 GLU A N 1
ATOM 5580 C CA . GLU A 1 734 ? 29.885 -14.345 -37.220 1.00 90.88 734 GLU A CA 1
ATOM 5581 C C . GLU A 1 734 ? 29.804 -13.013 -37.984 1.00 90.88 734 GLU A C 1
ATOM 5583 O O . GLU A 1 734 ? 29.802 -13.009 -39.218 1.00 90.88 734 GLU A O 1
ATOM 5588 N N . LEU A 1 735 ? 29.665 -11.895 -37.268 1.00 88.62 735 LEU A N 1
ATOM 5589 C CA . LEU A 1 735 ? 29.542 -10.550 -37.846 1.00 88.62 735 LEU A CA 1
ATOM 5590 C C . LEU A 1 735 ? 30.899 -9.847 -37.899 1.00 88.62 735 LEU A C 1
ATOM 5592 O O . LEU A 1 735 ? 31.228 -9.202 -38.891 1.00 88.62 735 LEU A O 1
ATOM 5596 N N . THR A 1 736 ? 31.695 -10.010 -36.843 1.00 81.12 736 THR A N 1
ATOM 5597 C CA . THR A 1 736 ? 33.061 -9.498 -36.742 1.00 81.12 736 THR A CA 1
ATOM 5598 C C . THR A 1 736 ? 33.940 -10.472 -35.966 1.00 81.12 736 THR A C 1
ATOM 5600 O O . THR A 1 736 ? 33.516 -11.030 -34.959 1.00 81.12 736 THR A O 1
ATOM 5603 N N . SER A 1 737 ? 35.194 -10.624 -36.398 1.00 67.00 737 SER A N 1
ATOM 5604 C CA . SER A 1 737 ? 36.219 -11.392 -35.681 1.00 67.00 737 SER A CA 1
ATOM 5605 C C . SER A 1 737 ? 37.011 -10.531 -34.677 1.00 67.00 737 SER A C 1
ATOM 5607 O O . SER A 1 737 ? 38.117 -10.900 -34.269 1.00 67.00 737 SER A O 1
ATOM 5609 N N . SER A 1 738 ? 36.521 -9.330 -34.343 1.00 63.72 738 SER A N 1
ATOM 5610 C CA . SER A 1 738 ? 37.142 -8.407 -33.385 1.00 63.72 738 SER A CA 1
ATOM 5611 C C . SER A 1 738 ? 36.792 -8.804 -31.944 1.00 63.72 738 SER A C 1
ATOM 5613 O O . SER A 1 738 ? 35.948 -8.170 -31.315 1.00 63.72 738 SER A O 1
ATOM 5615 N N . LEU A 1 739 ? 37.425 -9.874 -31.455 1.00 53.53 739 LEU A N 1
ATOM 5616 C CA . LEU A 1 739 ? 37.197 -10.436 -30.117 1.00 53.53 739 LEU A CA 1
ATOM 5617 C C . LEU A 1 739 ? 37.347 -9.374 -29.014 1.00 53.53 739 LEU A C 1
ATOM 5619 O O . LEU A 1 739 ? 38.423 -8.789 -28.853 1.00 53.53 739 LEU A O 1
ATOM 5623 N N . GLY A 1 740 ? 36.281 -9.173 -28.242 1.00 54.09 740 GLY A N 1
ATOM 5624 C CA . GLY A 1 740 ? 36.184 -8.202 -27.154 1.00 54.09 740 GLY A CA 1
ATOM 5625 C C . GLY A 1 740 ? 34.823 -8.327 -26.468 1.00 54.09 740 GLY A C 1
ATOM 5626 O O . GLY A 1 740 ? 33.821 -8.530 -27.144 1.00 54.09 740 GLY A O 1
ATOM 5627 N N . GLY A 1 741 ? 34.791 -8.260 -25.135 1.00 56.62 741 GLY A N 1
ATOM 5628 C CA . GLY A 1 741 ? 33.565 -8.487 -24.366 1.00 56.62 741 GLY A CA 1
ATOM 5629 C C . GLY A 1 741 ? 32.569 -7.341 -24.526 1.00 56.62 741 GLY A C 1
ATOM 5630 O O . GLY A 1 741 ? 32.763 -6.277 -23.942 1.00 56.62 741 GLY A O 1
ATOM 5631 N N . GLY A 1 742 ? 31.526 -7.557 -25.331 1.00 64.62 742 GLY A N 1
ATOM 5632 C CA . GLY A 1 742 ? 30.484 -6.574 -25.625 1.00 64.62 742 GLY A CA 1
ATOM 5633 C C . GLY A 1 742 ? 29.175 -7.229 -26.076 1.00 64.62 742 GLY A C 1
ATOM 5634 O O . GLY A 1 742 ? 29.164 -8.245 -26.781 1.00 64.62 742 GLY A O 1
ATOM 5635 N N . VAL A 1 743 ? 28.042 -6.652 -25.665 1.00 76.81 743 VAL A N 1
ATOM 5636 C CA . VAL A 1 743 ? 26.715 -7.237 -25.904 1.00 76.81 743 VAL A CA 1
ATOM 5637 C C . VAL A 1 743 ? 26.314 -7.085 -27.372 1.00 76.81 743 VAL A C 1
ATOM 5639 O O . VAL A 1 743 ? 26.119 -5.980 -27.871 1.00 76.81 743 VAL A O 1
ATOM 5642 N N . THR A 1 744 ? 26.116 -8.203 -28.076 1.00 88.75 744 THR A N 1
ATOM 5643 C CA . THR A 1 744 ? 25.563 -8.182 -29.442 1.00 88.75 744 THR A CA 1
ATOM 5644 C C . THR A 1 744 ? 24.037 -8.121 -29.370 1.00 88.75 744 THR A C 1
ATOM 5646 O O . THR A 1 744 ? 23.372 -9.150 -29.236 1.00 88.75 744 THR A O 1
ATOM 5649 N N . ARG A 1 745 ? 23.466 -6.912 -29.411 1.00 90.69 745 ARG A N 1
ATOM 5650 C CA . ARG A 1 745 ? 22.014 -6.683 -29.267 1.00 90.69 745 ARG A CA 1
ATOM 5651 C C . ARG A 1 745 ? 21.292 -6.932 -30.593 1.00 90.69 745 ARG A C 1
ATOM 5653 O O . ARG A 1 745 ? 21.758 -6.460 -31.629 1.00 90.69 745 ARG A O 1
ATOM 5660 N N . VAL A 1 746 ? 20.165 -7.654 -30.577 1.00 94.75 746 VAL A N 1
ATOM 5661 C CA . VAL A 1 746 ? 19.449 -8.076 -31.800 1.00 94.75 746 VAL A CA 1
ATOM 5662 C C . VAL A 1 746 ? 18.005 -7.567 -31.903 1.00 94.75 746 VAL A C 1
ATOM 5664 O O . VAL A 1 746 ? 17.282 -7.463 -30.916 1.00 94.75 746 VAL A O 1
ATOM 5667 N N . SER A 1 747 ? 17.556 -7.297 -33.133 1.00 95.56 747 SER A N 1
ATOM 5668 C CA . SER A 1 747 ? 16.177 -6.912 -33.479 1.00 95.56 747 SER A CA 1
ATOM 5669 C C . SER A 1 747 ? 15.781 -7.467 -34.859 1.00 95.56 747 SER A C 1
ATOM 5671 O O . SER A 1 747 ? 16.642 -7.921 -35.608 1.00 95.56 747 SER A O 1
ATOM 5673 N N . THR A 1 748 ? 14.499 -7.475 -35.240 1.00 95.75 748 THR A N 1
ATOM 5674 C CA . THR A 1 748 ? 14.075 -8.044 -36.539 1.00 95.75 748 THR A CA 1
ATOM 5675 C C . THR A 1 748 ? 12.800 -7.423 -37.110 1.00 95.75 748 THR A C 1
ATOM 5677 O O . THR A 1 748 ? 11.868 -7.111 -36.373 1.00 95.75 748 THR A O 1
ATOM 5680 N N . ASP A 1 749 ? 12.741 -7.309 -38.441 1.00 94.75 749 ASP A N 1
ATOM 5681 C CA . ASP A 1 749 ? 11.526 -7.015 -39.222 1.00 94.75 749 ASP A CA 1
ATOM 5682 C C . ASP A 1 749 ? 10.870 -8.289 -39.814 1.00 94.75 749 ASP A C 1
ATOM 5684 O O . ASP A 1 749 ? 9.950 -8.214 -40.629 1.00 94.75 749 ASP A O 1
ATOM 5688 N N . GLY A 1 750 ? 11.369 -9.478 -39.448 1.00 93.38 750 GLY A N 1
ATOM 5689 C CA . GLY A 1 750 ? 10.970 -10.777 -40.001 1.00 93.38 750 GLY A CA 1
ATOM 5690 C C . GLY A 1 750 ? 11.636 -11.153 -41.336 1.00 93.38 750 GLY A C 1
ATOM 5691 O O . GLY A 1 750 ? 11.599 -12.324 -41.717 1.00 93.38 750 GLY A O 1
ATOM 5692 N N . THR A 1 751 ? 12.291 -10.209 -42.019 1.00 94.31 751 THR A N 1
ATOM 5693 C CA . THR A 1 751 ? 13.068 -10.421 -43.259 1.00 94.31 751 THR A CA 1
ATOM 5694 C C . THR A 1 751 ? 14.573 -10.465 -42.978 1.00 94.31 751 THR A C 1
ATOM 5696 O O . THR A 1 751 ? 15.298 -11.291 -43.542 1.00 94.31 751 THR A O 1
ATOM 5699 N N . TYR A 1 752 ? 15.033 -9.613 -42.065 1.00 95.62 752 TYR A N 1
ATOM 5700 C CA . TYR A 1 752 ? 16.407 -9.504 -41.595 1.00 95.62 752 TYR A CA 1
ATOM 5701 C C . TYR A 1 752 ? 16.467 -9.612 -40.067 1.00 95.62 752 TYR A C 1
ATOM 5703 O O . TYR A 1 752 ? 15.561 -9.175 -39.353 1.00 95.62 752 TYR A O 1
ATOM 5711 N N . LEU A 1 753 ? 17.555 -10.189 -39.566 1.00 97.06 753 LEU A N 1
ATOM 5712 C CA . LEU A 1 753 ? 18.009 -10.034 -38.192 1.00 97.06 753 LEU A CA 1
ATOM 5713 C C . LEU A 1 753 ? 19.018 -8.886 -38.197 1.00 97.06 753 LEU A C 1
ATOM 5715 O O . LEU A 1 753 ? 20.059 -8.972 -38.852 1.00 97.06 753 LEU A O 1
ATOM 5719 N N . PHE A 1 754 ? 18.677 -7.805 -37.509 1.00 97.06 754 PHE A N 1
ATOM 5720 C CA . PHE A 1 754 ? 19.566 -6.678 -37.281 1.00 97.06 754 PHE A CA 1
ATOM 5721 C C . PHE A 1 754 ? 20.342 -6.916 -35.996 1.00 97.06 754 PHE A C 1
ATOM 5723 O O . PHE A 1 754 ? 19.771 -7.388 -35.012 1.00 97.06 754 PHE A O 1
ATOM 5730 N N . ALA A 1 755 ? 21.627 -6.584 -36.005 1.00 94.56 755 ALA A N 1
ATOM 5731 C CA . ALA A 1 755 ? 22.500 -6.740 -34.852 1.00 94.56 755 ALA A CA 1
ATOM 5732 C C . ALA A 1 755 ? 23.393 -5.511 -34.693 1.00 94.56 755 ALA A C 1
ATOM 5734 O O . ALA A 1 755 ? 23.946 -5.033 -35.683 1.00 94.56 755 ALA A O 1
ATOM 5735 N N . GLY A 1 756 ? 23.529 -5.014 -33.467 1.00 91.19 756 GLY A N 1
ATOM 5736 C CA . GLY A 1 756 ? 24.481 -3.969 -33.102 1.00 91.19 756 GLY A CA 1
ATOM 5737 C C . GLY A 1 756 ? 25.630 -4.552 -32.285 1.00 91.19 756 GLY A C 1
ATOM 5738 O O . GLY A 1 756 ? 25.380 -5.301 -31.340 1.00 91.19 756 GLY A O 1
ATOM 5739 N N . VAL A 1 757 ? 26.877 -4.248 -32.666 1.00 86.31 757 VAL A N 1
ATOM 5740 C CA . VAL A 1 757 ? 28.091 -4.662 -31.940 1.00 86.31 757 VAL A CA 1
ATOM 5741 C C . VAL A 1 757 ? 29.307 -3.807 -32.344 1.00 86.31 757 VAL A C 1
ATOM 5743 O O . VAL A 1 757 ? 29.501 -3.503 -33.520 1.00 86.31 757 VAL A O 1
ATOM 5746 N N . HIS A 1 758 ? 30.138 -3.430 -31.366 1.00 80.88 758 HIS A N 1
ATOM 5747 C CA . HIS A 1 758 ? 31.446 -2.765 -31.530 1.00 80.88 758 HIS A CA 1
ATOM 5748 C C . HIS A 1 758 ? 31.469 -1.489 -32.396 1.00 80.88 758 HIS A C 1
ATOM 5750 O O . HIS A 1 758 ? 32.417 -1.251 -33.152 1.00 80.88 758 HIS A O 1
ATOM 5756 N N . GLY A 1 759 ? 30.440 -0.652 -32.281 1.00 83.50 759 GLY A N 1
ATOM 5757 C CA . GLY A 1 759 ? 30.275 0.562 -33.081 1.00 83.50 759 GLY A CA 1
ATOM 5758 C C . GLY A 1 759 ? 29.814 0.315 -34.523 1.00 83.50 759 GLY A C 1
ATOM 5759 O O . GLY A 1 759 ? 29.957 1.203 -35.355 1.00 83.50 759 GLY A O 1
ATOM 5760 N N . TYR A 1 760 ? 29.264 -0.858 -34.853 1.00 88.94 760 TYR A N 1
ATOM 5761 C CA . TYR A 1 760 ? 28.653 -1.141 -36.157 1.00 88.94 760 TYR A CA 1
ATOM 5762 C C . TYR A 1 760 ? 27.264 -1.768 -36.006 1.00 88.94 760 TYR A C 1
ATOM 5764 O O . TYR A 1 760 ? 26.957 -2.420 -35.004 1.00 88.94 760 TYR A O 1
ATOM 5772 N N . ALA A 1 761 ? 26.425 -1.594 -37.029 1.00 92.75 761 ALA A N 1
ATOM 5773 C CA . ALA A 1 761 ? 25.195 -2.362 -37.187 1.00 92.75 761 ALA A CA 1
ATOM 5774 C C . ALA A 1 761 ? 25.274 -3.260 -38.431 1.00 92.75 761 ALA A C 1
ATOM 5776 O O . ALA A 1 761 ? 25.873 -2.894 -39.443 1.00 92.75 761 ALA A O 1
ATOM 5777 N N . TYR A 1 762 ? 24.631 -4.423 -38.363 1.00 94.75 762 TYR A N 1
ATOM 5778 C CA . TYR A 1 762 ? 24.658 -5.465 -39.389 1.00 94.75 762 TYR A CA 1
ATOM 5779 C C . TYR A 1 762 ? 23.245 -5.925 -39.748 1.00 94.75 762 TYR A C 1
ATOM 5781 O O . TYR A 1 762 ? 22.367 -5.976 -38.884 1.00 94.75 762 TYR A O 1
ATOM 5789 N N . GLY A 1 763 ? 23.040 -6.328 -41.004 1.00 96.56 763 GLY A N 1
ATOM 5790 C CA . GLY A 1 763 ? 21.797 -6.945 -41.477 1.00 96.56 763 GLY A CA 1
ATOM 5791 C C . GLY A 1 763 ? 22.026 -8.355 -42.011 1.00 96.56 763 GLY A C 1
ATOM 5792 O O . GLY A 1 763 ? 22.507 -8.527 -43.133 1.00 96.56 763 GLY A O 1
ATOM 5793 N N . VAL A 1 764 ? 21.639 -9.376 -41.244 1.00 96.88 764 VAL A N 1
ATOM 5794 C CA . VAL A 1 764 ? 21.684 -10.790 -41.659 1.00 96.88 764 VAL A CA 1
ATOM 5795 C C . VAL A 1 764 ? 20.338 -11.184 -42.261 1.00 96.88 764 VAL A C 1
ATOM 5797 O O . VAL A 1 764 ? 19.302 -11.049 -41.610 1.00 96.88 764 VAL A O 1
ATOM 5800 N N . ARG A 1 765 ? 20.304 -11.678 -43.505 1.00 95.75 765 ARG A N 1
ATOM 5801 C CA . ARG A 1 765 ? 19.035 -12.058 -44.149 1.00 95.75 765 ARG A CA 1
ATOM 5802 C C . ARG A 1 765 ? 18.536 -13.396 -43.613 1.00 95.75 765 ARG A C 1
ATOM 5804 O O . ARG A 1 765 ? 19.189 -14.426 -43.755 1.00 95.75 765 ARG A O 1
ATOM 5811 N N . LEU A 1 766 ? 17.318 -13.413 -43.081 1.00 95.38 766 LEU A N 1
ATOM 5812 C CA . LEU A 1 766 ? 16.761 -14.570 -42.374 1.00 95.38 766 LEU A CA 1
ATOM 5813 C C . LEU A 1 766 ? 16.416 -15.783 -43.259 1.00 95.38 766 LEU A C 1
ATOM 5815 O O . LEU A 1 766 ? 16.068 -16.833 -42.717 1.00 95.38 766 LEU A O 1
ATOM 5819 N N . SER A 1 767 ? 16.485 -15.647 -44.589 1.00 94.69 767 SER A N 1
ATOM 5820 C CA . SER A 1 767 ? 16.219 -16.719 -45.563 1.00 94.69 767 SER A CA 1
ATOM 5821 C C . SER A 1 767 ? 17.443 -17.554 -45.943 1.00 94.69 767 SER A C 1
ATOM 5823 O O . SER A 1 767 ? 17.280 -18.652 -46.467 1.00 94.69 767 SER A O 1
ATOM 5825 N N . ASP A 1 768 ? 18.650 -17.022 -45.747 1.00 93.94 768 ASP A N 1
ATOM 5826 C CA . ASP A 1 768 ? 19.914 -17.648 -46.169 1.00 93.94 768 ASP A CA 1
ATOM 5827 C C . ASP A 1 768 ? 21.065 -17.458 -45.160 1.00 93.94 768 ASP A C 1
ATOM 5829 O O . ASP A 1 768 ? 22.139 -18.025 -45.349 1.00 93.94 768 ASP A O 1
ATOM 5833 N N . TRP A 1 769 ? 20.829 -16.705 -44.078 1.00 95.06 769 TRP A N 1
ATOM 5834 C CA . TRP A 1 769 ? 21.778 -16.382 -43.008 1.00 95.06 769 TRP A CA 1
ATOM 5835 C C . TRP A 1 769 ? 23.048 -15.648 -43.459 1.00 95.06 769 TRP A C 1
ATOM 5837 O O . TRP A 1 769 ? 24.033 -15.574 -42.722 1.00 95.06 769 TRP A O 1
ATOM 5847 N N . THR A 1 770 ? 23.009 -15.017 -44.636 1.00 91.62 770 THR A N 1
ATOM 5848 C CA . THR A 1 770 ? 24.105 -14.168 -45.108 1.00 91.62 770 THR A CA 1
ATOM 5849 C C . THR A 1 770 ? 24.031 -12.766 -44.507 1.00 91.62 770 THR A C 1
ATOM 5851 O O . THR A 1 770 ? 22.993 -12.097 -44.569 1.00 91.62 770 THR A O 1
ATOM 5854 N N . THR A 1 771 ? 25.157 -12.289 -43.969 1.00 89.44 771 THR A N 1
ATOM 5855 C CA . THR A 1 771 ? 25.376 -10.861 -43.704 1.00 89.44 771 THR A CA 1
ATOM 5856 C C . THR A 1 771 ? 25.265 -10.128 -45.038 1.00 89.44 771 THR A C 1
ATOM 5858 O O . THR A 1 771 ? 26.105 -10.282 -45.923 1.00 89.44 771 THR A O 1
ATOM 5861 N N . THR A 1 772 ? 24.165 -9.402 -45.224 1.00 89.44 772 THR A N 1
ATOM 5862 C CA . THR A 1 772 ? 23.850 -8.685 -46.467 1.00 89.44 772 THR A CA 1
ATOM 5863 C C . THR A 1 772 ? 24.508 -7.309 -46.488 1.00 89.44 772 THR A C 1
ATOM 5865 O O . THR A 1 772 ? 24.845 -6.815 -47.563 1.00 89.44 772 THR A O 1
ATOM 5868 N N . TRP A 1 773 ? 24.691 -6.701 -45.314 1.00 93.81 773 TRP A N 1
ATOM 5869 C CA . TRP A 1 773 ? 25.348 -5.412 -45.132 1.00 93.81 773 TRP A CA 1
ATOM 5870 C C . TRP A 1 773 ? 25.908 -5.257 -43.710 1.00 93.81 773 TRP A C 1
ATOM 5872 O O . TRP A 1 773 ? 25.416 -5.879 -42.765 1.00 93.81 773 TRP A O 1
ATOM 5882 N N . GLU A 1 774 ? 26.897 -4.376 -43.593 1.00 92.06 774 GLU A N 1
ATOM 5883 C CA . GLU A 1 774 ? 27.390 -3.727 -42.371 1.00 92.06 774 GLU A CA 1
ATOM 5884 C C . GLU A 1 774 ? 27.260 -2.201 -42.561 1.00 92.06 774 GLU A C 1
ATOM 5886 O O . GLU A 1 774 ? 27.133 -1.739 -43.703 1.00 92.06 774 GLU A O 1
ATOM 5891 N N . THR A 1 775 ? 27.239 -1.403 -41.491 1.00 90.12 775 THR A N 1
ATOM 5892 C CA . THR A 1 775 ? 27.228 0.064 -41.632 1.00 90.12 775 THR A CA 1
ATOM 5893 C C . THR A 1 775 ? 28.554 0.559 -42.222 1.00 90.12 775 THR A C 1
ATOM 589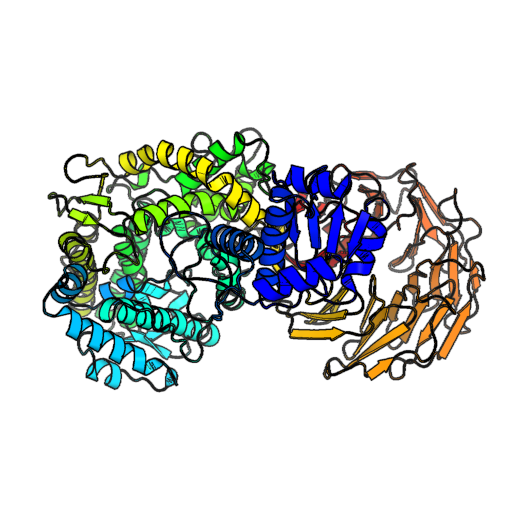5 O O . THR A 1 775 ? 29.613 0.102 -41.796 1.00 90.12 775 THR A O 1
ATOM 5898 N N . PRO A 1 776 ? 28.531 1.496 -43.193 1.00 81.81 776 PRO A N 1
ATOM 5899 C CA . PRO A 1 776 ? 29.734 1.910 -43.928 1.00 81.81 776 PRO A CA 1
ATOM 5900 C C . PRO A 1 776 ? 30.731 2.712 -43.081 1.00 81.81 776 PRO A C 1
ATOM 5902 O O . PRO A 1 776 ? 31.901 2.812 -43.444 1.00 81.81 776 PRO A O 1
ATOM 5905 N N . ASP A 1 777 ? 30.255 3.274 -41.971 1.00 80.19 777 ASP A N 1
ATOM 5906 C CA . ASP A 1 777 ? 30.997 4.074 -41.008 1.00 80.19 777 ASP A CA 1
ATOM 5907 C C . ASP A 1 777 ? 30.717 3.542 -39.591 1.00 80.19 777 ASP A C 1
ATOM 5909 O O . ASP A 1 777 ? 29.690 2.897 -39.343 1.00 80.19 777 ASP A O 1
ATOM 5913 N N . ASN A 1 778 ? 31.623 3.841 -38.658 1.00 83.88 778 ASN A N 1
ATOM 5914 C CA . ASN A 1 778 ? 31.449 3.561 -37.234 1.00 83.88 778 ASN A CA 1
ATOM 5915 C C . ASN A 1 778 ? 30.380 4.486 -36.615 1.00 83.88 778 ASN A C 1
ATOM 5917 O O . ASN A 1 778 ? 30.342 5.694 -36.863 1.00 83.88 778 ASN A O 1
ATOM 5921 N N . LEU A 1 779 ? 29.525 3.892 -35.788 1.00 83.94 779 LEU A N 1
ATOM 5922 C CA . LEU A 1 779 ? 28.484 4.528 -34.993 1.00 83.94 779 LEU A CA 1
ATOM 5923 C C . LEU A 1 779 ? 29.073 4.867 -33.609 1.00 83.94 779 LEU A C 1
ATOM 5925 O O . LEU A 1 779 ? 29.402 3.955 -32.854 1.00 83.94 779 LEU A O 1
ATOM 5929 N N . GLY A 1 780 ? 29.216 6.156 -33.287 1.00 68.25 780 GLY A N 1
ATOM 5930 C CA . GLY A 1 780 ? 29.956 6.664 -32.110 1.00 68.25 780 GLY A CA 1
ATOM 5931 C C . GLY A 1 780 ? 31.159 7.555 -32.476 1.00 68.25 780 GLY A C 1
ATOM 5932 O O . GLY A 1 780 ? 31.533 8.472 -31.752 1.00 68.25 780 GLY A O 1
ATOM 5933 N N . GLY A 1 781 ? 31.750 7.357 -33.656 1.00 57.66 781 GLY A N 1
ATOM 5934 C CA . GLY A 1 781 ? 32.657 8.299 -34.327 1.00 57.66 781 GLY A CA 1
ATOM 5935 C C . GLY A 1 781 ? 34.071 8.466 -33.749 1.00 57.66 781 GLY A C 1
ATOM 5936 O O . GLY A 1 781 ? 34.934 8.982 -34.463 1.00 57.66 781 GLY A O 1
ATOM 5937 N N . THR A 1 782 ? 34.338 8.032 -32.511 1.00 58.56 782 THR A N 1
ATOM 5938 C CA . THR A 1 782 ? 35.622 8.293 -31.819 1.00 58.56 782 THR A CA 1
ATOM 5939 C C . THR A 1 782 ? 36.374 7.026 -31.409 1.00 58.56 782 THR A C 1
ATOM 5941 O O . THR A 1 782 ? 37.601 6.976 -31.538 1.00 58.56 782 THR A O 1
ATOM 5944 N N . PHE A 1 783 ? 35.662 5.993 -30.958 1.00 59.38 783 PHE A N 1
ATOM 5945 C CA . PHE A 1 783 ? 36.243 4.760 -30.426 1.00 59.38 783 PHE A CA 1
ATOM 5946 C C . PHE A 1 783 ? 35.730 3.515 -31.166 1.00 59.38 783 PHE A C 1
ATOM 5948 O O . PHE A 1 783 ? 34.669 3.505 -31.791 1.00 59.38 783 PHE A O 1
ATOM 5955 N N . ALA A 1 784 ? 36.529 2.450 -31.119 1.00 54.59 784 ALA A N 1
ATOM 5956 C CA . ALA A 1 784 ? 36.092 1.107 -31.486 1.00 54.59 784 ALA A CA 1
ATOM 5957 C C . ALA A 1 784 ? 35.665 0.363 -30.212 1.00 54.59 784 ALA A C 1
ATOM 5959 O O . ALA A 1 784 ? 36.205 0.655 -29.149 1.00 54.59 784 ALA A O 1
ATOM 5960 N N . TYR A 1 785 ? 34.790 -0.637 -30.364 1.00 66.31 785 TYR A N 1
ATOM 5961 C CA . TYR A 1 785 ? 34.182 -1.455 -29.296 1.00 66.31 785 TYR A CA 1
ATOM 5962 C C . TYR A 1 785 ? 32.942 -0.873 -28.584 1.00 66.31 785 TYR A C 1
ATOM 5964 O O . TYR A 1 785 ? 32.407 -1.542 -27.710 1.00 66.31 785 TYR A O 1
ATOM 5972 N N . GLU A 1 786 ? 32.407 0.268 -29.030 1.00 73.19 786 GLU A N 1
ATOM 5973 C CA . GLU A 1 786 ? 31.169 0.860 -28.484 1.00 73.19 786 GLU A CA 1
ATOM 5974 C C . GLU A 1 786 ? 29.928 -0.051 -28.578 1.00 73.19 786 GLU A C 1
ATOM 5976 O O . GLU A 1 786 ? 29.745 -0.806 -29.545 1.00 73.19 786 GLU A O 1
ATOM 5981 N N . GLU A 1 787 ? 29.035 0.048 -27.590 1.00 81.19 787 GLU A N 1
ATOM 5982 C CA . GLU A 1 787 ? 27.760 -0.673 -27.572 1.00 81.19 787 GLU A CA 1
ATOM 5983 C C . GLU A 1 787 ? 26.720 -0.038 -28.508 1.00 81.19 787 GLU A C 1
ATOM 5985 O O . GLU A 1 787 ? 26.257 1.084 -28.300 1.00 81.19 787 GLU A O 1
ATOM 5990 N N . VAL A 1 788 ? 26.279 -0.804 -29.512 1.00 88.50 788 VAL A N 1
ATOM 5991 C CA . VAL A 1 788 ? 25.245 -0.365 -30.457 1.00 88.50 788 VAL A CA 1
ATOM 5992 C C . VAL A 1 788 ? 23.895 -0.975 -30.093 1.00 88.50 788 VAL A C 1
ATOM 5994 O O . VAL A 1 788 ? 23.652 -2.168 -30.283 1.00 88.50 788 VAL A O 1
ATOM 5997 N N . ASN A 1 789 ? 22.967 -0.137 -29.643 1.00 91.44 789 ASN A N 1
ATOM 5998 C CA . ASN A 1 789 ? 21.559 -0.502 -29.547 1.00 91.44 789 ASN A CA 1
ATOM 5999 C C . ASN A 1 789 ? 20.922 -0.462 -30.946 1.00 91.44 789 ASN A C 1
ATOM 6001 O O . ASN A 1 789 ? 21.095 0.524 -31.661 1.00 91.44 789 ASN A O 1
ATOM 6005 N N . VAL A 1 790 ? 20.171 -1.496 -31.338 1.00 93.44 790 VAL A N 1
ATOM 6006 C CA . VAL A 1 790 ? 19.393 -1.518 -32.592 1.00 93.44 790 VAL A CA 1
ATOM 6007 C C . VAL A 1 790 ? 17.944 -1.905 -32.322 1.00 93.44 790 VAL A C 1
ATOM 6009 O O . VAL A 1 790 ? 17.683 -2.879 -31.616 1.00 93.44 790 VAL A O 1
ATOM 6012 N N . PHE A 1 791 ? 16.989 -1.188 -32.920 1.00 93.12 791 PHE A N 1
ATOM 6013 C CA . PHE A 1 791 ? 15.578 -1.579 -32.858 1.00 93.12 791 PHE A CA 1
ATOM 6014 C C . PHE A 1 791 ? 14.784 -1.201 -34.113 1.00 93.12 791 PHE A C 1
ATOM 6016 O O . PHE A 1 791 ? 15.104 -0.249 -34.830 1.00 93.12 791 PHE A O 1
ATOM 6023 N N . VAL A 1 792 ? 13.727 -1.972 -34.371 1.00 93.25 792 VAL A N 1
ATOM 6024 C CA . VAL A 1 792 ? 12.787 -1.766 -35.478 1.00 93.25 792 VAL A CA 1
ATOM 6025 C C . VAL A 1 792 ? 11.490 -1.156 -34.952 1.00 93.25 792 VAL A C 1
ATOM 6027 O O . VAL A 1 792 ? 10.934 -1.631 -33.964 1.00 93.25 792 VAL A O 1
ATOM 6030 N N . SER A 1 793 ? 10.962 -0.149 -35.649 1.00 91.25 793 SER A N 1
ATOM 6031 C CA . SER A 1 793 ? 9.597 0.347 -35.444 1.00 91.25 793 SER A CA 1
ATOM 6032 C C . SER A 1 793 ? 8.893 0.542 -36.786 1.00 91.25 793 SER A C 1
ATOM 6034 O O . SER A 1 793 ? 9.327 1.322 -37.640 1.00 91.25 793 SER A O 1
ATOM 6036 N N . GLY A 1 794 ? 7.816 -0.217 -37.005 1.00 88.56 794 GLY A N 1
ATOM 6037 C CA . GLY A 1 794 ? 7.131 -0.288 -38.296 1.00 88.56 794 GLY A CA 1
ATOM 6038 C C . GLY A 1 794 ? 8.077 -0.745 -39.411 1.00 88.56 794 GLY A C 1
ATOM 6039 O O . GLY A 1 794 ? 8.533 -1.882 -39.416 1.00 88.56 794 GLY A O 1
ATOM 6040 N N . THR A 1 795 ? 8.374 0.146 -40.360 1.00 90.44 795 THR A N 1
ATOM 6041 C CA . THR A 1 795 ? 9.292 -0.106 -41.489 1.00 90.44 795 THR A CA 1
ATOM 6042 C C . THR A 1 795 ? 10.647 0.597 -41.335 1.00 90.44 795 THR A C 1
ATOM 6044 O O . THR A 1 795 ? 11.328 0.834 -42.334 1.00 90.44 795 THR A O 1
ATOM 6047 N N . ARG A 1 796 ? 11.004 1.035 -40.122 1.00 94.12 796 ARG A N 1
ATOM 6048 C CA . ARG A 1 796 ? 12.172 1.886 -39.846 1.00 94.12 796 ARG A CA 1
ATOM 6049 C C . ARG A 1 796 ? 13.113 1.181 -38.879 1.00 94.12 796 ARG A C 1
ATOM 6051 O O . ARG A 1 796 ? 12.656 0.577 -37.912 1.00 94.12 796 ARG A O 1
ATOM 6058 N N . LEU A 1 797 ? 14.410 1.276 -39.156 1.00 96.81 797 LEU A N 1
ATOM 6059 C CA . LEU A 1 797 ? 15.485 0.743 -38.327 1.00 96.81 797 LEU A CA 1
ATOM 6060 C C . LEU A 1 797 ? 16.258 1.914 -37.722 1.00 96.81 797 LEU A C 1
ATOM 6062 O O . LEU A 1 797 ? 16.712 2.799 -38.452 1.00 96.81 797 LEU A O 1
ATOM 6066 N N . PHE A 1 798 ? 16.419 1.898 -36.405 1.00 96.88 798 PHE A N 1
ATOM 6067 C CA . PHE A 1 798 ? 17.221 2.869 -35.672 1.00 96.88 798 PHE A CA 1
ATOM 6068 C C . PHE A 1 798 ? 18.425 2.186 -35.028 1.00 96.88 798 PHE A C 1
ATOM 6070 O O . PHE A 1 798 ? 18.348 1.014 -34.647 1.00 96.88 798 PHE A O 1
ATOM 6077 N N . ALA A 1 799 ? 19.516 2.935 -34.896 1.00 94.75 799 ALA A N 1
ATOM 6078 C CA . ALA A 1 799 ? 20.697 2.533 -34.142 1.00 94.75 799 ALA A CA 1
ATOM 6079 C C . ALA A 1 799 ? 21.157 3.677 -33.222 1.00 94.75 799 ALA A C 1
ATOM 6081 O O . ALA A 1 799 ? 20.974 4.846 -33.568 1.00 94.75 799 ALA A O 1
ATOM 6082 N N . GLY A 1 800 ? 21.754 3.352 -32.077 1.00 91.19 800 GLY A N 1
ATOM 6083 C CA . GLY A 1 800 ? 22.277 4.320 -31.107 1.00 91.19 800 GLY A CA 1
ATOM 6084 C C . GLY A 1 800 ? 23.554 3.804 -30.443 1.00 91.19 800 GLY A C 1
ATOM 6085 O O . GLY A 1 800 ? 23.648 2.607 -30.184 1.00 91.19 800 GLY A O 1
ATOM 6086 N N . SER A 1 801 ? 24.538 4.684 -30.240 1.00 88.06 801 SER A N 1
ATOM 6087 C CA . SER A 1 801 ? 25.911 4.351 -29.810 1.00 88.06 801 SER A CA 1
ATOM 6088 C C . SER A 1 801 ? 26.643 5.617 -29.335 1.00 88.06 801 SER A C 1
ATOM 6090 O O . SER A 1 801 ? 26.556 6.623 -30.039 1.00 88.06 801 SER A O 1
ATOM 6092 N N . ASP A 1 802 ? 27.326 5.584 -28.180 1.00 81.12 802 ASP A N 1
ATOM 6093 C CA . ASP A 1 802 ? 28.145 6.675 -27.585 1.00 81.12 802 ASP A CA 1
ATOM 6094 C C . ASP A 1 802 ? 27.579 8.100 -27.797 1.00 81.12 802 ASP A C 1
ATOM 6096 O O . ASP A 1 802 ? 28.202 8.979 -28.392 1.00 81.12 802 ASP A O 1
ATOM 6100 N N . GLY A 1 803 ? 26.324 8.327 -27.395 1.00 84.06 803 GLY A N 1
ATOM 6101 C CA . GLY A 1 803 ? 25.681 9.643 -27.491 1.00 84.06 803 GLY A CA 1
ATOM 6102 C C . GLY A 1 803 ? 25.175 10.042 -28.885 1.00 84.06 803 GLY A C 1
ATOM 6103 O O . GLY A 1 803 ? 24.679 11.160 -29.050 1.00 84.06 803 GLY A O 1
ATOM 6104 N N . TYR A 1 804 ? 25.241 9.161 -29.886 1.00 89.62 804 TYR A N 1
ATOM 6105 C CA . TYR A 1 804 ? 24.662 9.355 -31.219 1.00 89.62 804 TYR A CA 1
ATOM 6106 C C . TYR A 1 804 ? 23.403 8.510 -31.439 1.00 89.62 804 TYR A C 1
ATOM 6108 O O . TYR A 1 804 ? 23.273 7.397 -30.930 1.00 89.62 804 TYR A O 1
ATOM 6116 N N . VAL A 1 805 ? 22.512 9.007 -32.302 1.00 93.75 805 VAL A N 1
ATOM 6117 C CA . VAL A 1 805 ? 21.398 8.244 -32.886 1.00 93.75 805 VAL A CA 1
ATOM 6118 C C . VAL A 1 805 ? 21.423 8.293 -34.410 1.00 93.75 805 VAL A C 1
ATOM 6120 O O . VAL A 1 805 ? 21.867 9.270 -35.019 1.00 93.75 805 VAL A O 1
ATOM 6123 N N . TYR A 1 806 ? 20.910 7.233 -35.031 1.00 94.44 806 TYR A N 1
ATOM 6124 C CA . TYR A 1 806 ? 20.929 6.999 -36.472 1.00 94.44 806 TYR A CA 1
ATOM 6125 C C . TYR A 1 806 ? 19.595 6.424 -36.958 1.00 94.44 806 TYR A C 1
ATOM 6127 O O . TYR A 1 806 ? 18.969 5.609 -36.281 1.00 94.44 806 TYR A O 1
ATOM 6135 N N . GLU A 1 807 ? 19.192 6.789 -38.174 1.00 96.56 807 GLU A N 1
ATOM 6136 C CA . GLU A 1 807 ? 18.160 6.082 -38.938 1.00 96.56 807 GLU A CA 1
ATOM 6137 C C . GLU A 1 807 ? 18.829 5.375 -40.119 1.00 96.56 807 GLU A C 1
ATOM 6139 O O . GLU A 1 807 ? 19.517 6.012 -40.923 1.00 96.56 807 GLU A O 1
ATOM 6144 N N . LEU A 1 808 ? 18.637 4.059 -40.222 1.00 96.62 808 LEU A N 1
ATOM 6145 C CA . LEU A 1 808 ? 19.298 3.195 -41.200 1.00 96.62 808 LEU A CA 1
ATOM 6146 C C . LEU A 1 808 ? 18.294 2.647 -42.221 1.00 96.62 808 LEU A C 1
ATOM 6148 O O . LEU A 1 808 ? 17.142 2.355 -41.900 1.00 96.62 808 LEU A O 1
ATOM 6152 N N . ALA A 1 809 ? 18.746 2.446 -43.458 1.00 95.94 809 ALA A N 1
ATOM 6153 C CA . ALA A 1 809 ? 17.988 1.745 -44.488 1.00 95.94 809 ALA A CA 1
ATOM 6154 C C . ALA A 1 809 ? 18.000 0.220 -44.220 1.00 95.94 809 ALA A C 1
ATOM 6156 O O . ALA A 1 809 ? 19.049 -0.403 -44.407 1.00 95.94 809 ALA A O 1
ATOM 6157 N N . PRO A 1 810 ? 16.868 -0.428 -43.861 1.00 94.25 810 PRO A N 1
ATOM 6158 C CA . PRO A 1 810 ? 16.880 -1.820 -43.381 1.00 94.25 810 PRO A CA 1
ATOM 6159 C C . PRO A 1 810 ? 17.442 -2.835 -44.392 1.00 94.25 810 PRO A C 1
ATOM 6161 O O . PRO A 1 810 ? 18.042 -3.839 -44.025 1.00 94.25 810 PRO A O 1
ATOM 6164 N N . ALA A 1 811 ? 17.293 -2.564 -45.691 1.00 92.81 811 ALA A N 1
ATOM 6165 C CA . ALA A 1 811 ? 17.759 -3.451 -46.755 1.00 92.81 811 ALA A CA 1
ATOM 6166 C C . ALA A 1 811 ? 19.236 -3.255 -47.163 1.00 92.81 811 ALA A C 1
ATOM 6168 O O . ALA A 1 811 ? 19.738 -4.063 -47.945 1.00 92.81 811 ALA A O 1
ATOM 6169 N N . THR A 1 812 ? 19.920 -2.196 -46.705 1.00 94.56 812 THR A N 1
ATOM 6170 C CA . THR A 1 812 ? 21.266 -1.830 -47.204 1.00 94.56 812 THR A CA 1
ATOM 6171 C C . THR A 1 812 ? 22.255 -1.314 -46.157 1.00 94.56 812 THR A C 1
ATOM 6173 O O . THR A 1 812 ? 23.409 -1.099 -46.514 1.00 94.56 812 THR A O 1
ATOM 6176 N N . GLY A 1 813 ? 21.841 -1.048 -44.914 1.00 93.25 813 GLY A N 1
ATOM 6177 C CA . GLY A 1 813 ? 22.721 -0.495 -43.873 1.00 93.25 813 GLY A CA 1
ATOM 6178 C C . GLY A 1 813 ? 23.119 0.966 -44.079 1.00 93.25 813 GLY A C 1
ATOM 6179 O O . GLY A 1 813 ? 23.837 1.535 -43.261 1.00 93.25 813 GLY A O 1
ATOM 6180 N N . GLN A 1 814 ? 22.653 1.601 -45.158 1.00 94.62 814 GLN A N 1
ATOM 6181 C CA . GLN A 1 814 ? 22.962 2.995 -45.439 1.00 94.62 814 GLN A CA 1
ATOM 6182 C C . GLN A 1 814 ? 22.381 3.893 -44.341 1.00 94.62 814 GLN A C 1
ATOM 6184 O O . GLN A 1 814 ? 21.172 3.880 -44.103 1.00 94.62 814 GLN A O 1
ATOM 6189 N N . ILE A 1 815 ? 23.236 4.722 -43.741 1.00 94.56 815 ILE A N 1
ATOM 6190 C CA . ILE A 1 815 ? 22.824 5.807 -42.850 1.00 94.56 815 ILE A CA 1
ATOM 6191 C C . ILE A 1 815 ? 21.969 6.789 -43.664 1.00 94.56 815 ILE A C 1
ATOM 6193 O O . ILE A 1 815 ? 22.447 7.430 -44.603 1.00 94.56 815 ILE A O 1
ATOM 6197 N N . LEU A 1 816 ? 20.682 6.873 -43.328 1.00 94.88 816 LEU A N 1
ATOM 6198 C CA . LEU A 1 816 ? 19.737 7.833 -43.901 1.00 94.88 816 LEU A CA 1
ATOM 6199 C C . LEU A 1 816 ? 19.791 9.161 -43.145 1.00 94.88 816 LEU A C 1
ATOM 6201 O O . LEU A 1 816 ? 19.626 10.220 -43.752 1.00 94.88 816 LEU A O 1
ATOM 6205 N N . ARG A 1 817 ? 19.999 9.093 -41.824 1.00 94.56 817 ARG A N 1
ATOM 6206 C CA . ARG A 1 817 ? 20.123 10.234 -40.909 1.00 94.56 817 ARG A CA 1
ATOM 6207 C C . ARG A 1 817 ? 21.033 9.878 -39.736 1.00 94.56 817 ARG A C 1
ATOM 6209 O O . ARG A 1 817 ? 21.077 8.719 -39.329 1.00 94.56 817 ARG A O 1
ATOM 6216 N N . SER A 1 818 ? 21.695 10.881 -39.177 1.00 92.75 818 SER A N 1
ATOM 6217 C CA . SER A 1 818 ? 22.484 10.795 -37.949 1.00 92.75 818 SER A CA 1
ATOM 6218 C C . SER A 1 818 ? 22.355 12.099 -37.162 1.00 92.75 818 SER A C 1
ATOM 6220 O O . SER A 1 818 ? 22.179 13.162 -37.760 1.00 92.75 818 SER A O 1
ATOM 6222 N N . LEU A 1 819 ? 22.422 12.021 -35.834 1.00 92.88 819 LEU A N 1
ATOM 6223 C CA . LEU A 1 819 ? 22.456 13.177 -34.936 1.00 92.88 819 LEU A CA 1
ATOM 6224 C C . LEU A 1 819 ? 23.297 12.843 -33.697 1.00 92.88 819 LEU A C 1
ATOM 6226 O O . LEU A 1 819 ? 23.194 11.744 -33.154 1.00 92.88 819 LEU A O 1
ATOM 6230 N N . GLN A 1 820 ? 24.108 13.803 -33.254 1.00 91.19 820 GLN A N 1
ATOM 6231 C CA . GLN A 1 820 ? 24.823 13.753 -31.981 1.00 91.19 820 GLN A CA 1
ATOM 6232 C C . GLN A 1 820 ? 23.966 14.406 -30.890 1.00 91.19 820 GLN A C 1
ATOM 6234 O O . GLN A 1 820 ? 23.487 15.522 -31.080 1.00 91.19 820 GLN A O 1
ATOM 6239 N N . LEU A 1 821 ? 23.772 13.721 -29.763 1.00 89.12 821 LEU A N 1
ATOM 6240 C CA . LEU A 1 821 ? 22.958 14.186 -28.633 1.00 89.12 821 LEU A CA 1
ATOM 6241 C C . LEU A 1 821 ? 23.814 14.803 -27.518 1.00 89.12 821 LEU A C 1
ATOM 6243 O O . LEU A 1 821 ? 23.404 15.780 -26.891 1.00 89.12 821 LEU A O 1
ATOM 6247 N N . THR A 1 822 ? 25.018 14.270 -27.296 1.00 84.44 822 THR A N 1
ATOM 6248 C CA . THR A 1 822 ? 26.019 14.843 -26.385 1.00 84.44 822 THR A CA 1
ATOM 6249 C C . THR A 1 822 ? 27.439 14.737 -26.951 1.00 84.44 822 THR A C 1
ATOM 6251 O O . THR A 1 822 ? 27.714 13.955 -27.860 1.00 84.44 822 THR A O 1
ATOM 6254 N N . THR A 1 823 ? 28.336 15.577 -26.435 1.00 76.12 823 THR A N 1
ATOM 6255 C CA . THR A 1 823 ? 29.791 15.523 -26.647 1.00 76.12 823 THR A CA 1
ATOM 6256 C C . THR A 1 823 ? 30.538 14.832 -25.506 1.00 76.12 823 THR A C 1
ATOM 6258 O O . THR A 1 823 ? 31.757 14.689 -25.586 1.00 76.12 823 THR A O 1
ATOM 6261 N N . ASP A 1 824 ? 29.835 14.456 -24.437 1.00 69.50 824 ASP A N 1
ATOM 6262 C CA . ASP A 1 824 ? 30.365 13.568 -23.405 1.00 69.50 824 ASP A CA 1
ATOM 6263 C C . ASP A 1 824 ? 30.478 12.163 -24.011 1.00 69.50 824 ASP A C 1
ATOM 6265 O O . ASP A 1 824 ? 29.522 11.698 -24.628 1.00 69.50 824 ASP A O 1
ATOM 6269 N N . VAL A 1 825 ? 31.634 11.516 -23.862 1.00 58.66 825 VAL A N 1
ATOM 6270 C CA . VAL A 1 825 ? 31.947 10.192 -24.433 1.00 58.66 825 VAL A CA 1
ATOM 6271 C C . VAL A 1 825 ? 32.242 9.226 -23.291 1.00 58.66 825 VAL A C 1
ATOM 6273 O O . VAL A 1 825 ? 33.016 9.579 -22.394 1.00 58.66 825 VAL A O 1
ATOM 6276 N N . GLY A 1 826 ? 31.591 8.062 -23.276 1.00 56.75 826 GLY A N 1
ATOM 6277 C CA . GLY A 1 826 ? 31.425 7.295 -22.031 1.00 56.75 826 GLY A CA 1
ATOM 6278 C C . GLY A 1 826 ? 31.482 5.773 -22.137 1.00 56.75 826 GLY A C 1
ATOM 6279 O O . GLY A 1 826 ? 31.901 5.137 -21.173 1.00 56.75 826 GLY A O 1
ATOM 6280 N N . GLY A 1 827 ? 31.114 5.189 -23.280 1.00 62.09 827 GLY A N 1
ATOM 6281 C CA . GLY A 1 827 ? 30.895 3.740 -23.399 1.00 62.09 827 GLY A CA 1
ATOM 6282 C C . GLY A 1 827 ? 29.458 3.286 -23.105 1.00 62.09 827 GLY A C 1
ATOM 6283 O O . GLY A 1 827 ? 29.149 2.105 -23.266 1.00 62.09 827 GLY A O 1
ATOM 6284 N N . ASP A 1 828 ? 28.569 4.202 -22.701 1.00 69.94 828 ASP A N 1
ATOM 6285 C CA . ASP A 1 828 ? 27.190 3.873 -22.328 1.00 69.94 828 ASP A CA 1
ATOM 6286 C C . ASP A 1 828 ? 26.301 3.621 -23.555 1.00 69.94 828 ASP A C 1
ATOM 6288 O O . ASP A 1 828 ? 26.271 4.381 -24.534 1.00 69.94 828 ASP A O 1
ATOM 6292 N N . VAL A 1 829 ? 25.485 2.568 -23.476 1.00 77.44 829 VAL A N 1
ATOM 6293 C CA . VAL A 1 829 ? 24.549 2.215 -24.544 1.00 77.44 829 VAL A CA 1
ATOM 6294 C C . VAL A 1 829 ? 23.442 3.267 -24.673 1.00 77.44 829 VAL A C 1
ATOM 6296 O O . VAL A 1 829 ? 22.669 3.526 -23.752 1.00 77.44 829 VAL A O 1
ATOM 6299 N N . THR A 1 830 ? 23.305 3.855 -25.863 1.00 88.75 830 THR A N 1
ATOM 6300 C CA . THR A 1 830 ? 22.225 4.814 -26.146 1.00 88.75 830 THR A CA 1
ATOM 6301 C C . THR A 1 830 ? 20.906 4.061 -26.358 1.00 88.75 830 THR A C 1
ATOM 6303 O O . THR A 1 830 ? 20.603 3.591 -27.459 1.00 88.75 830 THR A O 1
ATOM 6306 N N . ARG A 1 831 ? 20.124 3.903 -25.284 1.00 91.25 831 ARG A N 1
ATOM 6307 C CA . ARG A 1 831 ? 18.823 3.206 -25.274 1.00 91.25 831 ARG A CA 1
ATOM 6308 C C . ARG A 1 831 ? 17.771 4.081 -25.980 1.00 91.25 831 ARG A C 1
ATOM 6310 O O . ARG A 1 831 ? 17.819 5.304 -25.866 1.00 91.25 831 ARG A O 1
ATOM 6317 N N . MET A 1 832 ? 16.824 3.497 -26.726 1.00 94.88 832 MET A N 1
ATOM 6318 C CA . MET A 1 832 ? 15.889 4.257 -27.583 1.00 94.88 832 MET A CA 1
ATOM 6319 C C . MET A 1 832 ? 14.434 3.764 -27.536 1.00 94.88 832 MET A C 1
ATOM 6321 O O . MET A 1 832 ? 14.174 2.577 -27.355 1.00 94.88 832 MET A O 1
ATOM 6325 N N . ALA A 1 833 ? 13.490 4.674 -27.801 1.00 95.19 833 ALA A N 1
ATOM 6326 C CA . ALA A 1 833 ? 12.061 4.399 -28.001 1.00 95.19 833 ALA A CA 1
ATOM 6327 C C . ALA A 1 833 ? 11.447 5.371 -29.034 1.00 95.19 833 ALA A C 1
ATOM 6329 O O . ALA A 1 833 ? 12.053 6.383 -29.375 1.00 95.19 833 ALA A O 1
ATOM 6330 N N . THR A 1 834 ? 10.239 5.116 -29.551 1.00 95.12 834 THR A N 1
ATOM 6331 C CA . THR A 1 834 ? 9.558 6.057 -30.469 1.00 95.12 834 THR A CA 1
ATOM 6332 C C . THR A 1 834 ? 8.035 5.937 -30.417 1.00 95.12 834 THR A C 1
ATOM 6334 O O . THR A 1 834 ? 7.502 4.834 -30.339 1.00 95.12 834 THR A O 1
ATOM 6337 N N . ASP A 1 835 ? 7.344 7.074 -30.528 1.00 93.81 835 ASP A N 1
ATOM 6338 C CA . ASP A 1 835 ? 5.885 7.185 -30.700 1.00 93.81 835 ASP A CA 1
ATOM 6339 C C . ASP A 1 835 ? 5.464 7.341 -32.184 1.00 93.81 835 ASP A C 1
ATOM 6341 O O . ASP A 1 835 ? 4.291 7.544 -32.495 1.00 93.81 835 ASP A O 1
ATOM 6345 N N . GLY A 1 836 ? 6.420 7.286 -33.121 1.00 93.00 836 GLY A N 1
ATOM 6346 C CA . GLY A 1 836 ? 6.201 7.550 -34.549 1.00 93.00 836 GLY A CA 1
ATOM 6347 C C . GLY A 1 836 ? 6.252 9.031 -34.962 1.00 93.00 836 GLY A C 1
ATOM 6348 O O . GLY A 1 836 ? 6.292 9.316 -36.161 1.00 93.00 836 GLY A O 1
ATOM 6349 N N . THR A 1 837 ? 6.344 9.963 -34.008 1.00 94.56 837 THR A N 1
ATOM 6350 C CA . THR A 1 837 ? 6.547 11.413 -34.215 1.00 94.56 837 THR A CA 1
ATOM 6351 C C . THR A 1 837 ? 7.944 11.862 -33.769 1.00 94.56 837 THR A C 1
ATOM 6353 O O . THR A 1 837 ? 8.601 12.637 -34.471 1.00 94.56 837 THR A O 1
ATOM 6356 N N . TYR A 1 838 ? 8.432 11.324 -32.652 1.00 96.12 838 TYR A N 1
ATOM 6357 C CA . TYR A 1 838 ? 9.746 11.552 -32.060 1.00 96.12 838 TYR A CA 1
ATOM 6358 C C . TYR A 1 838 ? 10.531 10.236 -31.918 1.00 96.12 838 TYR A C 1
ATOM 6360 O O . TYR A 1 838 ? 9.957 9.174 -31.671 1.00 96.12 838 TYR A O 1
ATOM 6368 N N . LEU A 1 839 ? 11.856 10.301 -32.068 1.00 97.19 839 LEU A N 1
ATOM 6369 C CA . LEU A 1 839 ? 12.786 9.317 -31.514 1.00 97.19 839 LEU A CA 1
ATOM 6370 C C . LEU A 1 839 ? 13.187 9.825 -30.130 1.00 97.19 839 LEU A C 1
ATOM 6372 O O . LEU A 1 839 ? 13.709 10.934 -30.008 1.00 97.19 839 LEU A O 1
ATOM 6376 N N . PHE A 1 840 ? 12.943 9.020 -29.107 1.00 97.44 840 PHE A N 1
ATOM 6377 C CA . PHE A 1 840 ? 13.434 9.259 -27.759 1.00 97.44 840 PHE A CA 1
ATOM 6378 C C . PHE A 1 840 ? 14.712 8.460 -27.551 1.00 97.44 840 PHE A C 1
ATOM 6380 O O . PHE A 1 840 ? 14.791 7.306 -27.977 1.00 97.44 840 PHE A O 1
ATOM 6387 N N . ALA A 1 841 ? 15.691 9.062 -26.889 1.00 94.94 841 ALA A N 1
ATOM 6388 C CA . ALA A 1 841 ? 16.960 8.423 -26.569 1.00 94.94 841 ALA A CA 1
ATOM 6389 C C . ALA A 1 841 ? 17.366 8.736 -25.128 1.00 94.94 841 ALA A C 1
ATOM 6391 O O . ALA A 1 841 ? 17.118 9.844 -24.652 1.00 94.94 841 ALA A O 1
ATOM 6392 N N . GLY A 1 842 ? 17.971 7.764 -24.451 1.00 92.25 842 GLY A N 1
ATOM 6393 C CA . GLY A 1 842 ? 18.534 7.889 -23.113 1.00 92.25 842 GLY A CA 1
ATOM 6394 C C . GLY A 1 842 ? 20.022 7.545 -23.120 1.00 92.25 842 GLY A C 1
ATOM 6395 O O . GLY A 1 842 ? 20.402 6.506 -23.659 1.00 92.25 842 GLY A O 1
ATOM 6396 N N . VAL A 1 843 ? 20.852 8.438 -22.570 1.00 88.31 843 VAL A N 1
ATOM 6397 C CA . VAL A 1 843 ? 22.318 8.305 -22.487 1.00 88.31 843 VAL A CA 1
ATOM 6398 C C . VAL A 1 843 ? 22.899 9.323 -21.487 1.00 88.31 843 VAL A C 1
ATOM 6400 O O . VAL A 1 843 ? 22.379 10.434 -21.374 1.00 88.31 843 VAL A O 1
ATOM 6403 N N . HIS A 1 844 ? 23.968 8.964 -20.765 1.00 82.06 844 HIS A N 1
ATOM 6404 C CA . HIS A 1 844 ? 24.768 9.848 -19.891 1.00 82.06 844 HIS A CA 1
ATOM 6405 C C . HIS A 1 844 ? 23.960 10.693 -18.869 1.00 82.06 844 HIS A C 1
ATOM 6407 O O . HIS A 1 844 ? 24.300 11.847 -18.606 1.00 82.06 844 HIS A O 1
ATOM 6413 N N . GLY A 1 845 ? 22.883 10.155 -18.283 1.00 83.50 845 GLY A N 1
ATOM 6414 C CA . GLY A 1 845 ? 22.005 10.881 -17.345 1.00 83.50 845 GLY A CA 1
ATOM 6415 C C . GLY A 1 845 ? 21.041 11.892 -17.997 1.00 83.50 845 GLY A C 1
ATOM 6416 O O . GLY A 1 845 ? 20.500 12.775 -17.320 1.00 83.50 845 GLY A O 1
ATOM 6417 N N . TYR A 1 846 ? 20.822 11.799 -19.314 1.00 90.12 846 TYR A N 1
ATOM 6418 C CA . TYR A 1 846 ? 19.872 12.621 -20.067 1.00 90.12 846 TYR A CA 1
ATOM 6419 C C . TYR A 1 846 ? 18.924 11.787 -20.937 1.00 90.12 846 TYR A C 1
ATOM 6421 O O . TYR A 1 846 ? 19.311 10.820 -21.590 1.00 90.12 846 TYR A O 1
ATOM 6429 N N . ALA A 1 847 ? 17.671 12.236 -21.002 1.00 94.00 847 ALA A N 1
ATOM 6430 C CA . ALA A 1 847 ? 16.710 11.869 -22.030 1.00 94.00 847 ALA A CA 1
ATOM 6431 C C . ALA A 1 847 ? 16.645 12.969 -23.104 1.00 94.00 847 ALA A C 1
ATOM 6433 O O . ALA A 1 847 ? 16.724 14.162 -22.797 1.00 94.00 847 ALA A O 1
ATOM 6434 N N . TYR A 1 848 ? 16.439 12.573 -24.357 1.00 95.56 848 TYR A N 1
ATOM 6435 C CA . TYR A 1 848 ? 16.355 13.452 -25.525 1.00 95.56 848 TYR A CA 1
ATOM 6436 C C . TYR A 1 848 ? 15.108 13.141 -26.350 1.00 95.56 848 TYR A C 1
ATOM 6438 O O . TYR A 1 848 ? 14.696 11.984 -26.434 1.00 95.56 848 TYR A O 1
ATOM 6446 N N . GLY A 1 849 ? 14.554 14.156 -27.018 1.00 97.19 849 GLY A N 1
ATOM 6447 C CA . GLY A 1 849 ? 13.500 13.993 -28.022 1.00 97.19 849 GLY A CA 1
ATOM 6448 C C . GLY A 1 849 ? 13.916 14.578 -29.368 1.00 97.19 849 GLY A C 1
ATOM 6449 O O . GLY A 1 849 ? 14.021 15.795 -29.513 1.00 97.19 849 GLY A O 1
ATOM 6450 N N . VAL A 1 850 ? 14.115 13.728 -30.373 1.00 97.19 850 VAL A N 1
ATOM 6451 C CA . VAL A 1 850 ? 14.481 14.103 -31.752 1.00 97.19 850 VAL A CA 1
ATOM 6452 C C . VAL A 1 850 ? 13.251 13.979 -32.645 1.00 97.19 850 VAL A C 1
ATOM 6454 O O . VAL A 1 850 ? 12.555 12.967 -32.595 1.00 97.19 850 VAL A O 1
ATOM 6457 N N . ARG A 1 851 ? 12.946 14.970 -33.488 1.00 95.94 851 ARG A N 1
ATOM 6458 C CA . ARG A 1 851 ? 11.762 14.898 -34.361 1.00 95.94 851 ARG A CA 1
ATOM 6459 C C . ARG A 1 851 ? 12.015 13.975 -35.548 1.00 95.94 851 ARG A C 1
ATOM 6461 O O . ARG A 1 851 ? 12.948 14.159 -36.318 1.00 95.94 851 ARG A O 1
ATOM 6468 N N . LEU A 1 852 ? 11.123 13.021 -35.802 1.00 94.56 852 LEU A N 1
ATOM 6469 C CA . LEU A 1 852 ? 11.299 12.060 -36.900 1.00 94.56 852 LEU A CA 1
ATOM 6470 C C . LEU A 1 852 ? 11.183 12.678 -38.307 1.00 94.56 852 LEU A C 1
ATOM 6472 O O . LEU A 1 852 ? 11.488 12.001 -39.294 1.00 94.56 852 LEU A O 1
ATOM 6476 N N . ASN A 1 853 ? 10.775 13.945 -38.412 1.00 94.19 853 ASN A N 1
ATOM 6477 C CA . ASN A 1 853 ? 10.786 14.738 -39.641 1.00 94.19 853 ASN A CA 1
ATOM 6478 C C . ASN A 1 853 ? 11.899 15.807 -39.697 1.00 94.19 853 ASN A C 1
ATOM 6480 O O . ASN A 1 853 ? 12.108 16.359 -40.775 1.00 94.19 853 ASN A O 1
ATOM 6484 N N . ASP A 1 854 ? 12.620 16.062 -38.600 1.00 94.31 854 ASP A N 1
ATOM 6485 C CA . ASP A 1 854 ? 13.659 17.092 -38.496 1.00 94.31 854 ASP A CA 1
ATOM 6486 C C . ASP A 1 854 ? 14.790 16.626 -37.563 1.00 94.31 854 ASP A C 1
ATOM 6488 O O . ASP A 1 854 ? 14.615 16.528 -36.352 1.00 94.31 854 ASP A O 1
ATOM 6492 N N . TRP A 1 855 ? 15.936 16.306 -38.168 1.00 94.62 855 TRP A N 1
ATOM 6493 C CA . TRP A 1 855 ? 17.154 15.829 -37.498 1.00 94.62 855 TRP A CA 1
ATOM 6494 C C . TRP A 1 855 ? 18.264 16.897 -37.523 1.00 94.62 855 TRP A C 1
ATOM 6496 O O . TRP A 1 855 ? 19.442 16.565 -37.420 1.00 94.62 855 TRP A O 1
ATOM 6506 N N . GLY A 1 856 ? 17.918 18.176 -37.723 1.00 91.75 856 GLY A N 1
ATOM 6507 C CA . GLY A 1 856 ? 18.899 19.266 -37.675 1.00 91.75 856 GLY A CA 1
ATOM 6508 C C . GLY A 1 856 ? 19.456 19.529 -36.271 1.00 91.75 856 GLY A C 1
ATOM 6509 O O . GLY A 1 856 ? 20.577 20.014 -36.150 1.00 91.75 856 GLY A O 1
ATOM 6510 N N . ASP A 1 857 ? 18.670 19.207 -35.241 1.00 93.31 857 ASP A N 1
ATOM 6511 C CA . ASP A 1 857 ? 18.995 19.280 -33.813 1.00 93.31 857 ASP A CA 1
ATOM 6512 C C . ASP A 1 857 ? 17.997 18.388 -33.035 1.00 93.31 857 ASP A C 1
ATOM 6514 O O . ASP A 1 857 ? 17.006 17.913 -33.609 1.00 93.31 857 ASP A O 1
ATOM 6518 N N . TYR A 1 858 ? 18.195 18.177 -31.733 1.00 93.50 858 TYR A N 1
ATOM 6519 C CA . TYR A 1 858 ? 17.143 17.630 -30.872 1.00 93.50 858 TYR A CA 1
ATOM 6520 C C . TYR A 1 858 ? 16.090 18.709 -30.551 1.00 93.50 858 TYR A C 1
ATOM 6522 O O . TYR A 1 858 ? 16.383 19.896 -30.431 1.00 93.50 858 TYR A O 1
ATOM 6530 N N . ALA A 1 859 ? 14.824 18.314 -30.392 1.00 95.75 859 ALA A N 1
ATOM 6531 C CA . ALA A 1 859 ? 13.748 19.245 -30.043 1.00 95.75 859 ALA A CA 1
ATOM 6532 C C . ALA A 1 859 ? 13.764 19.636 -28.556 1.00 95.75 859 ALA A C 1
ATOM 6534 O O . ALA A 1 859 ? 13.293 20.718 -28.202 1.00 95.75 859 ALA A O 1
ATOM 6535 N N . TRP A 1 860 ? 14.287 18.754 -27.700 1.00 96.75 860 TRP A N 1
ATOM 6536 C CA . TRP A 1 860 ? 14.546 18.991 -26.282 1.00 96.75 860 TRP A CA 1
ATOM 6537 C C . TRP A 1 860 ? 15.559 17.970 -25.735 1.00 96.75 860 TRP A C 1
ATOM 6539 O O . TRP A 1 860 ? 15.692 16.866 -26.269 1.00 96.75 860 TRP A O 1
ATOM 6549 N N . SER A 1 861 ? 16.222 18.332 -24.636 1.00 93.81 861 SER A N 1
ATOM 6550 C CA . SER A 1 861 ? 17.019 17.439 -23.789 1.00 93.81 861 SER A CA 1
ATOM 6551 C C . SER A 1 861 ? 16.667 17.670 -22.314 1.00 93.81 861 SER A C 1
ATOM 6553 O O . SER A 1 861 ? 16.249 18.768 -21.926 1.00 93.81 861 SER A O 1
ATOM 6555 N N . ARG A 1 862 ? 16.761 16.628 -21.482 1.00 93.25 862 ARG A N 1
ATOM 6556 C CA . ARG A 1 862 ? 16.345 16.666 -20.076 1.00 93.25 862 ARG A CA 1
ATOM 6557 C C . ARG A 1 862 ? 17.190 15.736 -19.210 1.00 93.25 862 ARG A C 1
ATOM 6559 O O . ARG A 1 862 ? 17.176 14.534 -19.427 1.00 93.25 862 ARG A O 1
ATOM 6566 N N . SER A 1 863 ? 17.844 16.286 -18.186 1.00 88.50 863 SER A N 1
ATOM 6567 C CA . SER A 1 863 ? 18.521 15.476 -17.165 1.00 88.50 863 SER A CA 1
ATOM 6568 C C . SER A 1 863 ? 17.512 14.637 -16.370 1.00 88.50 863 SER A C 1
ATOM 6570 O O . SER A 1 863 ? 16.473 15.149 -15.931 1.00 88.50 863 SER A O 1
ATOM 6572 N N . VAL A 1 864 ? 17.841 13.355 -16.217 1.00 81.06 864 VAL A N 1
ATOM 6573 C CA . VAL A 1 864 ? 17.131 12.307 -15.474 1.00 81.06 864 VAL A CA 1
ATOM 6574 C C . VAL A 1 864 ? 18.206 11.380 -14.895 1.00 81.06 864 VAL A C 1
ATOM 6576 O O . VAL A 1 864 ? 19.023 10.877 -15.653 1.00 81.06 864 VAL A O 1
ATOM 6579 N N . GLY A 1 865 ? 18.247 11.185 -13.573 1.00 62.22 865 GLY A N 1
ATOM 6580 C CA . GLY A 1 865 ? 19.328 10.419 -12.925 1.00 62.22 865 GLY A CA 1
ATOM 6581 C C . GLY A 1 865 ? 20.292 11.209 -12.020 1.00 62.22 865 GLY A C 1
ATOM 6582 O O . GLY A 1 865 ? 21.397 10.754 -11.751 1.00 62.22 865 GLY A O 1
ATOM 6583 N N . GLY A 1 866 ? 19.904 12.378 -11.500 1.00 56.88 866 GLY A N 1
ATOM 6584 C CA . GLY A 1 866 ? 20.657 13.053 -10.428 1.00 56.88 866 GLY A CA 1
ATOM 6585 C C . GLY A 1 866 ? 21.866 13.887 -10.884 1.00 56.88 866 GLY A C 1
ATOM 6586 O O . GLY A 1 866 ? 21.864 14.465 -11.965 1.00 56.88 866 GLY A O 1
ATOM 6587 N N . THR A 1 867 ? 22.860 14.050 -10.000 1.00 49.06 867 THR A N 1
ATOM 6588 C CA . THR A 1 867 ? 23.991 14.995 -10.172 1.00 49.06 867 THR A CA 1
ATOM 6589 C C . THR A 1 867 ? 25.318 14.335 -10.560 1.00 49.06 867 THR A C 1
ATOM 6591 O O . THR A 1 867 ? 26.368 14.969 -10.438 1.00 49.06 867 THR A O 1
ATOM 6594 N N . LEU A 1 868 ? 25.291 13.066 -10.961 1.00 53.25 868 LEU A N 1
ATOM 6595 C CA . LEU A 1 868 ? 26.448 12.344 -11.488 1.00 53.25 868 LEU A CA 1
ATOM 6596 C C . LEU A 1 868 ? 26.427 12.389 -13.026 1.00 53.25 868 LEU A C 1
ATOM 6598 O O . LEU A 1 868 ? 25.416 12.738 -13.632 1.00 53.25 868 LEU A O 1
ATOM 6602 N N . ALA A 1 869 ? 27.572 12.115 -13.645 1.00 51.88 869 ALA A N 1
ATOM 6603 C CA . ALA A 1 869 ? 27.719 12.011 -15.095 1.00 51.88 869 ALA A CA 1
ATOM 6604 C C . ALA A 1 869 ? 28.055 10.558 -15.448 1.00 51.88 869 ALA A C 1
ATOM 6606 O O . ALA A 1 869 ? 28.706 9.903 -14.636 1.00 51.88 869 ALA A O 1
ATOM 6607 N N . TYR A 1 870 ? 27.672 10.120 -16.653 1.00 66.31 870 TYR A N 1
ATOM 6608 C CA . TYR A 1 870 ? 27.787 8.724 -17.117 1.00 66.31 870 TYR A CA 1
ATOM 6609 C C . TYR A 1 870 ? 26.889 7.761 -16.316 1.00 66.31 870 TYR A C 1
ATOM 6611 O O . TYR A 1 870 ? 27.344 6.820 -15.684 1.00 66.31 870 TYR A O 1
ATOM 6619 N N . GLU A 1 871 ? 25.587 8.068 -16.298 1.00 75.19 871 GLU A N 1
ATOM 6620 C CA . GLU A 1 871 ? 24.534 7.192 -15.768 1.00 75.19 871 GLU A CA 1
ATOM 6621 C C . GLU A 1 871 ? 23.718 6.623 -16.939 1.00 75.19 871 GLU A C 1
ATOM 6623 O O . GLU A 1 871 ? 23.309 7.372 -17.840 1.00 75.19 871 GLU A O 1
ATOM 6628 N N . GLU A 1 872 ? 23.409 5.324 -16.912 1.00 81.69 872 GLU A N 1
ATOM 6629 C CA . GLU A 1 872 ? 22.500 4.724 -17.891 1.00 81.69 872 GLU A CA 1
ATOM 6630 C C . GLU A 1 872 ? 21.087 5.320 -17.791 1.00 81.69 872 GLU A C 1
ATOM 6632 O O . GLU A 1 872 ? 20.579 5.611 -16.704 1.00 81.69 872 GLU A O 1
ATOM 6637 N N . VAL A 1 873 ? 20.420 5.476 -18.940 1.00 89.19 873 VAL A N 1
ATOM 6638 C CA . VAL A 1 873 ? 19.040 5.977 -19.010 1.00 89.19 873 VAL A CA 1
ATOM 6639 C C . VAL A 1 873 ? 18.198 5.064 -19.892 1.00 89.19 873 VAL A C 1
ATOM 6641 O O . VAL A 1 873 ? 18.271 5.107 -21.120 1.00 89.19 873 VAL A O 1
ATOM 6644 N N . SER A 1 874 ? 17.332 4.269 -19.274 1.00 91.94 874 SER A N 1
ATOM 6645 C CA . SER A 1 874 ? 16.262 3.566 -19.982 1.00 91.94 874 SER A CA 1
ATOM 6646 C C . SER A 1 874 ? 15.197 4.563 -20.441 1.00 91.94 874 SER A C 1
ATOM 6648 O O . SER A 1 874 ? 14.784 5.422 -19.665 1.00 91.94 874 SER A O 1
ATOM 6650 N N . VAL A 1 875 ? 14.701 4.432 -21.676 1.00 94.75 875 VAL A N 1
ATOM 6651 C CA . VAL A 1 875 ? 13.567 5.216 -22.202 1.00 94.75 875 VAL A CA 1
ATOM 6652 C C . VAL A 1 875 ? 12.502 4.300 -22.793 1.00 94.75 875 VAL A C 1
ATOM 6654 O O . VAL A 1 875 ? 12.813 3.291 -23.421 1.00 94.75 875 VAL A O 1
ATOM 6657 N N . LEU A 1 876 ? 11.234 4.655 -22.593 1.00 94.81 876 LEU A N 1
ATOM 6658 C CA . LEU A 1 876 ? 10.082 3.834 -22.961 1.00 94.81 876 LEU A CA 1
ATOM 6659 C C . LEU A 1 876 ? 8.909 4.728 -23.366 1.00 94.81 876 LEU A C 1
ATOM 6661 O O . LEU A 1 876 ? 8.579 5.673 -22.652 1.00 94.81 876 LEU A O 1
ATOM 6665 N N . SER A 1 877 ? 8.242 4.424 -24.480 1.00 92.75 877 SER A N 1
ATOM 6666 C CA . SER A 1 877 ? 7.044 5.155 -24.905 1.00 92.75 877 SER A CA 1
ATOM 6667 C C . SER A 1 877 ? 5.909 4.207 -25.278 1.00 92.75 877 SER A C 1
ATOM 6669 O O . SER A 1 877 ? 6.126 3.223 -25.982 1.00 92.75 877 SER A O 1
ATOM 6671 N N . LEU A 1 878 ? 4.708 4.514 -24.783 1.00 89.19 878 LEU A N 1
ATOM 6672 C CA . LEU A 1 878 ? 3.467 3.791 -25.059 1.00 89.19 878 LEU A CA 1
ATOM 6673 C C . LEU A 1 878 ? 2.273 4.752 -24.918 1.00 89.19 878 LEU A C 1
ATOM 6675 O O . LEU A 1 878 ? 2.247 5.579 -24.007 1.00 89.19 878 LEU A O 1
ATOM 6679 N N . ASP A 1 879 ? 1.290 4.660 -25.815 1.00 85.75 879 ASP A N 1
ATOM 6680 C CA . ASP A 1 879 ? 0.041 5.451 -25.810 1.00 85.75 879 ASP A CA 1
ATOM 6681 C C . ASP A 1 879 ? 0.222 6.974 -25.644 1.00 85.75 879 ASP A C 1
ATOM 6683 O O . ASP A 1 879 ? -0.513 7.625 -24.901 1.00 85.75 879 ASP A O 1
ATOM 6687 N N . GLY A 1 880 ? 1.232 7.562 -26.293 1.00 85.19 880 GLY A N 1
ATOM 6688 C CA . GLY A 1 880 ? 1.522 8.999 -26.172 1.00 85.19 880 GLY A CA 1
ATOM 6689 C C . GLY A 1 880 ? 2.075 9.420 -24.803 1.00 85.19 880 GLY A C 1
ATOM 6690 O O . GLY A 1 880 ? 2.090 10.605 -24.477 1.00 85.19 880 GLY A O 1
ATOM 6691 N N . ARG A 1 881 ? 2.538 8.466 -23.989 1.00 89.25 881 ARG A N 1
ATOM 6692 C CA . ARG A 1 881 ? 3.304 8.703 -22.760 1.00 89.25 881 ARG A CA 1
ATOM 6693 C C . ARG A 1 881 ? 4.781 8.418 -23.021 1.00 89.25 881 ARG A C 1
ATOM 6695 O O . ARG A 1 881 ? 5.122 7.553 -23.831 1.00 89.25 881 ARG A O 1
ATOM 6702 N N . LEU A 1 882 ? 5.651 9.134 -22.317 1.00 94.75 882 LEU A N 1
ATOM 6703 C CA . LEU A 1 882 ? 7.092 8.903 -22.305 1.00 94.75 882 LEU A CA 1
ATOM 6704 C C . LEU A 1 882 ? 7.553 8.697 -20.863 1.00 94.75 882 LEU A C 1
ATOM 6706 O O . LEU A 1 882 ? 7.248 9.505 -19.983 1.00 94.75 882 LEU A O 1
ATOM 6710 N N . PHE A 1 883 ? 8.303 7.628 -20.642 1.00 95.31 883 PHE A N 1
ATOM 6711 C CA . PHE A 1 883 ? 8.910 7.271 -19.371 1.00 95.31 883 PHE A CA 1
ATOM 6712 C C . PHE A 1 883 ? 10.429 7.188 -19.519 1.00 95.31 883 PHE A C 1
ATOM 6714 O O . PHE A 1 883 ? 10.936 6.826 -20.584 1.00 95.31 883 PHE A O 1
ATOM 6721 N N . ALA A 1 884 ? 11.141 7.503 -18.442 1.00 94.25 884 ALA A N 1
ATOM 6722 C CA . ALA A 1 884 ? 12.580 7.301 -18.332 1.00 94.25 884 ALA A CA 1
ATOM 6723 C C . ALA A 1 884 ? 12.934 6.679 -16.974 1.00 94.25 884 ALA A C 1
ATOM 6725 O O . ALA A 1 884 ? 12.259 6.958 -15.982 1.00 94.25 884 ALA A O 1
ATOM 6726 N N . GLY A 1 885 ? 13.980 5.858 -16.930 1.00 90.88 885 GLY A N 1
ATOM 6727 C CA . GLY A 1 885 ? 14.532 5.261 -15.712 1.00 90.88 885 GLY A CA 1
ATOM 6728 C C . GLY A 1 885 ? 16.042 5.478 -15.660 1.00 90.88 885 GLY A C 1
ATOM 6729 O O . GLY A 1 885 ? 16.713 5.218 -16.655 1.00 90.88 885 GLY A O 1
ATOM 6730 N N . SER A 1 886 ? 16.563 5.991 -14.544 1.00 86.88 886 SER A N 1
ATOM 6731 C CA . SER A 1 886 ? 18.001 6.221 -14.320 1.00 86.88 886 SER A CA 1
ATOM 6732 C C . SER A 1 886 ? 18.286 6.511 -12.841 1.00 86.88 886 SER A C 1
ATOM 6734 O O . SER A 1 886 ? 17.444 7.112 -12.169 1.00 86.88 886 SER A O 1
ATOM 6736 N N . ASN A 1 887 ? 19.461 6.133 -12.331 1.00 80.06 887 ASN A N 1
ATOM 6737 C CA . ASN A 1 887 ? 19.922 6.413 -10.964 1.00 80.06 887 ASN A CA 1
ATOM 6738 C C . ASN A 1 887 ? 18.900 6.049 -9.865 1.00 80.06 887 ASN A C 1
ATOM 6740 O O . ASN A 1 887 ? 18.574 6.855 -8.991 1.00 80.06 887 ASN A O 1
ATOM 6744 N N . GLY A 1 888 ? 18.291 4.862 -9.958 1.00 79.25 888 GLY A N 1
ATOM 6745 C CA . GLY A 1 888 ? 17.252 4.390 -9.031 1.00 79.25 888 GLY A CA 1
ATOM 6746 C C . GLY A 1 888 ? 15.941 5.196 -9.046 1.00 79.25 888 GLY A C 1
ATOM 6747 O O . GLY A 1 888 ? 15.088 4.997 -8.175 1.00 79.25 888 GLY A O 1
ATOM 6748 N N . HIS A 1 889 ? 15.770 6.111 -10.004 1.00 83.44 889 HIS A N 1
ATOM 6749 C CA . HIS A 1 889 ? 14.561 6.903 -10.207 1.00 83.44 889 HIS A CA 1
ATOM 6750 C C . HIS A 1 889 ? 13.814 6.461 -11.464 1.00 83.44 889 HIS A C 1
ATOM 6752 O O . HIS A 1 889 ? 14.413 6.111 -12.482 1.00 83.44 889 HIS A O 1
ATOM 6758 N N . VAL A 1 890 ? 12.494 6.624 -11.433 1.00 89.88 890 VAL A N 1
ATOM 6759 C CA . VAL A 1 890 ? 11.653 6.654 -12.633 1.00 89.88 890 VAL A CA 1
ATOM 6760 C C . VAL A 1 890 ? 11.051 8.042 -12.831 1.00 89.88 890 VAL A C 1
ATOM 6762 O O . VAL A 1 890 ? 10.824 8.790 -11.878 1.00 89.88 890 VAL A O 1
ATOM 6765 N N . TYR A 1 891 ? 10.781 8.390 -14.085 1.00 89.25 891 TYR A N 1
ATOM 6766 C CA . TYR A 1 891 ? 10.223 9.673 -14.502 1.00 89.25 891 TYR A CA 1
ATOM 6767 C C . TYR A 1 891 ? 9.151 9.479 -15.572 1.00 89.25 891 TYR A C 1
ATOM 6769 O O . TYR A 1 891 ? 9.255 8.589 -16.418 1.00 89.25 891 TYR A O 1
ATOM 6777 N N . ARG A 1 892 ? 8.160 10.373 -15.592 1.00 91.44 892 ARG A N 1
ATOM 6778 C CA . ARG A 1 892 ? 7.212 10.548 -16.699 1.00 91.44 892 ARG A CA 1
ATOM 6779 C C . ARG A 1 892 ? 7.414 11.929 -17.311 1.00 91.44 892 ARG A C 1
ATOM 6781 O O . ARG A 1 892 ? 7.401 12.936 -16.601 1.00 91.44 892 ARG A O 1
ATOM 6788 N N . LEU A 1 893 ? 7.609 11.972 -18.624 1.00 92.19 893 LEU A N 1
ATOM 6789 C CA . LEU A 1 893 ? 7.943 13.167 -19.398 1.00 92.19 893 LEU A CA 1
ATOM 6790 C C . LEU A 1 893 ? 6.802 13.527 -20.362 1.00 92.19 893 LEU A C 1
ATOM 6792 O O . LEU A 1 893 ? 6.123 12.650 -20.893 1.00 92.19 893 LEU A O 1
ATOM 6796 N N . THR A 1 894 ? 6.628 14.819 -20.642 1.00 92.50 894 THR A N 1
ATOM 6797 C CA . THR A 1 894 ? 5.846 15.298 -21.793 1.00 92.50 894 THR A CA 1
ATOM 6798 C C . THR A 1 894 ? 6.623 15.008 -23.089 1.00 92.50 894 THR A C 1
ATOM 6800 O O . THR A 1 894 ? 7.714 15.572 -23.243 1.00 92.50 894 THR A O 1
ATOM 6803 N N . PRO A 1 895 ? 6.108 14.184 -24.026 1.00 94.25 895 PRO A N 1
ATOM 6804 C CA . PRO A 1 895 ? 6.841 13.769 -25.230 1.00 94.25 895 PRO A CA 1
ATOM 6805 C C . PRO A 1 895 ? 7.345 14.927 -26.104 1.00 94.25 895 PRO A C 1
ATOM 6807 O O . PRO A 1 895 ? 8.436 14.865 -26.667 1.00 94.25 895 PRO A O 1
ATOM 6810 N N . GLU A 1 896 ? 6.584 16.016 -26.200 1.00 94.56 896 GLU A N 1
ATOM 6811 C CA . GLU A 1 896 ? 6.873 17.140 -27.095 1.00 94.56 896 GLU A CA 1
ATOM 6812 C C . GLU A 1 896 ? 7.887 18.144 -26.527 1.00 94.56 896 GLU A C 1
ATOM 6814 O O . GLU A 1 896 ? 8.407 18.970 -27.280 1.00 94.56 896 GLU A O 1
ATOM 6819 N N . THR A 1 897 ? 8.147 18.113 -25.213 1.00 94.88 897 THR A N 1
ATOM 6820 C CA . THR A 1 897 ? 8.908 19.165 -24.506 1.00 94.88 897 THR A CA 1
ATOM 6821 C C . THR A 1 897 ? 9.947 18.661 -23.503 1.00 94.88 897 THR A C 1
ATOM 6823 O O . THR A 1 897 ? 10.652 19.483 -22.913 1.00 94.88 897 THR A O 1
ATOM 6826 N N . GLY A 1 898 ? 10.006 17.356 -23.217 1.00 91.88 898 GLY A N 1
ATOM 6827 C CA . GLY A 1 898 ? 10.905 16.793 -22.202 1.00 91.88 898 GLY A CA 1
ATOM 6828 C C . GLY A 1 898 ? 10.608 17.261 -20.777 1.00 91.88 898 GLY A C 1
ATOM 6829 O O . GLY A 1 898 ? 11.430 17.102 -19.877 1.00 91.88 898 GLY A O 1
ATOM 6830 N N . THR A 1 899 ? 9.461 17.902 -20.547 1.00 89.62 899 THR A N 1
ATOM 6831 C CA . THR A 1 899 ? 9.103 18.412 -19.222 1.00 89.62 899 THR A CA 1
ATOM 6832 C C . THR A 1 899 ? 8.738 17.245 -18.315 1.00 89.62 899 THR A C 1
ATOM 6834 O O . THR A 1 899 ? 7.831 16.481 -18.634 1.00 89.62 899 THR A O 1
ATOM 6837 N N . VAL A 1 900 ? 9.433 17.116 -17.183 1.00 85.31 900 VAL A N 1
ATOM 6838 C CA . VAL A 1 900 ? 9.105 16.137 -16.139 1.00 85.31 900 VAL A CA 1
ATOM 6839 C C . VAL A 1 900 ? 7.713 16.457 -15.592 1.00 85.31 900 VAL A C 1
ATOM 6841 O O . VAL A 1 900 ? 7.516 17.507 -14.985 1.00 85.31 900 VAL A O 1
ATOM 6844 N N . GLN A 1 901 ? 6.758 15.561 -15.840 1.00 79.50 901 GLN A N 1
ATOM 6845 C CA . GLN A 1 901 ? 5.409 15.591 -15.265 1.00 79.50 901 GLN A CA 1
ATOM 6846 C C . GLN A 1 901 ? 5.436 15.020 -13.845 1.00 79.50 901 GLN A C 1
ATOM 6848 O O . GLN A 1 901 ? 4.824 15.577 -12.939 1.00 79.50 901 GLN A O 1
ATOM 6853 N N . TYR A 1 902 ? 6.190 13.931 -13.666 1.00 80.06 902 TYR A N 1
ATOM 6854 C CA . TYR A 1 902 ? 6.424 13.268 -12.389 1.00 80.06 902 TYR A CA 1
ATOM 6855 C C . TYR A 1 902 ? 7.831 12.667 -12.354 1.00 80.06 902 TYR A C 1
ATOM 6857 O O . TYR A 1 902 ? 8.360 12.248 -13.387 1.00 80.06 902 TYR A O 1
ATOM 6865 N N . GLY A 1 903 ? 8.408 12.581 -11.160 1.00 80.38 903 GLY A N 1
ATOM 6866 C CA . GLY A 1 903 ? 9.605 11.800 -10.868 1.00 80.38 903 GLY A CA 1
ATOM 6867 C C . GLY A 1 903 ? 9.442 11.130 -9.510 1.00 80.38 903 GLY A C 1
ATOM 6868 O O . GLY A 1 903 ? 8.819 11.704 -8.618 1.00 80.38 903 GLY A O 1
ATOM 6869 N N . GLN A 1 904 ? 9.966 9.919 -9.366 1.00 79.00 904 GLN A N 1
ATOM 6870 C CA . GLN A 1 904 ? 9.906 9.146 -8.131 1.00 79.00 904 GLN A CA 1
ATOM 6871 C C . GLN A 1 904 ? 11.228 8.403 -7.933 1.00 79.00 904 GLN A C 1
ATOM 6873 O O . GLN A 1 904 ? 11.706 7.726 -8.841 1.00 79.00 904 GLN A O 1
ATOM 6878 N N . LEU A 1 905 ? 11.783 8.507 -6.727 1.00 77.94 905 LEU A N 1
ATOM 6879 C CA . LEU A 1 905 ? 12.872 7.658 -6.253 1.00 77.94 905 LEU A CA 1
ATOM 6880 C C . LEU A 1 905 ? 12.298 6.307 -5.789 1.00 77.94 905 LEU A C 1
ATOM 6882 O O . LEU A 1 905 ? 11.336 6.288 -5.018 1.00 77.94 905 LEU A O 1
ATOM 6886 N N . LEU A 1 906 ? 12.868 5.193 -6.256 1.00 76.38 906 LEU A N 1
ATOM 6887 C CA . LEU A 1 906 ? 12.407 3.844 -5.904 1.00 76.38 906 LEU A CA 1
ATOM 6888 C C . LEU A 1 906 ? 13.139 3.263 -4.686 1.00 76.38 906 LEU A C 1
ATOM 6890 O O . LEU A 1 906 ? 12.497 2.686 -3.816 1.00 76.38 906 LEU A O 1
ATOM 6894 N N . THR A 1 907 ? 14.457 3.461 -4.603 1.00 67.19 907 THR A N 1
ATOM 6895 C CA . THR A 1 907 ? 15.347 2.895 -3.568 1.00 67.19 907 THR A CA 1
ATOM 6896 C C . THR A 1 907 ? 15.938 3.985 -2.664 1.00 67.19 907 THR A C 1
ATOM 6898 O O . THR A 1 907 ? 16.020 5.145 -3.060 1.00 67.19 907 THR A O 1
ATOM 6901 N N . SER A 1 908 ? 16.386 3.651 -1.449 1.00 52.94 908 SER A N 1
ATOM 6902 C CA . SER A 1 908 ? 17.018 4.635 -0.553 1.00 52.94 908 SER A CA 1
ATOM 6903 C C . SER A 1 908 ? 18.372 5.138 -1.096 1.00 52.94 908 SER A C 1
ATOM 6905 O O . SER A 1 908 ? 19.065 4.460 -1.856 1.00 52.94 908 SER A O 1
ATOM 6907 N N . THR A 1 909 ? 18.765 6.364 -0.732 1.00 45.94 909 THR A N 1
ATOM 6908 C CA . THR A 1 909 ? 19.870 7.111 -1.376 1.00 45.94 909 THR A CA 1
ATOM 6909 C C . THR A 1 909 ? 21.291 6.651 -1.005 1.00 45.94 909 THR A C 1
ATOM 6911 O O . THR A 1 909 ? 22.247 7.388 -1.246 1.00 45.94 909 THR A O 1
ATOM 6914 N N . VAL A 1 910 ? 21.474 5.498 -0.352 1.00 39.38 910 VAL A N 1
ATOM 6915 C CA . VAL A 1 910 ? 22.739 5.145 0.325 1.00 39.38 910 VAL A CA 1
ATOM 6916 C C . VAL A 1 910 ? 23.358 3.865 -0.241 1.00 39.38 910 VAL A C 1
ATOM 6918 O O . VAL A 1 910 ? 23.342 2.808 0.379 1.00 39.38 910 VAL A O 1
ATOM 6921 N N . GLY A 1 911 ? 23.957 4.002 -1.425 1.00 42.16 911 GLY A N 1
ATOM 6922 C CA . GLY A 1 911 ? 24.740 2.945 -2.081 1.00 42.16 911 GLY A CA 1
ATOM 6923 C C . GLY A 1 911 ? 25.513 3.394 -3.330 1.00 42.16 911 GLY A C 1
ATOM 6924 O O . GLY A 1 911 ? 25.901 2.542 -4.117 1.00 42.16 911 GLY A O 1
ATOM 6925 N N . ALA A 1 912 ? 25.688 4.711 -3.526 1.00 35.38 912 ALA A N 1
ATOM 6926 C CA . ALA A 1 912 ? 25.919 5.337 -4.834 1.00 35.38 912 ALA A CA 1
ATOM 6927 C C . ALA A 1 912 ? 27.000 4.663 -5.707 1.00 35.38 912 ALA A C 1
ATOM 6929 O O . ALA A 1 912 ? 28.174 4.604 -5.330 1.00 35.38 912 ALA A O 1
ATOM 6930 N N . GLY A 1 913 ? 26.570 4.234 -6.892 1.00 48.03 913 GLY A N 1
ATOM 6931 C CA . GLY A 1 913 ? 27.333 3.629 -7.982 1.00 48.03 913 GLY A CA 1
ATOM 6932 C C . GLY A 1 913 ? 26.451 3.596 -9.235 1.00 48.03 913 GLY A C 1
ATOM 6933 O O . GLY A 1 913 ? 25.395 4.224 -9.238 1.00 48.03 913 GLY A O 1
ATOM 6934 N N . ASP A 1 914 ? 26.854 2.864 -10.269 1.00 52.47 914 ASP A N 1
ATOM 6935 C CA . ASP A 1 914 ? 26.135 2.851 -11.550 1.00 52.47 914 ASP A CA 1
ATOM 6936 C C . ASP A 1 914 ? 24.821 2.054 -11.420 1.00 52.47 914 ASP A C 1
ATOM 6938 O O . ASP A 1 914 ? 24.816 0.837 -11.216 1.00 52.47 914 ASP A O 1
ATOM 6942 N N . TYR A 1 915 ? 23.690 2.758 -11.472 1.00 66.81 915 TYR A N 1
ATOM 6943 C CA . TYR A 1 915 ? 22.375 2.252 -11.067 1.00 66.81 915 TYR A CA 1
ATOM 6944 C C . TYR A 1 915 ? 21.423 2.106 -12.281 1.00 66.81 915 TYR A C 1
ATOM 6946 O O . TYR A 1 915 ? 20.490 2.910 -12.445 1.00 66.81 915 TYR A O 1
ATOM 6954 N N . ASP A 1 916 ? 21.605 1.081 -13.131 1.00 78.44 916 ASP A N 1
ATOM 6955 C CA . ASP A 1 916 ? 20.638 0.824 -14.216 1.00 78.44 916 ASP A CA 1
ATOM 6956 C C . ASP A 1 916 ? 19.234 0.611 -13.637 1.00 78.44 916 ASP A C 1
ATOM 6958 O O . ASP A 1 916 ? 18.979 -0.283 -12.827 1.00 78.44 916 ASP A O 1
ATOM 6962 N N . THR A 1 917 ? 18.317 1.467 -14.078 1.00 87.56 917 THR A N 1
ATOM 6963 C CA . THR A 1 917 ? 16.891 1.364 -13.802 1.00 87.56 917 THR A CA 1
ATOM 6964 C C . THR A 1 917 ? 16.214 0.906 -15.082 1.00 87.56 917 THR A C 1
ATOM 6966 O O . THR A 1 917 ? 15.811 1.721 -15.922 1.00 87.56 917 THR A O 1
ATOM 6969 N N . SER A 1 918 ? 16.101 -0.412 -15.246 1.00 89.56 918 SER A N 1
ATOM 6970 C CA . SER A 1 918 ? 15.331 -0.984 -16.350 1.00 89.56 918 SER A CA 1
ATOM 6971 C C . SER A 1 918 ? 13.849 -0.652 -16.152 1.00 89.56 918 SER A C 1
ATOM 6973 O O . SER A 1 918 ? 13.371 -0.601 -15.015 1.00 89.56 918 SER A O 1
ATOM 6975 N N . ILE A 1 919 ? 13.114 -0.397 -17.240 1.00 93.19 919 ILE A N 1
ATOM 6976 C CA . ILE A 1 919 ? 11.673 -0.107 -17.190 1.00 93.19 919 ILE A CA 1
ATOM 6977 C C . ILE A 1 919 ? 10.899 -0.813 -18.306 1.00 93.19 919 ILE A C 1
ATOM 6979 O O . 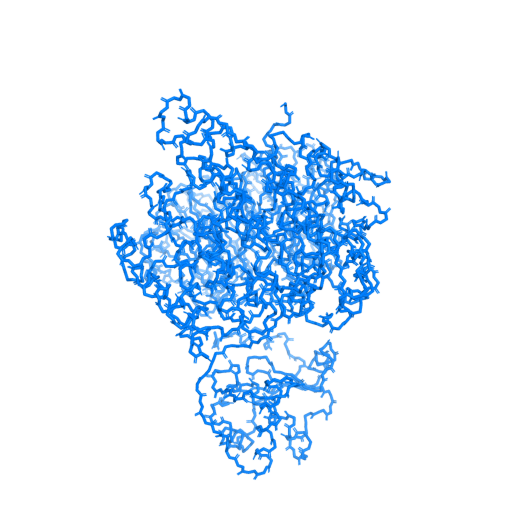ILE A 1 919 ? 11.351 -0.890 -19.448 1.00 93.19 919 ILE A O 1
ATOM 6983 N N . LEU A 1 920 ? 9.689 -1.268 -17.982 1.00 91.88 920 LEU A N 1
ATOM 6984 C CA . LEU A 1 920 ? 8.679 -1.769 -18.921 1.00 91.88 920 LEU A CA 1
ATOM 6985 C C . LEU A 1 920 ? 7.277 -1.352 -18.453 1.00 91.88 920 LEU A C 1
ATOM 6987 O O . LEU A 1 920 ? 7.097 -0.933 -17.313 1.00 91.88 920 LEU A O 1
ATOM 6991 N N . THR A 1 921 ? 6.260 -1.469 -19.307 1.00 89.12 921 THR A N 1
ATOM 6992 C CA . THR A 1 921 ? 4.877 -1.140 -18.927 1.00 89.12 921 THR A CA 1
ATOM 6993 C C . THR A 1 921 ? 3.863 -2.063 -19.596 1.00 89.12 921 THR A C 1
ATOM 6995 O O . THR A 1 921 ? 4.057 -2.471 -20.739 1.00 89.12 921 THR A O 1
ATOM 6998 N N . ASP A 1 922 ? 2.773 -2.356 -18.885 1.00 85.38 922 ASP A N 1
ATOM 6999 C CA . ASP A 1 922 ? 1.563 -2.997 -19.426 1.00 85.38 922 ASP A CA 1
ATOM 7000 C C . ASP A 1 922 ? 0.516 -1.964 -19.915 1.00 85.38 922 ASP A C 1
ATOM 7002 O O . ASP A 1 922 ? -0.578 -2.325 -20.345 1.00 85.38 922 ASP A O 1
ATOM 7006 N N . GLY A 1 923 ? 0.844 -0.666 -19.846 1.00 82.62 923 GLY A N 1
ATOM 7007 C CA . GLY A 1 923 ? -0.049 0.454 -20.152 1.00 82.62 923 GLY A CA 1
ATOM 7008 C C . GLY A 1 923 ? -0.832 0.995 -18.947 1.00 82.62 923 GLY A C 1
ATOM 7009 O O . GLY A 1 923 ? -1.326 2.123 -19.014 1.00 82.62 923 GLY A O 1
ATOM 7010 N N . THR A 1 924 ? -0.892 0.266 -17.834 1.00 82.94 924 THR A N 1
ATOM 7011 C CA . THR A 1 924 ? -1.526 0.671 -16.563 1.00 82.94 924 THR A CA 1
ATOM 7012 C C . THR A 1 924 ? -0.463 0.970 -15.502 1.00 82.94 924 THR A C 1
ATOM 7014 O O . THR A 1 924 ? -0.506 2.004 -14.830 1.00 82.94 924 THR A O 1
ATOM 7017 N N . PHE A 1 925 ? 0.540 0.098 -15.413 1.00 88.06 925 PHE A N 1
ATOM 7018 C CA . PHE A 1 925 ? 1.656 0.156 -14.481 1.00 88.06 925 PHE A CA 1
ATOM 7019 C C . PHE A 1 925 ? 2.993 0.234 -15.222 1.00 88.06 925 PHE A C 1
ATOM 7021 O O . PHE A 1 925 ? 3.174 -0.345 -16.295 1.00 88.06 925 PHE A O 1
ATOM 7028 N N . LEU A 1 926 ? 3.945 0.952 -14.635 1.00 91.44 926 LEU A N 1
ATOM 7029 C CA . LEU A 1 926 ? 5.355 0.931 -15.001 1.00 91.44 926 LEU A CA 1
ATOM 7030 C C . LEU A 1 926 ? 6.051 -0.021 -14.026 1.00 91.44 926 LEU A C 1
ATOM 7032 O O . LEU A 1 926 ? 6.051 0.233 -12.822 1.00 91.44 926 LEU A O 1
ATOM 7036 N N . TYR A 1 927 ? 6.625 -1.108 -14.528 1.00 92.00 927 TYR A N 1
ATOM 7037 C CA . TYR A 1 927 ? 7.458 -1.999 -13.725 1.00 92.00 927 TYR A CA 1
ATOM 7038 C C . TYR A 1 927 ? 8.917 -1.602 -13.922 1.00 92.00 927 TYR A C 1
ATOM 7040 O O . TYR A 1 927 ? 9.335 -1.332 -15.052 1.00 92.00 927 TYR A O 1
ATOM 7048 N N . ALA A 1 928 ? 9.678 -1.557 -12.834 1.00 91.44 928 ALA A N 1
ATOM 7049 C CA . ALA A 1 928 ? 11.074 -1.142 -12.844 1.00 91.44 928 ALA A CA 1
ATOM 7050 C C . ALA A 1 928 ? 11.960 -2.143 -12.096 1.00 91.44 928 ALA A C 1
ATOM 7052 O O . ALA A 1 928 ? 11.533 -2.729 -11.100 1.00 91.44 928 ALA A O 1
ATOM 7053 N N . GLY A 1 929 ? 13.187 -2.335 -12.575 1.00 89.12 929 GLY A N 1
ATOM 7054 C CA . GLY A 1 929 ? 14.189 -3.191 -11.944 1.00 89.12 929 GLY A CA 1
ATOM 7055 C C . GLY A 1 929 ? 15.402 -2.383 -11.489 1.00 89.12 929 GLY A C 1
ATOM 7056 O O . GLY A 1 929 ? 16.004 -1.697 -12.310 1.00 89.12 929 GLY A O 1
ATOM 7057 N N . VAL A 1 930 ? 15.747 -2.463 -10.198 1.00 83.38 930 VAL A N 1
ATOM 7058 C CA . VAL A 1 930 ? 16.855 -1.719 -9.564 1.00 83.38 930 VAL A CA 1
ATOM 7059 C C . VAL A 1 930 ? 17.464 -2.565 -8.435 1.00 83.38 930 VAL A C 1
ATOM 7061 O O . VAL A 1 930 ? 16.745 -2.973 -7.533 1.00 83.38 930 VAL A O 1
ATOM 7064 N N . HIS A 1 931 ? 18.777 -2.813 -8.451 1.00 77.38 931 HIS A N 1
ATOM 7065 C CA . HIS A 1 931 ? 19.561 -3.436 -7.356 1.00 77.38 931 HIS A CA 1
ATOM 7066 C C . HIS A 1 931 ? 18.970 -4.702 -6.719 1.00 77.38 931 HIS A C 1
ATOM 7068 O O . HIS A 1 931 ? 18.835 -4.790 -5.499 1.00 77.38 931 HIS A O 1
ATOM 7074 N N . GLY A 1 932 ? 18.576 -5.683 -7.525 1.00 78.31 932 GLY A N 1
ATOM 7075 C CA . GLY A 1 932 ? 17.924 -6.877 -6.990 1.00 78.31 932 GLY A CA 1
ATOM 7076 C C . GLY A 1 932 ? 16.525 -6.652 -6.400 1.00 78.31 932 GLY A C 1
ATOM 7077 O O . GLY A 1 932 ? 16.019 -7.530 -5.708 1.00 78.31 932 GLY A O 1
ATOM 7078 N N . TYR A 1 933 ? 15.884 -5.516 -6.675 1.00 84.56 933 TYR A N 1
ATOM 7079 C CA . TYR A 1 933 ? 14.470 -5.273 -6.404 1.00 84.56 933 TYR A CA 1
ATOM 7080 C C . TYR A 1 933 ? 13.691 -5.089 -7.709 1.00 84.56 933 TYR A C 1
ATOM 7082 O O . TYR A 1 933 ? 14.149 -4.439 -8.654 1.00 84.56 933 TYR A O 1
ATOM 7090 N N . ALA A 1 934 ? 12.482 -5.642 -7.734 1.00 88.62 934 ALA A N 1
ATOM 7091 C CA . ALA A 1 934 ? 11.448 -5.301 -8.699 1.00 88.62 934 ALA A CA 1
ATOM 7092 C C . ALA A 1 934 ? 10.455 -4.321 -8.055 1.00 88.62 934 ALA A C 1
ATOM 7094 O O . ALA A 1 934 ? 10.124 -4.442 -6.875 1.00 88.62 934 ALA A O 1
ATOM 7095 N N . TYR A 1 935 ? 9.954 -3.369 -8.834 1.00 88.69 935 TYR A N 1
ATOM 7096 C CA . TYR A 1 935 ? 8.983 -2.361 -8.408 1.00 88.69 935 TYR A CA 1
ATOM 7097 C C . TYR A 1 935 ? 7.809 -2.313 -9.382 1.00 88.69 935 TYR A C 1
ATOM 7099 O O . TYR A 1 935 ? 8.002 -2.472 -10.589 1.00 88.69 935 TYR A O 1
ATOM 7107 N N . LYS A 1 936 ? 6.614 -1.996 -8.877 1.00 88.88 936 LYS A N 1
ATOM 7108 C CA . LYS A 1 936 ? 5.428 -1.662 -9.678 1.00 88.88 936 LYS A CA 1
ATOM 7109 C C . LYS A 1 936 ? 4.963 -0.256 -9.326 1.00 88.88 936 LYS A C 1
ATOM 7111 O O . LYS A 1 936 ? 4.694 0.023 -8.164 1.00 88.88 936 LYS A O 1
ATOM 7116 N N . VAL A 1 937 ? 4.834 0.621 -10.316 1.00 88.44 937 VAL A N 1
ATOM 7117 C CA . VAL A 1 937 ? 4.417 2.023 -10.160 1.00 88.44 937 VAL A CA 1
ATOM 7118 C C . VAL A 1 937 ? 3.133 2.262 -10.950 1.00 88.44 937 VAL A C 1
ATOM 7120 O O . VAL A 1 937 ? 3.053 1.912 -12.126 1.00 88.44 937 VAL A O 1
ATOM 7123 N N . LEU A 1 938 ? 2.120 2.867 -10.331 1.00 86.75 938 LEU A N 1
ATOM 7124 C CA . LEU A 1 938 ? 0.876 3.246 -11.012 1.00 86.75 938 LEU A CA 1
ATOM 7125 C C . LEU A 1 938 ? 1.138 4.409 -11.985 1.00 86.75 938 LEU A C 1
ATOM 7127 O O . LEU A 1 938 ? 1.661 5.439 -11.565 1.00 86.75 938 LEU A O 1
ATOM 7131 N N . VAL A 1 939 ? 0.782 4.265 -13.270 1.00 84.00 939 VAL A N 1
ATOM 7132 C CA . VAL A 1 939 ? 1.010 5.298 -14.314 1.00 84.00 939 VAL A CA 1
ATOM 7133 C C . VAL A 1 939 ? -0.218 5.577 -15.195 1.00 84.00 939 VAL A C 1
ATOM 7135 O O . VAL A 1 939 ? -0.112 6.084 -16.322 1.00 84.00 939 VAL A O 1
ATOM 7138 N N . THR A 1 940 ? -1.403 5.250 -14.684 1.00 72.06 940 THR A N 1
ATOM 7139 C CA . THR A 1 940 ? -2.688 5.671 -15.246 1.00 72.06 940 THR A CA 1
ATOM 7140 C C . THR A 1 940 ? -2.944 7.147 -14.968 1.00 72.06 940 THR A C 1
ATOM 7142 O O . THR A 1 940 ? -2.837 7.596 -13.830 1.00 72.06 940 THR A O 1
ATOM 7145 N N . THR A 1 941 ? -3.437 7.888 -15.960 1.00 55.94 941 THR A N 1
ATOM 7146 C CA . THR A 1 941 ? -4.258 9.067 -15.650 1.00 55.94 941 THR A CA 1
ATOM 7147 C C . THR A 1 941 ? -5.505 8.618 -14.878 1.00 55.94 941 THR A C 1
ATOM 7149 O O . THR A 1 941 ? -6.187 7.721 -15.385 1.00 55.94 941 THR A O 1
ATOM 7152 N N . PRO A 1 942 ? -5.841 9.228 -13.723 1.00 46.94 942 PRO A N 1
ATOM 7153 C CA . PRO A 1 942 ? -7.084 8.945 -13.008 1.00 46.94 942 PRO A CA 1
ATOM 7154 C C . PRO A 1 942 ? -8.294 9.024 -13.942 1.00 46.94 942 PRO A C 1
ATOM 7156 O O . PRO A 1 942 ? -8.361 9.892 -14.818 1.00 46.94 942 PRO A O 1
ATOM 7159 N N . SER A 1 943 ? -9.226 8.083 -13.795 1.00 36.88 943 SER A N 1
ATOM 7160 C CA . SER A 1 943 ? -10.299 7.857 -14.763 1.00 36.88 943 SER A CA 1
ATOM 7161 C C . SER A 1 943 ? -11.254 9.051 -14.850 1.00 36.88 943 SER A C 1
ATOM 7163 O O . SER A 1 943 ? -12.116 9.205 -13.992 1.00 36.88 943 SER A O 1
ATOM 7165 N N . ASN A 1 944 ? -11.113 9.841 -15.919 1.00 32.53 944 ASN A N 1
ATOM 7166 C CA . ASN A 1 944 ? -11.977 10.953 -16.331 1.00 32.53 944 ASN A CA 1
ATOM 7167 C C . ASN A 1 944 ? -12.377 11.948 -15.224 1.00 32.53 944 ASN A C 1
ATOM 7169 O O . ASN A 1 944 ? -13.342 11.754 -14.492 1.00 32.53 944 ASN A O 1
ATOM 7173 N N . ALA A 1 945 ? -11.732 13.117 -15.229 1.00 27.16 945 ALA A N 1
ATOM 7174 C CA . ALA A 1 945 ? -12.323 14.318 -14.647 1.00 27.16 945 ALA A CA 1
ATOM 7175 C C . ALA A 1 945 ? -13.529 14.774 -15.501 1.00 27.16 945 ALA A C 1
ATOM 7177 O O . ALA A 1 945 ? -13.365 15.531 -16.462 1.00 27.16 945 ALA A O 1
ATOM 7178 N N . THR A 1 946 ? -14.722 14.275 -15.162 1.00 27.92 946 THR A N 1
ATOM 7179 C CA . THR A 1 946 ? -16.030 14.617 -15.759 1.00 27.92 946 THR A CA 1
ATOM 7180 C C . THR A 1 946 ? -17.093 14.766 -14.685 1.00 27.92 946 THR A C 1
ATOM 7182 O O . THR A 1 946 ? -17.257 13.779 -13.935 1.00 27.92 946 THR A O 1
#

InterPro domains:
  IPR002372 Pyrrolo-quinoline quinone repeat domain [PF13360] (604-737)
  IPR011047 Quinoprotein alcohol dehydrogenase-like superfamily [SSF50998] (599-931)
  IPR015943 WD40/YVTN repeat-like-containing domain superfamily [G3DSA:2.130.10.10] (596-844)
  IPR025295 eCIS core domain [PF13699] (20-96)

pLDDT: mean 82.55, std 16.74, range [25.42, 98.62]

Foldseek 3Di:
DPCVVVVVCVVCVPKDKDQDPPVLQVLLCQALVDHLRLAIEIDDDVLQVVCVVVPHQWADDQRYIRGHHPLCDCVDLRNVLVVSLRSLVNSVSVFWDFDDDDDDDARSSVVSNVSSVCSSVSHHDDGDGDDDDFFAAFDDLLLLVLLCLQQHDLVQLLCLQAVHDCVLVVLVLLLVLLVQQFEPNQPDDPVNNCVRPVRWDWAAWEPVRHIDTLSLLLSCVLQFLALVCRRHPDCLLVVLVSQLNSLSSNQLSCCSNPVHRPQGHGPSHLAGHDDPRHLCCLVRCLSQQLSQCPPDPRSCSGNLLCSLQVLCLAPPNLLQQLVVLLVQLLVLLLVCLVVVDVVSPSSSSSSNSSNLSSLLSLLAQLRLAQLLQLLLLLLVLVVPDPPQDFFPNVLQNQSHCVRFVCQSVLCSLPPPDDDHALGQSVLQPDDAPVSSLVSVSFDAGDPRHSVSSVQSVQVSSFQPSSSSLSRVSSVVQQVAWKWFAFQVGPQIAIGHHRSSRSNSNGNSVSSSLSSVLSVLSVVQSVCCNVPSGGPRDSVNSRRSRTQWIDNDRPDIDGSSVVNVVCSVVSSVVCVVCVVSSVVSLQPDLFSTSANNHLQDAWTFSDKEFFPPQFQAWKDWDDDDQWIWIDHQQKIFTARPSSRHTPAIAHRDNRFHDKEWDDPRQWIWIWFQQKIFICGPVDRVYTLEIAPARNQHPGGATKYWDDDHQWIKIWFNQKIFTANNRYRDTPDIDRRDPPGDRAGFYWEDPPQWIWTWWFQKIWTQGPVPRDGQEIAPDGAQNPGTGATWDWYDDDQWIKIHTQQKIFTARNRYNYTPDIAGRDPDGASAYFAWDDPPQWIWTWWFQKIFTQGPVDRVHTQEMDGHADDDTGETKHWDDDPQWIWIDTNQKIFTARNRYRHTPDMGRSGRPPDDDHWDWDWDDPQQWIWTTTRSMIITTGRDNNDDPD